Protein AF-0000000084585936 (afdb_homodimer)

Organism: NCBI:txid361277

Sequence (938 aa):
MDLRQQAEEILAALGGKENIQAATHCVTRLRLALADEGKVDKEALQNIDVVKGSFSANNQYQVVIGQGTVDKVYKEFIQIAEVGESTKDEVKETVSKKGNPLQRALKTLGDIFIPILPAIVTAGLLLGIHNILNNPGIFFDSASIIEVYPQWAGIADMIYVIANTAFAFLPALIGWSAVKKFGGSPLLGMVLGLALIHPSLLNPTDYASAAMEGNAPVWNLFGLEIQRIGYQGQVLPVLFAAWVLAKIEIFLRRKVPDSFQLLVVAPVALLLTGIISFIVIGPIMFIVGNAITDGFVAVFDTVAPVGGLLYGALYGALVVTGLHHTFLALDLQLIANTGATFLWPILALSNISQGSATLGVMLATKDEKLRGLSLTAWISAWLGVTEPAVFGVNLRFRYPFFLALGASAVAGTFIAWRGVEASSVGIGGVPGIFSILPGSWGAFAIGMVIVIVVPFVTTYLVAKRKKNVMDLRQQAEEILAALGGKENIQAATHCVTRLRLALADEGKVDKEALQNIDVVKGSFSANNQYQVVIGQGTVDKVYKEFIQIAEVGESTKDEVKETVSKKGNPLQRALKTLGDIFIPILPAIVTAGLLLGIHNILNNPGIFFDSASIIEVYPQWAGIADMIYVIANTAFAFLPALIGWSAVKKFGGSPLLGMVLGLALIHPSLLNPTDYASAAMEGNAPVWNLFGLEIQRIGYQGQVLPVLFAAWVLAKIEIFLRRKVPDSFQLLVVAPVALLLTGIISFIVIGPIMFIVGNAITDGFVAVFDTVAPVGGLLYGALYGALVVTGLHHTFLALDLQLIANTGATFLWPILALSNISQGSATLGVMLATKDEKLRGLSLTAWISAWLGVTEPAVFGVNLRFRYPFFLALGASAVAGTFIAWRGVEASSVGIGGVPGIFSILPGSWGAFAIGMVIVIVVPFVTTYLVAKRKKNV

Solvent-accessible surface area (backbone atoms only — not comparable to full-atom values): 44174 Å² total; per-residue (Å²): 132,63,50,57,60,51,25,51,49,47,38,54,21,43,44,30,52,83,20,52,71,26,42,27,62,58,64,32,26,38,37,26,22,49,73,45,72,83,50,41,38,64,68,62,38,55,69,34,85,63,36,76,42,69,50,76,52,82,65,21,44,30,38,31,44,34,70,68,53,23,59,58,31,46,58,40,30,35,64,71,43,69,40,66,88,31,52,62,65,50,24,46,54,71,27,60,72,77,60,59,73,66,57,49,52,36,44,49,47,18,64,30,44,57,79,47,39,57,52,45,35,26,19,21,48,38,40,19,53,35,42,61,37,62,39,55,51,73,89,36,83,79,41,19,53,31,73,78,40,56,57,45,41,30,56,43,49,51,41,36,48,56,13,45,28,45,55,66,45,31,24,21,55,44,7,23,35,36,5,42,73,61,69,29,55,36,67,59,14,26,43,50,18,40,34,43,48,33,86,89,31,41,49,58,87,51,40,64,62,26,49,76,71,67,64,54,56,63,32,46,51,77,83,44,76,38,72,43,56,23,45,62,38,39,55,59,33,33,53,54,39,17,50,51,28,14,53,45,33,54,53,36,59,72,69,45,58,77,78,45,34,74,72,42,29,53,34,50,24,50,50,53,37,48,53,45,25,62,71,46,42,35,60,51,30,47,51,50,49,49,51,52,45,50,51,52,50,51,45,40,73,74,39,19,37,57,49,20,26,50,51,11,45,40,45,63,56,27,52,74,72,48,45,46,48,36,50,50,56,51,41,45,40,28,26,58,75,70,55,32,21,62,59,58,55,31,49,12,35,29,25,27,2,42,10,19,10,23,44,12,46,29,74,49,31,79,46,65,68,58,30,55,53,22,50,56,12,19,52,22,2,31,58,38,45,38,61,54,16,44,63,66,46,17,54,71,66,41,56,32,43,54,44,7,24,52,30,10,14,52,26,14,19,53,27,34,63,68,65,38,39,16,58,52,64,42,39,33,11,66,71,27,62,47,28,36,39,78,92,30,47,69,54,47,49,53,28,44,49,41,9,43,47,49,9,18,52,52,27,25,53,49,37,59,68,64,62,79,82,133,65,51,57,59,51,24,50,49,46,39,53,22,43,45,30,52,84,21,51,72,26,43,27,62,57,65,32,26,37,38,26,22,50,74,46,72,84,50,40,36,63,70,61,38,56,70,34,86,63,34,76,42,68,49,77,52,83,66,21,44,32,38,31,43,33,70,67,54,22,57,57,32,46,58,40,29,36,63,72,44,68,40,66,89,30,52,61,65,50,26,45,55,71,27,60,71,75,60,59,72,67,58,49,52,36,46,50,46,18,63,30,44,58,79,47,38,56,51,45,33,26,20,20,49,38,39,19,53,34,43,62,36,62,38,55,51,74,90,36,80,80,42,18,51,31,75,78,40,56,59,46,42,30,57,44,50,51,42,36,48,56,13,45,27,44,54,66,44,32,22,22,56,46,7,22,35,36,5,42,73,64,69,30,55,34,68,58,14,26,43,52,19,40,34,43,48,33,86,90,32,41,50,59,86,50,40,64,60,26,49,76,72,68,64,54,56,61,31,46,50,80,84,44,77,38,71,42,57,24,46,60,38,39,55,57,33,35,52,54,41,18,48,51,30,14,53,45,33,53,52,36,59,73,70,44,57,77,79,46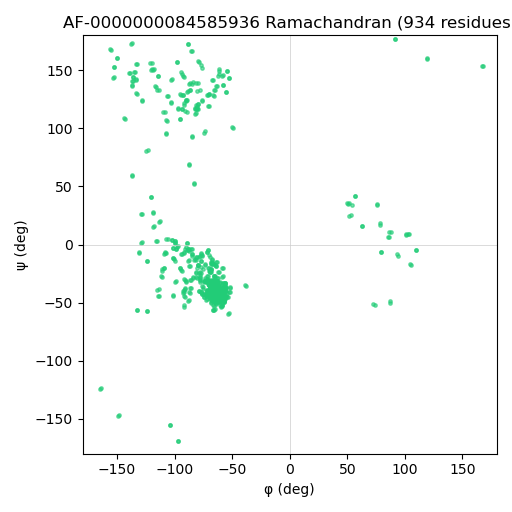,34,72,72,42,28,53,34,49,24,51,48,54,35,50,52,44,24,62,71,46,43,35,60,51,30,47,52,51,51,48,51,52,46,50,52,52,50,52,47,41,72,74,40,20,36,57,49,18,26,50,50,11,44,41,45,64,57,27,52,74,70,49,46,46,48,37,51,50,56,52,40,45,39,28,24,57,74,70,55,32,24,60,59,57,55,32,49,12,34,28,23,26,2,40,11,18,9,22,45,12,46,29,72,48,31,80,46,64,69,58,29,55,51,23,52,57,13,19,54,22,2,30,58,39,44,37,61,53,16,46,64,67,44,18,53,72,67,42,55,32,42,53,43,9,22,51,30,8,14,52,27,13,19,52,28,33,61,70,63,38,40,16,59,53,65,42,38,34,10,65,70,28,63,46,28,36,38,78,91,31,47,66,54,46,49,54,27,44,50,41,10,42,47,48,9,17,53,53,26,25,53,50,38,58,68,64,61,79,81

InterPro domains:
  IPR001996 Phosphotransferase system, IIB component, type 1 [PS51098] (4-87)
  IPR001996 Phosphotransferase system, IIB component, type 1 [TIGR00826] (28-109)
  IPR003352 Phosphotransferase system, EIIC [PF02378] (110-404)
  IPR011296 Phosphotransferase system, trehalose-specific IIBC component [TIGR01992] (5-463)
  IPR013013 Phosphotransferase system, EIIC component, type 1 [PS51103] (120-469)
  IPR018113 Phosphotransferase system EIIB, cysteine phosphorylation site [PF00367] (8-41)
  IPR018113 Phosphotransferase system EIIB, cysteine phosphorylation site [PS01035] (19-36)
  IPR018113 Phosphotransferase system EIIB, cysteine phosphorylation site [cd00212] (5-79)
  IPR036878 Glucose permease domain IIB [G3DSA:3.30.1360.60] (1-77)
  IPR036878 Glucose permease domain IIB [SSF55604] (6-81)
  IPR050558 Phosphotransferase System Sugar-Specific Components [PTHR30175] (1-468)

Structure (mmCIF, N/CA/C/O backbone):
data_AF-0000000084585936-model_v1
#
loop_
_entity.id
_entity.type
_entity.pdbx_description
1 polymer 'Trehalose permease IIC protein'
#
loop_
_atom_site.group_PDB
_atom_site.id
_atom_site.type_symbol
_atom_site.label_atom_id
_atom_site.label_alt_id
_atom_site.label_comp_id
_atom_site.label_asym_id
_atom_site.label_entity_id
_atom_site.label_seq_id
_atom_site.pdbx_PDB_ins_code
_atom_site.Cartn_x
_atom_site.Cartn_y
_atom_site.Cartn_z
_atom_site.occupancy
_atom_site.B_iso_or_equiv
_atom_site.auth_seq_id
_atom_site.auth_comp_id
_atom_site.auth_asym_id
_atom_site.auth_atom_id
_atom_site.pdbx_PDB_model_num
ATOM 1 N N . MET A 1 1 ? -31.609 5.219 28.031 1 55.53 1 MET A N 1
ATOM 2 C CA . MET A 1 1 ? -31.969 6.105 26.938 1 55.53 1 MET A CA 1
ATOM 3 C C . MET A 1 1 ? -32.5 5.309 25.75 1 55.53 1 MET A C 1
ATOM 5 O O . MET A 1 1 ? -31.922 4.297 25.359 1 55.53 1 MET A O 1
ATOM 9 N N . ASP A 1 2 ? -33.719 5.473 25.375 1 75.88 2 ASP A N 1
ATOM 10 C CA . ASP A 1 2 ? -34.344 4.77 24.266 1 75.88 2 ASP A CA 1
ATOM 11 C C . ASP A 1 2 ? -33.844 5.301 22.922 1 75.88 2 ASP A C 1
ATOM 13 O O . ASP A 1 2 ? -34.25 6.375 22.484 1 75.88 2 ASP A O 1
ATOM 17 N N . LEU A 1 3 ? -32.906 4.641 22.344 1 81.31 3 LEU A N 1
ATOM 18 C CA . LEU A 1 3 ? -32.188 5.086 21.141 1 81.31 3 LEU A CA 1
ATOM 19 C C . LEU A 1 3 ? -33.156 5.141 19.953 1 81.31 3 LEU A C 1
ATOM 21 O O . LEU A 1 3 ? -32.969 5.973 19.047 1 81.31 3 LEU A O 1
ATOM 25 N N . ARG A 1 4 ? -34.094 4.289 19.984 1 85.62 4 ARG A N 1
ATOM 26 C CA . ARG A 1 4 ? -35.094 4.312 18.906 1 85.62 4 ARG A CA 1
ATOM 27 C C . ARG A 1 4 ? -35.938 5.586 18.969 1 85.62 4 ARG A C 1
ATOM 29 O O . ARG A 1 4 ? -36.188 6.195 17.922 1 85.62 4 ARG A O 1
ATOM 36 N N . GLN A 1 5 ? -36.312 5.902 20.125 1 87.12 5 GLN A N 1
ATOM 37 C CA . GLN A 1 5 ? -37.062 7.141 20.297 1 87.12 5 GLN A CA 1
ATOM 38 C C . GLN A 1 5 ? -36.219 8.352 19.891 1 87.12 5 GLN A C 1
ATOM 40 O O . GLN A 1 5 ? -36.719 9.273 19.25 1 87.12 5 GLN A O 1
ATOM 45 N N . GLN A 1 6 ? -35.031 8.352 20.234 1 88.88 6 GLN A N 1
ATOM 46 C CA . GLN A 1 6 ? -34.125 9.438 19.875 1 88.88 6 GLN A CA 1
ATOM 47 C C . GLN A 1 6 ? -33.969 9.531 18.359 1 88.88 6 GLN A C 1
ATOM 49 O O . GLN A 1 6 ? -33.969 10.625 17.797 1 88.88 6 GLN A O 1
ATOM 54 N N . ALA A 1 7 ? -33.812 8.398 17.734 1 90.75 7 ALA A N 1
ATOM 55 C CA . ALA A 1 7 ? -33.688 8.352 16.281 1 90.75 7 ALA A CA 1
ATOM 56 C C . ALA A 1 7 ? -34.938 8.891 15.609 1 90.75 7 ALA A C 1
ATOM 58 O O . ALA A 1 7 ? -34.844 9.594 14.602 1 90.75 7 ALA A O 1
ATOM 59 N N . GLU A 1 8 ? -36.062 8.547 16.188 1 90.31 8 GLU A N 1
ATOM 60 C CA . GLU A 1 8 ? -37.312 9.031 15.656 1 90.31 8 GLU A CA 1
ATOM 61 C C . GLU A 1 8 ? -37.438 10.547 15.789 1 90.31 8 GLU A C 1
ATOM 63 O O . GLU A 1 8 ? -37.906 11.219 14.875 1 90.31 8 GLU A O 1
ATOM 68 N N . GLU A 1 9 ? -37 10.984 16.875 1 91.75 9 GLU A N 1
ATOM 69 C CA . GLU A 1 9 ? -37 12.43 17.109 1 91.75 9 GLU A CA 1
ATOM 70 C C . GLU A 1 9 ? -36.062 13.148 16.141 1 91.75 9 GLU A C 1
ATOM 72 O O . GLU A 1 9 ? -36.406 14.227 15.641 1 91.75 9 GLU A O 1
ATOM 77 N N . ILE A 1 10 ? -34.969 12.531 15.93 1 92.19 10 ILE A N 1
ATOM 78 C CA . ILE A 1 10 ? -34 13.102 14.984 1 92.19 10 ILE A CA 1
ATOM 79 C C . ILE A 1 10 ? -34.625 13.148 13.586 1 92.19 10 ILE A C 1
ATOM 81 O O . ILE A 1 10 ? -34.562 14.18 12.906 1 92.19 10 ILE A O 1
ATOM 85 N N . LEU A 1 11 ? -35.219 12.094 13.195 1 92.5 11 LEU A N 1
ATOM 86 C CA . LEU A 1 11 ? -35.875 12.016 11.883 1 92.5 11 LEU A CA 1
ATOM 87 C C . LEU A 1 11 ? -36.938 13.086 11.734 1 92.5 11 LEU A C 1
ATOM 89 O O . LEU A 1 11 ? -37.031 13.742 10.695 1 92.5 11 LEU A O 1
ATOM 93 N N . ALA A 1 12 ? -37.719 13.234 12.742 1 91.62 12 ALA A N 1
ATOM 94 C CA . ALA A 1 12 ? -38.781 14.234 12.727 1 91.62 12 ALA A CA 1
ATOM 95 C C . ALA A 1 12 ? -38.219 15.648 12.625 1 91.62 12 ALA A C 1
ATOM 97 O O . ALA A 1 12 ? -38.75 16.484 11.875 1 91.62 12 ALA A O 1
ATOM 98 N N . ALA A 1 13 ? -37.188 15.836 13.328 1 93.19 13 ALA A N 1
ATOM 99 C CA . ALA A 1 13 ? -36.562 17.156 13.352 1 93.19 13 ALA A CA 1
ATOM 100 C C . ALA A 1 13 ? -35.906 17.469 12.008 1 93.19 13 ALA A C 1
ATOM 102 O O . ALA A 1 13 ? -35.719 18.641 11.664 1 93.19 13 ALA A O 1
ATOM 103 N N . LEU A 1 14 ? -35.594 16.422 11.305 1 92.25 14 LEU A N 1
ATOM 104 C CA . LEU A 1 14 ? -34.906 16.594 10.031 1 92.25 14 LEU A CA 1
ATOM 105 C C . LEU A 1 14 ? -35.906 16.75 8.891 1 92.25 14 LEU A C 1
ATOM 107 O O . LEU A 1 14 ? -35.531 16.906 7.73 1 92.25 14 LEU A O 1
ATOM 111 N N . GLY A 1 15 ? -37.156 16.75 9.148 1 89.19 15 GLY A N 1
ATOM 112 C CA . GLY A 1 15 ? -38.156 16.969 8.133 1 89.19 15 GLY A CA 1
ATOM 113 C C . GLY A 1 15 ? -38.844 15.688 7.699 1 89.19 15 GLY A C 1
ATOM 114 O O . GLY A 1 15 ? -39.531 15.664 6.676 1 89.19 15 GLY A O 1
ATOM 115 N N . GLY A 1 16 ? -38.562 14.672 8.414 1 87.5 16 GLY A N 1
ATOM 116 C CA . GLY A 1 16 ? -39.25 13.438 8.117 1 87.5 16 GLY A CA 1
ATOM 117 C C . GLY A 1 16 ? -38.531 12.555 7.125 1 87.5 16 GLY A C 1
ATOM 118 O O . GLY A 1 16 ? -37.5 12.938 6.594 1 87.5 16 GLY A O 1
ATOM 119 N N . LYS A 1 17 ? -39.062 11.438 6.871 1 87.06 17 LYS A N 1
ATOM 120 C CA . LYS A 1 17 ? -38.469 10.398 6.039 1 87.06 17 LYS A CA 1
ATOM 121 C C . LYS A 1 17 ? -38.281 10.883 4.605 1 87.06 17 LYS A C 1
ATOM 123 O O . LYS A 1 17 ? -37.281 10.57 3.965 1 87.06 17 LYS A O 1
ATOM 128 N N . GLU A 1 18 ? -39.125 11.68 4.203 1 83 18 GLU A N 1
ATOM 129 C CA . GLU A 1 18 ? -39.094 12.141 2.816 1 83 18 GLU A CA 1
ATOM 130 C C . GLU A 1 18 ? -37.969 13.117 2.57 1 83 18 GLU A C 1
ATOM 132 O O . GLU A 1 18 ? -37.531 13.305 1.43 1 83 18 GLU A O 1
ATOM 137 N N . ASN A 1 19 ? -37.5 13.594 3.566 1 87.94 19 ASN A N 1
ATOM 138 C CA . ASN A 1 19 ? -36.469 14.609 3.414 1 87.94 19 ASN A CA 1
ATOM 139 C C . ASN A 1 19 ? -35.094 13.992 3.426 1 87.94 19 ASN A C 1
ATOM 141 O O . ASN A 1 19 ? -34.094 14.688 3.215 1 87.94 19 ASN A O 1
ATOM 145 N N . ILE A 1 20 ? -35.062 12.695 3.715 1 86.19 20 ILE A N 1
ATOM 146 C CA . ILE A 1 20 ? -33.75 12.016 3.809 1 86.19 20 ILE A CA 1
ATOM 147 C C . ILE A 1 20 ? -33.438 11.32 2.488 1 86.19 20 ILE A C 1
ATOM 149 O O . ILE A 1 20 ? -34.156 10.406 2.076 1 86.19 20 ILE A O 1
ATOM 153 N N . GLN A 1 21 ? -32.438 11.734 1.896 1 81 21 GLN A N 1
ATOM 154 C CA . GLN A 1 21 ? -32.031 11.102 0.646 1 81 21 GLN A CA 1
ATOM 155 C C . GLN A 1 21 ? -31.047 9.969 0.897 1 81 21 GLN A C 1
ATOM 157 O O . GLN A 1 21 ? -31.141 8.914 0.269 1 81 21 GLN A O 1
ATOM 162 N N . ALA A 1 22 ? -30.156 10.273 1.717 1 80.56 22 ALA A N 1
ATOM 163 C CA . ALA A 1 22 ? -29.141 9.297 2.102 1 80.56 22 ALA A CA 1
ATOM 164 C C . ALA A 1 22 ? -28.609 9.586 3.5 1 80.56 22 ALA A C 1
ATOM 166 O O . ALA A 1 22 ? -28.641 10.727 3.959 1 80.56 22 ALA A O 1
ATOM 167 N N . ALA A 1 23 ? -28.344 8.531 4.18 1 83.75 23 ALA A N 1
ATOM 168 C CA . ALA A 1 23 ? -27.812 8.688 5.531 1 83.75 23 ALA A CA 1
ATOM 169 C C . ALA A 1 23 ? -26.625 7.77 5.758 1 83.75 23 ALA A C 1
ATOM 171 O O . ALA A 1 23 ? -26.609 6.629 5.281 1 83.75 23 ALA A O 1
ATOM 172 N N . THR A 1 24 ? -25.625 8.32 6.227 1 80.88 24 THR A N 1
ATOM 173 C CA . THR A 1 24 ? -24.469 7.562 6.684 1 80.88 24 THR A CA 1
ATOM 174 C C . THR A 1 24 ? -23.938 8.133 8 1 80.88 24 THR A C 1
ATOM 176 O O . THR A 1 24 ? -24.594 8.961 8.633 1 80.88 24 THR A O 1
ATOM 179 N N . HIS A 1 25 ? -23.047 7.484 8.555 1 77 25 HIS A N 1
ATOM 180 C CA . HIS A 1 25 ? -22.484 8.031 9.789 1 77 25 HIS A CA 1
ATOM 181 C C . HIS A 1 25 ? -20.969 7.859 9.844 1 77 25 HIS A C 1
ATOM 183 O O . HIS A 1 25 ? -20.406 7.066 9.086 1 77 25 HIS A O 1
ATOM 189 N N . CYS A 1 26 ? -20.328 8.758 10.453 1 67.12 26 CYS A N 1
ATOM 190 C CA . CYS A 1 26 ? -18.922 8.602 10.797 1 67.12 26 CYS A CA 1
ATOM 191 C C . CYS A 1 26 ? -18.75 8.289 12.281 1 67.12 26 CYS A C 1
ATOM 193 O O . CYS A 1 26 ? -19.641 7.703 12.898 1 67.12 26 CYS A O 1
ATOM 195 N N . VAL A 1 27 ? -17.594 8.617 12.82 1 63.28 27 VAL A N 1
ATOM 196 C CA . VAL A 1 27 ? -17.234 8.219 14.18 1 63.28 27 VAL A CA 1
ATOM 197 C C . VAL A 1 27 ? -18.125 8.945 15.18 1 63.28 27 VAL A C 1
ATOM 199 O O . VAL A 1 27 ? -18.5 8.391 16.203 1 63.28 27 VAL A O 1
ATOM 202 N N . THR A 1 28 ? -18.531 10.141 14.875 1 65.19 28 THR A N 1
ATOM 203 C CA . THR A 1 28 ? -19.25 10.93 15.867 1 65.19 28 THR A CA 1
ATOM 204 C C . THR A 1 28 ? -20.516 11.523 15.273 1 65.19 28 THR A C 1
ATOM 206 O O . THR A 1 28 ? -21.344 12.094 15.984 1 65.19 28 THR A O 1
ATOM 209 N N . ARG A 1 29 ? -20.781 11.414 14 1 82.69 29 ARG A N 1
ATOM 210 C CA . ARG A 1 29 ? -21.844 12.203 13.383 1 82.69 29 ARG A CA 1
ATOM 211 C C . ARG A 1 29 ? -22.688 11.344 12.445 1 82.69 29 ARG A C 1
ATOM 213 O O . ARG A 1 29 ? -22.172 10.414 11.812 1 82.69 29 ARG A O 1
ATOM 220 N N . LEU A 1 30 ? -24.016 11.688 12.461 1 87.25 30 LEU A N 1
ATOM 221 C CA . LEU A 1 30 ? -24.891 11.289 11.375 1 87.25 30 LEU A CA 1
ATOM 222 C C . LEU A 1 30 ? -24.75 12.234 10.188 1 87.25 30 LEU A C 1
ATOM 224 O O . LEU A 1 30 ? -24.734 13.453 10.359 1 87.25 30 LEU A O 1
ATOM 228 N N . ARG A 1 31 ? -24.406 11.742 9.188 1 83.31 31 ARG A N 1
ATOM 229 C CA . ARG A 1 31 ? -24.297 12.523 7.961 1 83.31 31 ARG A CA 1
ATOM 230 C C . ARG A 1 31 ? -25.484 12.242 7.035 1 83.31 31 ARG A C 1
ATOM 232 O O . ARG A 1 31 ? -25.703 11.102 6.633 1 83.31 31 ARG A O 1
ATOM 239 N N . LEU A 1 32 ? -26.234 13.32 6.688 1 86.62 32 LEU A N 1
ATOM 240 C CA . LEU A 1 32 ? -27.5 13.141 5.984 1 86.62 32 LEU A CA 1
ATOM 241 C C . LEU A 1 32 ? -27.547 14.008 4.734 1 86.62 32 LEU A C 1
ATOM 243 O O . LEU A 1 32 ? -27.141 15.172 4.758 1 86.62 32 LEU A O 1
ATOM 247 N N . ALA A 1 33 ? -27.766 13.367 3.654 1 82.62 33 ALA A N 1
ATOM 248 C CA . ALA A 1 33 ? -28.203 14.109 2.477 1 82.62 33 ALA A CA 1
ATOM 249 C C . ALA A 1 33 ? -29.703 14.383 2.533 1 82.62 33 ALA A C 1
ATOM 251 O O . ALA A 1 33 ? -30.516 13.453 2.463 1 82.62 33 ALA A O 1
ATOM 252 N N . LEU A 1 34 ? -30.031 15.656 2.674 1 84.69 34 LEU A N 1
ATOM 253 C CA . LEU A 1 34 ? -31.438 16.047 2.799 1 84.69 34 LEU A CA 1
ATOM 254 C C . LEU A 1 34 ? -31.953 16.625 1.49 1 84.69 34 LEU A C 1
ATOM 256 O O . LEU A 1 34 ? -31.203 17.25 0.744 1 84.69 34 LEU A O 1
ATOM 260 N N . ALA A 1 35 ? -33.125 16.312 1.191 1 80.81 35 ALA A N 1
ATOM 261 C CA . ALA A 1 35 ? -33.781 16.922 0.031 1 80.81 35 ALA A CA 1
ATOM 262 C C . ALA A 1 35 ? -33.906 18.422 0.208 1 80.81 35 ALA A C 1
ATOM 264 O O . ALA A 1 35 ? -33.719 19.188 -0.741 1 80.81 35 ALA A O 1
ATOM 265 N N . ASP A 1 36 ? -34.25 18.844 1.387 1 84.81 36 ASP A N 1
ATOM 266 C CA . ASP A 1 36 ? -34.438 20.25 1.729 1 84.81 36 ASP A CA 1
ATOM 267 C C . ASP A 1 36 ? -33.969 20.531 3.15 1 84.81 36 ASP A C 1
ATOM 269 O O . ASP A 1 36 ? -34.625 20.172 4.121 1 84.81 36 ASP A O 1
ATOM 273 N N . GLU A 1 37 ? -32.875 21.234 3.213 1 85.88 37 GLU A N 1
ATOM 274 C CA . GLU A 1 37 ? -32.312 21.547 4.523 1 85.88 37 GLU A CA 1
ATOM 275 C C . GLU A 1 37 ? -33.188 22.562 5.27 1 85.88 37 GLU A C 1
ATOM 277 O O . GLU A 1 37 ? -33.094 22.672 6.496 1 85.88 37 GLU A O 1
ATOM 282 N N . GLY A 1 38 ? -33.969 23.234 4.535 1 85.44 38 GLY A N 1
ATOM 283 C CA . GLY A 1 38 ? -34.844 24.219 5.141 1 85.44 38 GLY A CA 1
ATOM 284 C C . GLY A 1 38 ? -35.906 23.609 6.043 1 85.44 38 GLY A C 1
ATOM 285 O O . GLY A 1 38 ? -36.469 24.281 6.902 1 85.44 38 GLY A O 1
ATOM 286 N N . LYS A 1 39 ? -36.094 22.391 5.898 1 87.94 39 LYS A N 1
ATOM 287 C CA . LYS A 1 39 ? -37.156 21.703 6.656 1 87.94 39 LYS A CA 1
ATOM 288 C C . LYS A 1 39 ? -36.625 21.219 8.008 1 87.94 39 LYS A C 1
ATOM 290 O O . LYS A 1 39 ? -37.375 20.656 8.805 1 87.94 39 LYS A O 1
ATOM 295 N N . VAL A 1 40 ? -35.375 21.422 8.188 1 90.06 40 VAL A N 1
ATOM 296 C CA . VAL A 1 40 ? -34.781 20.953 9.43 1 90.06 40 VAL A CA 1
ATOM 297 C C . VAL A 1 40 ? -35.156 21.875 10.578 1 90.06 40 VAL A C 1
ATOM 299 O O . VAL A 1 40 ? -35 23.094 10.469 1 90.06 40 VAL A O 1
ATOM 302 N N . ASP A 1 41 ? -35.75 21.344 11.633 1 88.75 41 ASP A N 1
ATOM 303 C CA . ASP A 1 41 ? -36 22.062 12.883 1 88.75 41 ASP A CA 1
ATOM 304 C C . ASP A 1 41 ? -34.781 22.016 13.805 1 88.75 41 ASP A C 1
ATOM 306 O O . ASP A 1 41 ? -34.656 21.109 14.633 1 88.75 41 ASP A O 1
ATOM 310 N N . LYS A 1 42 ? -33.969 22.984 13.719 1 85 42 LYS A N 1
ATOM 311 C CA . LYS A 1 42 ? -32.688 23.016 14.422 1 85 42 LYS A CA 1
ATOM 312 C C . LYS A 1 42 ? -32.906 23.047 15.938 1 85 42 LYS A C 1
ATOM 314 O O . LYS A 1 42 ? -32.156 22.391 16.688 1 85 42 LYS A O 1
ATOM 319 N N . GLU A 1 43 ? -33.875 23.781 16.375 1 81.38 43 GLU A N 1
ATOM 320 C CA . GLU A 1 43 ? -34.156 23.859 17.797 1 81.38 43 GLU A CA 1
ATOM 321 C C . GLU A 1 43 ? -34.594 22.516 18.359 1 81.38 43 GLU A C 1
ATOM 323 O O . GLU A 1 43 ? -34.125 22.094 19.406 1 81.38 43 GLU A O 1
ATOM 328 N N . ALA A 1 44 ? -35.469 21.906 17.656 1 87.12 44 ALA A N 1
ATOM 329 C CA . ALA A 1 44 ? -35.938 20.594 18.078 1 87.12 44 ALA A CA 1
ATOM 330 C C . ALA A 1 44 ? -34.781 19.578 18.094 1 87.12 44 ALA A C 1
ATOM 332 O O . ALA A 1 44 ? -34.688 18.75 19 1 87.12 44 ALA A O 1
ATOM 333 N N . LEU A 1 45 ? -33.938 19.703 17.109 1 87.81 45 LEU A N 1
ATOM 334 C CA . LEU A 1 45 ? -32.781 18.797 16.984 1 87.81 45 LEU A CA 1
ATOM 335 C C . LEU A 1 45 ? -31.812 18.953 18.141 1 87.81 45 LEU A C 1
ATOM 337 O O . LEU A 1 45 ? -31.328 17.969 18.688 1 87.81 45 LEU A O 1
ATOM 341 N N . GLN A 1 46 ? -31.688 20.156 18.609 1 79.5 46 GLN A N 1
ATOM 342 C CA . GLN A 1 46 ? -30.734 20.469 19.672 1 79.5 46 GLN A CA 1
ATOM 343 C C . GLN A 1 46 ? -31.25 20.016 21.031 1 79.5 46 GLN A C 1
ATOM 345 O O . GLN A 1 46 ? -30.469 19.766 21.953 1 79.5 46 GLN A O 1
ATOM 350 N N . ASN A 1 47 ? -32.531 19.812 21.125 1 81.06 47 ASN A N 1
ATOM 351 C CA . ASN A 1 47 ? -33.125 19.438 22.391 1 81.06 47 ASN A CA 1
ATOM 352 C C . ASN A 1 47 ? -33.188 17.922 22.578 1 81.06 47 ASN A C 1
ATOM 354 O O . ASN A 1 47 ? -33.656 17.438 23.609 1 81.06 47 ASN A O 1
ATOM 358 N N . ILE A 1 48 ? -32.75 17.312 21.5 1 86.81 48 ILE A N 1
ATOM 359 C CA . ILE A 1 48 ? -32.688 15.859 21.609 1 86.81 48 ILE A CA 1
ATOM 360 C C . ILE A 1 48 ? -31.453 15.445 22.422 1 86.81 48 ILE A C 1
ATOM 362 O O . ILE A 1 48 ? -30.344 15.898 22.156 1 86.81 48 ILE A O 1
ATOM 366 N N . ASP A 1 49 ? -31.609 14.602 23.328 1 80.94 49 ASP A N 1
ATOM 367 C CA . ASP A 1 49 ? -30.594 14.266 24.328 1 80.94 49 ASP A CA 1
ATOM 368 C C . ASP A 1 49 ? -29.328 13.75 23.672 1 80.94 49 ASP A C 1
ATOM 370 O O . ASP A 1 49 ? -28.219 14.141 24.062 1 80.94 49 ASP A O 1
ATOM 374 N N . VAL A 1 50 ? -29.453 13 22.672 1 80.94 50 VAL A N 1
ATOM 375 C CA . VAL A 1 50 ? -28.297 12.32 22.109 1 80.94 50 VAL A CA 1
ATOM 376 C C . VAL A 1 50 ? -27.562 13.266 21.156 1 80.94 50 VAL A C 1
ATOM 378 O O . VAL A 1 50 ? -26.391 13.039 20.828 1 80.94 50 VAL A O 1
ATOM 381 N N . VAL A 1 51 ? -28.203 14.359 20.812 1 86.06 51 VAL A N 1
ATOM 382 C CA . VAL A 1 51 ? -27.656 15.281 19.828 1 86.06 51 VAL A CA 1
ATOM 383 C C . VAL A 1 51 ? -26.797 16.328 20.516 1 86.06 51 VAL A C 1
ATOM 385 O O . VAL A 1 51 ? -27.25 17.016 21.438 1 86.06 51 VAL A O 1
ATOM 388 N N . LYS A 1 52 ? -25.594 16.422 20.109 1 75.06 52 LYS A N 1
ATOM 389 C CA . LYS A 1 52 ? -24.641 17.359 20.688 1 75.06 52 LYS A CA 1
ATOM 390 C C . LYS A 1 52 ? -24.5 18.609 19.828 1 75.06 52 LYS A C 1
ATOM 392 O O . LYS A 1 52 ? -23.891 19.594 20.234 1 75.06 52 LYS A O 1
ATOM 397 N N . GLY A 1 53 ? -24.969 18.578 18.641 1 75.88 53 GLY A N 1
ATOM 398 C CA . GLY A 1 53 ? -24.906 19.672 17.688 1 75.88 53 GLY A CA 1
ATOM 399 C C . GLY A 1 53 ? -25.281 19.25 16.281 1 75.88 53 GLY A C 1
ATOM 400 O O . GLY A 1 53 ? -25.438 18.062 15.992 1 75.88 53 GLY A O 1
ATOM 401 N N . SER A 1 54 ? -25.766 20.141 15.484 1 81.75 54 SER A N 1
ATOM 402 C CA . SER A 1 54 ? -26.031 19.875 14.078 1 81.75 54 SER A CA 1
ATOM 403 C C . SER A 1 54 ? -25.578 21.031 13.195 1 81.75 54 SER A C 1
ATOM 405 O O . SER A 1 54 ? -25.531 22.188 13.648 1 81.75 54 SER A O 1
ATOM 407 N N . PHE A 1 55 ? -25.062 20.766 12.141 1 75.5 55 PHE A N 1
ATOM 408 C CA . PHE A 1 55 ? -24.672 21.797 11.188 1 75.5 55 PHE A CA 1
ATOM 409 C C . PHE A 1 55 ? -24.688 21.25 9.758 1 75.5 55 PHE A C 1
ATOM 411 O O . PHE A 1 55 ? -24.719 20.031 9.555 1 75.5 55 PHE A O 1
ATOM 418 N N . SER A 1 56 ? -24.906 22.172 8.836 1 77.31 56 SER A N 1
ATOM 419 C CA . SER A 1 56 ? -24.828 21.844 7.418 1 77.31 56 SER A CA 1
ATOM 420 C C . SER A 1 56 ? -23.438 22.125 6.852 1 77.31 56 SER A C 1
ATOM 422 O O . SER A 1 56 ? -22.891 23.203 7.078 1 77.31 56 SER A O 1
ATOM 424 N N . ALA A 1 57 ? -22.875 21.109 6.445 1 67.06 57 ALA A N 1
ATOM 425 C CA . ALA A 1 57 ? -21.594 21.266 5.781 1 67.06 57 ALA A CA 1
ATOM 426 C C . ALA A 1 57 ? -21.5 20.391 4.535 1 67.06 57 ALA A C 1
ATOM 428 O O . ALA A 1 57 ? -21.875 19.219 4.566 1 67.06 57 ALA A O 1
ATOM 429 N N . ASN A 1 58 ? -21 20.938 3.512 1 63.31 58 ASN A N 1
ATOM 430 C CA . ASN A 1 58 ? -20.75 20.219 2.264 1 63.31 58 ASN A CA 1
ATOM 431 C C . ASN A 1 58 ? -22.031 19.578 1.729 1 63.31 58 ASN A C 1
ATOM 433 O O . ASN A 1 58 ? -22.031 18.406 1.347 1 63.31 58 ASN A O 1
ATOM 437 N N . ASN A 1 59 ? -23.094 20.297 1.815 1 67.25 59 ASN A N 1
ATOM 438 C CA . ASN A 1 59 ? -24.422 19.891 1.353 1 67.25 59 ASN A CA 1
ATOM 439 C C . ASN A 1 59 ? -24.922 18.672 2.113 1 67.25 59 ASN A C 1
ATOM 441 O O . ASN A 1 59 ? -25.766 17.922 1.607 1 67.25 59 ASN A O 1
ATOM 445 N N . GLN A 1 60 ? -24.297 18.469 3.133 1 78.5 60 GLN A N 1
ATOM 446 C CA . GLN A 1 60 ? -24.766 17.453 4.051 1 78.5 60 GLN A CA 1
ATOM 447 C C . GLN A 1 60 ? -25.172 18.047 5.395 1 78.5 60 GLN A C 1
ATOM 449 O O . GLN A 1 60 ? -24.516 18.969 5.891 1 78.5 60 GLN A O 1
ATOM 454 N N . TYR A 1 61 ? -26.25 17.594 5.812 1 84.56 61 TYR A N 1
ATOM 455 C CA . TYR A 1 61 ? -26.641 17.969 7.168 1 84.56 61 TYR A CA 1
ATOM 456 C C . TYR A 1 61 ? -26.094 16.984 8.188 1 84.56 61 TYR A C 1
ATOM 458 O O . TYR A 1 61 ? -26.328 15.773 8.078 1 84.56 61 TYR A O 1
ATOM 466 N N . GLN A 1 62 ? -25.266 17.438 8.961 1 85.12 62 GLN A N 1
ATOM 467 C CA . GLN A 1 62 ? -24.578 16.562 9.906 1 85.12 62 GLN A CA 1
ATOM 468 C C . GLN A 1 62 ? -25.094 16.766 11.32 1 85.12 62 GLN A C 1
ATOM 470 O O . GLN A 1 62 ? -25.312 17.906 11.758 1 85.12 62 GLN A O 1
ATOM 475 N N . VAL A 1 63 ? -25.484 15.664 11.969 1 86.69 63 VAL A N 1
ATOM 476 C CA . VAL A 1 63 ? -25.938 15.656 13.352 1 86.69 63 VAL A CA 1
ATOM 477 C C . VAL A 1 63 ? -24.891 14.992 14.25 1 86.69 63 VAL A C 1
ATOM 479 O O . VAL A 1 63 ? -24.578 13.812 14.07 1 86.69 63 VAL A O 1
ATOM 482 N N . VAL A 1 64 ? -24.328 15.789 15.117 1 80.56 64 VAL A N 1
ATOM 483 C CA . VAL A 1 64 ? -23.266 15.312 16 1 80.56 64 VAL A CA 1
ATOM 484 C C . VAL A 1 64 ? -23.875 14.555 17.172 1 80.56 64 VAL A C 1
ATOM 486 O O . VAL A 1 64 ? -24.656 15.109 17.938 1 80.56 64 VAL A O 1
ATOM 489 N N . ILE A 1 65 ? -23.656 13.344 17.359 1 80.5 65 ILE A N 1
ATOM 490 C CA . ILE A 1 65 ? -24.203 12.5 18.422 1 80.5 65 ILE A CA 1
ATOM 491 C C . ILE A 1 65 ? -23.094 12.047 19.359 1 80.5 65 ILE A C 1
ATOM 493 O O . ILE A 1 65 ? -23.266 12.062 20.578 1 80.5 65 ILE A O 1
ATOM 497 N N . GLY A 1 66 ? -21.891 11.719 18.953 1 67.31 66 GLY A N 1
ATOM 498 C CA . GLY A 1 66 ? -20.766 11.242 19.734 1 67.31 66 GLY A CA 1
ATOM 499 C C . GLY A 1 66 ? -20.297 9.859 19.328 1 67.31 66 GLY A C 1
ATOM 500 O O . GLY A 1 66 ? -21.031 9.109 18.688 1 67.31 66 GLY A O 1
ATOM 501 N N . GLN A 1 67 ? -19.047 9.562 19.719 1 65.62 67 GLN A N 1
ATOM 502 C CA . GLN A 1 67 ? -18.391 8.32 19.344 1 65.62 67 GLN A CA 1
ATOM 503 C C . GLN A 1 67 ? -19.078 7.113 19.969 1 65.62 67 GLN A C 1
ATOM 505 O O . GLN A 1 67 ? -19.406 7.129 21.172 1 65.62 67 GLN A O 1
ATOM 510 N N . GLY A 1 68 ? -19.359 6.074 19.266 1 66.25 68 GLY A N 1
ATOM 511 C CA . GLY A 1 68 ? -20.031 4.875 19.734 1 66.25 68 GLY A CA 1
ATOM 512 C C . GLY A 1 68 ? -21.547 4.961 19.656 1 66.25 68 GLY A C 1
ATOM 513 O O . GLY A 1 68 ? -22.188 4.07 19.094 1 66.25 68 GLY A O 1
ATOM 514 N N . THR A 1 69 ? -22.047 6.023 20.141 1 76.94 69 THR A N 1
ATOM 515 C CA . THR A 1 69 ? -23.484 6.223 20.172 1 76.94 69 THR A CA 1
ATOM 516 C C . THR A 1 69 ? -24.031 6.426 18.766 1 76.94 69 THR A C 1
ATOM 518 O O . THR A 1 69 ? -25.141 6 18.453 1 76.94 69 THR A O 1
ATOM 521 N N . VAL A 1 70 ? -23.188 7 17.984 1 83.69 70 VAL A N 1
ATOM 522 C CA . VAL A 1 70 ? -23.641 7.32 16.641 1 83.69 70 VAL A CA 1
ATOM 523 C C . VAL A 1 70 ? -23.922 6.027 15.867 1 83.69 70 VAL A C 1
ATOM 525 O O . VAL A 1 70 ? -24.875 5.961 15.086 1 83.69 70 VAL A O 1
ATOM 528 N N . ASP A 1 71 ? -23.203 5.004 16.125 1 76.94 71 ASP A N 1
ATOM 529 C CA . ASP A 1 71 ? -23.406 3.721 15.461 1 76.94 71 ASP A CA 1
ATOM 530 C C . ASP A 1 71 ? -24.766 3.135 15.805 1 76.94 71 ASP A C 1
ATOM 532 O O . ASP A 1 71 ? -25.469 2.635 14.922 1 76.94 71 ASP A O 1
ATOM 536 N N . LYS A 1 72 ? -25.094 3.242 17.031 1 79.62 72 LYS A N 1
ATOM 537 C CA . LYS A 1 72 ? -26.344 2.701 17.531 1 79.62 72 LYS A CA 1
ATOM 538 C C . LYS A 1 72 ? -27.531 3.516 17.031 1 79.62 72 LYS A C 1
ATOM 540 O O . LYS A 1 72 ? -28.547 2.951 16.609 1 79.62 72 LYS A O 1
ATOM 545 N N . VAL A 1 73 ? -27.344 4.762 17.031 1 85.38 73 VAL A N 1
ATOM 546 C CA . VAL A 1 73 ? -28.406 5.652 16.562 1 85.38 73 VAL A CA 1
ATOM 547 C C . VAL A 1 73 ? -28.609 5.473 15.062 1 85.38 73 VAL A C 1
ATOM 549 O O . VAL A 1 73 ? -29.75 5.453 14.586 1 85.38 73 VAL A O 1
ATOM 552 N N . TYR A 1 74 ? -27.531 5.348 14.383 1 85.75 74 TYR A N 1
ATOM 553 C CA . TYR A 1 74 ? -27.594 5.16 12.938 1 85.75 74 TYR A CA 1
ATOM 554 C C . TYR A 1 74 ? -28.375 3.895 12.586 1 85.75 74 TYR A C 1
ATOM 556 O O . TYR A 1 74 ? -29.219 3.906 11.688 1 85.75 74 TYR A O 1
ATOM 564 N N . LYS A 1 75 ? -28.125 2.867 13.266 1 79.19 75 LYS A N 1
ATOM 565 C CA . LYS A 1 75 ? -28.812 1.602 13.023 1 79.19 75 LYS A CA 1
ATOM 566 C C . LYS A 1 75 ? -30.328 1.755 13.188 1 79.19 75 LYS A C 1
ATOM 568 O O . LYS A 1 75 ? -31.094 1.245 12.367 1 79.19 75 LYS A O 1
ATOM 573 N N . GLU A 1 76 ? -30.688 2.428 14.203 1 80.88 76 GLU A N 1
ATOM 574 C CA . GLU A 1 76 ? -32.094 2.682 14.438 1 80.88 76 GLU A CA 1
ATOM 575 C C . GLU A 1 76 ? -32.656 3.65 13.398 1 80.88 76 GLU A C 1
ATOM 577 O O . GLU A 1 76 ? -33.781 3.465 12.914 1 80.88 76 GLU A O 1
ATOM 582 N N . PHE A 1 77 ? -31.859 4.633 13.039 1 86.62 77 PHE A N 1
ATOM 583 C CA . PHE A 1 77 ? -32.281 5.703 12.133 1 86.62 77 PHE A CA 1
ATOM 584 C C . PHE A 1 77 ? -32.562 5.156 10.742 1 86.62 77 PHE A C 1
ATOM 586 O O . PHE A 1 77 ? -33.594 5.488 10.148 1 86.62 77 PHE A O 1
ATOM 593 N N . ILE A 1 78 ? -31.719 4.328 10.273 1 82.31 78 ILE A N 1
ATOM 594 C CA . ILE A 1 78 ? -31.875 3.803 8.922 1 82.31 78 ILE A CA 1
ATOM 595 C C . ILE A 1 78 ? -33.125 2.928 8.852 1 82.31 78 ILE A C 1
ATOM 597 O O . ILE A 1 78 ? -33.812 2.887 7.82 1 82.31 78 ILE A O 1
ATOM 601 N N . GLN A 1 79 ? -33.375 2.289 9.859 1 77 79 GLN A N 1
ATOM 602 C CA . GLN A 1 79 ? -34.562 1.444 9.922 1 77 79 GLN A CA 1
ATOM 603 C C . GLN A 1 79 ? -35.844 2.285 9.914 1 77 79 GLN A C 1
ATOM 605 O O . GLN A 1 79 ? -36.812 1.965 9.211 1 77 79 GLN A O 1
ATOM 610 N N . ILE A 1 80 ? -35.812 3.314 10.617 1 81.31 80 ILE A N 1
ATOM 611 C CA . ILE A 1 80 ? -37 4.137 10.773 1 81.31 80 ILE A CA 1
ATOM 612 C C . ILE A 1 80 ? -37.188 5.016 9.531 1 81.31 80 ILE A C 1
ATOM 614 O O . ILE A 1 80 ? -38.312 5.227 9.078 1 81.31 80 ILE A O 1
ATOM 618 N N . ALA A 1 81 ? -36.156 5.523 9.016 1 81.5 81 ALA A N 1
ATOM 619 C CA . ALA A 1 81 ? -36.188 6.418 7.863 1 81.5 81 ALA A CA 1
ATOM 620 C C . ALA A 1 81 ? -36.406 5.641 6.57 1 81.5 81 ALA A C 1
ATOM 622 O O . ALA A 1 81 ? -36.75 6.223 5.535 1 81.5 81 ALA A O 1
ATOM 623 N N . GLU A 1 82 ? -36.375 4.344 6.664 1 70.12 82 GLU A N 1
ATOM 624 C CA . GLU A 1 82 ? -36.531 3.463 5.512 1 70.12 82 GLU A CA 1
ATOM 625 C C . GLU A 1 82 ? -35.562 3.854 4.387 1 70.12 82 GLU A C 1
ATOM 627 O O . GLU A 1 82 ? -35.969 3.906 3.219 1 70.12 82 GLU A O 1
ATOM 632 N N . VAL A 1 83 ? -34.562 4.445 4.695 1 66.44 83 VAL A N 1
ATOM 633 C CA . VAL A 1 83 ? -33.5 4.715 3.727 1 66.44 83 VAL A CA 1
ATOM 634 C C . VAL A 1 83 ? -32.438 3.631 3.809 1 66.44 83 VAL A C 1
ATOM 636 O O . VAL A 1 83 ? -32.188 3.064 4.879 1 66.44 83 VAL A O 1
ATOM 639 N N . GLY A 1 84 ? -32.094 3.061 2.746 1 57.38 84 GLY A N 1
ATOM 640 C CA . GLY A 1 84 ? -31.078 2.014 2.742 1 57.38 84 GLY A CA 1
ATOM 641 C C . GLY A 1 84 ? -29.734 2.467 3.314 1 57.38 84 GLY A C 1
ATOM 642 O O . GLY A 1 84 ? -29.469 3.666 3.391 1 57.38 84 GLY A O 1
ATOM 643 N N . GLU A 1 85 ? -29 1.565 3.994 1 56.56 85 GLU A N 1
ATOM 644 C CA . GLU A 1 85 ? -27.641 1.841 4.426 1 56.56 85 GLU A CA 1
ATOM 645 C C . GLU A 1 85 ? -26.797 2.373 3.275 1 56.56 85 GLU A C 1
ATOM 647 O O . GLU A 1 85 ? -26.797 1.809 2.18 1 56.56 85 GLU A O 1
ATOM 652 N N . SER A 1 86 ? -26.656 3.711 3.332 1 56.78 86 SER A N 1
ATOM 653 C CA . SER A 1 86 ? -25.766 4.25 2.314 1 56.78 86 SER A CA 1
ATOM 654 C C . SER A 1 86 ? -24.312 4.273 2.807 1 56.78 86 SER A C 1
ATOM 656 O O . SER A 1 86 ? -24.062 4.402 4.008 1 56.78 86 SER A O 1
ATOM 658 N N . THR A 1 87 ? -23.5 3.781 1.998 1 55.69 87 THR A N 1
ATOM 659 C CA . THR A 1 87 ? -22.094 3.977 2.336 1 55.69 87 THR A CA 1
ATOM 660 C C . THR A 1 87 ? -21.75 5.461 2.385 1 55.69 87 THR A C 1
ATOM 662 O O . THR A 1 87 ? -22.484 6.293 1.842 1 55.69 87 THR A O 1
ATOM 665 N N . LYS A 1 88 ? -20.859 5.852 3.242 1 54.19 88 LYS A N 1
ATOM 666 C CA . LYS A 1 88 ? -20.375 7.227 3.291 1 54.19 88 LYS A CA 1
ATOM 667 C C . LYS A 1 88 ? -20.203 7.801 1.888 1 54.19 88 LYS A C 1
ATOM 669 O O . LYS A 1 88 ? -20.547 8.953 1.639 1 54.19 88 LYS A O 1
ATOM 674 N N . ASP A 1 89 ? -19.812 6.914 1.008 1 55.41 89 ASP A N 1
ATOM 675 C CA . ASP A 1 89 ? -19.531 7.336 -0.364 1 55.41 89 ASP A CA 1
ATOM 676 C C . ASP A 1 89 ? -20.828 7.684 -1.094 1 55.41 89 ASP A C 1
ATOM 678 O O . ASP A 1 89 ? -20.875 8.625 -1.887 1 55.41 89 ASP A O 1
ATOM 682 N N . GLU A 1 90 ? -21.828 7.07 -0.744 1 55.94 90 GLU A N 1
ATOM 683 C CA . GLU A 1 90 ? -23.109 7.305 -1.405 1 55.94 90 GLU A CA 1
ATOM 684 C C . GLU A 1 90 ? -23.75 8.617 -0.942 1 55.94 90 GLU A C 1
ATOM 686 O O . GLU A 1 90 ? -24.328 9.352 -1.744 1 55.94 90 GLU A O 1
ATOM 691 N N . VAL A 1 91 ? -23.688 8.852 0.256 1 57.44 91 VAL A N 1
ATOM 692 C CA . VAL A 1 91 ? -24.203 10.109 0.77 1 57.44 91 VAL A CA 1
ATOM 693 C C . VAL A 1 91 ? -23.406 11.273 0.2 1 57.44 91 VAL A C 1
ATOM 695 O O . VAL A 1 91 ? -23.984 12.289 -0.206 1 57.44 91 VAL A O 1
ATOM 698 N N . LYS A 1 92 ? -22.125 11.156 0.214 1 55.78 92 LYS A N 1
ATOM 699 C CA . LYS A 1 92 ? -21.25 12.172 -0.352 1 55.78 92 LYS A CA 1
ATOM 700 C C . LYS A 1 92 ? -21.547 12.391 -1.834 1 55.78 92 LYS A C 1
ATOM 702 O O . LYS A 1 92 ? -21.531 13.523 -2.316 1 55.78 92 LYS A O 1
ATOM 707 N N . GLU A 1 93 ? -21.688 11.281 -2.49 1 55.41 93 GLU A N 1
ATOM 708 C CA . GLU A 1 93 ? -21.984 11.375 -3.918 1 55.41 93 GLU A CA 1
ATOM 709 C C . GLU A 1 93 ? -23.297 12.125 -4.16 1 55.41 93 GLU A C 1
ATOM 711 O O . GLU A 1 93 ? -23.406 12.891 -5.125 1 55.41 93 GLU A O 1
ATOM 716 N N . THR A 1 94 ? -24.203 11.945 -3.404 1 52.97 94 THR A N 1
ATOM 717 C CA . THR A 1 94 ? -25.469 12.625 -3.564 1 52.97 94 THR A CA 1
ATOM 718 C C . THR A 1 94 ? -25.312 14.125 -3.34 1 52.97 94 THR A C 1
ATOM 720 O O . THR A 1 94 ? -25.953 14.938 -4.016 1 52.97 94 THR A O 1
ATOM 723 N N . VAL A 1 95 ? -24.375 14.5 -2.486 1 53.06 95 VAL A N 1
ATOM 724 C CA . VAL A 1 95 ? -24.156 15.906 -2.16 1 53.06 95 VAL A CA 1
ATOM 725 C C . VAL A 1 95 ? -23.094 16.484 -3.086 1 53.06 95 VAL A C 1
ATOM 727 O O . VAL A 1 95 ? -23.109 17.688 -3.387 1 53.06 95 VAL A O 1
ATOM 730 N N . SER A 1 96 ? -22.062 15.82 -3.418 1 53.81 96 SER A N 1
ATOM 731 C CA . SER A 1 96 ? -20.891 16.297 -4.168 1 53.81 96 SER A CA 1
ATOM 732 C C . SER A 1 96 ? -21.312 16.844 -5.531 1 53.81 96 SER A C 1
ATOM 734 O O . SER A 1 96 ? -20.562 17.609 -6.145 1 53.81 96 SER A O 1
ATOM 736 N N . LYS A 1 97 ? -22.391 16.516 -6.023 1 57.09 97 LYS A N 1
ATOM 737 C CA . LYS A 1 97 ? -22.719 17.016 -7.355 1 57.09 97 LYS A CA 1
ATOM 738 C C . LYS A 1 97 ? -23.031 18.516 -7.32 1 57.09 97 LYS A C 1
ATOM 740 O O . LYS A 1 97 ? -23.141 19.156 -8.367 1 57.09 97 LYS A O 1
ATOM 745 N N . LYS A 1 98 ? -23.125 19.188 -6.332 1 55 98 LYS A N 1
ATOM 746 C CA . LYS A 1 98 ? -23.625 20.547 -6.352 1 55 98 LYS A CA 1
ATOM 747 C C . LYS A 1 98 ? -22.469 21.562 -6.273 1 55 98 LYS A C 1
ATOM 749 O O . LYS A 1 98 ? -22.688 22.766 -6.402 1 55 98 LYS A O 1
ATOM 754 N N . GLY A 1 99 ? -21.125 21.25 -6.141 1 57.28 99 GLY A N 1
ATOM 755 C CA . GLY A 1 99 ? -20.078 22.25 -6.016 1 57.28 99 GLY A CA 1
ATOM 756 C C . GLY A 1 99 ? -19.375 22.547 -7.332 1 57.28 99 GLY A C 1
ATOM 757 O O . GLY A 1 99 ? -19.578 21.844 -8.32 1 57.28 99 GLY A O 1
ATOM 758 N N . ASN A 1 100 ? -18.609 23.922 -7.602 1 70.44 100 ASN A N 1
ATOM 759 C CA . ASN A 1 100 ? -17.797 24.281 -8.75 1 70.44 100 ASN A CA 1
ATOM 760 C C . ASN A 1 100 ? -16.688 23.266 -9.008 1 70.44 100 ASN A C 1
ATOM 762 O O . ASN A 1 100 ? -16.312 22.516 -8.102 1 70.44 100 ASN A O 1
ATOM 766 N N . PRO A 1 101 ? -16.297 23.078 -10.172 1 77.69 101 PRO A N 1
ATOM 767 C CA . PRO A 1 101 ? -15.289 22.078 -10.539 1 77.69 101 PRO A CA 1
ATOM 768 C C . PRO A 1 101 ? -14.016 22.203 -9.703 1 77.69 101 PRO A C 1
ATOM 770 O O . PRO A 1 101 ? -13.398 21.188 -9.352 1 77.69 101 PRO A O 1
ATOM 773 N N . LEU A 1 102 ? -13.609 23.312 -9.375 1 78.62 102 LEU A N 1
ATOM 774 C CA . LEU A 1 102 ? -12.422 23.531 -8.562 1 78.62 102 LEU A CA 1
ATOM 775 C C . LEU A 1 102 ? -12.617 23 -7.152 1 78.62 102 LEU A C 1
ATOM 777 O O . LEU A 1 102 ? -11.727 22.359 -6.59 1 78.62 102 LEU A O 1
ATOM 781 N N . GLN A 1 103 ? -13.789 23.297 -6.605 1 73.44 103 GLN A N 1
ATOM 782 C CA . GLN A 1 103 ? -14.094 22.812 -5.266 1 73.44 103 GLN A CA 1
ATOM 783 C C . GLN A 1 103 ? -14.117 21.297 -5.223 1 73.44 103 GLN A C 1
ATOM 785 O O . GLN A 1 103 ? -13.672 20.688 -4.246 1 73.44 103 GLN A O 1
ATOM 790 N N . ARG A 1 104 ? -14.594 20.734 -6.25 1 79.25 104 ARG A N 1
ATOM 791 C CA . ARG A 1 104 ? -14.664 19.281 -6.324 1 79.25 104 ARG A CA 1
ATOM 792 C C . ARG A 1 104 ? -13.266 18.672 -6.414 1 79.25 104 ARG A C 1
ATOM 794 O O . ARG A 1 104 ? -12.992 17.625 -5.809 1 79.25 104 ARG A O 1
ATOM 801 N N . ALA A 1 105 ? -12.406 19.328 -7.199 1 82.5 105 ALA A N 1
ATOM 802 C CA . ALA A 1 105 ? -11.023 18.875 -7.328 1 82.5 105 ALA A CA 1
ATOM 803 C C . ALA A 1 105 ? -10.297 18.938 -5.988 1 82.5 105 ALA A C 1
ATOM 805 O O . ALA A 1 105 ? -9.555 18.016 -5.633 1 82.5 105 ALA A O 1
ATOM 806 N N . LEU A 1 106 ? -10.562 19.984 -5.355 1 79.25 106 LEU A N 1
ATOM 807 C CA . LEU A 1 106 ? -9.914 20.156 -4.059 1 79.25 106 LEU A CA 1
ATOM 808 C C . LEU A 1 106 ? -10.43 19.141 -3.045 1 79.25 106 LEU A C 1
ATOM 810 O O . LEU A 1 106 ? -9.664 18.625 -2.23 1 79.25 106 LEU A O 1
ATOM 814 N N . LYS A 1 107 ? -11.664 18.875 -3.088 1 76.88 107 LYS A N 1
ATOM 815 C CA . LYS A 1 107 ? -12.25 17.875 -2.203 1 76.88 107 LYS A CA 1
ATOM 816 C C . LYS A 1 107 ? -11.672 16.484 -2.484 1 76.88 107 LYS A C 1
ATOM 818 O O . LYS A 1 107 ? -11.398 15.719 -1.556 1 76.88 107 LYS A O 1
ATOM 823 N N . THR A 1 108 ? -11.531 16.234 -3.74 1 84.31 108 THR A N 1
ATOM 824 C CA . TH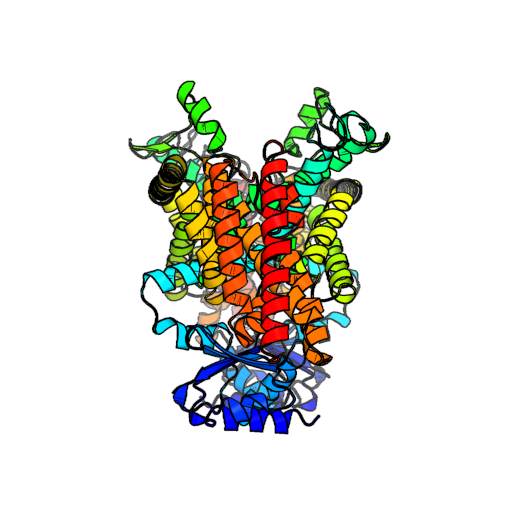R A 1 108 ? -10.938 14.953 -4.137 1 84.31 108 THR A CA 1
ATOM 825 C C . THR A 1 108 ? -9.531 14.812 -3.557 1 84.31 108 THR A C 1
ATOM 827 O O . THR A 1 108 ? -9.156 13.742 -3.066 1 84.31 108 THR A O 1
ATOM 830 N N . LEU A 1 109 ? -8.805 15.844 -3.654 1 84.44 109 LEU A N 1
ATOM 831 C CA . LEU A 1 109 ? -7.457 15.836 -3.094 1 84.44 109 LEU A CA 1
ATOM 832 C C . LEU A 1 109 ? -7.496 15.57 -1.592 1 84.44 109 LEU A C 1
ATOM 834 O O . LEU A 1 109 ? -6.68 14.805 -1.07 1 84.44 109 LEU A O 1
ATOM 838 N N . GLY A 1 110 ? -8.391 16.203 -0.918 1 80.69 110 GLY A N 1
ATOM 839 C CA . GLY A 1 110 ? -8.562 15.961 0.505 1 80.69 110 GLY A CA 1
ATOM 840 C C . GLY A 1 110 ? -8.906 14.523 0.824 1 80.69 110 GLY A C 1
ATOM 841 O O . GLY A 1 110 ? -8.359 13.938 1.765 1 80.69 110 GLY A O 1
ATOM 842 N N . ASP A 1 111 ? -9.773 13.969 0.022 1 82.81 111 ASP A N 1
ATOM 843 C CA . ASP A 1 111 ? -10.227 12.602 0.222 1 82.81 111 ASP A CA 1
ATOM 844 C C . ASP A 1 111 ? -9.086 11.602 0.022 1 82.81 111 ASP A C 1
ATOM 846 O O . ASP A 1 111 ? -9.086 10.523 0.616 1 82.81 111 ASP A O 1
ATOM 850 N N . ILE A 1 112 ? -8.164 11.969 -0.757 1 90.75 112 ILE A N 1
ATOM 851 C CA . ILE A 1 112 ? -7.035 11.102 -1.062 1 90.75 112 ILE A CA 1
ATOM 852 C C . ILE A 1 112 ? -6.039 11.125 0.096 1 90.75 112 ILE A C 1
ATOM 854 O O . ILE A 1 112 ? -5.43 10.102 0.418 1 90.75 112 ILE A O 1
ATOM 858 N N . PHE A 1 113 ? -5.961 12.219 0.797 1 86.38 113 PHE A N 1
ATOM 859 C CA . PHE A 1 113 ? -4.895 12.375 1.778 1 86.38 113 PHE A CA 1
ATOM 860 C C . PHE A 1 113 ? -5.371 11.969 3.168 1 86.38 113 PHE A C 1
ATOM 862 O O . PHE A 1 113 ? -4.562 11.633 4.035 1 86.38 113 PHE A O 1
ATOM 869 N N . ILE A 1 114 ? -6.613 11.938 3.416 1 83.12 114 ILE A N 1
ATOM 870 C CA . ILE A 1 114 ? -7.156 11.633 4.734 1 83.12 114 ILE A CA 1
ATOM 871 C C . ILE A 1 114 ? -6.723 10.234 5.164 1 83.12 114 ILE A C 1
ATOM 873 O O . ILE A 1 114 ? -6.234 10.047 6.277 1 83.12 114 ILE A O 1
ATOM 877 N N . PRO A 1 115 ? -6.824 9.297 4.234 1 88.06 115 PRO A N 1
ATOM 878 C CA . PRO A 1 115 ? -6.465 7.941 4.648 1 88.06 115 PRO A CA 1
ATOM 879 C C . PRO A 1 115 ? -4.973 7.785 4.926 1 88.06 115 PRO A C 1
ATOM 881 O O . PRO A 1 115 ? -4.562 6.855 5.625 1 88.06 115 PRO A O 1
ATOM 884 N N . ILE A 1 116 ? -4.141 8.617 4.402 1 91.75 116 ILE A N 1
ATOM 885 C CA . ILE A 1 116 ? -2.701 8.43 4.562 1 91.75 116 ILE A CA 1
ATOM 886 C C . ILE A 1 116 ? -2.182 9.344 5.672 1 91.75 116 ILE A C 1
ATOM 888 O O . ILE A 1 116 ? -0.994 9.312 6 1 91.75 116 ILE A O 1
ATOM 892 N N . LEU A 1 117 ? -3.057 10.125 6.324 1 85.5 117 LEU A N 1
ATOM 893 C CA . LEU A 1 117 ? -2.693 11.102 7.344 1 85.5 117 LEU A CA 1
ATOM 894 C C . LEU A 1 117 ? -1.979 10.43 8.516 1 85.5 117 LEU A C 1
ATOM 896 O O . LEU A 1 117 ? -0.971 10.945 9.008 1 85.5 117 LEU A O 1
ATOM 900 N N . PRO A 1 118 ? -2.488 9.266 8.984 1 88 118 PRO A N 1
ATOM 901 C CA . PRO A 1 118 ? -1.808 8.641 10.125 1 88 118 PRO A CA 1
ATOM 902 C C . PRO A 1 118 ? -0.339 8.336 9.836 1 88 118 PRO A C 1
ATOM 904 O O . PRO A 1 118 ? 0.509 8.484 10.719 1 88 118 PRO A O 1
ATOM 907 N N . ALA A 1 119 ? -0.053 7.953 8.641 1 93.06 119 ALA A N 1
ATOM 908 C CA . ALA A 1 119 ? 1.329 7.664 8.266 1 93.06 119 ALA A CA 1
ATOM 909 C C . ALA A 1 119 ? 2.164 8.938 8.211 1 93.06 119 ALA A C 1
ATOM 911 O O . ALA A 1 119 ? 3.318 8.953 8.648 1 93.06 119 ALA A O 1
ATOM 912 N N . ILE A 1 120 ? 1.567 9.977 7.688 1 87.19 120 ILE A N 1
ATOM 913 C CA . ILE A 1 120 ? 2.262 11.25 7.531 1 87.19 120 ILE A CA 1
ATOM 914 C C . ILE A 1 120 ? 2.518 11.867 8.906 1 87.19 120 ILE A C 1
ATOM 916 O O . ILE A 1 120 ? 3.621 12.344 9.18 1 87.19 120 ILE A O 1
ATOM 920 N N . VAL A 1 121 ? 1.525 11.867 9.75 1 84.62 121 VAL A N 1
ATOM 921 C CA . VAL A 1 121 ? 1.646 12.398 11.102 1 84.62 121 VAL A CA 1
ATOM 922 C C . VAL A 1 121 ? 2.717 11.625 11.867 1 84.62 121 VAL A C 1
ATOM 924 O O . VAL A 1 121 ? 3.537 12.219 12.57 1 84.62 121 VAL A O 1
ATOM 927 N N . THR A 1 122 ? 2.676 10.328 11.727 1 91.5 122 THR A N 1
ATOM 928 C CA . THR A 1 122 ? 3.666 9.469 12.367 1 91.5 122 THR A CA 1
ATOM 929 C C . THR A 1 122 ? 5.074 9.828 11.906 1 91.5 122 THR A C 1
ATOM 931 O O . THR A 1 122 ? 5.984 9.977 12.719 1 91.5 122 THR A O 1
ATOM 934 N N . ALA A 1 123 ? 5.234 9.992 10.617 1 92.31 123 ALA A N 1
ATOM 935 C CA . ALA A 1 123 ? 6.531 10.344 10.055 1 92.31 123 ALA A CA 1
ATOM 936 C C . ALA A 1 123 ? 7.02 11.688 10.586 1 92.31 123 ALA A C 1
ATOM 938 O O . ALA A 1 123 ? 8.18 11.82 10.977 1 92.31 123 ALA A O 1
ATOM 939 N N . GLY A 1 124 ? 6.152 12.625 10.617 1 85.19 124 GLY A N 1
ATOM 940 C CA . GLY A 1 124 ? 6.512 13.945 11.109 1 85.19 124 GLY A CA 1
ATOM 941 C C . GLY A 1 124 ? 6.926 13.953 12.57 1 85.19 124 GLY A C 1
ATOM 942 O O . GLY A 1 124 ? 7.902 14.602 12.938 1 85.19 124 GLY A O 1
ATOM 943 N N . LEU A 1 125 ? 6.199 13.25 13.359 1 86.12 125 LEU A N 1
ATOM 944 C CA . LEU A 1 125 ? 6.484 13.195 14.789 1 86.12 125 LEU A CA 1
ATOM 945 C C . LEU A 1 125 ? 7.82 12.508 15.055 1 86.12 125 LEU A C 1
ATOM 947 O O . LEU A 1 125 ? 8.641 13.008 15.828 1 86.12 125 LEU A O 1
ATOM 951 N N . LEU A 1 126 ? 8.008 11.414 14.43 1 91.38 126 LEU A N 1
ATOM 952 C CA . LEU A 1 126 ? 9.234 10.656 14.648 1 91.38 126 LEU A CA 1
ATOM 953 C C . LEU A 1 126 ? 10.438 11.391 14.078 1 91.38 126 LEU A C 1
ATOM 955 O O . LEU A 1 126 ? 11.539 11.312 14.633 1 91.38 126 LEU A O 1
ATOM 959 N N . LEU A 1 127 ? 10.25 12.055 12.969 1 88.81 127 LEU A N 1
ATOM 960 C CA . LEU A 1 127 ? 11.336 12.883 12.453 1 88.81 127 LEU A CA 1
ATOM 961 C C . LEU A 1 127 ? 11.672 14.016 13.422 1 88.81 127 LEU A C 1
ATOM 963 O O . LEU A 1 127 ? 12.828 14.422 13.531 1 88.81 127 LEU A O 1
ATOM 967 N N . GLY A 1 128 ? 10.594 14.555 13.984 1 83.31 128 GLY A N 1
ATOM 968 C CA . GLY A 1 128 ? 10.828 15.539 15.031 1 83.31 128 GLY A CA 1
ATOM 969 C C . GLY A 1 128 ? 11.695 15.016 16.156 1 83.31 128 GLY A C 1
ATOM 970 O O . GLY A 1 128 ? 12.609 15.703 16.609 1 83.31 128 GLY A O 1
ATOM 971 N N . ILE A 1 129 ? 11.414 13.82 16.594 1 86.31 129 ILE A N 1
ATOM 972 C CA . ILE A 1 129 ? 12.211 13.188 17.641 1 86.31 129 ILE A CA 1
ATOM 973 C C . ILE A 1 129 ? 13.648 13.008 17.156 1 86.31 129 ILE A C 1
ATOM 975 O O . ILE A 1 129 ? 14.594 13.273 17.891 1 86.31 129 ILE A O 1
ATOM 979 N N . HIS A 1 130 ? 13.773 12.555 15.938 1 89.81 130 HIS A N 1
ATOM 980 C CA . HIS A 1 130 ? 15.102 12.391 15.367 1 89.81 130 HIS A CA 1
ATOM 981 C C . HIS A 1 130 ? 15.844 13.719 15.32 1 89.81 130 HIS A C 1
ATOM 983 O O . HIS A 1 130 ? 17.047 13.773 15.609 1 89.81 130 HIS A O 1
ATOM 989 N N . ASN A 1 131 ? 15.164 14.758 14.945 1 82.5 131 ASN A N 1
ATOM 990 C CA . ASN A 1 131 ? 15.773 16.078 14.852 1 82.5 131 ASN A CA 1
ATOM 991 C C . ASN A 1 131 ? 16.25 16.578 16.219 1 82.5 131 ASN A C 1
ATOM 993 O O . ASN A 1 131 ? 17.297 17.219 16.312 1 82.5 131 ASN A O 1
ATOM 997 N N . ILE A 1 132 ? 15.484 16.25 17.219 1 83.06 132 ILE A N 1
ATOM 998 C CA . ILE A 1 132 ? 15.859 16.641 18.578 1 83.06 132 ILE A CA 1
ATOM 999 C C . ILE A 1 132 ? 17.141 15.922 18.969 1 83.06 132 ILE A C 1
ATOM 1001 O O . ILE A 1 132 ? 18.016 16.5 19.641 1 83.06 132 ILE A O 1
ATOM 1005 N N . LEU A 1 133 ? 17.312 14.758 18.531 1 87.44 133 LEU A N 1
ATOM 1006 C CA . LEU A 1 133 ? 18.469 13.945 18.906 1 87.44 133 LEU A CA 1
ATOM 1007 C C . LEU A 1 133 ? 19.688 14.336 18.078 1 87.44 133 LEU A C 1
ATOM 1009 O O . LEU A 1 133 ? 20.812 14.297 18.578 1 87.44 133 LEU A O 1
ATOM 1013 N N . ASN A 1 134 ? 19.531 14.812 16.875 1 87.5 134 ASN A N 1
ATOM 1014 C CA . ASN A 1 134 ? 20.641 14.906 15.945 1 87.5 134 ASN A CA 1
ATOM 1015 C C . ASN A 1 134 ? 21.047 16.359 15.68 1 87.5 134 ASN A C 1
ATOM 1017 O O . ASN A 1 134 ? 22.156 16.625 15.211 1 87.5 134 ASN A O 1
ATOM 1021 N N . ASN A 1 135 ? 20.125 17.281 15.914 1 81.69 135 ASN A N 1
ATOM 1022 C CA . ASN A 1 135 ? 20.453 18.672 15.617 1 81.69 135 ASN A CA 1
ATOM 1023 C C . ASN A 1 135 ? 21.203 19.344 16.766 1 81.69 135 ASN A C 1
ATOM 1025 O O . ASN A 1 135 ? 20.844 19.172 17.922 1 81.69 135 ASN A O 1
ATOM 1029 N N . PRO A 1 136 ? 22.172 20.125 16.391 1 81.44 136 PRO A N 1
ATOM 1030 C CA . PRO A 1 136 ? 22.922 20.844 17.422 1 81.44 136 PRO A CA 1
ATOM 1031 C C . PRO A 1 136 ? 22.188 22.078 17.922 1 81.44 136 PRO A C 1
ATOM 1033 O O . PRO A 1 136 ? 21.281 22.578 17.25 1 81.44 136 PRO A O 1
ATOM 1036 N N . GLY A 1 137 ? 22.531 22.531 19.125 1 73.44 137 GLY A N 1
ATOM 1037 C CA . GLY A 1 137 ? 22.078 23.828 19.609 1 73.44 137 GLY A CA 1
ATOM 1038 C C . GLY A 1 137 ? 20.719 23.781 20.281 1 73.44 137 GLY A C 1
ATOM 1039 O O . GLY A 1 137 ? 20.078 24.812 20.484 1 73.44 137 GLY A O 1
ATOM 1040 N N . ILE A 1 138 ? 20.266 22.562 20.516 1 76.44 138 ILE A N 1
ATOM 1041 C CA . ILE A 1 138 ? 18.953 22.469 21.141 1 76.44 138 ILE A CA 1
ATOM 1042 C C . ILE A 1 138 ? 19.109 22.406 22.656 1 76.44 138 ILE A C 1
ATOM 1044 O O . ILE A 1 138 ? 18.516 23.203 23.391 1 76.44 138 ILE A O 1
ATOM 1048 N N . PHE A 1 139 ? 19.938 21.484 23.047 1 78.19 139 PHE A N 1
ATOM 1049 C CA . PHE A 1 139 ? 20.125 21.328 24.484 1 78.19 139 PHE A CA 1
ATOM 1050 C C . PHE A 1 139 ? 21.531 21.75 24.891 1 78.19 139 PHE A C 1
ATOM 1052 O O . PHE A 1 139 ? 21.766 22.047 26.062 1 78.19 139 PHE A O 1
ATOM 1059 N N . PHE A 1 140 ? 22.344 21.594 23.906 1 79.81 140 PHE A N 1
ATOM 1060 C CA . PHE A 1 140 ? 23.734 21.969 24.125 1 79.81 140 PHE A CA 1
ATOM 1061 C C . PHE A 1 140 ? 24.156 23.047 23.125 1 79.81 140 PHE A C 1
ATOM 1063 O O . PHE A 1 140 ? 23.5 23.25 22.109 1 79.81 140 PHE A O 1
ATOM 1070 N N . ASP A 1 141 ? 25.125 23.812 23.422 1 75.19 141 ASP A N 1
ATOM 1071 C CA . ASP A 1 141 ? 25.531 24.969 22.609 1 75.19 141 ASP A CA 1
ATOM 1072 C C . ASP A 1 141 ? 25.906 24.531 21.203 1 75.19 141 ASP A C 1
ATOM 1074 O O . ASP A 1 141 ? 25.375 25.062 20.219 1 75.19 141 ASP A O 1
ATOM 1078 N N . SER A 1 142 ? 26.797 23.562 21.047 1 81.5 142 SER A N 1
ATOM 1079 C CA . SER A 1 142 ? 27.25 23.281 19.688 1 81.5 142 SER A CA 1
ATOM 1080 C C . SER A 1 142 ? 27.141 21.797 19.375 1 81.5 142 SER A C 1
ATOM 1082 O O . SER A 1 142 ? 27.422 21.375 18.25 1 81.5 142 SER A O 1
ATOM 1084 N N . ALA A 1 143 ? 26.641 21.125 20.391 1 86.62 143 ALA A N 1
ATOM 1085 C CA . ALA A 1 143 ? 26.641 19.672 20.156 1 86.62 143 ALA A CA 1
ATOM 1086 C C . ALA A 1 143 ? 25.203 19.141 20.156 1 86.62 143 ALA A C 1
ATOM 1088 O O . ALA A 1 143 ? 24.312 19.734 20.75 1 86.62 143 ALA A O 1
ATOM 1089 N N . SER A 1 144 ? 25 18.062 19.391 1 88.12 144 SER A N 1
ATOM 1090 C CA . SER A 1 144 ? 23.734 17.344 19.438 1 88.12 144 SER A CA 1
ATOM 1091 C C . SER A 1 144 ? 23.719 16.312 20.562 1 88.12 144 SER A C 1
ATOM 1093 O O . SER A 1 144 ? 24.766 16.016 21.156 1 88.12 144 SER A O 1
ATOM 1095 N N . ILE A 1 145 ? 22.578 15.805 20.875 1 89 145 ILE A N 1
ATOM 1096 C CA . ILE A 1 145 ? 22.438 14.781 21.906 1 89 145 ILE A CA 1
ATOM 1097 C C . ILE A 1 145 ? 23.25 13.547 21.531 1 89 145 ILE A C 1
ATOM 1099 O O . ILE A 1 145 ? 23.922 12.961 22.391 1 89 145 ILE A O 1
ATOM 1103 N N . ILE A 1 146 ? 23.25 13.227 20.297 1 90.31 146 ILE A N 1
ATOM 1104 C CA . ILE A 1 146 ? 23.906 12.016 19.828 1 90.31 146 ILE A CA 1
ATOM 1105 C C . ILE A 1 146 ? 25.422 12.211 19.875 1 90.31 146 ILE A C 1
ATOM 1107 O O . ILE A 1 146 ? 26.172 11.258 20.094 1 90.31 146 ILE A O 1
ATOM 1111 N N . GLU A 1 147 ? 25.859 13.375 19.672 1 90.06 147 GLU A N 1
ATOM 1112 C CA . GLU A 1 147 ? 27.281 13.664 19.781 1 90.06 147 GLU A CA 1
ATOM 1113 C C . GLU A 1 147 ? 27.766 13.57 21.219 1 90.06 147 GLU A C 1
ATOM 1115 O O . GLU A 1 147 ? 28.891 13.141 21.484 1 90.06 147 GLU A O 1
ATOM 1120 N N . VAL A 1 148 ? 26.984 13.992 22.156 1 91.19 148 VAL A N 1
ATOM 1121 C CA . VAL A 1 148 ? 27.297 13.922 23.578 1 91.19 148 VAL A CA 1
ATOM 1122 C C . VAL A 1 148 ? 27.141 12.492 24.062 1 91.19 148 VAL A C 1
ATOM 1124 O O . VAL A 1 148 ? 27.938 12.016 24.891 1 91.19 148 VAL A O 1
ATOM 1127 N N . TYR A 1 149 ? 26.141 11.797 23.562 1 92.19 149 TYR A N 1
ATOM 1128 C CA . TYR A 1 149 ? 25.859 10.422 23.938 1 92.19 149 TYR A CA 1
ATOM 1129 C C . TYR A 1 149 ? 25.844 9.508 22.719 1 92.19 149 TYR A C 1
ATOM 1131 O O . TYR A 1 149 ? 24.766 9.039 22.312 1 92.19 149 TYR A O 1
ATOM 1139 N N . PRO A 1 150 ? 27 9.078 22.25 1 90.62 150 PRO A N 1
ATOM 1140 C CA . PRO A 1 150 ? 27.109 8.336 20.984 1 90.62 150 PRO A CA 1
ATOM 1141 C C . PRO A 1 150 ? 26.484 6.949 21.062 1 90.62 150 PRO A C 1
ATOM 1143 O O . PRO A 1 150 ? 26.188 6.352 20.031 1 90.62 150 PRO A O 1
ATOM 1146 N N . GLN A 1 151 ? 26.234 6.484 22.297 1 90.19 151 GLN A N 1
ATOM 1147 C CA . GLN A 1 151 ? 25.656 5.156 22.453 1 90.19 151 GLN A CA 1
ATOM 1148 C C . GLN A 1 151 ? 24.219 5.117 21.922 1 90.19 151 GLN A C 1
ATOM 1150 O O . GLN A 1 151 ? 23.688 4.039 21.641 1 90.19 151 GLN A O 1
ATOM 1155 N N . TRP A 1 152 ? 23.625 6.312 21.656 1 92.12 152 TRP A N 1
ATOM 1156 C CA . TRP A 1 152 ? 22.234 6.379 21.203 1 92.12 152 TRP A CA 1
ATOM 1157 C C . TRP A 1 152 ? 22.172 6.562 19.688 1 92.12 152 TRP A C 1
ATOM 1159 O O . TRP A 1 152 ? 21.078 6.613 19.125 1 92.12 152 TRP A O 1
ATOM 1169 N N . ALA A 1 153 ? 23.312 6.562 19.016 1 92.25 153 ALA A N 1
ATOM 1170 C CA . ALA A 1 153 ? 23.375 6.863 17.594 1 92.25 153 ALA A CA 1
ATOM 1171 C C . ALA A 1 153 ? 22.656 5.797 16.766 1 92.25 153 ALA A C 1
ATOM 1173 O O . ALA A 1 153 ? 21.984 6.117 15.797 1 92.25 153 ALA A O 1
ATOM 1174 N N . GLY A 1 154 ? 22.875 4.562 17.188 1 93.19 154 GLY A N 1
ATOM 1175 C CA . GLY A 1 154 ? 22.203 3.479 16.484 1 93.19 154 GLY A CA 1
ATOM 1176 C C . GLY A 1 154 ? 20.688 3.561 16.578 1 93.19 154 GLY A C 1
ATOM 1177 O O . GLY A 1 154 ? 20 3.402 15.562 1 93.19 154 GLY A O 1
ATOM 1178 N N . ILE A 1 155 ? 20.188 3.836 17.672 1 93.62 155 ILE A N 1
ATOM 1179 C CA . ILE A 1 155 ? 18.75 3.947 17.891 1 93.62 155 ILE A CA 1
ATOM 1180 C C . ILE A 1 155 ? 18.203 5.16 17.141 1 93.62 155 ILE A C 1
ATOM 1182 O O . ILE A 1 155 ? 17.125 5.098 16.547 1 93.62 155 ILE A O 1
ATOM 1186 N N . ALA A 1 156 ? 18.969 6.215 17.203 1 93.75 156 ALA A N 1
ATOM 1187 C CA . ALA A 1 156 ? 18.562 7.422 16.484 1 93.75 156 ALA A CA 1
ATOM 1188 C C . ALA A 1 156 ? 18.453 7.16 14.992 1 93.75 156 ALA A C 1
ATOM 1190 O O . ALA A 1 156 ? 17.547 7.66 14.328 1 93.75 156 ALA A O 1
ATOM 1191 N N . ASP A 1 157 ? 19.391 6.395 14.523 1 95.06 157 ASP A N 1
ATOM 1192 C CA . ASP A 1 157 ? 19.359 6.066 13.102 1 95.06 157 ASP A CA 1
ATOM 1193 C C . ASP A 1 157 ? 18.172 5.176 12.766 1 95.06 157 ASP A C 1
ATOM 1195 O O . ASP A 1 157 ? 17.547 5.328 11.711 1 95.06 157 ASP A O 1
ATOM 1199 N N . MET A 1 158 ? 17.891 4.246 13.633 1 95.94 158 MET A N 1
ATOM 1200 C CA . MET A 1 158 ? 16.703 3.402 13.438 1 95.94 158 MET A CA 1
ATOM 1201 C C . MET A 1 158 ? 15.438 4.238 13.43 1 95.94 158 MET A C 1
ATOM 1203 O O . MET A 1 158 ? 14.539 4.008 12.617 1 95.94 158 MET A O 1
ATOM 1207 N N . ILE A 1 159 ? 15.375 5.191 14.289 1 95.56 159 ILE A N 1
ATOM 1208 C CA . ILE A 1 159 ? 14.234 6.09 14.352 1 95.56 159 ILE A CA 1
ATOM 1209 C C . ILE A 1 159 ? 14.109 6.855 13.031 1 95.56 159 ILE A C 1
ATOM 1211 O O . ILE A 1 159 ? 13.008 7.008 12.492 1 95.56 159 ILE A O 1
ATOM 1215 N N . TYR A 1 160 ? 15.234 7.258 12.539 1 94.56 160 TYR A N 1
ATOM 1216 C CA . TYR A 1 160 ? 15.227 7.988 11.273 1 94.56 160 TYR A CA 1
ATOM 1217 C C . TYR A 1 160 ? 14.68 7.125 10.148 1 94.56 160 TYR A C 1
ATOM 1219 O O . TYR A 1 160 ? 13.867 7.586 9.344 1 94.56 160 TYR A O 1
ATOM 1227 N N . VAL A 1 161 ? 15.133 5.875 10.062 1 96.5 161 VAL A N 1
ATOM 1228 C CA . VAL A 1 161 ? 14.719 4.961 9 1 96.5 161 VAL A CA 1
ATOM 1229 C C . VAL A 1 161 ? 13.211 4.777 9.039 1 96.5 161 VAL A C 1
ATOM 1231 O O . VAL A 1 161 ? 12.539 4.871 8.008 1 96.5 161 VAL A O 1
ATOM 1234 N N . ILE A 1 162 ? 12.68 4.566 10.203 1 97.12 162 ILE A N 1
ATOM 1235 C CA . ILE A 1 162 ? 11.25 4.348 10.383 1 97.12 162 ILE A CA 1
ATOM 1236 C C . ILE A 1 162 ? 10.484 5.633 10.078 1 97.12 162 ILE A C 1
ATOM 1238 O O . ILE A 1 162 ? 9.469 5.605 9.375 1 97.12 162 ILE A O 1
ATOM 1242 N N . ALA A 1 163 ? 11.008 6.73 10.531 1 93.62 163 ALA A N 1
ATOM 1243 C CA . ALA A 1 163 ? 10.359 8.031 10.398 1 93.62 163 ALA A CA 1
ATOM 1244 C C . ALA A 1 163 ? 10.32 8.469 8.938 1 93.62 163 ALA A C 1
ATOM 1246 O O . ALA A 1 163 ? 9.305 8.977 8.461 1 93.62 163 ALA A O 1
ATOM 1247 N N . ASN A 1 164 ? 11.383 8.297 8.258 1 93.94 164 ASN A N 1
ATOM 1248 C CA . ASN A 1 164 ? 11.562 8.812 6.902 1 93.94 164 ASN A CA 1
ATOM 1249 C C . ASN A 1 164 ? 10.82 7.969 5.875 1 93.94 164 ASN A C 1
ATOM 1251 O O . ASN A 1 164 ? 10.602 8.406 4.742 1 93.94 164 ASN A O 1
ATOM 1255 N N . THR A 1 165 ? 10.391 6.82 6.223 1 97.12 165 THR A N 1
ATOM 1256 C CA . THR A 1 165 ? 9.875 5.82 5.293 1 97.12 165 THR A CA 1
ATOM 1257 C C . THR A 1 165 ? 8.633 6.34 4.578 1 97.12 165 THR A C 1
ATOM 1259 O O . THR A 1 165 ? 8.539 6.27 3.35 1 97.12 165 THR A O 1
ATOM 1262 N N . ALA A 1 166 ? 7.691 6.875 5.328 1 94.94 166 ALA A N 1
ATOM 1263 C CA . ALA A 1 166 ? 6.445 7.332 4.715 1 94.94 166 ALA A CA 1
ATOM 1264 C C . ALA A 1 166 ? 6.711 8.422 3.682 1 94.94 166 ALA A C 1
ATOM 1266 O O . ALA A 1 166 ? 6.074 8.453 2.625 1 94.94 166 ALA A O 1
ATOM 1267 N N . PHE A 1 167 ? 7.691 9.258 3.975 1 90.69 167 PHE A N 1
ATOM 1268 C CA . PHE A 1 167 ? 8.008 10.344 3.055 1 90.69 167 PHE A CA 1
ATOM 1269 C C . PHE A 1 167 ? 8.797 9.828 1.86 1 90.69 167 PHE A C 1
ATOM 1271 O O . PHE A 1 167 ? 8.57 10.258 0.727 1 90.69 167 PHE A O 1
ATOM 1278 N N . ALA A 1 168 ? 9.727 8.938 2.133 1 93.06 168 ALA A N 1
ATOM 1279 C CA . ALA A 1 168 ? 10.562 8.391 1.071 1 93.06 168 ALA A CA 1
ATOM 1280 C C . ALA A 1 168 ? 9.727 7.617 0.055 1 93.06 168 ALA A C 1
ATOM 1282 O O . ALA A 1 168 ? 10.055 7.586 -1.133 1 93.06 168 ALA A O 1
ATOM 1283 N N . PHE A 1 169 ? 8.609 7.051 0.501 1 97.19 169 PHE A N 1
ATOM 1284 C CA . PHE A 1 169 ? 7.777 6.234 -0.368 1 97.19 169 PHE A CA 1
ATOM 1285 C C . PHE A 1 169 ? 6.383 6.836 -0.498 1 97.19 169 PHE A C 1
ATOM 1287 O O . PHE A 1 169 ? 5.402 6.109 -0.689 1 97.19 169 PHE A O 1
ATOM 1294 N N . LEU A 1 170 ? 6.324 8.102 -0.346 1 94.19 170 LEU A N 1
ATOM 1295 C CA . LEU A 1 170 ? 5.062 8.836 -0.338 1 94.19 170 LEU A CA 1
ATOM 1296 C C . LEU A 1 170 ? 4.234 8.508 -1.576 1 94.19 170 LEU A C 1
ATOM 1298 O O . LEU A 1 170 ? 3.018 8.328 -1.485 1 94.19 170 LEU A O 1
ATOM 1302 N N . PRO A 1 171 ? 4.809 8.383 -2.799 1 96.25 171 PRO A N 1
ATOM 1303 C CA . PRO A 1 171 ? 4.027 8.062 -3.998 1 96.25 171 PRO A CA 1
ATOM 1304 C C . PRO A 1 171 ? 3.264 6.75 -3.875 1 96.25 171 PRO A C 1
ATOM 1306 O O . PRO A 1 171 ? 2.17 6.613 -4.43 1 96.25 171 PRO A O 1
ATOM 1309 N N . ALA A 1 172 ? 3.799 5.754 -3.17 1 97.88 172 ALA A N 1
ATOM 1310 C CA . ALA A 1 172 ? 3.094 4.492 -2.957 1 97.88 172 ALA A CA 1
ATOM 1311 C C . ALA A 1 172 ? 1.822 4.703 -2.141 1 97.88 172 ALA A C 1
ATOM 1313 O O . ALA A 1 172 ? 0.774 4.133 -2.453 1 97.88 172 ALA A O 1
ATOM 1314 N N . LEU A 1 173 ? 1.966 5.52 -1.065 1 97.19 173 LEU A N 1
ATOM 1315 C CA . LEU A 1 173 ? 0.821 5.797 -0.204 1 97.19 173 LEU A CA 1
ATOM 1316 C C . LEU A 1 173 ? -0.244 6.586 -0.954 1 97.19 173 LEU A C 1
ATOM 1318 O O . LEU A 1 173 ? -1.434 6.273 -0.864 1 97.19 173 LEU A O 1
ATOM 1322 N N . ILE A 1 174 ? 0.192 7.582 -1.724 1 95.44 174 ILE A N 1
ATOM 1323 C CA . ILE A 1 174 ? -0.733 8.398 -2.5 1 95.44 174 ILE A CA 1
ATOM 1324 C C . ILE A 1 174 ? -1.409 7.539 -3.566 1 95.44 174 ILE A C 1
ATOM 1326 O O . ILE A 1 174 ? -2.625 7.621 -3.762 1 95.44 174 ILE A O 1
ATOM 1330 N N . GLY A 1 175 ? -0.626 6.766 -4.273 1 97.88 175 GLY A N 1
ATOM 1331 C CA . GLY A 1 175 ? -1.192 5.883 -5.285 1 97.88 175 GLY A CA 1
ATOM 1332 C C . GLY A 1 175 ? -2.246 4.941 -4.73 1 97.88 175 GLY A C 1
ATOM 1333 O O . GLY A 1 175 ? -3.299 4.75 -5.344 1 97.88 175 GLY A O 1
ATOM 1334 N N . TRP A 1 176 ? -1.943 4.34 -3.584 1 97.56 176 TRP A N 1
ATOM 1335 C CA . TRP A 1 176 ? -2.869 3.439 -2.902 1 97.56 176 TRP A CA 1
ATOM 1336 C C . TRP A 1 176 ? -4.191 4.141 -2.607 1 97.56 176 TRP A C 1
ATOM 1338 O O . TRP A 1 176 ? -5.262 3.619 -2.93 1 97.56 176 TRP A O 1
ATOM 1348 N N . SER A 1 177 ? -4.141 5.277 -2.057 1 95.25 177 SER A N 1
ATOM 1349 C CA . SER A 1 177 ? -5.34 6.012 -1.656 1 95.25 177 SER A CA 1
ATOM 1350 C C . SER A 1 177 ? -6.051 6.602 -2.865 1 95.25 177 SER A C 1
ATOM 1352 O O . SER A 1 177 ? -7.285 6.594 -2.934 1 95.25 177 SER A O 1
ATOM 1354 N N . ALA A 1 178 ? -5.324 7.176 -3.814 1 96.31 178 ALA A N 1
ATOM 1355 C CA . ALA A 1 178 ? -5.902 7.855 -4.969 1 96.31 178 ALA A CA 1
ATOM 1356 C C . ALA A 1 178 ? -6.668 6.875 -5.855 1 96.31 178 ALA A C 1
ATOM 1358 O O . ALA A 1 178 ? -7.789 7.16 -6.277 1 96.31 178 ALA A O 1
ATOM 1359 N N . VAL A 1 179 ? -6.07 5.746 -6.168 1 97.31 179 VAL A N 1
ATOM 1360 C CA . VAL A 1 179 ? -6.734 4.785 -7.043 1 97.31 179 VAL A CA 1
ATOM 1361 C C . VAL A 1 179 ? -8.008 4.273 -6.375 1 97.31 179 VAL A C 1
ATOM 1363 O O . VAL A 1 179 ? -9.008 4.016 -7.047 1 97.31 179 VAL A O 1
ATOM 1366 N N . LYS A 1 180 ? -7.918 4.074 -5.055 1 94.19 180 LYS A N 1
ATOM 1367 C CA . LYS A 1 180 ? -9.117 3.688 -4.32 1 94.19 180 LYS A CA 1
ATOM 1368 C C . LYS A 1 180 ? -10.227 4.723 -4.492 1 94.19 180 LYS A C 1
ATOM 1370 O O . LYS A 1 180 ? -11.383 4.367 -4.754 1 94.19 180 LYS A O 1
ATOM 1375 N N . LYS A 1 181 ? -9.891 5.926 -4.363 1 91.31 181 LYS A N 1
ATOM 1376 C CA . LYS A 1 181 ? -10.852 7.016 -4.512 1 91.31 181 LYS A CA 1
ATOM 1377 C C . LYS A 1 181 ? -11.438 7.039 -5.918 1 91.31 181 LYS A C 1
ATOM 1379 O O . LYS A 1 181 ? -12.625 7.328 -6.094 1 91.31 181 LYS A O 1
ATOM 1384 N N . PHE A 1 182 ? -10.641 6.734 -6.914 1 95.62 182 PHE A N 1
ATOM 1385 C CA . PHE A 1 182 ? -11.07 6.816 -8.305 1 95.62 182 PHE A CA 1
ATOM 1386 C C . PHE A 1 182 ? -11.773 5.535 -8.734 1 95.62 182 PHE A C 1
ATOM 1388 O O . PHE A 1 182 ? -12.227 5.418 -9.875 1 95.62 182 PHE A O 1
ATOM 1395 N N . GLY A 1 183 ? -11.828 4.539 -7.859 1 92.56 183 GLY A N 1
ATOM 1396 C CA . GLY A 1 183 ? -12.641 3.355 -8.102 1 92.56 183 GLY A CA 1
ATOM 1397 C C . GLY A 1 183 ? -11.836 2.17 -8.594 1 92.56 183 GLY A C 1
ATOM 1398 O O . GLY A 1 183 ? -12.406 1.155 -9.008 1 92.56 183 GLY A O 1
ATOM 1399 N N . GLY A 1 184 ? -10.555 2.293 -8.578 1 94.88 184 GLY A N 1
ATOM 1400 C CA . GLY A 1 184 ? -9.711 1.194 -9.023 1 94.88 184 GLY A CA 1
ATOM 1401 C C . GLY A 1 184 ? -9.203 0.335 -7.879 1 94.88 184 GLY A C 1
ATOM 1402 O O . GLY A 1 184 ? -9.695 0.431 -6.754 1 94.88 184 GLY A O 1
ATOM 1403 N N . SER A 1 185 ? -8.234 -0.557 -8.188 1 94.81 185 SER A N 1
ATOM 1404 C CA . SER A 1 185 ? -7.629 -1.452 -7.207 1 94.81 185 SER A CA 1
ATOM 1405 C C . SER A 1 185 ? -6.527 -0.748 -6.422 1 94.81 185 SER A C 1
ATOM 1407 O O . SER A 1 185 ? -5.508 -0.347 -6.992 1 94.81 185 SER A O 1
ATOM 1409 N N . PRO A 1 186 ? -6.723 -0.615 -5.113 1 96.25 186 PRO A N 1
ATOM 1410 C CA . PRO A 1 186 ? -5.691 0.033 -4.305 1 96.25 186 PRO A CA 1
ATOM 1411 C C . PRO A 1 186 ? -4.328 -0.644 -4.434 1 96.25 186 PRO A C 1
ATOM 1413 O O . PRO A 1 186 ? -3.295 0.03 -4.406 1 96.25 186 PRO A O 1
ATOM 1416 N N . LEU A 1 187 ? -4.352 -1.927 -4.609 1 96.94 187 LEU A N 1
ATOM 1417 C CA . LEU A 1 187 ? -3.115 -2.682 -4.777 1 96.94 187 LEU A CA 1
ATOM 1418 C C . LEU A 1 187 ? -2.342 -2.193 -5.996 1 96.94 187 LEU A C 1
ATOM 1420 O O . LEU A 1 187 ? -1.136 -1.952 -5.918 1 96.94 187 LEU A O 1
ATOM 1424 N N . LEU A 1 188 ? -3.039 -2.023 -7.109 1 97.5 188 LEU A N 1
ATOM 1425 C CA . LEU A 1 188 ? -2.379 -1.595 -8.336 1 97.5 188 LEU A CA 1
ATOM 1426 C C . LEU A 1 188 ? -1.912 -0.147 -8.227 1 97.5 188 LEU 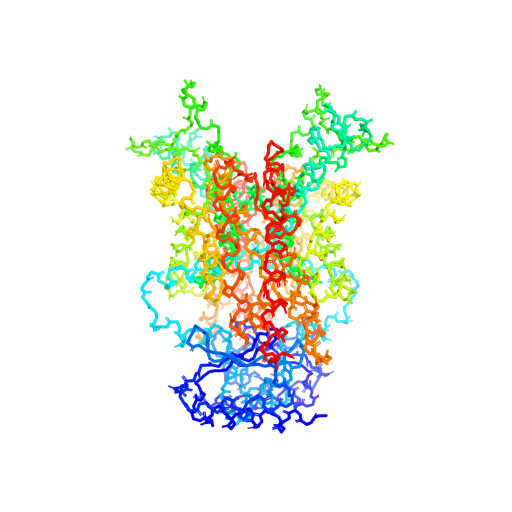A C 1
ATOM 1428 O O . LEU A 1 188 ? -0.887 0.225 -8.805 1 97.5 188 LEU A O 1
ATOM 1432 N N . GLY A 1 189 ? -2.686 0.659 -7.48 1 98.31 189 GLY A N 1
ATOM 1433 C CA . GLY A 1 189 ? -2.248 2.02 -7.211 1 98.31 189 GLY A CA 1
ATOM 1434 C C . GLY A 1 189 ? -0.953 2.084 -6.422 1 98.31 189 GLY A C 1
ATOM 1435 O O . GLY A 1 189 ? -0.087 2.914 -6.711 1 98.31 189 GLY A O 1
ATOM 1436 N N . MET A 1 190 ? -0.851 1.225 -5.387 1 98.31 190 MET A N 1
ATOM 1437 C CA . MET A 1 190 ? 0.372 1.123 -4.598 1 98.31 190 MET A CA 1
ATOM 1438 C C . MET A 1 190 ? 1.557 0.73 -5.473 1 98.31 190 MET A C 1
ATOM 1440 O O . MET A 1 190 ? 2.625 1.34 -5.391 1 98.31 190 MET A O 1
ATOM 1444 N N . VAL A 1 191 ? 1.352 -0.223 -6.371 1 98.38 191 VAL A N 1
ATOM 1445 C CA . VAL A 1 191 ? 2.418 -0.708 -7.242 1 98.38 191 VAL A CA 1
ATOM 1446 C C . VAL A 1 191 ? 2.822 0.388 -8.227 1 98.38 191 VAL A C 1
ATOM 1448 O O . VAL A 1 191 ? 4.008 0.571 -8.508 1 98.38 191 VAL A O 1
ATOM 1451 N N . LEU A 1 192 ? 1.826 1.086 -8.75 1 98.5 192 LEU A N 1
ATOM 1452 C CA . LEU A 1 192 ? 2.127 2.191 -9.656 1 98.5 192 LEU A CA 1
ATOM 1453 C C . LEU A 1 192 ? 2.975 3.248 -8.953 1 98.5 192 LEU A C 1
ATOM 1455 O O . LEU A 1 192 ? 3.961 3.732 -9.516 1 98.5 192 LEU A O 1
ATOM 1459 N N . GLY A 1 193 ? 2.545 3.646 -7.734 1 98.25 193 GLY A N 1
ATOM 1460 C CA . GLY A 1 193 ? 3.328 4.605 -6.969 1 98.25 193 GLY A CA 1
ATOM 1461 C C . GLY A 1 193 ? 4.758 4.156 -6.738 1 98.25 193 GLY A C 1
ATOM 1462 O O . GLY A 1 193 ? 5.688 4.961 -6.816 1 98.25 193 GLY A O 1
ATOM 1463 N N . LEU A 1 194 ? 4.945 2.883 -6.461 1 98.44 194 LEU A N 1
ATOM 1464 C CA . LEU A 1 194 ? 6.266 2.316 -6.227 1 98.44 194 LEU A CA 1
ATOM 1465 C C . LEU A 1 194 ? 7.074 2.266 -7.52 1 98.44 194 LEU A C 1
ATOM 1467 O O . LEU A 1 194 ? 8.297 2.441 -7.504 1 98.44 194 LEU A O 1
ATOM 1471 N N . ALA A 1 195 ? 6.398 2.025 -8.672 1 98.31 195 ALA A N 1
ATOM 1472 C CA . ALA A 1 195 ? 7.078 2.002 -9.961 1 98.31 195 ALA A CA 1
ATOM 1473 C C . ALA A 1 195 ? 7.684 3.363 -10.289 1 98.31 195 ALA A C 1
ATOM 1475 O O . ALA A 1 195 ? 8.766 3.443 -10.875 1 98.31 195 ALA A O 1
ATOM 1476 N N . LEU A 1 196 ? 7.039 4.391 -9.875 1 97.38 196 LEU A N 1
ATOM 1477 C CA . LEU A 1 196 ? 7.465 5.75 -10.188 1 97.38 196 LEU A CA 1
ATOM 1478 C C . LEU A 1 196 ? 8.656 6.16 -9.328 1 97.38 196 LEU A C 1
ATOM 1480 O O . LEU A 1 196 ? 9.273 7.203 -9.57 1 97.38 196 LEU A O 1
ATOM 1484 N N . ILE A 1 197 ? 8.977 5.289 -8.312 1 96.69 197 ILE A N 1
ATOM 1485 C CA . ILE A 1 197 ? 10.148 5.59 -7.488 1 96.69 197 ILE A CA 1
ATOM 1486 C C . ILE A 1 197 ? 11.055 4.367 -7.422 1 96.69 197 ILE A C 1
ATOM 1488 O O . ILE A 1 197 ? 11.719 4.133 -6.406 1 96.69 197 ILE A O 1
ATOM 1492 N N . HIS A 1 198 ? 10.977 3.564 -8.422 1 96.75 198 HIS A N 1
ATOM 1493 C CA . HIS A 1 198 ? 11.797 2.361 -8.492 1 96.75 198 HIS A CA 1
ATOM 1494 C C . HIS A 1 198 ? 13.273 2.689 -8.297 1 96.75 198 HIS A C 1
ATOM 1496 O O . HIS A 1 198 ? 13.758 3.709 -8.797 1 96.75 198 HIS A O 1
ATOM 1502 N N . PRO A 1 199 ? 14.055 1.859 -7.637 1 92.75 199 PRO A N 1
ATOM 1503 C CA . PRO A 1 199 ? 15.453 2.152 -7.316 1 92.75 199 PRO A CA 1
ATOM 1504 C C . PRO A 1 199 ? 16.328 2.285 -8.555 1 92.75 199 PRO A C 1
ATOM 1506 O O . PRO A 1 199 ? 17.422 2.877 -8.492 1 92.75 199 PRO A O 1
ATOM 1509 N N . SER A 1 200 ? 15.898 1.793 -9.672 1 93.25 200 SER A N 1
ATOM 1510 C CA . SER A 1 200 ? 16.672 1.896 -10.906 1 93.25 200 SER A CA 1
ATOM 1511 C C . SER A 1 200 ? 16.547 3.283 -11.523 1 93.25 200 SER A C 1
ATOM 1513 O O . SER A 1 200 ? 17.312 3.639 -12.422 1 93.25 200 SER A O 1
ATOM 1515 N N . LEU A 1 201 ? 15.664 4.105 -11.039 1 94.56 201 LEU A N 1
ATOM 1516 C CA . LEU A 1 201 ? 15.477 5.469 -11.531 1 94.56 201 LEU A CA 1
ATOM 1517 C C . LEU A 1 201 ? 16.312 6.457 -10.719 1 94.56 201 LEU A C 1
ATOM 1519 O O . LEU A 1 201 ? 16.484 6.277 -9.508 1 94.56 201 LEU A O 1
ATOM 1523 N N . LEU A 1 202 ? 16.781 7.426 -11.391 1 91.81 202 LEU A N 1
ATOM 1524 C CA . LEU A 1 202 ? 17.547 8.461 -10.711 1 91.81 202 LEU A CA 1
ATOM 1525 C C . LEU A 1 202 ? 16.641 9.32 -9.828 1 91.81 202 LEU A C 1
ATOM 1527 O O . LEU A 1 202 ? 15.578 9.75 -10.266 1 91.81 202 LEU A O 1
ATOM 1531 N N . ASN A 1 203 ? 17.047 9.484 -8.609 1 87.75 203 ASN A N 1
ATOM 1532 C CA . ASN A 1 203 ? 16.312 10.375 -7.723 1 87.75 203 ASN A CA 1
ATOM 1533 C C . ASN A 1 203 ? 16.344 11.82 -8.219 1 87.75 203 ASN A C 1
ATOM 1535 O O . ASN A 1 203 ? 17.406 12.312 -8.609 1 87.75 203 ASN A O 1
ATOM 1539 N N . PRO A 1 204 ? 15.281 12.461 -8.18 1 82.88 204 PRO A N 1
ATOM 1540 C CA . PRO A 1 204 ? 15.234 13.836 -8.695 1 82.88 204 PRO A CA 1
ATOM 1541 C C . PRO A 1 204 ? 16.219 14.758 -7.98 1 82.88 204 PRO A C 1
ATOM 1543 O O . PRO A 1 204 ? 16.734 15.703 -8.586 1 82.88 204 PRO A O 1
ATOM 1546 N N . THR A 1 205 ? 16.547 14.492 -6.781 1 79.31 205 THR A N 1
ATOM 1547 C CA . THR A 1 205 ? 17.484 15.328 -6.031 1 79.31 205 THR A CA 1
ATOM 1548 C C . THR A 1 205 ? 18.891 15.211 -6.598 1 79.31 205 THR A C 1
ATOM 1550 O O . THR A 1 205 ? 19.719 16.109 -6.414 1 79.31 205 THR A O 1
ATOM 1553 N N . ASP A 1 206 ? 19.109 14.102 -7.258 1 80.12 206 ASP A N 1
ATOM 1554 C CA . ASP A 1 206 ? 20.438 13.859 -7.797 1 80.12 206 ASP A CA 1
ATOM 1555 C C . ASP A 1 206 ? 20.516 14.25 -9.273 1 80.12 206 ASP A C 1
ATOM 1557 O O . ASP A 1 206 ? 21.578 14.156 -9.891 1 80.12 206 ASP A O 1
ATOM 1561 N N . TYR A 1 207 ? 19.453 14.68 -9.797 1 79.88 207 TYR A N 1
ATOM 1562 C CA . TYR A 1 207 ? 19.375 14.922 -11.234 1 79.88 207 TYR A CA 1
ATOM 1563 C C . TYR A 1 207 ? 20.266 16.094 -11.625 1 79.88 207 TYR A C 1
ATOM 1565 O O . TYR A 1 207 ? 20.969 16.047 -12.633 1 79.88 207 TYR A O 1
ATOM 1573 N N . ALA A 1 208 ? 20.203 17.141 -10.82 1 74.69 208 ALA A N 1
ATOM 1574 C CA . ALA A 1 208 ? 20.969 18.328 -11.156 1 74.69 208 ALA A CA 1
ATOM 1575 C C . ALA A 1 208 ? 22.469 18.016 -11.219 1 74.69 208 ALA A C 1
ATOM 1577 O O . ALA A 1 208 ? 23.156 18.422 -12.164 1 74.69 208 ALA A O 1
ATOM 1578 N N . SER A 1 209 ? 22.922 17.297 -10.266 1 82.38 209 SER A N 1
ATOM 1579 C CA . SER A 1 209 ? 24.328 16.922 -10.234 1 82.38 209 SER A CA 1
ATOM 1580 C C . SER A 1 209 ? 24.672 15.984 -11.383 1 82.38 209 SER A C 1
ATOM 1582 O O . SER A 1 209 ? 25.703 16.141 -12.039 1 82.38 209 SER A O 1
ATOM 1584 N N . ALA A 1 210 ? 23.797 15.109 -11.68 1 81.94 210 ALA A N 1
ATOM 1585 C CA . ALA A 1 210 ? 24.016 14.156 -12.766 1 81.94 210 ALA A CA 1
ATOM 1586 C C . ALA A 1 210 ? 23.984 14.859 -14.117 1 81.94 210 ALA A C 1
ATOM 1588 O O . ALA A 1 210 ? 24.766 14.516 -15.016 1 81.94 210 ALA A O 1
ATOM 1589 N N . ALA A 1 211 ? 23.141 15.781 -14.227 1 82.5 211 ALA A N 1
ATOM 1590 C CA . ALA A 1 211 ? 23.031 16.531 -15.477 1 82.5 211 ALA A CA 1
ATOM 1591 C C . ALA A 1 211 ? 24.281 17.375 -15.727 1 82.5 211 ALA A C 1
ATOM 1593 O O . ALA A 1 211 ? 24.75 17.484 -16.859 1 82.5 211 ALA A O 1
ATOM 1594 N N . MET A 1 212 ? 24.828 17.984 -14.719 1 82.06 212 MET A N 1
ATOM 1595 C CA . MET A 1 212 ? 26.031 18.812 -14.82 1 82.06 212 MET A CA 1
ATOM 1596 C C . MET A 1 212 ? 27.234 17.953 -15.211 1 82.06 212 MET A C 1
ATOM 1598 O O . MET A 1 212 ? 28.094 18.406 -15.977 1 82.06 212 MET A O 1
ATOM 1602 N N . GLU A 1 213 ? 27.203 16.75 -14.719 1 86.81 213 GLU A N 1
ATOM 1603 C CA . GLU A 1 213 ? 28.297 15.836 -15.023 1 86.81 213 GLU A CA 1
ATOM 1604 C C . GLU A 1 213 ? 28.078 15.125 -16.359 1 86.81 213 GLU A C 1
ATOM 1606 O O . GLU A 1 213 ? 28.969 14.445 -16.859 1 86.81 213 GLU A O 1
ATOM 1611 N N . GLY A 1 214 ? 26.922 15.297 -16.922 1 81.25 214 GLY A N 1
ATOM 1612 C CA . GLY A 1 214 ? 26.594 14.695 -18.203 1 81.25 214 GLY A CA 1
ATOM 1613 C C . GLY A 1 214 ? 26.234 13.227 -18.094 1 81.25 214 GLY A C 1
ATOM 1614 O O . GLY A 1 214 ? 26.281 12.492 -19.094 1 81.25 214 GLY A O 1
ATOM 1615 N N . ASN A 1 215 ? 25.891 12.773 -16.922 1 84.5 215 ASN A N 1
ATOM 1616 C CA . ASN A 1 215 ? 25.625 11.359 -16.688 1 84.5 215 ASN A CA 1
ATOM 1617 C C . ASN A 1 215 ? 24.156 11.109 -16.344 1 84.5 215 ASN A C 1
ATOM 1619 O O . ASN A 1 215 ? 23.812 10.062 -15.805 1 84.5 215 ASN A O 1
ATOM 1623 N N . ALA A 1 216 ? 23.312 12.078 -16.703 1 86.12 216 ALA A N 1
ATOM 1624 C CA . ALA A 1 216 ? 21.906 11.852 -16.438 1 86.12 216 ALA A CA 1
ATOM 1625 C C . ALA A 1 216 ? 21.328 10.773 -17.359 1 86.12 216 ALA A C 1
ATOM 1627 O O . ALA A 1 216 ? 21.422 10.883 -18.578 1 86.12 216 ALA A O 1
ATOM 1628 N N . PRO A 1 217 ? 20.844 9.711 -16.766 1 91.31 217 PRO A N 1
ATOM 1629 C CA . PRO A 1 217 ? 20.359 8.594 -17.578 1 91.31 217 PRO A CA 1
ATOM 1630 C C . PRO A 1 217 ? 19.109 8.961 -18.391 1 91.31 217 PRO A C 1
ATOM 1632 O O . PRO A 1 217 ? 18.25 9.695 -17.891 1 91.31 217 PRO A O 1
ATOM 1635 N N . VAL A 1 218 ? 19.078 8.438 -19.594 1 92.19 218 VAL A N 1
ATOM 1636 C CA . VAL A 1 218 ? 17.938 8.719 -20.484 1 92.19 218 VAL A CA 1
ATOM 1637 C C . VAL A 1 218 ? 17.484 7.434 -21.156 1 92.19 218 VAL A C 1
ATOM 1639 O O . VAL A 1 218 ? 18.25 6.477 -21.266 1 92.19 218 VAL A O 1
ATOM 1642 N N . TRP A 1 219 ? 16.219 7.359 -21.422 1 93.06 219 TRP A N 1
ATOM 1643 C CA . TRP A 1 219 ? 15.664 6.367 -22.344 1 93.06 219 TRP A CA 1
ATOM 1644 C C . TRP A 1 219 ? 15.57 6.93 -23.75 1 93.06 219 TRP A C 1
ATOM 1646 O O . TRP A 1 219 ? 15.078 8.039 -23.953 1 93.06 219 TRP A O 1
ATOM 1656 N N . ASN A 1 220 ? 16.094 6.203 -24.703 1 90.94 220 ASN A N 1
ATOM 1657 C CA . ASN A 1 220 ? 15.938 6.586 -26.094 1 90.94 220 ASN A CA 1
ATOM 1658 C C . ASN A 1 220 ? 14.758 5.859 -26.75 1 90.94 220 ASN A C 1
ATOM 1660 O O . ASN A 1 220 ? 14.836 4.656 -27 1 90.94 220 ASN A O 1
ATOM 1664 N N . LEU A 1 221 ? 13.711 6.629 -26.984 1 91.5 221 LEU A N 1
ATOM 1665 C CA . LEU A 1 221 ? 12.516 6.07 -27.609 1 91.5 221 LEU A CA 1
ATOM 1666 C C . LEU A 1 221 ? 12.375 6.555 -29.047 1 91.5 221 LEU A C 1
ATOM 1668 O O . LEU A 1 221 ? 11.742 7.582 -29.312 1 91.5 221 LEU A O 1
ATOM 1672 N N . PHE A 1 222 ? 12.875 5.723 -29.969 1 91.44 222 PHE A N 1
ATOM 1673 C CA . PHE A 1 222 ? 12.781 6.016 -31.391 1 91.44 222 PHE A CA 1
ATOM 1674 C C . PHE A 1 222 ? 13.281 7.422 -31.688 1 91.44 222 PHE A C 1
ATOM 1676 O O . PHE A 1 222 ? 12.641 8.172 -32.406 1 91.44 222 PHE A O 1
ATOM 1683 N N . GLY A 1 223 ? 14.305 7.871 -30.953 1 87.25 223 GLY A N 1
ATOM 1684 C CA . GLY A 1 223 ? 14.914 9.172 -31.203 1 87.25 223 GLY A CA 1
ATOM 1685 C C . GLY A 1 223 ? 14.531 10.203 -30.156 1 87.25 223 GLY A C 1
ATOM 1686 O O . GLY A 1 223 ? 15.195 11.242 -30.031 1 87.25 223 GLY A O 1
ATOM 1687 N N . LEU A 1 224 ? 13.508 9.977 -29.406 1 90.06 224 LEU A N 1
ATOM 1688 C CA . LEU A 1 224 ? 13.086 10.875 -28.344 1 90.06 224 LEU A CA 1
ATOM 1689 C C . LEU A 1 224 ? 13.773 10.508 -27.031 1 90.06 224 LEU A C 1
ATOM 1691 O O . LEU A 1 224 ? 13.688 9.367 -26.578 1 90.06 224 LEU A O 1
ATOM 1695 N N . GLU A 1 225 ? 14.438 11.477 -26.469 1 90.81 225 GLU A N 1
ATOM 1696 C CA . GLU A 1 225 ? 15.133 11.242 -25.203 1 90.81 225 GLU A CA 1
ATOM 1697 C C . GLU A 1 225 ? 14.234 11.578 -24.016 1 90.81 225 GLU A C 1
ATOM 1699 O O . GLU A 1 225 ? 13.773 12.719 -23.891 1 90.81 225 GLU A O 1
ATOM 1704 N N . ILE A 1 226 ? 14.008 10.57 -23.219 1 91.56 226 ILE A N 1
ATOM 1705 C CA . ILE A 1 226 ? 13.195 10.742 -22.016 1 91.56 226 ILE A CA 1
ATOM 1706 C C . ILE A 1 226 ? 14.07 10.539 -20.781 1 91.56 226 ILE A C 1
ATOM 1708 O O . ILE A 1 226 ? 14.836 9.578 -20.703 1 91.56 226 ILE A O 1
ATOM 1712 N N . GLN A 1 227 ? 13.93 11.453 -19.859 1 90.06 227 GLN A N 1
ATOM 1713 C CA . GLN A 1 227 ? 14.719 11.352 -18.625 1 90.06 227 GLN A CA 1
ATOM 1714 C C . GLN A 1 227 ? 14.312 10.125 -17.812 1 90.06 227 GLN A C 1
ATOM 1716 O O . GLN A 1 227 ? 13.125 9.891 -17.594 1 90.06 227 GLN A O 1
ATOM 1721 N N . ARG A 1 228 ? 15.32 9.328 -17.453 1 93.69 228 ARG A N 1
ATOM 1722 C CA . ARG A 1 228 ? 15.102 8.156 -16.609 1 93.69 228 ARG A CA 1
ATOM 1723 C C . ARG A 1 228 ? 15.172 8.523 -15.125 1 93.69 228 ARG A C 1
ATOM 1725 O O . ARG A 1 228 ? 16.125 8.148 -14.43 1 93.69 228 ARG A O 1
ATOM 1732 N N . ILE A 1 229 ? 14.195 9.266 -14.664 1 91.81 229 ILE A N 1
ATOM 1733 C CA . ILE A 1 229 ? 14.18 9.797 -13.305 1 91.81 229 ILE A CA 1
ATOM 1734 C C . ILE A 1 229 ? 12.945 9.281 -12.57 1 91.81 229 ILE A C 1
ATOM 1736 O O . ILE A 1 229 ? 11.938 8.938 -13.188 1 91.81 229 ILE A O 1
ATOM 1740 N N . GLY A 1 230 ? 13.133 9.172 -11.289 1 93.12 230 GLY A N 1
ATOM 1741 C CA . GLY A 1 230 ? 12 8.844 -10.438 1 93.12 230 GLY A CA 1
ATOM 1742 C C . GLY A 1 230 ? 11.234 10.07 -9.961 1 93.12 230 GLY A C 1
ATOM 1743 O O . GLY A 1 230 ? 11.625 11.203 -10.25 1 93.12 230 GLY A O 1
ATOM 1744 N N . TYR A 1 231 ? 10.156 9.82 -9.336 1 91.94 231 TYR A N 1
ATOM 1745 C CA . TYR A 1 231 ? 9.297 10.906 -8.883 1 91.94 231 TYR A CA 1
ATOM 1746 C C . TYR A 1 231 ? 9.125 10.867 -7.367 1 91.94 231 TYR A C 1
ATOM 1748 O O . TYR A 1 231 ? 8.008 10.984 -6.859 1 91.94 231 TYR A O 1
ATOM 1756 N N . GLN A 1 232 ? 10.219 10.586 -6.684 1 89.5 232 GLN A N 1
ATOM 1757 C CA . GLN A 1 232 ? 10.227 10.617 -5.227 1 89.5 232 GLN A CA 1
ATOM 1758 C C . GLN A 1 232 ? 9.766 11.969 -4.695 1 89.5 232 GLN A C 1
ATOM 1760 O O . GLN A 1 232 ? 10.219 13.016 -5.168 1 89.5 232 GLN A O 1
ATOM 1765 N N . GLY A 1 233 ? 8.867 11.945 -3.771 1 84.31 233 GLY A N 1
ATOM 1766 C CA . GLY A 1 233 ? 8.414 13.164 -3.115 1 84.31 233 GLY A CA 1
ATOM 1767 C C . GLY A 1 233 ? 7.406 13.945 -3.938 1 84.31 233 GLY A C 1
ATOM 1768 O O . GLY A 1 233 ? 6.84 14.93 -3.461 1 84.31 233 GLY A O 1
ATOM 1769 N N . GLN A 1 234 ? 7.168 13.516 -5.164 1 87 234 GLN A N 1
ATOM 1770 C CA . GLN A 1 234 ? 6.242 14.234 -6.027 1 87 234 GLN A CA 1
ATOM 1771 C C . GLN A 1 234 ? 4.805 13.758 -5.816 1 87 234 GLN A C 1
ATOM 1773 O O . GLN A 1 234 ? 4.555 12.555 -5.719 1 87 234 GLN A O 1
ATOM 1778 N N . VAL A 1 235 ? 3.902 14.688 -5.789 1 89.5 235 VAL A N 1
ATOM 1779 C CA . VAL A 1 235 ? 2.506 14.375 -5.504 1 89.5 235 VAL A CA 1
ATOM 1780 C C . VAL A 1 235 ? 1.707 14.352 -6.809 1 89.5 235 VAL A C 1
ATOM 1782 O O . VAL A 1 235 ? 0.977 13.398 -7.074 1 89.5 235 VAL A O 1
ATOM 1785 N N . LEU A 1 236 ? 1.938 15.328 -7.684 1 90.56 236 LEU A N 1
ATOM 1786 C CA . LEU A 1 236 ? 1.058 15.555 -8.828 1 90.56 236 LEU A CA 1
ATOM 1787 C C . LEU A 1 236 ? 1.204 14.438 -9.859 1 90.56 236 LEU A C 1
ATOM 1789 O O . LEU A 1 236 ? 0.207 13.93 -10.375 1 90.56 236 LEU A O 1
ATOM 1793 N N . PRO A 1 237 ? 2.441 14.023 -10.18 1 94.12 237 PRO A N 1
ATOM 1794 C CA . PRO A 1 237 ? 2.58 12.93 -11.141 1 94.12 237 PRO A CA 1
ATOM 1795 C C . PRO A 1 237 ? 1.853 11.664 -10.703 1 94.12 237 PRO A C 1
ATOM 1797 O O . PRO A 1 237 ? 1.188 11.016 -11.508 1 94.12 237 PRO A O 1
ATOM 1800 N N . VAL A 1 238 ? 1.9 11.344 -9.461 1 96.19 238 VAL A N 1
ATOM 1801 C CA . VAL A 1 238 ? 1.3 10.117 -8.961 1 96.19 238 VAL A CA 1
ATOM 1802 C C . VAL A 1 238 ? -0.223 10.242 -8.977 1 96.19 238 VAL A C 1
ATOM 1804 O O . VAL A 1 238 ? -0.925 9.281 -9.305 1 96.19 238 VAL A O 1
ATOM 1807 N N . LEU A 1 239 ? -0.748 11.43 -8.617 1 94.62 239 LEU A N 1
ATOM 1808 C CA . LEU A 1 239 ? -2.191 11.641 -8.586 1 94.62 239 LEU A CA 1
ATOM 1809 C C . LEU A 1 239 ? -2.797 11.445 -9.969 1 94.62 239 LEU A C 1
ATOM 1811 O O . LEU A 1 239 ? -3.797 10.742 -10.125 1 94.62 239 LEU A O 1
ATOM 1815 N N . PHE A 1 240 ? -2.17 12.031 -10.938 1 95.81 240 PHE A N 1
ATOM 1816 C CA . PHE A 1 240 ? -2.703 11.93 -12.289 1 95.81 240 PHE A CA 1
ATOM 1817 C C . PHE A 1 240 ? -2.52 10.523 -12.844 1 95.81 240 PHE A C 1
ATOM 1819 O O . PHE A 1 240 ? -3.389 10.016 -13.555 1 95.81 240 PHE A O 1
ATOM 1826 N N . ALA A 1 241 ? -1.373 9.945 -12.633 1 97.88 241 ALA A N 1
ATOM 1827 C CA . ALA A 1 241 ? -1.138 8.57 -13.062 1 97.88 241 ALA A CA 1
ATOM 1828 C C . ALA A 1 241 ? -2.156 7.621 -12.438 1 97.88 241 ALA A C 1
ATOM 1830 O O . ALA A 1 241 ? -2.621 6.684 -13.094 1 97.88 241 ALA A O 1
ATOM 1831 N N . ALA A 1 242 ? -2.443 7.836 -11.148 1 98.12 242 ALA A N 1
ATOM 1832 C CA . ALA A 1 242 ? -3.434 7.016 -10.461 1 98.12 242 ALA A CA 1
ATOM 1833 C C . ALA A 1 242 ? -4.809 7.145 -11.109 1 98.12 242 ALA A C 1
ATOM 1835 O O . ALA A 1 242 ? -5.543 6.164 -11.219 1 98.12 242 ALA A O 1
ATOM 1836 N N . TRP A 1 243 ? -5.145 8.352 -11.453 1 97.62 243 TRP A N 1
ATOM 1837 C CA . TRP A 1 243 ? -6.41 8.586 -12.141 1 97.62 243 TRP A CA 1
ATOM 1838 C C . TRP A 1 243 ? -6.461 7.82 -13.461 1 97.62 243 TRP A C 1
ATOM 1840 O O . TRP A 1 243 ? -7.461 7.168 -13.766 1 97.62 243 TRP A O 1
ATOM 1850 N N . VAL A 1 244 ? -5.422 7.871 -14.242 1 98.38 244 VAL A N 1
ATOM 1851 C CA . VAL A 1 244 ? -5.34 7.18 -15.523 1 98.38 244 VAL A CA 1
ATOM 1852 C C . VAL A 1 244 ? -5.418 5.672 -15.305 1 98.38 244 VAL A C 1
ATOM 1854 O O . VAL A 1 244 ? -6.129 4.969 -16.031 1 98.38 244 VAL A O 1
ATOM 1857 N N . LEU A 1 245 ? -4.703 5.176 -14.344 1 98.5 245 LEU A N 1
ATOM 1858 C CA . LEU A 1 245 ? -4.711 3.752 -14.023 1 98.5 245 LEU A CA 1
ATOM 1859 C C . LEU A 1 245 ? -6.125 3.275 -13.711 1 98.5 245 LEU A C 1
ATOM 1861 O O . LEU A 1 245 ? -6.57 2.248 -14.227 1 98.5 245 LEU A O 1
ATOM 1865 N N . ALA A 1 246 ? -6.797 4.023 -12.859 1 97.94 246 ALA A N 1
ATOM 1866 C CA . ALA A 1 246 ? -8.156 3.646 -12.469 1 97.94 246 ALA A CA 1
ATOM 1867 C C . ALA A 1 246 ? -9.078 3.611 -13.68 1 97.94 246 ALA A C 1
ATOM 1869 O O . ALA A 1 246 ? -9.891 2.691 -13.82 1 97.94 246 ALA A O 1
ATOM 1870 N N . LYS A 1 247 ? -8.969 4.59 -14.531 1 97.88 247 LYS A N 1
ATOM 1871 C CA . LYS A 1 247 ? -9.82 4.664 -15.711 1 97.88 247 LYS A CA 1
ATOM 1872 C C . LYS A 1 247 ? -9.562 3.494 -16.656 1 97.88 247 LYS A C 1
ATOM 1874 O O . LYS A 1 247 ? -10.5 2.889 -17.172 1 97.88 247 LYS A O 1
ATOM 1879 N N . ILE A 1 248 ? -8.32 3.18 -16.859 1 98.19 248 ILE A N 1
ATOM 1880 C CA . ILE A 1 248 ? -7.965 2.076 -17.75 1 98.19 248 ILE A CA 1
ATOM 1881 C C . ILE A 1 248 ? -8.422 0.755 -17.141 1 98.19 248 ILE A C 1
ATOM 1883 O O . ILE A 1 248 ? -8.953 -0.11 -17.828 1 98.19 248 ILE A O 1
ATOM 1887 N N . GLU A 1 249 ? -8.125 0.612 -15.859 1 97 249 GLU A N 1
ATOM 1888 C CA . GLU A 1 249 ? -8.516 -0.617 -15.172 1 97 249 GLU A CA 1
ATOM 1889 C C . GLU A 1 249 ? -10.016 -0.847 -15.266 1 97 249 GLU A C 1
ATOM 1891 O O . GLU A 1 249 ? -10.461 -1.955 -15.57 1 97 249 GLU A O 1
ATOM 1896 N N . ILE A 1 250 ? -10.805 0.183 -14.992 1 94.94 250 ILE A N 1
ATOM 1897 C CA . ILE A 1 250 ? -12.258 0.089 -15.016 1 94.94 250 ILE A CA 1
ATOM 1898 C C . ILE A 1 250 ? -12.734 -0.235 -16.422 1 94.94 250 ILE A C 1
ATOM 1900 O O . ILE A 1 250 ? -13.625 -1.066 -16.609 1 94.94 250 ILE A O 1
ATOM 1904 N N . PHE A 1 251 ? -12.148 0.399 -17.406 1 97.31 251 PHE A N 1
ATOM 1905 C CA . PHE A 1 251 ? -12.477 0.148 -18.812 1 97.31 251 PHE A CA 1
ATOM 1906 C C . PHE A 1 251 ? -12.203 -1.307 -19.172 1 97.31 251 PHE A C 1
ATOM 1908 O O . PHE A 1 251 ? -13.055 -1.968 -19.781 1 97.31 251 PHE A O 1
ATOM 1915 N N . LEU A 1 252 ? -11.07 -1.803 -18.781 1 96.06 252 LEU A N 1
ATOM 1916 C CA . LEU A 1 252 ? -10.68 -3.166 -19.125 1 96.06 252 LEU A CA 1
ATOM 1917 C C . LEU A 1 252 ? -11.547 -4.18 -18.391 1 96.06 252 LEU A C 1
ATOM 1919 O O . LEU A 1 252 ? -11.883 -5.234 -18.938 1 96.06 252 LEU A O 1
ATOM 1923 N N . ARG A 1 253 ? -11.859 -3.889 -17.141 1 89.88 253 ARG A N 1
ATOM 1924 C CA . ARG A 1 253 ? -12.695 -4.797 -16.359 1 89.88 253 ARG A CA 1
ATOM 1925 C C . ARG A 1 253 ? -14.07 -4.965 -17.016 1 89.88 253 ARG A C 1
ATOM 1927 O O . ARG A 1 253 ? -14.672 -6.039 -16.922 1 89.88 253 ARG A O 1
ATOM 1934 N N . ARG A 1 254 ? -14.555 -3.953 -17.641 1 90.69 254 ARG A N 1
ATOM 1935 C CA . ARG A 1 254 ? -15.859 -3.98 -18.297 1 90.69 254 ARG A CA 1
ATOM 1936 C C . ARG A 1 254 ? -15.789 -4.715 -19.641 1 90.69 254 ARG A C 1
ATOM 1938 O O . ARG A 1 254 ? -16.75 -5.355 -20.047 1 90.69 254 ARG A O 1
ATOM 1945 N N . LYS A 1 255 ? -14.68 -4.695 -20.25 1 94.81 255 LYS A N 1
ATOM 1946 C CA . LYS A 1 255 ? -14.562 -5.195 -21.625 1 94.81 255 LYS A CA 1
ATOM 1947 C C . LYS A 1 255 ? -14 -6.613 -21.641 1 94.81 255 LYS A C 1
ATOM 1949 O O . LYS A 1 255 ? -14.281 -7.383 -22.562 1 94.81 255 LYS A O 1
ATOM 1954 N N . VAL A 1 256 ? -13.156 -6.941 -20.703 1 90.06 256 VAL A N 1
ATOM 1955 C CA . VAL A 1 256 ? -12.461 -8.227 -20.703 1 90.06 256 VAL A CA 1
ATOM 1956 C C . VAL A 1 256 ? -13.328 -9.281 -20.016 1 90.06 256 VAL A C 1
ATOM 1958 O O . VAL A 1 256 ? -13.859 -9.039 -18.922 1 90.06 256 VAL A O 1
ATOM 1961 N N . PRO A 1 257 ? -13.43 -10.414 -20.672 1 81.94 257 PRO A N 1
ATOM 1962 C CA . PRO A 1 257 ? -14.188 -11.5 -20.031 1 81.94 257 PRO A CA 1
ATOM 1963 C C . PRO A 1 257 ? -13.586 -11.945 -18.703 1 81.94 257 PRO A C 1
ATOM 1965 O O . PRO A 1 257 ? -12.359 -11.906 -18.531 1 81.94 257 PRO A O 1
ATOM 1968 N N . ASP A 1 258 ? -14.32 -12.422 -17.781 1 73.12 258 ASP A N 1
ATOM 1969 C CA . ASP A 1 258 ? -13.961 -12.758 -16.406 1 73.12 258 ASP A CA 1
ATOM 1970 C C . ASP A 1 258 ? -12.82 -13.766 -16.359 1 73.12 258 ASP A C 1
ATOM 1972 O O . ASP A 1 258 ? -11.922 -13.664 -15.523 1 73.12 258 ASP A O 1
ATOM 1976 N N . SER A 1 259 ? -12.859 -14.664 -17.312 1 69.94 259 SER A N 1
ATOM 1977 C CA . SER A 1 259 ? -11.883 -15.75 -17.312 1 69.94 259 SER A CA 1
ATOM 1978 C C . SER A 1 259 ? -10.477 -15.227 -17.609 1 69.94 259 SER A C 1
ATOM 1980 O O . SER A 1 259 ? -9.484 -15.875 -17.281 1 69.94 259 SER A O 1
ATOM 1982 N N . PHE A 1 260 ? -10.414 -13.969 -18.172 1 79.81 260 PHE A N 1
ATOM 1983 C CA . PHE A 1 260 ? -9.125 -13.438 -18.594 1 79.81 260 PHE A CA 1
ATOM 1984 C C . PHE A 1 260 ? -8.75 -12.211 -17.766 1 79.81 260 PHE A C 1
ATOM 1986 O O . PHE A 1 260 ? -7.688 -11.617 -17.984 1 79.81 260 PHE A O 1
ATOM 1993 N N . GLN A 1 261 ? -9.5 -11.867 -16.859 1 81.94 261 GLN A N 1
ATOM 1994 C CA . GLN A 1 261 ? -9.32 -10.594 -16.156 1 81.94 261 GLN A CA 1
ATOM 1995 C C . GLN A 1 261 ? -8 -10.586 -15.383 1 81.94 261 GLN A C 1
ATOM 1997 O O . GLN A 1 261 ? -7.293 -9.578 -15.375 1 81.94 261 GLN A O 1
ATOM 2002 N N . LEU A 1 262 ? -7.664 -11.711 -14.766 1 77 262 LEU A N 1
ATOM 2003 C CA . LEU A 1 262 ? -6.449 -11.766 -13.961 1 77 262 LEU A CA 1
ATOM 2004 C C . LEU A 1 262 ? -5.211 -11.586 -14.828 1 77 262 LEU A C 1
ATOM 2006 O O . LEU A 1 262 ? -4.215 -11 -14.383 1 77 262 LEU A O 1
ATOM 2010 N N . LEU A 1 263 ? -5.32 -11.969 -16.109 1 82.06 263 LEU A N 1
ATOM 2011 C CA . LEU A 1 263 ? -4.164 -11.992 -17 1 82.06 263 LEU A CA 1
ATOM 2012 C C . LEU A 1 263 ? -4.066 -10.688 -17.797 1 82.06 263 LEU A C 1
ATOM 2014 O O . LEU A 1 263 ? -2.992 -10.344 -18.281 1 82.06 263 LEU A O 1
ATOM 2018 N N . VAL A 1 264 ? -5.172 -10.055 -17.891 1 90.38 264 VAL A N 1
ATOM 2019 C CA . VAL A 1 264 ? -5.18 -8.961 -18.875 1 90.38 264 VAL A CA 1
ATOM 2020 C C . VAL A 1 264 ? -5.344 -7.629 -18.141 1 90.38 264 VAL A C 1
ATOM 2022 O O . VAL A 1 264 ? -4.586 -6.688 -18.391 1 90.38 264 VAL A O 1
ATOM 2025 N N . VAL A 1 265 ? -6.215 -7.559 -17.219 1 93.12 265 VAL A N 1
ATOM 2026 C CA . VAL A 1 265 ? -6.645 -6.27 -16.688 1 93.12 265 VAL A CA 1
ATOM 2027 C C . VAL A 1 265 ? -5.484 -5.602 -15.953 1 93.12 265 VAL A C 1
ATOM 2029 O O . VAL A 1 265 ? -5.043 -4.516 -16.328 1 93.12 265 VAL A O 1
ATOM 2032 N N . ALA A 1 266 ? -4.914 -6.277 -14.961 1 94.25 266 ALA A N 1
ATOM 2033 C CA . ALA A 1 266 ? -3.869 -5.668 -14.141 1 94.25 266 ALA A CA 1
ATOM 2034 C C . ALA A 1 266 ? -2.59 -5.465 -14.945 1 94.25 266 ALA A C 1
ATOM 2036 O O . ALA A 1 266 ? -2.014 -4.371 -14.945 1 94.25 266 ALA A O 1
ATOM 2037 N N . PRO A 1 267 ? -2.152 -6.469 -15.75 1 94.06 267 PRO A N 1
ATOM 2038 C CA . PRO A 1 267 ? -0.912 -6.297 -16.516 1 94.06 267 PRO A CA 1
ATOM 2039 C C . PRO A 1 267 ? -1.007 -5.188 -17.562 1 94.06 267 PRO A C 1
ATOM 2041 O O . PRO A 1 267 ? -0.099 -4.359 -17.672 1 94.06 267 PRO A O 1
ATOM 2044 N N . VAL A 1 268 ? -2.113 -5.137 -18.25 1 97 268 VAL A N 1
ATOM 2045 C CA . VAL A 1 268 ? -2.27 -4.133 -19.297 1 97 268 VAL A CA 1
ATOM 2046 C C . VAL A 1 268 ? -2.455 -2.752 -18.656 1 97 268 VAL A C 1
ATOM 2048 O O . VAL A 1 268 ? -1.87 -1.769 -19.125 1 97 268 VAL A O 1
ATOM 2051 N N . ALA A 1 269 ? -3.256 -2.691 -17.641 1 97.88 269 ALA A N 1
ATOM 2052 C CA . ALA A 1 269 ? -3.508 -1.415 -16.969 1 97.88 269 ALA A CA 1
ATOM 2053 C C . ALA A 1 269 ? -2.219 -0.825 -16.406 1 97.88 269 ALA A C 1
ATOM 2055 O O . ALA A 1 269 ? -1.936 0.36 -16.609 1 97.88 269 ALA A O 1
ATOM 2056 N N . LEU A 1 270 ? -1.454 -1.621 -15.742 1 97.62 270 LEU A N 1
ATOM 2057 C CA . LEU A 1 270 ? -0.22 -1.144 -15.125 1 97.62 270 LEU A CA 1
ATOM 2058 C C . LEU A 1 270 ? 0.821 -0.806 -16.188 1 97.62 270 LEU A C 1
ATOM 2060 O O . LEU A 1 270 ? 1.546 0.183 -16.062 1 97.62 270 LEU A O 1
ATOM 2064 N N . LEU A 1 271 ? 0.913 -1.65 -17.172 1 97.38 271 LEU A N 1
ATOM 2065 C CA . LEU A 1 271 ? 1.908 -1.442 -18.219 1 97.38 271 LEU A CA 1
ATOM 2066 C C . LEU A 1 271 ? 1.625 -0.156 -19 1 97.38 271 LEU A C 1
ATOM 2068 O O . LEU A 1 271 ? 2.514 0.684 -19.156 1 97.38 271 LEU A O 1
ATOM 2072 N N . LEU A 1 272 ? 0.406 -0.007 -19.453 1 97.88 272 LEU A N 1
ATOM 2073 C CA . LEU A 1 272 ? 0.046 1.169 -20.234 1 97.88 272 LEU A CA 1
ATOM 2074 C C . LEU A 1 272 ? 0.172 2.439 -19.406 1 97.88 272 LEU A C 1
ATOM 2076 O O . LEU A 1 272 ? 0.727 3.439 -19.875 1 97.88 272 LEU A O 1
ATOM 2080 N N . THR A 1 273 ? -0.346 2.416 -18.219 1 98.31 273 THR A N 1
ATOM 2081 C CA . THR A 1 273 ? -0.273 3.592 -17.359 1 98.31 273 THR A CA 1
ATOM 2082 C C . THR A 1 273 ? 1.177 3.926 -17.016 1 98.31 273 THR A C 1
ATOM 2084 O O . THR A 1 273 ? 1.559 5.098 -16.984 1 98.31 273 THR A O 1
ATOM 2087 N N . GLY A 1 274 ? 1.965 2.861 -16.672 1 97.62 274 GLY A N 1
ATOM 2088 C CA . GLY A 1 274 ? 3.373 3.084 -16.391 1 97.62 274 GLY A CA 1
ATOM 2089 C C . GLY A 1 274 ? 4.117 3.758 -17.531 1 97.62 274 GLY A C 1
ATOM 2090 O O . GLY A 1 274 ? 4.832 4.738 -17.312 1 97.62 274 GLY A O 1
ATOM 2091 N N . ILE A 1 275 ? 3.904 3.262 -18.734 1 96.81 275 ILE A N 1
ATOM 2092 C CA . ILE A 1 275 ? 4.582 3.801 -19.906 1 96.81 275 ILE A CA 1
ATOM 2093 C C . ILE A 1 275 ? 4.129 5.238 -20.141 1 96.81 275 ILE A C 1
ATOM 2095 O O . ILE A 1 275 ? 4.957 6.129 -20.359 1 96.81 275 ILE A O 1
ATOM 2099 N N . ILE A 1 276 ? 2.865 5.488 -20.062 1 97.5 276 ILE A N 1
ATOM 2100 C CA . ILE A 1 276 ? 2.326 6.828 -20.266 1 97.5 276 ILE A CA 1
ATOM 2101 C C . ILE A 1 276 ? 2.854 7.766 -19.172 1 97.5 276 ILE A C 1
ATOM 2103 O O . ILE A 1 276 ? 3.115 8.938 -19.438 1 97.5 276 ILE A O 1
ATOM 2107 N N . SER A 1 277 ? 3 7.25 -17.969 1 97.25 277 SER A N 1
ATOM 2108 C CA . SER A 1 277 ? 3.477 8.062 -16.859 1 97.25 277 SER A CA 1
ATOM 2109 C C . SER A 1 277 ? 4.918 8.508 -17.078 1 97.25 277 SER A C 1
ATOM 2111 O O . SER A 1 277 ? 5.262 9.664 -16.828 1 97.25 277 SER A O 1
ATOM 2113 N N . PHE A 1 278 ? 5.762 7.605 -17.531 1 96.25 278 PHE A N 1
ATOM 2114 C CA . PHE A 1 278 ? 7.176 7.918 -17.719 1 96.25 278 PHE A CA 1
ATOM 2115 C C . PHE A 1 278 ? 7.375 8.844 -18.922 1 96.25 278 PHE A C 1
ATOM 2117 O O . PHE A 1 278 ? 8.266 9.695 -18.906 1 96.25 278 PHE A O 1
ATOM 2124 N N . ILE A 1 279 ? 6.52 8.711 -19.922 1 95.38 279 ILE A N 1
ATOM 2125 C CA . ILE A 1 279 ? 6.734 9.422 -21.172 1 95.38 279 ILE A CA 1
ATOM 2126 C C . ILE A 1 279 ? 6.027 10.773 -21.125 1 95.38 279 ILE A C 1
ATOM 2128 O O . ILE A 1 279 ? 6.559 11.781 -21.609 1 95.38 279 ILE A O 1
ATOM 2132 N N . VAL A 1 280 ? 4.801 10.828 -20.5 1 96.31 280 VAL A N 1
ATOM 2133 C CA . VAL A 1 280 ? 3.969 12.016 -20.656 1 96.31 280 VAL A CA 1
ATOM 2134 C C . VAL A 1 280 ? 3.629 12.594 -19.281 1 96.31 280 VAL A C 1
ATOM 2136 O O . VAL A 1 280 ? 4.055 13.703 -18.953 1 96.31 280 VAL A O 1
ATOM 2139 N N . ILE A 1 281 ? 3.041 11.852 -18.406 1 96.38 281 ILE A N 1
ATOM 2140 C CA . ILE A 1 281 ? 2.455 12.367 -17.172 1 96.38 281 ILE A CA 1
ATOM 2141 C C . ILE A 1 281 ? 3.555 12.898 -16.266 1 96.38 281 ILE A C 1
ATOM 2143 O O . ILE A 1 281 ? 3.467 14.023 -15.773 1 96.38 281 ILE A O 1
ATOM 2147 N N . GLY A 1 282 ? 4.566 12.039 -16.047 1 93.12 282 GLY A N 1
ATOM 2148 C CA . GLY A 1 282 ? 5.648 12.422 -15.156 1 93.12 282 GLY A CA 1
ATOM 2149 C C . GLY A 1 282 ? 6.281 13.75 -15.523 1 93.12 282 GLY A C 1
ATOM 2150 O O . GLY A 1 282 ? 6.25 14.703 -14.742 1 93.12 282 GLY A O 1
ATOM 2151 N N . PRO A 1 283 ? 6.82 13.828 -16.75 1 91.75 283 PRO A N 1
ATOM 2152 C CA . PRO A 1 283 ? 7.488 15.055 -17.188 1 91.75 283 PRO A CA 1
ATOM 2153 C C . PRO A 1 283 ? 6.559 16.266 -17.172 1 91.75 283 PRO A C 1
ATOM 2155 O O . PRO A 1 283 ? 6.945 17.344 -16.703 1 91.75 283 PRO A O 1
ATOM 2158 N N . ILE A 1 284 ? 5.324 16.141 -17.547 1 94.06 284 ILE A N 1
ATOM 2159 C CA . ILE A 1 284 ? 4.391 17.266 -17.609 1 94.06 284 ILE A CA 1
ATOM 2160 C C . ILE A 1 284 ? 4.012 17.688 -16.203 1 94.06 284 ILE A C 1
ATOM 2162 O O . ILE A 1 284 ? 4.031 18.891 -15.883 1 94.06 284 ILE A O 1
ATOM 2166 N N . MET A 1 285 ? 3.674 16.75 -15.391 1 91.94 285 MET A N 1
ATOM 2167 C CA . MET A 1 285 ? 3.215 17.078 -14.047 1 91.94 285 MET A CA 1
ATOM 2168 C C . MET A 1 285 ? 4.371 17.578 -13.18 1 91.94 285 MET A C 1
ATOM 2170 O O . MET A 1 285 ? 4.16 18.312 -12.219 1 91.94 285 MET A O 1
ATOM 2174 N N . PHE A 1 286 ? 5.52 17.094 -13.578 1 85.62 286 PHE A N 1
ATOM 2175 C CA . PHE A 1 286 ? 6.707 17.609 -12.906 1 85.62 286 PHE A CA 1
ATOM 2176 C C . PHE A 1 286 ? 6.887 19.094 -13.195 1 85.62 286 PHE A C 1
ATOM 2178 O O . PHE A 1 286 ? 7.184 19.875 -12.297 1 85.62 286 PHE A O 1
ATOM 2185 N N . ILE A 1 287 ? 6.711 19.469 -14.422 1 89.31 287 ILE A N 1
ATOM 2186 C CA . ILE A 1 287 ? 6.805 20.859 -14.844 1 89.31 287 ILE A CA 1
ATOM 2187 C C . ILE A 1 287 ? 5.703 21.672 -14.164 1 89.31 287 ILE A C 1
ATOM 2189 O O . ILE A 1 287 ? 5.957 22.766 -13.656 1 89.31 287 ILE A O 1
ATOM 2193 N N . VAL A 1 288 ? 4.527 21.125 -14.109 1 90.31 288 VAL A N 1
ATOM 2194 C CA . VAL A 1 288 ? 3.398 21.812 -13.492 1 90.31 288 VAL A CA 1
ATOM 2195 C C . VAL A 1 288 ? 3.66 22 -12 1 90.31 288 VAL A C 1
ATOM 2197 O O . VAL A 1 288 ? 3.404 23.062 -11.438 1 90.31 288 VAL A O 1
ATOM 2200 N N . GLY A 1 289 ? 4.129 20.906 -11.383 1 86.56 289 GLY A N 1
ATOM 2201 C CA . GLY A 1 289 ? 4.453 21 -9.969 1 86.56 289 GLY A CA 1
ATOM 2202 C C . GLY A 1 289 ? 5.492 22.062 -9.664 1 86.56 289 GLY A C 1
ATOM 2203 O O . GLY A 1 289 ? 5.352 22.812 -8.703 1 86.56 289 GLY A O 1
ATOM 2204 N N . ASN A 1 290 ? 6.492 22.156 -10.492 1 85.06 290 ASN A N 1
ATOM 2205 C CA . ASN A 1 290 ? 7.531 23.172 -10.312 1 85.06 290 ASN A CA 1
ATOM 2206 C C . ASN A 1 290 ? 6.988 24.578 -10.531 1 85.06 290 ASN A C 1
ATOM 2208 O O . ASN A 1 290 ? 7.363 25.5 -9.812 1 85.06 290 ASN A O 1
ATOM 2212 N N . ALA A 1 291 ? 6.148 24.672 -11.469 1 89.31 291 ALA A N 1
ATOM 2213 C CA . ALA A 1 291 ? 5.555 25.984 -11.75 1 89.31 291 ALA A CA 1
ATOM 2214 C C . ALA A 1 291 ? 4.711 26.469 -10.578 1 89.31 291 ALA A C 1
ATOM 2216 O O . ALA A 1 291 ? 4.742 27.641 -10.219 1 89.31 291 ALA A O 1
ATOM 2217 N N . ILE A 1 292 ? 4.004 25.562 -10.016 1 85.25 292 ILE A N 1
ATOM 2218 C CA . ILE A 1 292 ? 3.164 25.891 -8.875 1 85.25 292 ILE A CA 1
ATOM 2219 C C . ILE A 1 292 ? 4.043 26.312 -7.695 1 85.25 292 ILE A C 1
ATOM 2221 O O . ILE A 1 292 ? 3.803 27.344 -7.07 1 85.25 292 ILE A O 1
ATOM 2225 N N . THR A 1 293 ? 5.016 25.516 -7.418 1 85.94 293 THR A N 1
ATOM 2226 C CA . THR A 1 293 ? 5.902 25.812 -6.293 1 85.94 293 THR A CA 1
ATOM 2227 C C . THR A 1 293 ? 6.637 27.125 -6.512 1 85.94 293 THR A C 1
ATOM 2229 O O . THR A 1 293 ? 6.793 27.922 -5.578 1 85.94 293 THR A O 1
ATOM 2232 N N . ASP A 1 294 ? 7.059 27.359 -7.738 1 87.38 294 ASP A N 1
ATOM 2233 C CA . ASP A 1 294 ? 7.73 28.609 -8.07 1 87.38 294 ASP A CA 1
ATOM 2234 C C . ASP A 1 294 ? 6.805 29.812 -7.859 1 87.38 294 ASP A C 1
ATOM 2236 O O . ASP A 1 294 ? 7.242 30.875 -7.406 1 87.38 294 ASP A O 1
ATOM 2240 N N . GLY A 1 295 ? 5.637 29.609 -8.227 1 87.31 295 GLY A N 1
ATOM 2241 C CA . GLY A 1 295 ? 4.652 30.656 -8.016 1 87.31 295 GLY A CA 1
ATOM 2242 C C . GLY A 1 295 ? 4.453 30.984 -6.547 1 87.31 295 GLY A C 1
ATOM 2243 O O . GLY A 1 295 ? 4.434 32.156 -6.172 1 87.31 295 GLY A O 1
ATOM 2244 N N . PHE A 1 296 ? 4.395 30.047 -5.734 1 83.19 296 PHE A N 1
ATOM 2245 C CA . PHE A 1 296 ? 4.199 30.266 -4.309 1 83.19 296 PHE A CA 1
ATOM 2246 C C . PHE A 1 296 ? 5.453 30.875 -3.678 1 83.19 296 PHE A C 1
ATOM 2248 O O . PHE A 1 296 ? 5.359 31.766 -2.83 1 83.19 296 PHE A O 1
ATOM 2255 N N . VAL A 1 297 ? 6.562 30.406 -4.086 1 84.94 297 VAL A N 1
ATOM 2256 C CA . VAL A 1 297 ? 7.824 30.922 -3.568 1 84.94 297 VAL A CA 1
ATOM 2257 C C . VAL A 1 297 ? 7.984 32.375 -3.961 1 84.94 297 VAL A C 1
ATOM 2259 O O . VAL A 1 297 ? 8.414 33.219 -3.148 1 84.94 297 VAL A O 1
ATOM 2262 N N . ALA A 1 298 ? 7.59 32.688 -5.16 1 86.5 298 ALA A N 1
ATOM 2263 C CA . ALA A 1 298 ? 7.676 34.062 -5.637 1 86.5 298 ALA A CA 1
ATOM 2264 C C . ALA A 1 298 ? 6.785 34.969 -4.809 1 86.5 298 ALA A C 1
ATOM 2266 O O . ALA A 1 298 ? 7.191 36.094 -4.449 1 86.5 298 ALA A O 1
ATOM 2267 N N . VAL A 1 299 ? 5.652 34.5 -4.551 1 81.56 299 VAL A N 1
ATOM 2268 C CA . VAL A 1 299 ? 4.715 35.281 -3.76 1 81.56 299 VAL A CA 1
ATOM 2269 C C . VAL A 1 299 ? 5.266 35.5 -2.352 1 81.56 299 VAL A C 1
ATOM 2271 O O . VAL A 1 299 ? 5.238 36.594 -1.823 1 81.56 299 VAL A O 1
ATOM 2274 N N . PHE A 1 300 ? 5.805 34.5 -1.801 1 81.44 300 PHE A N 1
ATOM 2275 C CA . PHE A 1 300 ? 6.281 34.594 -0.426 1 81.44 300 PHE A CA 1
ATOM 2276 C C . PHE A 1 300 ? 7.566 35.406 -0.338 1 81.44 300 PHE A C 1
ATOM 2278 O O . PHE A 1 300 ? 7.828 36.031 0.68 1 81.44 300 PHE A O 1
ATOM 2285 N N . ASP A 1 301 ? 8.336 35.344 -1.353 1 83 301 ASP A N 1
ATOM 2286 C CA . ASP A 1 301 ? 9.578 36.125 -1.36 1 83 301 ASP A CA 1
ATOM 2287 C C . ASP A 1 301 ? 9.289 37.625 -1.532 1 83 301 ASP A C 1
ATOM 2289 O O . ASP A 1 301 ? 10.039 38.469 -1.026 1 83 301 ASP A O 1
ATOM 2293 N N . THR A 1 302 ? 8.227 37.875 -2.211 1 85.44 302 THR A N 1
ATOM 2294 C CA . THR A 1 302 ? 7.938 39.281 -2.51 1 85.44 302 THR A CA 1
ATOM 2295 C C . THR A 1 302 ? 7.051 39.875 -1.428 1 85.44 302 THR A C 1
ATOM 2297 O O . THR A 1 302 ? 7.266 41.031 -1.013 1 85.44 302 THR A O 1
ATOM 2300 N N . VAL A 1 303 ? 6.082 39.031 -1.014 1 90.75 303 VAL A N 1
ATOM 2301 C CA . VAL A 1 303 ? 5.113 39.594 -0.061 1 90.75 303 VAL A CA 1
ATOM 2302 C C . VAL A 1 303 ? 4.848 38.562 1.038 1 90.75 303 VAL A C 1
ATOM 2304 O O . VAL A 1 303 ? 3.695 38.219 1.326 1 90.75 303 VAL A O 1
ATOM 2307 N N . ALA A 1 304 ? 5.848 38.156 1.733 1 89.81 304 ALA A N 1
ATOM 2308 C CA . ALA A 1 304 ? 5.758 37.094 2.715 1 89.81 304 ALA A CA 1
ATOM 2309 C C . ALA A 1 304 ? 4.77 37.438 3.824 1 89.81 304 ALA A C 1
ATOM 2311 O O . ALA A 1 304 ? 3.916 36.625 4.184 1 89.81 304 ALA A O 1
ATOM 2312 N N . PRO A 1 305 ? 4.82 38.688 4.316 1 91.94 305 PRO A N 1
ATOM 2313 C CA . PRO A 1 305 ? 3.896 39.031 5.406 1 91.94 305 PRO A CA 1
ATOM 2314 C C . PRO A 1 305 ? 2.434 38.969 4.973 1 91.94 305 PRO A C 1
ATOM 2316 O O . PRO A 1 305 ? 1.568 38.562 5.75 1 91.94 305 PRO A O 1
ATOM 2319 N N . VAL A 1 306 ? 2.172 39.281 3.773 1 92.88 306 VAL A N 1
ATOM 2320 C CA . VAL A 1 306 ? 0.806 39.281 3.26 1 92.88 306 VAL A CA 1
ATOM 2321 C C . VAL A 1 306 ? 0.344 37.812 3.088 1 92.88 306 VAL A C 1
ATOM 2323 O O . VAL A 1 306 ? -0.804 37.5 3.396 1 92.88 306 VAL A O 1
ATOM 2326 N N . GLY A 1 307 ? 1.237 37.062 2.537 1 90.12 307 GLY A N 1
ATOM 2327 C CA . GLY A 1 307 ? 0.914 35.656 2.424 1 90.12 307 GLY A CA 1
ATOM 2328 C C . GLY A 1 307 ? 0.611 35 3.76 1 90.12 307 GLY A C 1
ATOM 2329 O O . GLY A 1 307 ? -0.334 34.219 3.875 1 90.12 307 GLY A O 1
ATOM 2330 N N . GLY A 1 308 ? 1.437 35.312 4.73 1 94.12 308 GLY A N 1
ATOM 2331 C CA . GLY A 1 308 ? 1.2 34.781 6.066 1 94.12 308 GLY A CA 1
ATOM 2332 C C . GLY A 1 308 ? -0.118 35.25 6.66 1 94.12 308 GLY A C 1
ATOM 2333 O O . GLY A 1 308 ? -0.807 34.469 7.332 1 94.12 308 GLY A O 1
ATOM 2334 N N . LEU A 1 309 ? -0.42 36.531 6.418 1 95.25 309 LEU A N 1
ATOM 2335 C CA . LEU A 1 309 ? -1.676 37.094 6.895 1 95.25 309 LEU A CA 1
ATOM 2336 C C . LEU A 1 309 ? -2.869 36.375 6.285 1 95.25 309 LEU A C 1
ATOM 2338 O O . LEU A 1 309 ? -3.779 35.938 7.004 1 95.25 309 LEU A O 1
ATOM 2342 N N . LEU A 1 310 ? -2.814 36.188 5.008 1 93.25 310 LEU A N 1
ATOM 2343 C CA . LEU A 1 310 ? -3.932 35.594 4.289 1 93.25 310 LEU A CA 1
ATOM 2344 C C . LEU A 1 310 ? -4.094 34.125 4.68 1 93.25 310 LEU A C 1
ATOM 2346 O O . LEU A 1 310 ? -5.203 33.688 4.977 1 93.25 310 LEU A O 1
ATOM 2350 N N . TYR A 1 311 ? -2.984 33.438 4.621 1 93.38 311 TYR A N 1
ATOM 2351 C CA . TYR A 1 311 ? -3.053 32.031 4.945 1 93.38 311 TYR A CA 1
ATOM 2352 C C . TYR A 1 311 ? -3.445 31.812 6.402 1 93.38 311 TYR A C 1
ATOM 2354 O O . TYR A 1 311 ? -4.242 30.922 6.715 1 93.38 311 TYR A O 1
ATOM 2362 N N . GLY A 1 312 ? -2.928 32.594 7.316 1 94.94 312 GLY A N 1
ATOM 2363 C CA . GLY A 1 312 ? -3.291 32.531 8.727 1 94.94 312 GLY A CA 1
ATOM 2364 C C . GLY A 1 312 ? -4.742 32.875 8.984 1 94.94 312 GLY A C 1
ATOM 2365 O O . GLY A 1 312 ? -5.383 32.281 9.859 1 94.94 312 GLY A O 1
ATOM 2366 N N . ALA A 1 313 ? -5.246 33.75 8.164 1 95.31 313 ALA A N 1
ATOM 2367 C CA . ALA A 1 313 ? -6.617 34.25 8.336 1 95.31 313 ALA A CA 1
ATOM 2368 C C . ALA A 1 313 ? -7.617 33.25 7.75 1 95.31 313 ALA A C 1
ATOM 2370 O O . ALA A 1 313 ? -8.758 33.156 8.203 1 95.31 313 ALA A O 1
ATOM 2371 N N . LEU A 1 314 ? -7.148 32.469 6.82 1 92.75 314 LEU A N 1
ATOM 2372 C CA . LEU A 1 314 ? -8.102 31.688 6.051 1 92.75 314 LEU A CA 1
ATOM 2373 C C . LEU A 1 314 ? -8.008 30.203 6.418 1 92.75 314 LEU A C 1
ATOM 2375 O O . LEU A 1 314 ? -8.938 29.438 6.156 1 92.75 314 LEU A O 1
ATOM 2379 N N . TYR A 1 315 ? -6.926 29.828 6.973 1 92.5 315 TYR A N 1
ATOM 2380 C CA . TYR A 1 315 ? -6.699 28.391 7.164 1 92.5 315 TYR A CA 1
ATOM 2381 C C . TYR A 1 315 ? -7.805 27.781 8.016 1 92.5 315 TYR A C 1
ATOM 2383 O O . TYR A 1 315 ? -8.297 26.688 7.703 1 92.5 315 TYR A O 1
ATOM 2391 N N . GLY A 1 316 ? -8.18 28.453 9.109 1 90.5 316 GLY A N 1
ATOM 2392 C CA . GLY A 1 316 ? -9.266 27.953 9.938 1 90.5 316 GLY A CA 1
ATOM 2393 C C . GLY A 1 316 ? -10.547 27.734 9.156 1 90.5 316 GLY A C 1
ATOM 2394 O O . GLY A 1 316 ? -11.273 26.766 9.406 1 90.5 316 GLY A O 1
ATOM 2395 N N . ALA A 1 317 ? -10.828 28.562 8.227 1 87.44 317 ALA A N 1
ATOM 2396 C CA . ALA A 1 317 ? -12.016 28.438 7.379 1 87.44 317 ALA A CA 1
ATOM 2397 C C . ALA A 1 317 ? -11.883 27.266 6.422 1 87.44 317 ALA A C 1
ATOM 2399 O O . ALA A 1 317 ? -12.875 26.594 6.102 1 87.44 317 ALA A O 1
ATOM 2400 N N . LEU A 1 318 ? -10.68 27.094 6.043 1 86.56 318 LEU A N 1
ATOM 2401 C CA . LEU A 1 318 ? -10.422 25.953 5.172 1 86.56 318 LEU A CA 1
ATOM 2402 C C . LEU A 1 318 ? -10.672 24.641 5.906 1 86.56 318 LEU A C 1
ATOM 2404 O O . LEU A 1 318 ? -11.141 23.656 5.309 1 86.56 318 LEU A O 1
ATOM 2408 N N . VAL A 1 319 ? -10.391 24.641 7.164 1 84.06 319 VAL A N 1
ATOM 2409 C CA . VAL A 1 319 ? -10.641 23.469 7.988 1 84.06 319 VAL A CA 1
ATOM 2410 C C . VAL A 1 319 ? -12.141 23.203 8.055 1 84.06 319 VAL A C 1
ATOM 2412 O O . VAL A 1 319 ? -12.57 22.047 7.984 1 84.06 319 VAL A O 1
ATOM 2415 N N . VAL A 1 320 ? -12.93 24.234 8.141 1 78.44 320 VAL A N 1
ATOM 2416 C CA . VAL A 1 320 ? -14.383 24.109 8.242 1 78.44 320 VAL A CA 1
ATOM 2417 C C . VAL A 1 320 ? -14.938 23.484 6.961 1 78.44 320 VAL A C 1
ATOM 2419 O O . VAL A 1 320 ? -15.844 22.656 7.016 1 78.44 320 VAL A O 1
ATOM 2422 N N . THR A 1 321 ? -14.336 23.828 5.914 1 70.94 321 THR A N 1
ATOM 2423 C CA . THR A 1 321 ? -14.82 23.312 4.637 1 70.94 321 THR A CA 1
ATOM 2424 C C . THR A 1 321 ? -14.18 21.969 4.305 1 70.94 321 THR A C 1
ATOM 2426 O O . THR A 1 321 ? -14.625 21.266 3.4 1 70.94 321 THR A O 1
ATOM 2429 N N . GLY A 1 322 ? -13.203 21.688 5.004 1 71.69 322 GLY A N 1
ATOM 2430 C CA . GLY A 1 322 ? -12.492 20.453 4.715 1 71.69 322 GLY A CA 1
ATOM 2431 C C . GLY A 1 322 ? -11.43 20.609 3.639 1 71.69 322 GLY A C 1
ATOM 2432 O O . GLY A 1 322 ? -10.781 19.625 3.258 1 71.69 322 GLY A O 1
ATOM 2433 N N . LEU A 1 323 ? -11.109 21.766 3.137 1 75.81 323 LEU A N 1
ATOM 2434 C CA . LEU A 1 323 ? -10.211 22.016 2.016 1 75.81 323 LEU A CA 1
ATOM 2435 C C . LEU A 1 323 ? -8.766 22.125 2.496 1 75.81 323 LEU A C 1
ATOM 2437 O O . LEU A 1 323 ? -7.836 22.156 1.685 1 75.81 323 LEU A O 1
ATOM 2441 N N . HIS A 1 324 ? -8.578 22.094 3.824 1 83 324 HIS A N 1
ATOM 2442 C CA . HIS A 1 324 ? -7.234 22.312 4.359 1 83 324 HIS A CA 1
ATOM 2443 C C . HIS A 1 324 ? -6.316 21.141 4.012 1 83 324 HIS A C 1
ATOM 2445 O O . HIS A 1 324 ? -5.098 21.297 3.934 1 83 324 HIS A O 1
ATOM 2451 N N . HIS A 1 325 ? -6.824 20.016 3.711 1 76.88 325 HIS A N 1
ATOM 2452 C CA . HIS A 1 325 ? -6.023 18.859 3.35 1 76.88 325 HIS A CA 1
ATOM 2453 C C . HIS A 1 325 ? -5.352 19.047 1.995 1 76.88 325 HIS A C 1
ATOM 2455 O O . HIS A 1 325 ? -4.305 18.453 1.727 1 76.88 325 HIS A O 1
ATOM 2461 N N . THR A 1 326 ? -5.879 19.875 1.201 1 78.25 326 THR A N 1
ATOM 2462 C CA . THR A 1 326 ? -5.285 20.219 -0.088 1 78.25 326 THR A CA 1
ATOM 2463 C C . THR A 1 326 ? -3.928 20.891 0.101 1 78.25 326 THR A C 1
ATOM 2465 O O . THR A 1 326 ? -3.012 20.688 -0.698 1 78.25 326 THR A O 1
ATOM 2468 N N . PHE A 1 327 ? -3.844 21.531 1.109 1 85.25 327 PHE A N 1
ATOM 2469 C CA . PHE A 1 327 ? -2.605 22.266 1.334 1 85.25 327 PHE A CA 1
ATOM 2470 C C . PHE A 1 327 ? -1.517 21.344 1.864 1 85.25 327 PHE A C 1
ATOM 2472 O O . PHE A 1 327 ? -0.329 21.672 1.792 1 85.25 327 PHE A O 1
ATOM 2479 N N . LEU A 1 328 ? -1.971 20.234 2.342 1 85.38 328 LEU A N 1
ATOM 2480 C CA . LEU A 1 328 ? -0.975 19.219 2.695 1 85.38 328 LEU A CA 1
ATOM 2481 C C . LEU A 1 328 ? -0.193 18.781 1.465 1 85.38 328 LEU A C 1
ATOM 2483 O O . LEU A 1 328 ? 1.03 18.625 1.521 1 85.38 328 LEU A O 1
ATOM 2487 N N . ALA A 1 329 ? -0.935 18.641 0.401 1 84.94 329 ALA A N 1
ATOM 2488 C CA . ALA A 1 329 ? -0.292 18.297 -0.862 1 84.94 329 ALA A CA 1
ATOM 2489 C C . ALA A 1 329 ? 0.718 19.359 -1.281 1 84.94 329 ALA A C 1
ATOM 2491 O O . ALA A 1 329 ? 1.809 19.031 -1.758 1 84.94 329 ALA A O 1
ATOM 2492 N N . LEU A 1 330 ? 0.291 20.531 -1.084 1 86.75 330 LEU A N 1
ATOM 2493 C CA . LEU A 1 330 ? 1.166 21.641 -1.452 1 86.75 330 LEU A CA 1
ATOM 2494 C C . LEU A 1 330 ? 2.398 21.688 -0.555 1 86.75 330 LEU A C 1
ATOM 2496 O O . LEU A 1 330 ? 3.506 21.953 -1.026 1 86.75 330 LEU A O 1
ATOM 2500 N N . ASP A 1 331 ? 2.217 21.438 0.717 1 91.19 331 ASP A N 1
ATOM 2501 C CA . ASP A 1 331 ? 3.336 21.375 1.652 1 91.19 331 ASP A CA 1
ATOM 2502 C C . ASP A 1 331 ? 4.348 20.312 1.228 1 91.19 331 ASP A C 1
ATOM 2504 O O . ASP A 1 331 ? 5.555 20.562 1.217 1 91.19 331 ASP A O 1
ATOM 2508 N N . LEU A 1 332 ? 3.857 19.219 0.858 1 88.88 332 LEU A N 1
ATOM 2509 C CA . LEU A 1 332 ? 4.727 18.109 0.471 1 88.88 332 LEU A CA 1
ATOM 2510 C C . LEU A 1 332 ? 5.461 18.422 -0.828 1 88.88 332 LEU A C 1
ATOM 2512 O O . LEU A 1 332 ? 6.648 18.125 -0.964 1 88.88 332 LEU A O 1
ATOM 2516 N N . GLN A 1 333 ? 4.75 19.078 -1.717 1 86.56 333 GLN A N 1
ATOM 2517 C CA . GLN A 1 333 ? 5.367 19.469 -2.977 1 86.56 333 GLN A CA 1
ATOM 2518 C C . GLN A 1 333 ? 6.461 20.516 -2.748 1 86.56 333 GLN A C 1
ATOM 2520 O O . GLN A 1 333 ? 7.52 20.453 -3.377 1 86.56 333 GLN A O 1
ATOM 2525 N N . LEU A 1 334 ? 6.25 21.453 -1.872 1 89.12 334 LEU A N 1
ATOM 2526 C CA . LEU A 1 334 ? 7.227 22.484 -1.536 1 89.12 334 LEU A CA 1
ATOM 2527 C C . LEU A 1 334 ? 8.477 21.859 -0.917 1 89.12 334 LEU A C 1
ATOM 2529 O O . LEU A 1 334 ? 9.602 22.234 -1.275 1 89.12 334 LEU A O 1
ATOM 2533 N N . ILE A 1 335 ? 8.273 20.938 -0.036 1 87.81 335 ILE A N 1
ATOM 2534 C CA . ILE A 1 335 ? 9.391 20.281 0.63 1 87.81 335 ILE A CA 1
ATOM 2535 C C . ILE A 1 335 ? 10.211 19.5 -0.393 1 87.81 335 ILE A C 1
ATOM 2537 O O . ILE A 1 335 ? 11.445 19.531 -0.358 1 87.81 335 ILE A O 1
ATOM 2541 N N . ALA A 1 336 ? 9.523 18.859 -1.297 1 83.69 336 ALA A N 1
ATOM 2542 C CA . ALA A 1 336 ? 10.203 18.062 -2.318 1 83.69 336 ALA A CA 1
ATOM 2543 C C . ALA A 1 336 ? 11.039 18.953 -3.236 1 83.69 336 ALA A C 1
ATOM 2545 O O . ALA A 1 336 ? 12.133 18.578 -3.645 1 83.69 336 ALA A O 1
ATOM 2546 N N . ASN A 1 337 ? 10.555 20.141 -3.516 1 83.62 337 ASN A N 1
ATOM 2547 C CA . ASN A 1 337 ? 11.195 21 -4.512 1 83.62 337 ASN A CA 1
ATOM 2548 C C . ASN A 1 337 ? 12.227 21.922 -3.879 1 83.62 337 ASN A C 1
ATOM 2550 O O . ASN A 1 337 ? 13.227 22.266 -4.508 1 83.62 337 ASN A O 1
ATOM 2554 N N . THR A 1 338 ? 11.969 22.297 -2.582 1 85.69 338 THR A N 1
ATOM 2555 C CA . THR A 1 338 ? 12.797 23.359 -2.021 1 85.69 338 THR A CA 1
ATOM 2556 C C . THR A 1 338 ? 13.477 22.891 -0.736 1 85.69 338 THR A C 1
ATOM 2558 O O . THR A 1 338 ? 14.352 23.578 -0.206 1 85.69 338 THR A O 1
ATOM 2561 N N . GLY A 1 339 ? 13 21.781 -0.201 1 86.25 339 GLY A N 1
ATOM 2562 C CA . GLY A 1 339 ? 13.578 21.266 1.027 1 86.25 339 GLY A CA 1
ATOM 2563 C C . GLY A 1 339 ? 12.852 21.719 2.273 1 86.25 339 GLY A C 1
ATOM 2564 O O . GLY A 1 339 ? 13.117 21.234 3.373 1 86.25 339 GLY A O 1
ATOM 2565 N N . ALA A 1 340 ? 11.93 22.672 2.072 1 90.75 340 ALA A N 1
ATOM 2566 C CA . ALA A 1 340 ? 11.195 23.203 3.219 1 90.75 340 ALA A CA 1
ATOM 2567 C C . ALA A 1 340 ? 9.852 23.781 2.789 1 90.75 340 ALA A C 1
ATOM 2569 O O . ALA A 1 340 ? 9.555 23.859 1.595 1 90.75 340 ALA A O 1
ATOM 2570 N N . THR A 1 341 ? 9.016 24.047 3.777 1 93 341 THR A N 1
ATOM 2571 C CA . THR A 1 341 ? 7.742 24.703 3.504 1 93 341 THR A CA 1
ATOM 2572 C C . THR A 1 341 ? 7.5 25.844 4.484 1 93 341 THR A C 1
ATOM 2574 O O . THR A 1 341 ? 7.871 25.75 5.656 1 93 341 THR A O 1
ATOM 2577 N N . PHE A 1 342 ? 6.938 26.875 3.986 1 93.31 342 PHE A N 1
ATOM 2578 C CA . PHE A 1 342 ? 6.594 28.016 4.824 1 93.31 342 PHE A CA 1
ATOM 2579 C C . PHE A 1 342 ? 5.121 27.984 5.207 1 93.31 342 PHE A C 1
ATOM 2581 O O . PHE A 1 342 ? 4.66 28.812 5.992 1 93.31 342 PHE A O 1
ATOM 2588 N N . LEU A 1 343 ? 4.387 27.016 4.68 1 93 343 LEU A N 1
ATOM 2589 C CA . LEU A 1 343 ? 2.949 26.938 4.93 1 93 343 LEU A CA 1
ATOM 2590 C C . LEU A 1 343 ? 2.662 26.188 6.227 1 93 343 LEU A C 1
ATOM 2592 O O . LEU A 1 343 ? 1.772 26.578 6.988 1 93 343 LEU A O 1
ATOM 2596 N N . TRP A 1 344 ? 3.395 25.172 6.535 1 93.88 344 TRP A N 1
ATOM 2597 C CA . TRP A 1 344 ? 3.125 24.266 7.648 1 93.88 344 TRP A CA 1
ATOM 2598 C C . TRP A 1 344 ? 3.236 25 8.984 1 93.88 344 TRP A C 1
ATOM 2600 O O . TRP A 1 344 ? 2.432 24.781 9.891 1 93.88 344 TRP A O 1
ATOM 2610 N N . PRO A 1 345 ? 4.242 25.906 9.102 1 96.06 345 PRO A N 1
ATOM 2611 C CA . PRO A 1 345 ? 4.316 26.641 10.359 1 96.06 345 PRO A CA 1
ATOM 2612 C C . PRO A 1 345 ? 3.072 27.484 10.625 1 96.06 345 PRO A C 1
ATOM 2614 O O . PRO A 1 345 ? 2.605 27.562 11.766 1 96.06 345 PRO A O 1
ATOM 2617 N N . ILE A 1 346 ? 2.574 28.062 9.594 1 95.56 346 ILE A N 1
ATOM 2618 C CA . ILE A 1 346 ? 1.394 28.906 9.742 1 95.56 346 ILE A CA 1
ATOM 2619 C C . ILE A 1 346 ? 0.185 28.047 10.102 1 95.56 346 ILE A C 1
ATOM 2621 O O . ILE A 1 346 ? -0.629 28.422 10.945 1 95.56 346 ILE A O 1
ATOM 2625 N N . LEU A 1 347 ? 0.094 26.938 9.445 1 95.5 347 LEU A N 1
ATOM 2626 C CA . LEU A 1 347 ? -0.966 25.984 9.742 1 95.5 347 LEU A CA 1
ATOM 2627 C C . LEU A 1 347 ? -0.924 25.562 11.203 1 95.5 347 LEU A C 1
ATOM 2629 O O . LEU A 1 347 ? -1.966 25.469 11.859 1 95.5 347 LEU A O 1
ATOM 2633 N N . ALA A 1 348 ? 0.226 25.219 11.727 1 95.75 348 ALA A N 1
ATOM 2634 C CA . ALA A 1 348 ? 0.382 24.797 13.117 1 95.75 348 ALA A CA 1
ATOM 2635 C C . ALA A 1 348 ? -0.102 25.891 14.07 1 95.75 348 ALA A C 1
ATOM 2637 O O . ALA A 1 348 ? -0.803 25.609 15.047 1 95.75 348 ALA A O 1
ATOM 2638 N N . LEU A 1 349 ? 0.251 27.141 13.758 1 97.56 349 LEU A N 1
ATOM 2639 C CA . LEU A 1 349 ? -0.165 28.266 14.594 1 97.56 349 LEU A CA 1
ATOM 2640 C C . LEU A 1 349 ? -1.678 28.438 14.547 1 97.56 349 LEU A C 1
ATOM 2642 O O . LEU A 1 349 ? -2.299 28.781 15.555 1 97.56 349 LEU A O 1
ATOM 2646 N N . SER A 1 350 ? -2.203 28.25 13.383 1 97.25 350 SER A N 1
ATOM 2647 C CA . SER A 1 350 ? -3.652 28.359 13.25 1 97.25 350 SER A CA 1
ATOM 2648 C C . SER A 1 350 ? -4.367 27.344 14.125 1 97.25 350 SER A C 1
ATOM 2650 O O . SER A 1 350 ? -5.359 27.672 14.781 1 97.25 350 SER A O 1
ATOM 2652 N N . ASN A 1 351 ? -3.895 26.125 14.125 1 96.19 351 ASN A N 1
ATOM 2653 C CA . ASN A 1 351 ? -4.488 25.062 14.938 1 96.19 351 ASN A CA 1
ATOM 2654 C C . ASN A 1 351 ? -4.363 25.375 16.422 1 96.19 351 ASN A C 1
ATOM 2656 O O . ASN A 1 351 ? -5.316 25.188 17.188 1 96.19 351 ASN A O 1
ATOM 2660 N N . ILE A 1 352 ? -3.238 25.859 16.812 1 97.62 352 ILE A N 1
ATOM 2661 C CA . ILE A 1 352 ? -3.012 26.219 18.203 1 97.62 352 ILE A CA 1
ATOM 2662 C C . ILE A 1 352 ? -3.957 27.359 18.594 1 97.62 352 ILE A C 1
ATOM 2664 O O . ILE A 1 352 ? -4.52 27.359 19.688 1 97.62 352 ILE A O 1
ATOM 2668 N N . SER A 1 353 ? -4.125 28.266 17.703 1 98.56 353 SER A N 1
ATOM 2669 C CA . SER A 1 353 ? -4.984 29.422 17.938 1 98.56 353 SER A CA 1
ATOM 2670 C C . SER A 1 353 ? -6.422 28.984 18.219 1 98.56 353 SER A C 1
ATOM 2672 O O . SER A 1 353 ? -7.051 29.484 19.156 1 98.56 353 SER A O 1
ATOM 2674 N N . GLN A 1 354 ? -6.887 28.125 17.406 1 97.44 354 GLN A N 1
ATOM 2675 C CA . GLN A 1 354 ? -8.242 27.609 17.594 1 97.44 354 GLN A CA 1
ATOM 2676 C C . GLN A 1 354 ? -8.383 26.891 18.938 1 97.44 354 GLN A C 1
ATOM 2678 O O . GLN A 1 354 ? -9.398 27.016 19.609 1 97.44 354 GLN A O 1
ATOM 2683 N N . GLY A 1 355 ? -7.398 26.156 19.25 1 97.75 355 GLY A N 1
ATOM 2684 C CA . GLY A 1 355 ? -7.395 25.516 20.562 1 97.75 355 GLY A CA 1
ATOM 2685 C C . GLY A 1 355 ? -7.398 26.5 21.719 1 97.75 355 GLY A C 1
ATOM 2686 O O . GLY A 1 355 ? -8.094 26.297 22.703 1 97.75 355 GLY A O 1
ATOM 2687 N N . SER A 1 356 ? -6.633 27.484 21.578 1 98.56 356 SER A N 1
ATOM 2688 C CA . SER A 1 356 ? -6.531 28.5 22.609 1 98.56 356 SER A CA 1
ATOM 2689 C C . SER A 1 356 ? -7.859 29.219 22.812 1 98.56 356 SER A C 1
ATOM 2691 O O . SER A 1 356 ? -8.219 29.562 23.953 1 98.56 356 SER A O 1
ATOM 2693 N N . ALA A 1 357 ? -8.5 29.469 21.75 1 98.38 357 ALA A N 1
ATOM 2694 C CA . ALA A 1 357 ? -9.836 30.047 21.875 1 98.38 357 ALA A CA 1
ATOM 2695 C C . ALA A 1 357 ? -10.773 29.125 22.641 1 98.38 357 ALA A C 1
ATOM 2697 O O . ALA A 1 357 ? -11.578 29.578 23.453 1 98.38 357 ALA A O 1
ATOM 2698 N N . THR A 1 358 ? -10.695 27.891 22.344 1 97.5 358 THR A N 1
ATOM 2699 C CA . THR A 1 358 ? -11.492 26.875 23.031 1 97.5 358 THR A CA 1
ATOM 2700 C C . THR A 1 358 ? -11.172 26.875 24.516 1 97.5 358 THR A C 1
ATOM 2702 O O . THR A 1 358 ? -12.07 26.703 25.344 1 97.5 358 THR A O 1
ATOM 2705 N N . LEU A 1 359 ? -9.914 26.953 24.812 1 97.81 359 LEU A N 1
ATOM 2706 C CA . LEU A 1 359 ? -9.484 27.047 26.203 1 97.81 359 LEU A CA 1
ATOM 2707 C C . LEU A 1 359 ? -10.125 28.25 26.891 1 97.81 359 LEU A C 1
ATOM 2709 O O . LEU A 1 359 ? -10.516 28.172 28.047 1 97.81 359 LEU A O 1
ATOM 2713 N N . GLY A 1 360 ? -10.219 29.359 26.219 1 97.62 360 GLY A N 1
ATOM 2714 C CA . GLY A 1 360 ? -10.914 30.531 26.734 1 97.62 360 GLY A CA 1
ATOM 2715 C C . GLY A 1 360 ? -12.359 30.25 27.094 1 97.62 360 GLY A C 1
ATOM 2716 O O . GLY A 1 360 ? -12.836 30.688 28.156 1 97.62 360 GLY A O 1
ATOM 2717 N N . VAL A 1 361 ? -13.055 29.578 26.25 1 96.38 361 VAL A N 1
ATOM 2718 C CA . VAL A 1 361 ? -14.445 29.219 26.484 1 96.38 361 VAL A CA 1
ATOM 2719 C C . VAL A 1 361 ? -14.531 28.281 27.688 1 96.38 361 VAL A C 1
ATOM 2721 O O . VAL A 1 361 ? -15.445 28.406 28.516 1 96.38 361 VAL A O 1
ATOM 2724 N N . MET A 1 362 ? -13.648 27.344 27.734 1 96.62 362 MET A N 1
ATOM 2725 C CA . MET A 1 362 ? -13.625 26.359 28.812 1 96.62 362 MET A CA 1
ATOM 2726 C C . MET A 1 362 ? -13.578 27.062 30.172 1 96.62 362 MET A C 1
ATOM 2728 O O . MET A 1 362 ? -14.305 26.672 31.094 1 96.62 362 MET A O 1
ATOM 2732 N N . LEU A 1 363 ? -12.742 28.047 30.297 1 96.44 363 LEU A N 1
ATOM 2733 C CA . LEU A 1 363 ? -12.531 28.703 31.578 1 96.44 363 LEU A CA 1
ATOM 2734 C C . LEU A 1 363 ? -13.68 29.672 31.891 1 96.44 363 LEU A C 1
ATOM 2736 O O . LEU A 1 363 ? -13.961 29.953 33.062 1 96.44 363 LEU A O 1
ATOM 2740 N N . ALA A 1 364 ? -14.336 30.109 30.891 1 96 364 ALA A N 1
ATOM 2741 C CA . ALA A 1 364 ? -15.391 31.094 31.062 1 96 364 ALA A CA 1
ATOM 2742 C C . ALA A 1 364 ? -16.734 30.422 31.375 1 96 364 ALA A C 1
ATOM 2744 O O . ALA A 1 364 ? -17.578 31 32.031 1 96 364 ALA A O 1
ATOM 2745 N N . THR A 1 365 ? -16.922 29.266 30.875 1 94.06 365 THR A N 1
ATOM 2746 C CA . THR A 1 365 ? -18.234 28.625 30.938 1 94.06 365 THR A CA 1
ATOM 2747 C C . THR A 1 365 ? -18.5 28.078 32.344 1 94.06 365 THR A C 1
ATOM 2749 O O . THR A 1 365 ? -17.578 27.672 33.031 1 94.06 365 THR A O 1
ATOM 2752 N N . LYS A 1 366 ? -19.781 28 32.719 1 91.38 366 LYS A N 1
ATOM 2753 C CA . LYS A 1 366 ? -20.219 27.391 33.969 1 91.38 366 LYS A CA 1
ATOM 2754 C C . LYS A 1 366 ? -20.891 26.047 33.719 1 91.38 366 LYS A C 1
ATOM 2756 O O . LYS A 1 366 ? -21.188 25.312 34.656 1 91.38 366 LYS A O 1
ATOM 2761 N N . ASP A 1 367 ? -21.078 25.766 32.5 1 90.19 367 ASP A N 1
ATOM 2762 C CA . ASP A 1 367 ? -21.688 24.5 32.094 1 90.19 367 ASP A CA 1
ATOM 2763 C C . ASP A 1 367 ? -20.656 23.375 32.125 1 90.19 367 ASP A C 1
ATOM 2765 O O . ASP A 1 367 ? -19.672 23.406 31.359 1 90.19 367 ASP A O 1
ATOM 2769 N N . GLU A 1 368 ? -20.922 22.391 32.906 1 88.19 368 GLU A N 1
ATOM 2770 C CA . GLU A 1 368 ? -19.969 21.297 33.094 1 88.19 368 GLU A CA 1
ATOM 2771 C C . GLU A 1 368 ? -19.812 20.484 31.828 1 88.19 368 GLU A C 1
ATOM 2773 O O . GLU A 1 368 ? -18.719 19.984 31.531 1 88.19 368 GLU A O 1
ATOM 2778 N N . LYS A 1 369 ? -20.906 20.312 31.094 1 82.62 369 LYS A N 1
ATOM 2779 C CA . LYS A 1 369 ? -20.828 19.547 29.844 1 82.62 369 LYS A CA 1
ATOM 2780 C C . LYS A 1 369 ? -19.984 20.266 28.812 1 82.62 369 LYS A C 1
ATOM 2782 O O . LYS A 1 369 ? -19.141 19.641 28.141 1 82.62 369 LYS A O 1
ATOM 2787 N N . LEU A 1 370 ? -20.188 21.531 28.719 1 88.12 370 LEU A N 1
ATOM 2788 C CA . LEU A 1 370 ? -19.406 22.344 27.781 1 88.12 370 LEU A CA 1
ATOM 2789 C C . LEU A 1 370 ? -17.953 22.406 28.219 1 88.12 370 LEU A C 1
ATOM 2791 O O . LEU A 1 370 ? -17.047 22.406 27.375 1 88.12 370 LEU A O 1
ATOM 2795 N N . ARG A 1 371 ? -17.719 22.484 29.484 1 93.5 371 ARG A N 1
ATOM 2796 C CA . ARG A 1 371 ? -16.359 22.516 30.016 1 93.5 371 ARG A CA 1
ATOM 2797 C C . ARG A 1 371 ? -15.617 21.234 29.688 1 93.5 371 ARG A C 1
ATOM 2799 O O . ARG A 1 371 ? -14.445 21.266 29.281 1 93.5 371 ARG A O 1
ATOM 2806 N N . GLY A 1 372 ? -16.297 20.141 29.859 1 88.19 372 GLY A N 1
ATOM 2807 C CA . GLY A 1 372 ? -15.703 18.859 29.516 1 88.19 372 GLY A CA 1
ATOM 2808 C C . GLY A 1 372 ? -15.375 18.719 28.047 1 88.19 372 GLY A C 1
ATOM 2809 O O . GLY A 1 372 ? -14.289 18.25 27.688 1 88.19 372 GLY A O 1
ATOM 2810 N N . LEU A 1 373 ? -16.234 19.125 27.219 1 84.69 373 LEU A N 1
ATOM 2811 C CA . LEU A 1 373 ? -16.031 19.094 25.766 1 84.69 373 LEU A CA 1
ATOM 2812 C C . LEU A 1 373 ? -14.883 20.016 25.359 1 84.69 373 LEU A C 1
ATOM 2814 O O . LEU A 1 373 ? -14.055 19.656 24.531 1 84.69 373 LEU A O 1
ATOM 2818 N N . SER A 1 374 ? -14.867 21.156 25.984 1 93.06 374 SER A N 1
ATOM 2819 C CA . SER A 1 374 ? -13.844 22.156 25.656 1 93.06 374 SER A CA 1
ATOM 2820 C C . SER A 1 374 ? -12.461 21.672 26.078 1 93.06 374 SER A C 1
ATOM 2822 O O . SER A 1 374 ? -11.469 21.969 25.406 1 93.06 374 SER A O 1
ATOM 2824 N N . LEU A 1 375 ? -12.391 20.984 27.141 1 92.38 375 LEU A N 1
ATOM 2825 C CA . LEU A 1 375 ? -11.109 20.453 27.594 1 92.38 375 LEU A CA 1
ATOM 2826 C C . LEU A 1 375 ? -10.531 19.484 26.578 1 92.38 375 LEU A C 1
ATOM 2828 O O . LEU A 1 375 ? -9.375 19.609 26.172 1 92.38 375 LEU A O 1
ATOM 2832 N N . THR A 1 376 ? -11.359 18.562 26.156 1 85.44 376 THR A N 1
ATOM 2833 C CA . THR A 1 376 ? -10.891 17.547 25.219 1 85.44 376 THR A CA 1
ATOM 2834 C C . THR A 1 376 ? -10.617 18.172 23.844 1 85.44 376 THR A C 1
ATOM 2836 O O . THR A 1 376 ? -9.656 17.797 23.172 1 85.44 376 THR A O 1
ATOM 2839 N N . ALA A 1 377 ? -11.398 19.125 23.5 1 89.25 377 ALA A N 1
ATOM 2840 C CA . ALA A 1 377 ? -11.273 19.766 22.188 1 89.25 377 ALA A CA 1
ATOM 2841 C C . ALA A 1 377 ? -10.023 20.641 22.125 1 89.25 377 ALA A C 1
ATOM 2843 O O . ALA A 1 377 ? -9.352 20.703 21.094 1 89.25 377 ALA A O 1
ATOM 2844 N N . TRP A 1 378 ? -9.773 21.328 23.234 1 95.44 378 TRP A N 1
ATOM 2845 C CA . TRP A 1 378 ? -8.578 22.156 23.312 1 95.44 378 TRP A CA 1
ATOM 2846 C C . TRP A 1 378 ? -7.312 21.312 23.156 1 95.44 378 TRP A C 1
ATOM 2848 O O . TRP A 1 378 ? -6.426 21.656 22.375 1 95.44 378 TRP A O 1
ATOM 2858 N N . ILE A 1 379 ? -7.273 20.266 23.859 1 90.44 379 ILE A N 1
ATOM 2859 C CA . ILE A 1 379 ? -6.105 19.391 23.828 1 90.44 379 ILE A CA 1
ATOM 2860 C C . ILE A 1 379 ? -5.949 18.797 22.422 1 90.44 379 ILE A C 1
ATOM 2862 O O . ILE A 1 379 ? -4.84 18.766 21.891 1 90.44 379 ILE A O 1
ATOM 2866 N N . SER A 1 380 ? -7.051 18.391 21.859 1 86.31 380 SER A N 1
ATOM 28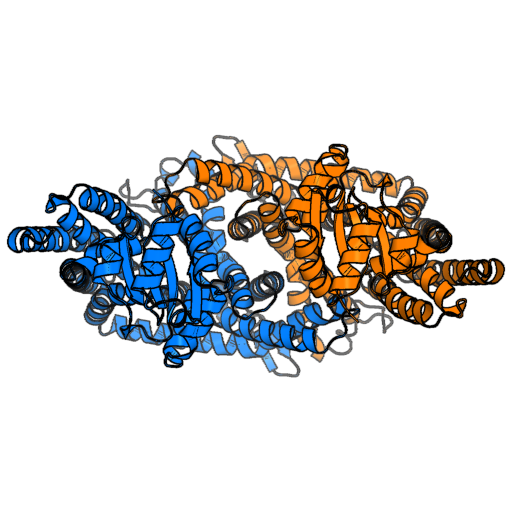67 C CA . SER A 1 380 ? -7.031 17.828 20.516 1 86.31 380 SER A CA 1
ATOM 2868 C C . SER A 1 380 ? -6.496 18.844 19.5 1 86.31 380 SER A C 1
ATOM 2870 O O . SER A 1 380 ? -5.691 18.5 18.641 1 86.31 380 SER A O 1
ATOM 2872 N N . ALA A 1 381 ? -6.863 20.047 19.594 1 92.75 381 ALA A N 1
ATOM 2873 C CA . ALA A 1 381 ? -6.434 21.094 18.672 1 92.75 381 ALA A CA 1
ATOM 2874 C C . ALA A 1 381 ? -4.941 21.375 18.812 1 92.75 381 ALA A C 1
ATOM 2876 O O . ALA A 1 381 ? -4.238 21.562 17.812 1 92.75 381 ALA A O 1
ATOM 2877 N N . TRP A 1 382 ? -4.453 21.438 20.016 1 94.56 382 TRP A N 1
ATOM 2878 C CA . TRP A 1 382 ? -3.041 21.703 20.281 1 94.56 382 TRP A CA 1
ATOM 2879 C C . TRP A 1 382 ? -2.178 20.531 19.828 1 94.56 382 TRP A C 1
ATOM 2881 O O . TRP A 1 382 ? -0.968 20.672 19.641 1 94.56 382 TRP A O 1
ATOM 2891 N N . LEU A 1 383 ? -2.92 19.469 19.609 1 86.5 383 LEU A N 1
ATOM 2892 C CA . LEU A 1 383 ? -2.203 18.297 19.109 1 86.5 383 LEU A CA 1
ATOM 2893 C C . LEU A 1 383 ? -2.42 18.125 17.609 1 86.5 383 LEU A C 1
ATOM 2895 O O . LEU A 1 383 ? -1.97 17.141 17.016 1 86.5 383 LEU A O 1
ATOM 2899 N N . GLY A 1 384 ? -3.104 19.047 17 1 87.06 384 GLY A N 1
ATOM 2900 C CA . GLY A 1 384 ? -3.15 19.078 15.547 1 87.06 384 GLY A CA 1
ATOM 2901 C C . GLY A 1 384 ? -4.5 18.688 14.984 1 87.06 384 GLY A C 1
ATOM 2902 O O . GLY A 1 384 ? -4.707 18.703 13.766 1 87.06 384 GLY A O 1
ATOM 2903 N N . VAL A 1 385 ? -5.473 18.266 15.828 1 83.38 385 VAL A N 1
ATOM 2904 C CA . VAL A 1 385 ? -6.828 17.938 15.406 1 83.38 385 VAL A CA 1
ATOM 2905 C C . VAL A 1 385 ? -7.793 19.031 15.859 1 83.38 385 VAL A C 1
ATOM 2907 O O . VAL A 1 385 ? -8.234 19.031 17.016 1 83.38 385 VAL A O 1
ATOM 2910 N N . THR A 1 386 ? -8.203 19.781 14.922 1 89.88 386 THR A N 1
ATOM 2911 C CA . THR A 1 386 ? -8.875 21.016 15.32 1 89.88 386 THR A CA 1
ATOM 2912 C C . THR A 1 386 ? -10.391 20.859 15.195 1 89.88 386 THR A C 1
ATOM 2914 O O . THR A 1 386 ? -11.148 21.672 15.734 1 89.88 386 THR A O 1
ATOM 2917 N N . GLU A 1 387 ? -10.891 19.844 14.586 1 78.5 387 GLU A N 1
ATOM 2918 C CA . GLU A 1 387 ? -12.305 19.703 14.258 1 78.5 387 GLU A CA 1
ATOM 2919 C C . GLU A 1 387 ? -13.172 19.703 15.516 1 78.5 387 GLU A C 1
ATOM 2921 O O . GLU A 1 387 ? -14.188 20.391 15.57 1 78.5 387 GLU A O 1
ATOM 2926 N N . PRO A 1 388 ? -12.805 19.031 16.578 1 80.56 388 PRO A N 1
ATOM 2927 C CA . PRO A 1 388 ? -13.625 19.094 17.797 1 80.56 388 PRO A CA 1
ATOM 2928 C C . PRO A 1 388 ? -13.695 20.5 18.375 1 80.56 388 PRO A C 1
ATOM 2930 O O . PRO A 1 388 ? -14.742 20.906 18.891 1 80.56 388 PRO A O 1
ATOM 2933 N N . ALA A 1 389 ? -12.641 21.203 18.25 1 92.12 389 ALA A N 1
ATOM 2934 C CA . ALA A 1 389 ? -12.609 22.562 18.781 1 92.12 389 ALA A CA 1
ATOM 2935 C C . ALA A 1 389 ? -13.422 23.516 17.906 1 92.12 389 ALA A C 1
ATOM 2937 O O . ALA A 1 389 ? -14.219 24.312 18.406 1 92.12 389 ALA A O 1
ATOM 2938 N N . VAL A 1 390 ? -13.203 23.375 16.641 1 90.5 390 VAL A N 1
ATOM 2939 C CA . VAL A 1 390 ? -13.828 24.297 15.695 1 90.5 390 VAL A CA 1
ATOM 2940 C C . VAL A 1 390 ? -15.328 24.031 15.633 1 90.5 390 VAL A C 1
ATOM 2942 O O . VAL A 1 390 ? -16.125 24.969 15.766 1 90.5 390 VAL A O 1
ATOM 2945 N N . PHE A 1 391 ? -15.734 22.812 15.57 1 77.5 391 PHE A N 1
ATOM 2946 C CA . PHE A 1 391 ? -17.141 22.484 15.375 1 77.5 391 PHE A CA 1
ATOM 2947 C C . PHE A 1 391 ? -17.859 22.344 16.719 1 77.5 391 PHE A C 1
ATOM 2949 O O . PHE A 1 391 ? -19.047 22.641 16.828 1 77.5 391 PHE A O 1
ATOM 2956 N N . GLY A 1 392 ? -17.203 21.938 17.641 1 81.25 392 GLY A N 1
ATOM 2957 C CA . GLY A 1 392 ? -17.828 21.625 18.922 1 81.25 392 GLY A CA 1
ATOM 2958 C C . GLY A 1 392 ? -18 22.844 19.812 1 81.25 392 GLY A C 1
ATOM 2959 O O . GLY A 1 392 ? -18.938 22.922 20.594 1 81.25 392 GLY A O 1
ATOM 2960 N N . VAL A 1 393 ? -17.094 23.781 19.609 1 90.44 393 VAL A N 1
ATOM 2961 C CA . VAL A 1 393 ? -17.094 24.875 20.578 1 90.44 393 VAL A CA 1
ATOM 2962 C C . VAL A 1 393 ? -17.047 26.219 19.859 1 90.44 393 VAL A C 1
ATOM 2964 O O . VAL A 1 393 ? -17.969 27.031 19.953 1 90.44 393 VAL A O 1
ATOM 2967 N N . ASN A 1 394 ? -16.016 26.391 19.031 1 94.12 394 ASN A N 1
ATOM 2968 C CA . ASN A 1 394 ? -15.711 27.734 18.531 1 94.12 394 ASN A CA 1
ATOM 2969 C C . ASN A 1 394 ? -16.812 28.25 17.609 1 94.12 394 ASN A C 1
ATOM 2971 O O . ASN A 1 394 ? -17.219 29.406 17.719 1 94.12 394 ASN A O 1
ATOM 2975 N N . LEU A 1 395 ? -17.266 27.375 16.766 1 87.69 395 LEU A N 1
ATOM 2976 C CA . LEU A 1 395 ? -18.266 27.828 15.797 1 87.69 395 LEU A CA 1
ATOM 2977 C C . LEU A 1 395 ? -19.656 27.906 16.453 1 87.69 395 LEU A C 1
ATOM 2979 O O . LEU A 1 395 ? -20.531 28.625 15.953 1 87.69 395 LEU A O 1
ATOM 2983 N N . ARG A 1 396 ? -19.812 27.125 17.5 1 83.12 396 ARG A N 1
ATOM 2984 C CA . ARG A 1 396 ? -21.062 27.188 18.234 1 83.12 396 ARG A CA 1
ATOM 2985 C C . ARG A 1 396 ? -21.344 28.609 18.719 1 83.12 396 ARG A C 1
ATOM 2987 O O . ARG A 1 396 ? -22.5 29.062 18.656 1 83.12 396 ARG A O 1
ATOM 2994 N N . PHE A 1 397 ? -20.344 29.266 19.094 1 89.94 397 PHE A N 1
ATOM 2995 C CA . PHE A 1 397 ? -20.516 30.609 19.625 1 89.94 397 PHE A CA 1
ATOM 2996 C C . PHE A 1 397 ? -20 31.641 18.641 1 89.94 397 PHE A C 1
ATOM 2998 O O . PHE A 1 397 ? -20.094 32.844 18.891 1 89.94 397 PHE A O 1
ATOM 3005 N N . ARG A 1 398 ? -19.359 31.25 17.531 1 90.38 398 ARG A N 1
ATOM 3006 C CA . ARG A 1 398 ? -18.938 32.031 16.391 1 90.38 398 ARG A CA 1
ATOM 3007 C C . ARG A 1 398 ? -17.734 32.938 16.734 1 90.38 398 ARG A C 1
ATOM 3009 O O . ARG A 1 398 ? -16.703 32.875 16.078 1 90.38 398 ARG A O 1
ATOM 3016 N N . TYR A 1 399 ? -17.875 33.719 17.844 1 93.5 399 TYR A N 1
ATOM 3017 C CA . TYR A 1 399 ? -16.844 34.719 18.109 1 93.5 399 TYR A CA 1
ATOM 3018 C C . TYR A 1 399 ? -15.508 34.062 18.422 1 93.5 399 TYR A C 1
ATOM 3020 O O . TYR A 1 399 ? -14.461 34.531 18 1 93.5 399 TYR A O 1
ATOM 3028 N N . PRO A 1 400 ? -15.484 32.938 19.188 1 96.62 400 PRO A N 1
ATOM 3029 C CA . PRO A 1 400 ? -14.172 32.312 19.406 1 96.62 400 PRO A CA 1
ATOM 3030 C C . PRO A 1 400 ? -13.469 31.969 18.109 1 96.62 400 PRO A C 1
ATOM 3032 O O . PRO A 1 400 ? -12.25 32.094 18 1 96.62 400 PRO A O 1
ATOM 3035 N N . PHE A 1 401 ? -14.172 31.5 17.109 1 96.38 401 PHE A N 1
ATOM 3036 C CA . PHE A 1 401 ? -13.609 31.109 15.828 1 96.38 401 PHE A CA 1
ATOM 3037 C C . PHE A 1 401 ? -12.938 32.281 15.148 1 96.38 401 PHE A C 1
ATOM 3039 O O . PHE A 1 401 ? -11.805 32.188 14.672 1 96.38 401 PHE A O 1
ATOM 3046 N N . PHE A 1 402 ? -13.594 33.406 15.172 1 96.62 402 PHE A N 1
ATOM 3047 C CA . PHE A 1 402 ? -13.102 34.594 14.461 1 96.62 402 PHE A CA 1
ATOM 3048 C C . PHE A 1 402 ? -11.953 35.219 15.227 1 96.62 402 PHE A C 1
ATOM 3050 O O . PHE A 1 402 ? -11.039 35.781 14.617 1 96.62 402 PHE A O 1
ATOM 3057 N N . LEU A 1 403 ? -12.016 35.188 16.516 1 97.38 403 LEU A N 1
ATOM 3058 C CA . LEU A 1 403 ? -10.914 35.688 17.312 1 97.38 403 LEU A CA 1
ATOM 3059 C C . LEU A 1 403 ? -9.648 34.875 17.109 1 97.38 403 LEU A C 1
ATOM 3061 O O . LEU A 1 403 ? -8.547 35.406 17.031 1 97.38 403 LEU A O 1
ATOM 3065 N N . ALA A 1 404 ? -9.852 33.562 17.016 1 98.19 404 ALA A N 1
ATOM 3066 C CA . ALA A 1 404 ? -8.727 32.688 16.719 1 98.19 404 ALA A CA 1
ATOM 3067 C C . ALA A 1 404 ? -8.156 32.969 15.336 1 98.19 404 ALA A C 1
ATOM 3069 O O . ALA A 1 404 ? -6.938 32.906 15.141 1 98.19 404 ALA A O 1
ATOM 3070 N N . LEU A 1 405 ? -9 33.219 14.344 1 97.56 405 LEU A N 1
ATOM 3071 C CA . LEU A 1 405 ? -8.547 33.531 12.992 1 97.56 405 LEU A CA 1
ATOM 3072 C C . LEU A 1 405 ? -7.703 34.812 12.984 1 97.56 405 LEU A C 1
ATOM 3074 O O . LEU A 1 405 ? -6.672 34.875 12.312 1 97.56 405 LEU A O 1
ATOM 3078 N N . GLY A 1 406 ? -8.195 35.75 13.688 1 97.62 406 GLY A N 1
ATOM 3079 C CA . GLY A 1 406 ? -7.461 37 13.781 1 97.62 406 GLY A CA 1
ATOM 3080 C C . GLY A 1 406 ? -6.074 36.844 14.375 1 97.62 406 GLY A C 1
ATOM 3081 O O . GLY A 1 406 ? -5.102 37.375 13.852 1 97.62 406 GLY A O 1
ATOM 3082 N N . ALA A 1 407 ? -6.027 36.125 15.484 1 98.19 407 ALA A N 1
ATOM 3083 C CA . ALA A 1 407 ? -4.734 35.875 16.125 1 98.19 407 ALA A CA 1
ATOM 3084 C C . ALA A 1 407 ? -3.801 35.125 15.203 1 98.19 407 ALA A C 1
ATOM 3086 O O . ALA A 1 407 ? -2.602 35.375 15.148 1 98.19 407 ALA A O 1
ATOM 3087 N N . SER A 1 408 ? -4.336 34.094 14.562 1 98 408 SER A N 1
ATOM 3088 C CA . SER A 1 408 ? -3.557 33.312 13.617 1 98 408 SER A CA 1
ATOM 3089 C C . SER A 1 408 ? -3.041 34.188 12.469 1 98 408 SER A C 1
ATOM 3091 O O . SER A 1 408 ? -1.914 34 12.008 1 98 408 SER A O 1
ATOM 3093 N N . ALA A 1 409 ? -3.846 35.094 12.016 1 98 409 ALA A N 1
ATOM 3094 C CA . ALA A 1 409 ? -3.441 36.031 10.953 1 98 409 ALA A CA 1
ATOM 3095 C C . ALA A 1 409 ? -2.248 36.875 11.383 1 98 409 ALA A C 1
ATOM 3097 O O . ALA A 1 409 ? -1.295 37.031 10.617 1 98 409 ALA A O 1
ATOM 3098 N N . VAL A 1 410 ? -2.305 37.344 12.547 1 98 410 VAL A N 1
ATOM 3099 C CA . VAL A 1 410 ? -1.239 38.188 13.078 1 98 410 VAL A CA 1
ATOM 3100 C C . VAL A 1 410 ? 0.034 37.375 13.25 1 98 410 VAL A C 1
ATOM 3102 O O . VAL A 1 410 ? 1.116 37.781 12.836 1 98 410 VAL A O 1
ATOM 3105 N N . ALA A 1 411 ? -0.083 36.25 13.852 1 98.12 411 ALA A N 1
ATOM 3106 C CA . ALA A 1 411 ? 1.071 35.375 14.047 1 98.12 411 ALA A CA 1
ATOM 3107 C C . ALA A 1 411 ? 1.65 34.906 12.711 1 98.12 411 ALA A C 1
ATOM 3109 O O . ALA A 1 411 ? 2.871 34.812 12.555 1 98.12 411 ALA A O 1
ATOM 3110 N N . GLY A 1 412 ? 0.74 34.531 11.789 1 97.31 412 GLY A N 1
ATOM 3111 C CA . GLY A 1 412 ? 1.189 34.156 10.461 1 97.31 412 GLY A CA 1
ATOM 3112 C C . GLY A 1 412 ? 1.988 35.25 9.766 1 97.31 412 GLY A C 1
ATOM 3113 O O . GLY A 1 412 ? 2.99 34.938 9.109 1 97.31 412 GLY A O 1
ATOM 3114 N N . THR A 1 413 ? 1.561 36.469 9.914 1 97.06 413 THR A N 1
ATOM 3115 C CA . THR A 1 413 ? 2.277 37.625 9.352 1 97.06 413 THR A CA 1
ATOM 3116 C C . THR A 1 413 ? 3.68 37.719 9.945 1 97.06 413 THR A C 1
ATOM 3118 O O . THR A 1 413 ? 4.656 37.906 9.219 1 97.06 413 THR A O 1
ATOM 3121 N N . PHE A 1 414 ? 3.77 37.625 11.211 1 97.31 414 PHE A N 1
ATOM 3122 C CA . PHE A 1 414 ? 5.035 37.781 11.922 1 97.31 414 PHE A CA 1
ATOM 3123 C C . PHE A 1 414 ? 6.027 36.688 11.5 1 97.31 414 PHE A C 1
ATOM 3125 O O . PHE A 1 414 ? 7.164 37 11.133 1 97.31 414 PHE A O 1
ATOM 3132 N N . ILE A 1 415 ? 5.602 35.375 11.492 1 96.81 415 ILE A N 1
ATOM 3133 C CA . ILE A 1 415 ? 6.559 34.312 11.227 1 96.81 415 ILE A CA 1
ATOM 3134 C C . ILE A 1 415 ? 6.922 34.281 9.742 1 96.81 415 ILE A C 1
ATOM 3136 O O . ILE A 1 415 ? 8.055 33.938 9.383 1 96.81 415 ILE A O 1
ATOM 3140 N N . ALA A 1 416 ? 5.93 34.656 8.922 1 95.56 416 ALA A N 1
ATOM 3141 C CA . ALA A 1 416 ? 6.266 34.781 7.508 1 95.56 416 ALA A CA 1
ATOM 3142 C C . ALA A 1 416 ? 7.305 35.875 7.277 1 95.56 416 ALA A C 1
ATOM 3144 O O . ALA A 1 416 ? 8.219 35.719 6.469 1 95.56 416 ALA A O 1
ATOM 3145 N N . TRP A 1 417 ? 7.172 36.938 8 1 94.94 417 TRP A N 1
ATOM 3146 C CA . TRP A 1 417 ? 8.117 38.062 7.922 1 94.94 417 TRP A CA 1
ATOM 3147 C C . TRP A 1 417 ? 9.508 37.625 8.367 1 94.94 417 TRP A C 1
ATOM 3149 O O . TRP A 1 417 ? 10.508 38.062 7.801 1 94.94 417 TRP A O 1
ATOM 3159 N N . ARG A 1 418 ? 9.562 36.75 9.289 1 95.38 418 ARG A N 1
ATOM 3160 C CA . ARG A 1 418 ? 10.828 36.281 9.828 1 95.38 418 ARG A CA 1
ATOM 3161 C C . ARG A 1 418 ? 11.367 35.094 9.031 1 95.38 418 ARG A C 1
ATOM 3163 O O . ARG A 1 418 ? 12.43 34.562 9.359 1 95.38 418 ARG A O 1
ATOM 3170 N N . GLY A 1 419 ? 10.656 34.594 8.086 1 93.56 419 GLY A N 1
ATOM 3171 C CA . GLY A 1 419 ? 11.117 33.562 7.195 1 93.56 419 GLY A CA 1
ATOM 3172 C C . GLY A 1 419 ? 11.133 32.188 7.848 1 93.56 419 GLY A C 1
ATOM 3173 O O . GLY A 1 419 ? 12.023 31.375 7.59 1 93.56 419 GLY A O 1
ATOM 3174 N N . VAL A 1 420 ? 10.188 31.906 8.711 1 95.31 420 VAL A N 1
ATOM 3175 C CA . VAL A 1 420 ? 10.109 30.625 9.406 1 95.31 420 VAL A CA 1
ATOM 3176 C C . VAL A 1 420 ? 9.672 29.531 8.43 1 95.31 420 VAL A C 1
ATOM 3178 O O . VAL A 1 420 ? 8.672 29.688 7.727 1 95.31 420 VAL A O 1
ATOM 3181 N N . GLU A 1 421 ? 10.445 28.422 8.391 1 94.25 421 GLU A N 1
ATOM 3182 C CA . GLU A 1 421 ? 10.141 27.281 7.539 1 94.25 421 GLU A CA 1
ATOM 3183 C C . GLU A 1 421 ? 10.25 25.969 8.312 1 94.25 421 GLU A C 1
ATOM 3185 O O . GLU A 1 421 ? 10.883 25.922 9.367 1 94.25 421 GLU A O 1
ATOM 3190 N N . ALA A 1 422 ? 9.547 25.016 7.812 1 92.88 422 ALA A N 1
ATOM 3191 C CA . ALA A 1 422 ? 9.586 23.672 8.383 1 92.88 422 ALA A CA 1
ATOM 3192 C C . ALA A 1 422 ? 10.188 22.672 7.391 1 92.88 422 ALA A C 1
ATOM 3194 O O . ALA A 1 422 ? 9.961 22.781 6.184 1 92.88 422 ALA A O 1
ATOM 3195 N N . SER A 1 423 ? 10.938 21.688 7.91 1 87.88 423 SER A N 1
ATOM 3196 C CA . SER A 1 423 ? 11.594 20.688 7.066 1 87.88 423 SER A CA 1
ATOM 3197 C C . SER A 1 423 ? 10.664 19.516 6.777 1 87.88 423 SER A C 1
ATOM 3199 O O . SER A 1 423 ? 10.922 18.734 5.863 1 87.88 423 SER A O 1
ATOM 3201 N N . SER A 1 424 ? 9.688 19.359 7.504 1 85.88 424 SER A N 1
ATOM 3202 C CA . SER A 1 424 ? 8.734 18.266 7.34 1 85.88 424 SER A CA 1
ATOM 3203 C C . SER A 1 424 ? 7.344 18.656 7.809 1 85.88 424 SER A C 1
ATOM 3205 O O . SER A 1 424 ? 7.18 19.688 8.477 1 85.88 424 SER A O 1
ATOM 3207 N N . VAL A 1 425 ? 6.434 17.844 7.273 1 86.75 425 VAL A N 1
ATOM 3208 C CA . VAL A 1 425 ? 5.074 17.969 7.789 1 86.75 425 VAL A CA 1
ATOM 3209 C C . VAL A 1 425 ? 4.848 16.969 8.914 1 86.75 425 VAL A C 1
ATOM 3211 O O . VAL A 1 425 ? 5.562 15.969 9.023 1 86.75 425 VAL A O 1
ATOM 3214 N N . GLY A 1 426 ? 4.043 17.281 9.914 1 80.31 426 GLY A N 1
ATOM 3215 C CA . GLY A 1 426 ? 3.738 16.422 11.039 1 80.31 426 GLY A CA 1
ATOM 3216 C C . GLY A 1 426 ? 2.518 16.875 11.82 1 80.31 426 GLY A C 1
ATOM 3217 O O . GLY A 1 426 ? 1.438 17.031 11.25 1 80.31 426 GLY A O 1
ATOM 3218 N N . ILE A 1 427 ? 2.832 17.047 13.031 1 78.25 427 ILE A N 1
ATOM 3219 C CA . ILE A 1 427 ? 1.746 17.5 13.891 1 78.25 427 ILE A CA 1
ATOM 3220 C C . ILE A 1 427 ? 1.576 19.016 13.75 1 78.25 427 ILE A C 1
ATOM 3222 O O . ILE A 1 427 ? 2.502 19.781 14.031 1 78.25 427 ILE A O 1
ATOM 3226 N N . GLY A 1 428 ? 0.416 19.328 13.266 1 87.88 428 GLY A N 1
ATOM 3227 C CA . GLY A 1 428 ? 0.102 20.734 13.078 1 87.88 428 GLY A CA 1
ATOM 3228 C C . GLY A 1 428 ? -0.39 21.406 14.344 1 87.88 428 GLY A C 1
ATOM 3229 O O . GLY A 1 428 ? -1.454 22.031 14.352 1 87.88 428 GLY A O 1
ATOM 3230 N N . GLY A 1 429 ? 0.356 21.266 15.406 1 91.75 429 GLY A N 1
ATOM 3231 C CA . GLY A 1 429 ? 0.059 21.859 16.703 1 91.75 429 GLY A CA 1
ATOM 3232 C C . GLY A 1 429 ? 1.303 22.219 17.484 1 91.75 429 GLY A C 1
ATOM 3233 O O . GLY A 1 429 ? 2.309 22.641 16.922 1 91.75 429 GLY A O 1
ATOM 3234 N N . VAL A 1 430 ? 1.2 22.094 18.766 1 90.62 430 VAL A N 1
ATOM 3235 C CA . VAL A 1 430 ? 2.271 22.516 19.672 1 90.62 430 VAL A CA 1
ATOM 3236 C C . VAL A 1 430 ? 3.52 21.672 19.406 1 90.62 430 VAL A C 1
ATOM 3238 O O . VAL A 1 430 ? 4.633 22.203 19.344 1 90.62 430 VAL A O 1
ATOM 3241 N N . PRO A 1 431 ? 3.355 20.344 19.125 1 85.31 431 PRO A N 1
ATOM 3242 C CA . PRO A 1 431 ? 4.559 19.562 18.844 1 85.31 431 PRO A CA 1
ATOM 3243 C C . PRO A 1 431 ? 5.184 19.906 17.5 1 85.31 431 PRO A C 1
ATOM 3245 O O . PRO A 1 431 ? 6.258 19.406 17.156 1 85.31 431 PRO A O 1
ATOM 3248 N N . GLY A 1 432 ? 4.535 20.766 16.734 1 87.19 432 GLY A N 1
ATOM 3249 C CA . GLY A 1 432 ? 5.02 21.141 15.414 1 87.19 432 GLY A CA 1
ATOM 3250 C C . GLY A 1 432 ? 6.352 21.875 15.461 1 87.19 432 GLY A C 1
ATOM 3251 O O . GLY A 1 432 ? 7.051 21.953 14.445 1 87.19 432 GLY A O 1
ATOM 3252 N N . ILE A 1 433 ? 6.754 22.344 16.625 1 86.56 433 ILE A N 1
ATOM 3253 C CA . ILE A 1 433 ? 8 23.078 16.781 1 86.56 433 ILE A CA 1
ATOM 3254 C C . ILE A 1 433 ? 9.18 22.188 16.391 1 86.56 433 ILE A C 1
ATOM 3256 O O . ILE A 1 433 ? 10.211 22.688 15.922 1 86.56 433 ILE A O 1
ATOM 3260 N N . PHE A 1 434 ? 8.977 20.938 16.469 1 81.44 434 PHE A N 1
ATOM 3261 C CA . PHE A 1 434 ? 10.078 20.016 16.203 1 81.44 434 PHE A CA 1
ATOM 3262 C C . PHE A 1 434 ? 10.281 19.828 14.703 1 81.44 434 PHE A C 1
ATOM 3264 O O . PHE A 1 434 ? 11.312 19.312 14.273 1 81.44 434 PHE A O 1
ATOM 3271 N N . SER A 1 435 ? 9.328 20.312 13.891 1 86.62 435 SER A N 1
ATOM 3272 C CA . SER A 1 435 ? 9.469 20.25 1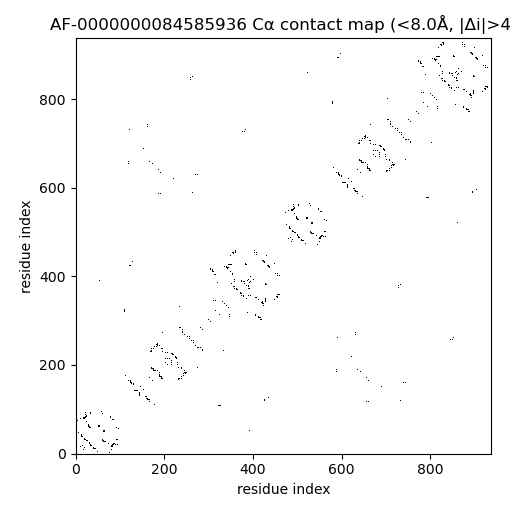2.438 1 86.62 435 SER A CA 1
ATOM 3273 C C . SER A 1 435 ? 10.07 21.531 11.891 1 86.62 435 SER A C 1
ATOM 3275 O O . SER A 1 435 ? 10.43 21.609 10.711 1 86.62 435 SER A O 1
ATOM 3277 N N . ILE A 1 436 ? 10.203 22.562 12.805 1 90.81 436 ILE A N 1
ATOM 3278 C CA . ILE A 1 436 ? 10.703 23.875 12.398 1 90.81 436 ILE A CA 1
ATOM 3279 C C . ILE A 1 436 ? 12.227 23.844 12.297 1 90.81 436 ILE A C 1
ATOM 3281 O O . ILE A 1 436 ? 12.898 23.234 13.125 1 90.81 436 ILE A O 1
ATOM 3285 N N . LEU A 1 437 ? 12.695 24.453 11.305 1 88.19 437 LEU A N 1
ATOM 3286 C CA . LEU A 1 437 ? 14.148 24.547 11.148 1 88.19 437 LEU A CA 1
ATOM 3287 C C . LEU A 1 437 ? 14.781 25.219 12.367 1 88.19 437 LEU A C 1
ATOM 3289 O O . LEU A 1 437 ? 14.234 26.188 12.898 1 88.19 437 LEU A O 1
ATOM 3293 N N . PRO A 1 438 ? 15.844 24.734 12.844 1 81.81 438 PRO A N 1
ATOM 3294 C CA . PRO A 1 438 ? 16.438 25.188 14.102 1 81.81 438 PRO A CA 1
ATOM 3295 C C . PRO A 1 438 ? 16.719 26.688 14.102 1 81.81 438 PRO A C 1
ATOM 3297 O O . PRO A 1 438 ? 16.594 27.344 15.133 1 81.81 438 PRO A O 1
ATOM 3300 N N . GLY A 1 439 ? 17.047 27.281 13.094 1 82.44 439 GLY A N 1
ATOM 3301 C CA . GLY A 1 439 ? 17.328 28.703 13.039 1 82.44 439 GLY A CA 1
ATOM 3302 C C . GLY A 1 439 ? 16.094 29.562 13.234 1 82.44 439 GLY A C 1
ATOM 3303 O O . GLY A 1 439 ? 16.203 30.75 13.539 1 82.44 439 GLY A O 1
ATOM 3304 N N . SER A 1 440 ? 14.93 28.938 13.211 1 90.19 440 SER A N 1
ATOM 3305 C CA . SER A 1 440 ? 13.688 29.719 13.258 1 90.19 440 SER A CA 1
ATOM 3306 C C . SER A 1 440 ? 12.875 29.391 14.5 1 90.19 440 SER A C 1
ATOM 3308 O O . SER A 1 440 ? 11.703 29.75 14.594 1 90.19 440 SER A O 1
ATOM 3310 N N . TRP A 1 441 ? 13.438 28.766 15.492 1 90.12 441 TRP A N 1
ATOM 3311 C CA . TRP A 1 441 ? 12.703 28.344 16.672 1 90.12 441 TRP A CA 1
ATOM 3312 C C . TRP A 1 441 ? 12.219 29.531 17.484 1 90.12 441 TRP A C 1
ATOM 3314 O O . TRP A 1 441 ? 11.109 29.516 18.031 1 90.12 441 TRP A O 1
ATOM 3324 N N . GLY A 1 442 ? 13.156 30.469 17.562 1 92.38 442 GLY A N 1
ATOM 3325 C CA . GLY A 1 442 ? 12.789 31.656 18.312 1 92.38 442 GLY A CA 1
ATOM 3326 C C . GLY A 1 442 ? 11.57 32.375 17.75 1 92.38 442 GLY A C 1
ATOM 3327 O O . GLY A 1 442 ? 10.625 32.656 18.484 1 92.38 442 GLY A O 1
ATOM 3328 N N . ALA A 1 443 ? 11.672 32.625 16.469 1 95.94 443 ALA A N 1
ATOM 3329 C CA . ALA A 1 443 ? 10.555 33.312 15.805 1 95.94 443 ALA A CA 1
ATOM 3330 C C . ALA A 1 443 ? 9.273 32.469 15.906 1 95.94 443 ALA A C 1
ATOM 3332 O O . ALA A 1 443 ? 8.195 33.031 16.125 1 95.94 443 ALA A O 1
ATOM 3333 N N . PHE A 1 444 ? 9.375 31.234 15.719 1 96.38 444 PHE A N 1
ATOM 3334 C CA . PHE A 1 444 ? 8.195 30.391 15.805 1 96.38 444 PHE A CA 1
ATOM 3335 C C . PHE A 1 444 ? 7.625 30.375 17.219 1 96.38 444 PHE A C 1
ATOM 3337 O O . PHE A 1 444 ? 6.402 30.375 17.406 1 96.38 444 PHE A O 1
ATOM 3344 N N . ALA A 1 445 ? 8.469 30.375 18.234 1 95.12 445 ALA A N 1
ATOM 3345 C CA . ALA A 1 445 ? 8.023 30.406 19.625 1 95.12 445 ALA A CA 1
ATOM 3346 C C . ALA A 1 445 ? 7.223 31.672 19.906 1 95.12 445 ALA A C 1
ATOM 3348 O O . ALA A 1 445 ? 6.223 31.625 20.625 1 95.12 445 ALA A O 1
ATOM 3349 N N . ILE A 1 446 ? 7.703 32.75 19.391 1 97.19 446 ILE A N 1
ATOM 3350 C CA . ILE A 1 446 ? 6.973 34 19.562 1 97.19 446 ILE A CA 1
ATOM 3351 C C . ILE A 1 446 ? 5.594 33.875 18.906 1 97.19 446 ILE A C 1
ATOM 3353 O O . ILE A 1 446 ? 4.594 34.312 19.484 1 97.19 446 ILE A O 1
ATOM 3357 N N . GLY A 1 447 ? 5.602 33.312 17.672 1 97.69 447 GLY A N 1
ATOM 3358 C CA . GLY A 1 447 ? 4.32 33.062 17.047 1 97.69 447 GLY A CA 1
ATOM 3359 C C . GLY A 1 447 ? 3.396 32.188 17.891 1 97.69 447 GLY A C 1
ATOM 3360 O O . GLY A 1 447 ? 2.201 32.469 17.984 1 97.69 447 GLY A O 1
ATOM 3361 N N . MET A 1 448 ? 3.932 31.203 18.5 1 97.5 448 MET A N 1
ATOM 3362 C CA . MET A 1 448 ? 3.148 30.328 19.359 1 97.5 448 MET A CA 1
ATOM 3363 C C . MET A 1 448 ? 2.58 31.094 20.547 1 97.5 448 MET A C 1
ATOM 3365 O O . MET A 1 448 ? 1.421 30.906 20.922 1 97.5 448 MET A O 1
ATOM 3369 N N . VAL A 1 449 ? 3.367 31.922 21.156 1 97.81 449 VAL A N 1
ATOM 3370 C CA . VAL A 1 449 ? 2.916 32.719 22.297 1 97.81 449 VAL A CA 1
ATOM 3371 C C . VAL A 1 449 ? 1.744 33.594 21.875 1 97.81 449 VAL A C 1
ATOM 3373 O O . VAL A 1 449 ? 0.767 33.719 22.625 1 97.81 449 VAL A O 1
ATOM 3376 N N . ILE A 1 450 ? 1.85 34.156 20.734 1 98.19 450 ILE A N 1
ATOM 3377 C CA . ILE A 1 450 ? 0.785 35.031 20.219 1 98.19 450 ILE A CA 1
ATOM 3378 C C . ILE A 1 450 ? -0.512 34.219 20.109 1 98.19 450 ILE A C 1
ATOM 3380 O O . ILE A 1 450 ? -1.559 34.656 20.594 1 98.19 450 ILE A O 1
ATOM 3384 N N . VAL A 1 451 ? -0.416 33 19.531 1 98.5 451 VAL A N 1
ATOM 3385 C CA . VAL A 1 451 ? -1.634 32.281 19.219 1 98.5 451 VAL A CA 1
ATOM 3386 C C . VAL A 1 451 ? -2.111 31.516 20.453 1 98.5 451 VAL A C 1
ATOM 3388 O O . VAL A 1 451 ? -3.238 31.016 20.484 1 98.5 451 VAL A O 1
ATOM 3391 N N . ILE A 1 452 ? -1.321 31.438 21.469 1 98 452 ILE A N 1
ATOM 3392 C CA . ILE A 1 452 ? -1.766 30.844 22.719 1 98 452 ILE A CA 1
ATOM 3393 C C . ILE A 1 452 ? -2.43 31.922 23.594 1 98 452 ILE A C 1
ATOM 3395 O O . ILE A 1 452 ? -3.527 31.703 24.109 1 98 452 ILE A O 1
ATOM 3399 N N . VAL A 1 453 ? -1.875 33.125 23.641 1 98.25 453 VAL A N 1
ATOM 3400 C CA . VAL A 1 453 ? -2.281 34.125 24.609 1 98.25 453 VAL A CA 1
ATOM 3401 C C . VAL A 1 453 ? -3.434 34.938 24.031 1 98.25 453 VAL A C 1
ATOM 3403 O O . VAL A 1 453 ? -4.465 35.125 24.688 1 98.25 453 VAL A O 1
ATOM 3406 N N . VAL A 1 454 ? -3.334 35.406 22.844 1 98.12 454 VAL A N 1
ATOM 3407 C CA . VAL A 1 454 ? -4.277 36.375 22.297 1 98.12 454 VAL A CA 1
ATOM 3408 C C . VAL A 1 454 ? -5.66 35.75 22.188 1 98.12 454 VAL A C 1
ATOM 3410 O O . VAL A 1 454 ? -6.637 36.281 22.719 1 98.12 454 VAL A O 1
ATOM 3413 N N . PRO A 1 455 ? -5.758 34.625 21.484 1 98.12 455 PRO A N 1
ATOM 3414 C CA . PRO A 1 455 ? -7.105 34.062 21.375 1 98.12 455 PRO A CA 1
ATOM 3415 C C . PRO A 1 455 ? -7.668 33.594 22.719 1 98.12 455 PRO A C 1
ATOM 3417 O O . PRO A 1 455 ? -8.883 33.688 22.938 1 98.12 455 PRO A O 1
ATOM 3420 N N . PHE A 1 456 ? -6.852 33.094 23.578 1 98.06 456 PHE A N 1
ATOM 3421 C CA . PHE A 1 456 ? -7.293 32.688 24.906 1 98.06 456 PHE A CA 1
ATOM 3422 C C . PHE A 1 456 ? -7.867 33.875 25.672 1 98.06 456 PHE A C 1
ATOM 3424 O O . PHE A 1 456 ? -9.008 33.812 26.141 1 98.06 456 PHE A O 1
ATOM 3431 N N . VAL A 1 457 ? -7.152 34.969 25.766 1 97.94 457 VAL A N 1
ATOM 3432 C CA . VAL A 1 457 ? -7.523 36.125 26.578 1 97.94 457 VAL A CA 1
ATOM 3433 C C . VAL A 1 457 ? -8.734 36.812 25.953 1 97.94 457 VAL A C 1
ATOM 3435 O O . VAL A 1 457 ? -9.688 37.156 26.641 1 97.94 457 VAL A O 1
ATOM 3438 N N . THR A 1 458 ? -8.711 37.031 24.656 1 97.75 458 THR A N 1
ATOM 3439 C CA . THR A 1 458 ? -9.797 37.75 24 1 97.75 458 THR A CA 1
ATOM 3440 C C . THR A 1 458 ? -11.094 36.938 24.078 1 97.75 458 THR A C 1
ATOM 3442 O O . THR A 1 458 ? -12.164 37.5 24.328 1 97.75 458 THR A O 1
ATOM 3445 N N . THR A 1 459 ? -10.984 35.625 23.828 1 97.38 459 THR A N 1
ATOM 3446 C CA . THR A 1 459 ? -12.18 34.812 23.906 1 97.38 459 THR A CA 1
ATOM 3447 C C . THR A 1 459 ? -12.734 34.781 25.328 1 97.38 459 THR A C 1
ATOM 3449 O O . THR A 1 459 ? -13.945 34.875 25.531 1 97.38 459 THR A O 1
ATOM 3452 N N . TYR A 1 460 ? -11.859 34.625 26.312 1 96.94 460 TYR A N 1
ATOM 3453 C CA . TYR A 1 460 ? -12.273 34.594 27.719 1 96.94 460 TYR A CA 1
ATOM 3454 C C . TYR A 1 460 ? -12.992 35.875 28.109 1 96.94 460 TYR A C 1
ATOM 3456 O O . TYR A 1 460 ? -14.047 35.844 28.734 1 96.94 460 TYR A O 1
ATOM 3464 N N . LEU A 1 461 ? -12.43 37.031 27.703 1 96.56 461 LEU A N 1
ATOM 3465 C CA . LEU A 1 461 ? -13 38.312 28.047 1 96.56 461 LEU A CA 1
ATOM 3466 C C . LEU A 1 461 ? -14.352 38.531 27.375 1 96.56 461 LEU A C 1
ATOM 3468 O O . LEU A 1 461 ? -15.297 39 28 1 96.56 461 LEU A O 1
ATOM 3472 N N . VAL A 1 462 ? -14.43 38.156 26.125 1 96 462 VAL A N 1
ATOM 3473 C CA . VAL A 1 462 ? -15.688 38.312 25.391 1 96 462 VAL A CA 1
ATOM 3474 C C . VAL A 1 462 ? -16.734 37.375 25.953 1 96 462 VAL A C 1
ATOM 3476 O O . VAL A 1 462 ? -17.906 37.719 26.094 1 96 462 VAL A O 1
ATOM 3479 N N . ALA A 1 463 ? -16.359 36.156 26.234 1 93.94 463 ALA A N 1
ATOM 3480 C CA . ALA A 1 463 ? -17.281 35.188 26.781 1 93.94 463 ALA A CA 1
ATOM 3481 C C . ALA A 1 463 ? -17.828 35.625 28.125 1 93.94 463 ALA A C 1
ATOM 3483 O O . ALA A 1 463 ? -19.016 35.438 28.422 1 93.94 463 ALA A O 1
ATOM 3484 N N . LYS A 1 464 ? -16.984 36.156 28.969 1 92.25 464 LYS A N 1
ATOM 3485 C CA . LYS A 1 464 ? -17.406 36.656 30.266 1 92.25 464 LYS A CA 1
ATOM 3486 C C . LYS A 1 464 ? -18.359 37.844 30.125 1 92.25 464 LYS A C 1
ATOM 3488 O O . LYS A 1 464 ? -19.266 38.031 30.938 1 92.25 464 LYS A O 1
ATOM 3493 N N . ARG A 1 465 ? -18.062 38.594 29.172 1 90.38 465 ARG A N 1
ATOM 3494 C CA . ARG A 1 465 ? -18.875 39.781 28.953 1 90.38 465 ARG A CA 1
ATOM 3495 C C . ARG A 1 465 ? -20.25 39.406 28.391 1 90.38 465 ARG A C 1
ATOM 3497 O O . ARG A 1 465 ? -21.266 39.938 28.812 1 90.38 465 ARG A O 1
ATOM 3504 N N . LYS A 1 466 ? -20.25 38.5 27.438 1 85.81 466 LYS A N 1
ATOM 3505 C CA . LYS A 1 466 ? -21.5 38.125 26.766 1 85.81 466 LYS A CA 1
ATOM 3506 C C . LYS A 1 466 ? -22.312 37.156 27.609 1 85.81 466 LYS A C 1
ATOM 3508 O O . LYS A 1 466 ? -23.531 37.062 27.453 1 85.81 466 LYS A O 1
ATOM 3513 N N . LYS A 1 467 ? -21.812 36.562 28.484 1 77.81 467 LYS A N 1
ATOM 3514 C CA . LYS A 1 467 ? -22.453 35.625 29.391 1 77.81 467 LYS A CA 1
ATOM 3515 C C . LYS A 1 467 ? -23.234 34.562 28.594 1 77.81 467 LYS A C 1
ATOM 3517 O O . LYS A 1 467 ? -24.359 34.219 28.953 1 77.81 467 LYS A O 1
ATOM 3522 N N . ASN A 1 468 ? -22.719 34.156 27.438 1 75.44 468 ASN A N 1
ATOM 3523 C CA . ASN A 1 468 ? -23.469 33.219 26.609 1 75.44 468 ASN A CA 1
ATOM 3524 C C . ASN A 1 468 ? -22.844 31.812 26.625 1 75.44 468 ASN A C 1
ATOM 3526 O O . ASN A 1 468 ? -23.25 30.938 25.859 1 75.44 468 ASN A O 1
ATOM 3530 N N . VAL A 1 469 ? -21.797 31.672 27.453 1 81.5 469 VAL A N 1
ATOM 3531 C CA . VAL A 1 469 ? -21.234 30.328 27.609 1 81.5 469 VAL A CA 1
ATOM 3532 C C . VAL A 1 469 ? -21.516 29.812 29.016 1 81.5 469 VAL A C 1
ATOM 3534 O O . VAL A 1 469 ? -21.703 30.594 29.953 1 81.5 469 VAL A O 1
ATOM 3537 N N . MET B 1 1 ? -36.625 -16.547 -14 1 55.53 1 MET B N 1
ATOM 3538 C CA . MET B 1 1 ? -36.25 -17.453 -12.906 1 55.53 1 MET B CA 1
ATOM 3539 C C . MET B 1 1 ? -36.531 -16.797 -11.555 1 55.53 1 MET B C 1
ATOM 3541 O O . MET B 1 1 ? -36.156 -15.633 -11.344 1 55.53 1 MET B O 1
ATOM 3545 N N . ASP B 1 2 ? -37.375 -17.312 -10.766 1 76 2 ASP B N 1
ATOM 3546 C CA . ASP B 1 2 ? -37.719 -16.781 -9.445 1 76 2 ASP B CA 1
ATOM 3547 C C . ASP B 1 2 ? -36.625 -17.047 -8.438 1 76 2 ASP B C 1
ATOM 3549 O O . ASP B 1 2 ? -36.469 -18.172 -7.949 1 76 2 ASP B O 1
ATOM 3553 N N . LEU B 1 3 ? -35.75 -16.109 -8.211 1 81.31 3 LEU B N 1
ATOM 3554 C CA . LEU B 1 3 ? -34.562 -16.25 -7.395 1 81.31 3 LEU B CA 1
ATOM 3555 C C . LEU B 1 3 ? -34.906 -16.531 -5.938 1 81.31 3 LEU B C 1
ATOM 3557 O O . LEU B 1 3 ? -34.156 -17.203 -5.234 1 81.31 3 LEU B O 1
ATOM 3561 N N . ARG B 1 4 ? -36 -16.016 -5.535 1 85.38 4 ARG B N 1
ATOM 3562 C CA . ARG B 1 4 ? -36.469 -16.281 -4.172 1 85.38 4 ARG B CA 1
ATOM 3563 C C . ARG B 1 4 ? -36.812 -17.75 -3.99 1 85.38 4 ARG B C 1
ATOM 3565 O O . ARG B 1 4 ? -36.469 -18.359 -2.971 1 85.38 4 ARG B O 1
ATOM 3572 N N . GLN B 1 5 ? -37.5 -18.234 -4.941 1 86.94 5 GLN B N 1
ATOM 3573 C CA . GLN B 1 5 ? -37.844 -19.656 -4.902 1 86.94 5 GLN B CA 1
ATOM 3574 C C . GLN B 1 5 ? -36.594 -20.516 -4.93 1 86.94 5 GLN B C 1
ATOM 3576 O O . GLN B 1 5 ? -36.5 -21.516 -4.211 1 86.94 5 GLN B O 1
ATOM 3581 N N . GLN B 1 6 ? -35.656 -20.156 -5.707 1 88.69 6 GLN B N 1
ATOM 3582 C CA . GLN B 1 6 ? -34.406 -20.891 -5.789 1 88.69 6 GLN B CA 1
ATOM 3583 C C . GLN B 1 6 ? -33.656 -20.844 -4.457 1 88.69 6 GLN B C 1
ATOM 3585 O O . GLN B 1 6 ? -33.125 -21.859 -4.012 1 88.69 6 GLN B O 1
ATOM 3590 N N . ALA B 1 7 ? -33.656 -19.672 -3.867 1 90.69 7 ALA B N 1
ATOM 3591 C CA . ALA B 1 7 ? -33 -19.516 -2.57 1 90.69 7 ALA B CA 1
ATOM 3592 C C . ALA B 1 7 ? -33.656 -20.375 -1.508 1 90.69 7 ALA B C 1
ATOM 3594 O O . ALA B 1 7 ? -33 -20.969 -0.656 1 90.69 7 ALA B O 1
ATOM 3595 N N . GLU B 1 8 ? -34.969 -20.438 -1.593 1 90.31 8 GLU B N 1
ATOM 3596 C CA . GLU B 1 8 ? -35.719 -21.266 -0.66 1 90.31 8 GLU B CA 1
ATOM 3597 C C . GLU B 1 8 ? -35.406 -22.75 -0.843 1 90.31 8 GLU B C 1
ATOM 3599 O O . GLU B 1 8 ? -35.25 -23.484 0.136 1 90.31 8 GLU B O 1
ATOM 3604 N N . GLU B 1 9 ? -35.281 -23.078 -2.045 1 91.69 9 GLU B N 1
ATOM 3605 C CA . GLU B 1 9 ? -34.938 -24.469 -2.352 1 91.69 9 GLU B CA 1
ATOM 3606 C C . GLU B 1 9 ? -33.531 -24.812 -1.869 1 91.69 9 GLU B C 1
ATOM 3608 O O . GLU B 1 9 ? -33.312 -25.906 -1.354 1 91.69 9 GLU B O 1
ATOM 3613 N N . ILE B 1 10 ? -32.688 -23.859 -2.047 1 92.19 10 ILE B N 1
ATOM 3614 C CA . ILE B 1 10 ? -31.312 -24.047 -1.579 1 92.19 10 ILE B CA 1
ATOM 3615 C C . ILE B 1 10 ? -31.297 -24.219 -0.06 1 92.19 10 ILE B C 1
ATOM 3617 O O . ILE B 1 10 ? -30.656 -25.125 0.469 1 92.19 10 ILE B O 1
ATOM 3621 N N . LEU B 1 11 ? -32 -23.375 0.604 1 92.38 11 LEU B N 1
ATOM 3622 C CA . LEU B 1 11 ? -32.062 -23.422 2.059 1 92.38 11 LEU B CA 1
ATOM 3623 C C . LEU B 1 11 ? -32.625 -24.766 2.531 1 92.38 11 LEU B C 1
ATOM 3625 O O . LEU B 1 11 ? -32.125 -25.359 3.48 1 92.38 11 LEU B O 1
ATOM 3629 N N . ALA B 1 12 ? -33.656 -25.219 1.896 1 91.5 12 ALA B N 1
ATOM 3630 C CA . ALA B 1 12 ? -34.25 -26.484 2.242 1 91.5 12 ALA B CA 1
ATOM 3631 C C . ALA B 1 12 ? -33.281 -27.641 2.021 1 91.5 12 ALA B C 1
ATOM 3633 O O . ALA B 1 12 ? -33.188 -28.547 2.85 1 91.5 12 ALA B O 1
ATOM 3634 N N . ALA B 1 13 ? -32.594 -27.531 0.963 1 93.12 13 ALA B N 1
ATOM 3635 C CA . ALA B 1 13 ? -31.656 -28.594 0.615 1 93.12 13 ALA B CA 1
ATOM 3636 C C . ALA B 1 13 ? -30.484 -28.625 1.579 1 93.12 13 ALA B C 1
ATOM 3638 O O . ALA B 1 13 ? -29.828 -29.656 1.741 1 93.12 13 ALA B O 1
ATOM 3639 N N . LEU B 1 14 ? -30.266 -27.5 2.189 1 92.19 14 LEU B N 1
ATOM 3640 C CA . LEU B 1 14 ? -29.141 -27.375 3.09 1 92.19 14 LEU B CA 1
ATOM 3641 C C . LEU B 1 14 ? -29.516 -27.766 4.512 1 92.19 14 LEU B C 1
ATOM 3643 O O . LEU B 1 14 ? -28.688 -27.734 5.418 1 92.19 14 LEU B O 1
ATOM 3647 N N . GLY B 1 15 ? -30.688 -28.156 4.727 1 89.31 15 GLY B N 1
ATOM 3648 C CA . GLY B 1 15 ? -31.125 -28.609 6.035 1 89.31 15 GLY B CA 1
ATOM 3649 C C . GLY B 1 15 ? -31.953 -27.594 6.789 1 89.31 15 GLY B C 1
ATOM 3650 O O . GLY B 1 15 ? -32.188 -27.734 7.996 1 89.31 15 GLY B O 1
ATOM 3651 N N . GLY B 1 16 ? -32.281 -26.594 6.086 1 87.5 16 GLY B N 1
ATOM 3652 C CA . GLY B 1 16 ? -33.156 -25.625 6.719 1 87.5 16 GLY B CA 1
ATOM 3653 C C . GLY B 1 16 ? -32.438 -24.516 7.422 1 87.5 16 GLY B C 1
ATOM 3654 O O . GLY B 1 16 ? -31.203 -24.516 7.5 1 87.5 16 GLY B O 1
ATOM 3655 N N . LYS B 1 17 ? -33.156 -23.609 7.938 1 87 17 LYS B N 1
ATOM 3656 C CA . LYS B 1 17 ? -32.625 -22.391 8.555 1 87 17 LYS B CA 1
ATOM 3657 C C . LYS B 1 17 ? -31.766 -22.719 9.773 1 87 17 LYS B C 1
ATOM 3659 O O . LYS B 1 17 ? -30.75 -22.062 10.008 1 87 17 LYS B O 1
ATOM 3664 N N . GLU B 1 18 ? -32.094 -23.703 10.398 1 82.38 18 GLU B N 1
ATOM 3665 C CA . GLU B 1 18 ? -31.422 -24.047 11.641 1 82.38 18 GLU B CA 1
ATOM 3666 C C . GLU B 1 18 ? -30.016 -24.609 11.367 1 82.38 18 GLU B C 1
ATOM 3668 O O . GLU B 1 18 ? -29.156 -24.594 12.25 1 82.38 18 GLU B O 1
ATOM 3673 N N . ASN B 1 19 ? -29.859 -24.969 10.242 1 87.69 19 ASN B N 1
ATOM 3674 C CA . ASN B 1 19 ? -28.578 -25.609 9.922 1 87.69 19 ASN B CA 1
ATOM 3675 C C . ASN B 1 19 ? -27.562 -24.578 9.422 1 87.69 19 ASN B C 1
ATOM 3677 O O . ASN B 1 19 ? -26.406 -24.922 9.188 1 87.69 19 ASN B O 1
ATOM 3681 N N . ILE B 1 20 ? -28.047 -23.359 9.242 1 86 20 ILE B N 1
ATOM 3682 C CA . ILE B 1 20 ? -27.172 -22.328 8.711 1 86 20 ILE B CA 1
ATOM 3683 C C . ILE B 1 20 ? -26.609 -21.484 9.859 1 86 20 ILE B C 1
ATOM 3685 O O . ILE B 1 20 ? -27.359 -20.828 10.578 1 86 20 ILE B O 1
ATOM 3689 N N . GLN B 1 21 ? -25.375 -21.531 10.008 1 80.75 21 GLN B N 1
ATOM 3690 C CA . GLN B 1 21 ? -24.75 -20.734 11.055 1 80.75 21 GLN B CA 1
ATOM 3691 C C . GLN B 1 21 ? -24.328 -19.359 10.523 1 80.75 21 GLN B C 1
ATOM 3693 O O . GLN B 1 21 ? -24.484 -18.359 11.211 1 80.75 21 GLN B O 1
ATOM 3698 N N . ALA B 1 22 ? -23.766 -19.422 9.406 1 80.44 22 ALA B N 1
ATOM 3699 C CA . ALA B 1 22 ? -23.344 -18.188 8.727 1 80.44 22 ALA B CA 1
ATOM 3700 C C . ALA B 1 22 ? -23.312 -18.391 7.215 1 80.44 22 ALA B C 1
ATOM 3702 O O . ALA B 1 22 ? -23.156 -19.5 6.723 1 80.44 22 ALA B O 1
ATOM 3703 N N . ALA B 1 23 ? -23.688 -17.344 6.57 1 83.38 23 ALA B N 1
ATOM 3704 C CA . ALA B 1 23 ? -23.688 -17.406 5.109 1 83.38 23 ALA B CA 1
ATOM 3705 C C . ALA B 1 23 ? -23.016 -16.172 4.512 1 83.38 23 ALA B C 1
ATOM 3707 O O . ALA B 1 23 ? -23.172 -15.062 5.023 1 83.38 23 ALA B O 1
ATOM 3708 N N . THR B 1 24 ? -22.156 -16.406 3.674 1 80.62 24 THR B N 1
ATOM 3709 C CA . THR B 1 24 ? -21.562 -15.352 2.863 1 80.62 24 THR B CA 1
ATOM 3710 C C . THR B 1 24 ? -21.422 -15.797 1.409 1 80.62 24 THR B C 1
ATOM 3712 O O . THR B 1 24 ? -21.984 -16.828 1.016 1 80.62 24 THR B O 1
ATOM 3715 N N . HIS B 1 25 ? -21.047 -14.938 0.602 1 76.62 25 HIS B N 1
ATOM 3716 C CA . HIS B 1 25 ? -20.875 -15.359 -0.785 1 76.62 25 HIS B CA 1
ATOM 3717 C C . HIS B 1 25 ? -19.625 -14.727 -1.392 1 76.62 25 HIS B C 1
ATOM 3719 O O . HIS B 1 25 ? -19.094 -13.75 -0.853 1 76.62 25 HIS B O 1
ATOM 3725 N N . CYS B 1 26 ? -19.016 -15.406 -2.258 1 67.19 26 CYS B N 1
ATOM 3726 C CA . CYS B 1 26 ? -17.969 -14.828 -3.1 1 67.19 26 CYS B CA 1
ATOM 3727 C C . CYS B 1 26 ? -18.484 -14.57 -4.508 1 67.19 26 CYS B C 1
ATOM 3729 O O . CYS B 1 26 ? -19.688 -14.336 -4.703 1 67.19 26 CYS B O 1
ATOM 3731 N N . VAL B 1 27 ? -17.578 -14.531 -5.465 1 63 27 VAL B N 1
ATOM 3732 C CA . VAL B 1 27 ? -17.922 -14.117 -6.82 1 63 27 VAL B CA 1
ATOM 3733 C C . VAL B 1 27 ? -18.844 -15.141 -7.465 1 63 27 VAL B C 1
ATOM 3735 O O . VAL B 1 27 ? -19.734 -14.789 -8.242 1 63 27 VAL B O 1
ATOM 3738 N N . THR B 1 28 ? -18.703 -16.391 -7.105 1 64.94 28 THR B N 1
ATOM 3739 C CA . THR B 1 28 ? -19.469 -17.406 -7.809 1 64.94 28 THR B CA 1
ATOM 3740 C C . THR B 1 28 ? -20.172 -18.328 -6.816 1 64.94 28 THR B C 1
ATOM 3742 O O . THR B 1 28 ? -20.984 -19.172 -7.211 1 64.94 28 THR B O 1
ATOM 3745 N N . ARG B 1 29 ? -19.953 -18.25 -5.547 1 82.25 29 ARG B N 1
ATOM 3746 C CA . ARG B 1 29 ? -20.391 -19.297 -4.633 1 82.25 29 ARG B CA 1
ATOM 3747 C C . ARG B 1 29 ? -21.031 -18.688 -3.387 1 82.25 29 ARG B C 1
ATOM 3749 O O . ARG B 1 29 ? -20.641 -17.625 -2.932 1 82.25 29 ARG B O 1
ATOM 3756 N N . LEU B 1 30 ? -22.078 -19.422 -2.928 1 87.19 30 LEU B N 1
ATOM 3757 C CA . LEU B 1 30 ? -22.547 -19.266 -1.56 1 87.19 30 LEU B CA 1
ATOM 3758 C C . LEU B 1 30 ? -21.688 -20.047 -0.583 1 87.19 30 LEU B C 1
ATOM 3760 O O . LEU B 1 30 ? -21.359 -21.219 -0.833 1 87.19 30 LEU B O 1
ATOM 3764 N N . ARG B 1 31 ? -21.156 -19.422 0.234 1 83.19 31 ARG B N 1
ATOM 3765 C CA . ARG B 1 31 ? -20.359 -20.078 1.273 1 83.19 31 ARG B CA 1
ATOM 3766 C C . ARG B 1 31 ? -21.109 -20.125 2.594 1 83.19 31 ARG B C 1
ATOM 3768 O O . ARG B 1 31 ? -21.516 -19.094 3.131 1 83.19 31 ARG B O 1
ATOM 3775 N N . LEU B 1 32 ? -21.297 -21.359 3.119 1 86.5 32 LEU B N 1
ATOM 3776 C CA . LEU B 1 32 ? -22.188 -21.531 4.262 1 86.5 32 LEU B CA 1
ATOM 3777 C C . LEU B 1 32 ? -21.484 -22.312 5.379 1 86.5 32 LEU B C 1
ATOM 3779 O O . LEU B 1 32 ? -20.766 -23.281 5.113 1 86.5 32 LEU B O 1
ATOM 3783 N N . ALA B 1 33 ? -21.469 -21.719 6.492 1 82.38 33 ALA B N 1
ATOM 3784 C CA . ALA B 1 33 ? -21.172 -22.5 7.695 1 82.38 33 ALA B CA 1
ATOM 3785 C C . ALA B 1 33 ? -22.422 -23.219 8.195 1 82.38 33 ALA B C 1
ATOM 3787 O O . ALA B 1 33 ? -23.391 -22.594 8.633 1 82.38 33 ALA B O 1
ATOM 3788 N N . LEU B 1 34 ? -22.359 -24.531 8.086 1 84.62 34 LEU B N 1
ATOM 3789 C CA . LEU B 1 34 ? -23.516 -25.344 8.477 1 84.62 34 LEU B CA 1
ATOM 3790 C C . LEU B 1 34 ? -23.281 -25.984 9.844 1 84.62 34 LEU B C 1
ATOM 3792 O O . LEU B 1 34 ? -22.156 -26.312 10.203 1 84.62 34 LEU B O 1
ATOM 3796 N N . ALA B 1 35 ? -24.281 -26.047 10.578 1 80.69 35 ALA B N 1
ATOM 3797 C CA . ALA B 1 35 ? -24.219 -26.75 11.852 1 80.69 35 ALA B CA 1
ATOM 3798 C C . ALA B 1 35 ? -23.953 -28.234 11.641 1 80.69 35 ALA B C 1
ATOM 3800 O O . ALA B 1 35 ? -23.188 -28.859 12.391 1 80.69 35 ALA B O 1
ATOM 3801 N N . ASP B 1 36 ? -24.562 -28.812 10.664 1 84.38 36 ASP B N 1
ATOM 3802 C CA . ASP B 1 36 ? -24.438 -30.219 10.32 1 84.38 36 ASP B CA 1
ATOM 3803 C C . ASP B 1 36 ? -24.469 -30.422 8.812 1 84.38 36 ASP B C 1
ATOM 3805 O O . ASP B 1 36 ? -25.531 -30.344 8.188 1 84.38 36 ASP B O 1
ATOM 3809 N N . GLU B 1 37 ? -23.344 -30.75 8.297 1 85.75 37 GLU B N 1
ATOM 3810 C CA . GLU B 1 37 ? -23.266 -30.953 6.852 1 85.75 37 GLU B CA 1
ATOM 3811 C C . GLU B 1 37 ? -23.984 -32.219 6.418 1 85.75 37 GLU B C 1
ATOM 3813 O O . GLU B 1 37 ? -24.328 -32.375 5.246 1 85.75 37 GLU B O 1
ATOM 3818 N N . GLY B 1 38 ? -24.156 -33.062 7.336 1 85.25 38 GLY B N 1
ATOM 3819 C CA . GLY B 1 38 ? -24.859 -34.312 7.039 1 85.25 38 GLY B CA 1
ATOM 3820 C C . GLY B 1 38 ? -26.312 -34.094 6.652 1 85.25 38 GLY B C 1
ATOM 3821 O O . GLY B 1 38 ? -26.922 -34.969 6.02 1 85.25 38 GLY B O 1
ATOM 3822 N N . LYS B 1 39 ? -26.812 -33 6.953 1 87.81 39 LYS B N 1
ATOM 3823 C CA . LYS B 1 39 ? -28.219 -32.719 6.695 1 87.81 39 LYS B CA 1
ATOM 3824 C C . LYS B 1 39 ? -28.422 -32.156 5.285 1 87.81 39 LYS B C 1
ATOM 3826 O O . LYS B 1 39 ? -29.562 -31.906 4.863 1 87.81 39 LYS B O 1
ATOM 3831 N N . VAL B 1 40 ? -27.344 -31.969 4.629 1 90 40 VAL B N 1
ATOM 3832 C CA . VAL B 1 40 ? -27.438 -31.406 3.289 1 90 40 VAL B CA 1
ATOM 3833 C C . VAL B 1 40 ? -27.922 -32.469 2.309 1 90 40 VAL B C 1
ATOM 3835 O O . VAL B 1 40 ? -27.375 -33.562 2.266 1 90 40 VAL B O 1
ATOM 3838 N N . ASP B 1 41 ? -29 -32.219 1.601 1 88.56 41 ASP B N 1
ATOM 3839 C CA . ASP B 1 41 ? -29.469 -33.031 0.494 1 88.56 41 ASP B CA 1
ATOM 3840 C C . ASP B 1 41 ? -28.781 -32.656 -0.812 1 88.56 41 ASP B C 1
ATOM 3842 O O . ASP B 1 41 ? -29.266 -31.812 -1.558 1 88.56 41 ASP B O 1
ATOM 3846 N N . LYS B 1 42 ? -27.734 -33.312 -1.104 1 84.69 42 LYS B N 1
ATOM 3847 C CA . LYS B 1 42 ? -26.891 -33 -2.238 1 84.69 42 LYS B CA 1
ATOM 3848 C C . LYS B 1 42 ? -27.625 -33.156 -3.559 1 84.69 42 LYS B C 1
ATOM 3850 O O . LYS B 1 42 ? -27.469 -32.375 -4.48 1 84.69 42 LYS B O 1
ATOM 3855 N N . GLU B 1 43 ? -28.422 -34.219 -3.641 1 81.56 43 GLU B N 1
ATOM 3856 C CA . GLU B 1 43 ? -29.188 -34.438 -4.859 1 81.56 43 GLU B CA 1
ATOM 3857 C C . GLU B 1 43 ? -30.203 -33.344 -5.113 1 81.56 43 GLU B C 1
ATOM 3859 O O . GLU B 1 43 ? -30.312 -32.844 -6.234 1 81.56 43 GLU B O 1
ATOM 3864 N N . ALA B 1 44 ? -30.875 -33 -4.098 1 87 44 ALA B N 1
ATOM 3865 C CA . ALA B 1 44 ? -31.844 -31.922 -4.223 1 87 44 ALA B CA 1
ATOM 3866 C C . ALA B 1 44 ? -31.156 -30.609 -4.598 1 87 44 ALA B C 1
ATOM 3868 O O . ALA B 1 44 ? -31.688 -29.844 -5.414 1 87 44 ALA B O 1
ATOM 3869 N N . LEU B 1 45 ? -30.016 -30.391 -4.02 1 87.75 45 LEU B N 1
ATOM 3870 C CA . LEU B 1 45 ? -29.25 -29.172 -4.262 1 87.75 45 LEU B CA 1
ATOM 3871 C C . LEU B 1 45 ? -28.797 -29.094 -5.719 1 87.75 45 LEU B C 1
ATOM 3873 O O . LEU B 1 45 ? -28.891 -28.031 -6.344 1 87.75 45 LEU B O 1
ATOM 3877 N N . GLN B 1 46 ? -28.484 -30.188 -6.285 1 79.44 46 GLN B N 1
ATOM 3878 C CA . GLN B 1 46 ? -27.969 -30.266 -7.648 1 79.44 46 GLN B CA 1
ATOM 3879 C C . GLN B 1 46 ? -29.094 -30.062 -8.672 1 79.44 46 GLN B C 1
ATOM 3881 O O . GLN B 1 46 ? -28.828 -29.656 -9.805 1 79.44 46 GLN B O 1
ATOM 3886 N N . ASN B 1 47 ? -30.281 -30.281 -8.266 1 81.19 47 ASN B N 1
ATOM 3887 C CA . ASN B 1 47 ? -31.422 -30.188 -9.18 1 81.19 47 ASN B CA 1
ATOM 3888 C C . ASN B 1 47 ? -32 -28.781 -9.211 1 81.19 47 ASN B C 1
ATOM 3890 O O . ASN B 1 47 ? -32.938 -28.516 -9.969 1 81.19 47 ASN B O 1
ATOM 3894 N N . ILE B 1 48 ? -31.375 -28 -8.375 1 86.94 48 ILE B N 1
ATOM 3895 C CA . ILE B 1 48 ? -31.828 -26.609 -8.391 1 86.94 48 ILE B CA 1
ATOM 3896 C C . ILE B 1 48 ? -31.188 -25.875 -9.57 1 86.94 48 ILE B C 1
ATOM 3898 O O . ILE B 1 48 ? -29.984 -25.953 -9.773 1 86.94 48 ILE B O 1
ATOM 3902 N N . ASP B 1 49 ? -31.938 -25.188 -10.297 1 81 49 ASP B N 1
ATOM 3903 C CA . ASP B 1 49 ? -31.547 -24.609 -11.578 1 81 49 ASP B CA 1
ATOM 3904 C C . ASP B 1 49 ? -30.328 -23.688 -11.414 1 81 49 ASP B C 1
ATOM 3906 O O . ASP B 1 49 ? -29.406 -23.734 -12.227 1 81 49 ASP B O 1
ATOM 3910 N N . VAL B 1 50 ? -30.312 -22.953 -10.398 1 80.94 50 VAL B N 1
ATOM 3911 C CA . VAL B 1 50 ? -29.281 -21.922 -10.258 1 80.94 50 VAL B CA 1
ATOM 3912 C C . VAL B 1 50 ? -28 -22.531 -9.719 1 80.94 50 VAL B C 1
ATOM 3914 O O . VAL B 1 50 ? -26.922 -21.938 -9.844 1 80.94 50 VAL B O 1
ATOM 3917 N N . VAL B 1 51 ? -28.094 -23.75 -9.242 1 85.88 51 VAL B N 1
ATOM 3918 C CA . VAL B 1 51 ? -26.953 -24.391 -8.602 1 85.88 51 VAL B CA 1
ATOM 3919 C C . VAL B 1 51 ? -26.141 -25.156 -9.641 1 85.88 51 VAL B C 1
ATOM 3921 O O . VAL B 1 51 ? -26.672 -26 -10.367 1 85.88 51 VAL B O 1
ATOM 3924 N N . LYS B 1 52 ? -24.906 -24.844 -9.719 1 74.94 52 LYS B N 1
ATOM 3925 C CA . LYS B 1 52 ? -24 -25.484 -10.68 1 74.94 52 LYS B CA 1
ATOM 3926 C C . LYS B 1 52 ? -23.156 -26.562 -10.016 1 74.94 52 LYS B C 1
ATOM 3928 O O . LYS B 1 52 ? -22.484 -27.344 -10.695 1 74.94 52 LYS B O 1
ATOM 3933 N N . GLY B 1 53 ? -23.141 -26.609 -8.758 1 76.06 53 GLY B N 1
ATOM 3934 C CA . GLY B 1 53 ? -22.391 -27.578 -7.977 1 76.06 53 GLY B CA 1
ATOM 3935 C C . GLY B 1 53 ? -22.297 -27.219 -6.504 1 76.06 53 GLY B C 1
ATOM 3936 O O . GLY B 1 53 ? -22.703 -26.125 -6.102 1 76.06 53 GLY B O 1
ATOM 3937 N N . SER B 1 54 ? -22.141 -28.156 -5.641 1 81.81 54 SER B N 1
ATOM 3938 C CA . SER B 1 54 ? -21.922 -27.922 -4.219 1 81.81 54 SER B CA 1
ATOM 3939 C C . SER B 1 54 ? -20.828 -28.812 -3.658 1 81.81 54 SER B C 1
ATOM 3941 O O . SER B 1 54 ? -20.609 -29.922 -4.168 1 81.81 54 SER B O 1
ATOM 3943 N N . PHE B 1 55 ? -20.078 -28.328 -2.867 1 75.31 55 PHE B N 1
ATOM 3944 C CA . PHE B 1 55 ? -19.047 -29.125 -2.211 1 75.31 55 PHE B CA 1
ATOM 3945 C C . PHE B 1 55 ? -18.688 -28.547 -0.851 1 75.31 55 PHE B C 1
ATOM 3947 O O . PHE B 1 55 ? -19.016 -27.391 -0.566 1 75.31 55 PHE B O 1
ATOM 3954 N N . SER B 1 56 ? -18.234 -29.453 0.016 1 77.38 56 SER B N 1
ATOM 3955 C CA . SER B 1 56 ? -17.734 -29.031 1.32 1 77.38 56 SER B CA 1
ATOM 3956 C C . SER B 1 56 ? -16.219 -28.828 1.298 1 77.38 56 SER B C 1
ATOM 3958 O O . SER B 1 56 ? -15.492 -29.688 0.8 1 77.38 56 SER B O 1
ATOM 3960 N N . ALA B 1 57 ? -15.898 -27.656 1.521 1 67.31 57 ALA B N 1
ATOM 3961 C CA . ALA B 1 57 ? -14.469 -27.375 1.632 1 67.31 57 ALA B CA 1
ATOM 3962 C C . ALA B 1 57 ? -14.18 -26.438 2.803 1 67.31 57 ALA B C 1
ATOM 3964 O O . ALA B 1 57 ? -14.883 -25.438 2.996 1 67.31 57 ALA B O 1
ATOM 3965 N N . ASN B 1 58 ? -13.172 -26.734 3.521 1 63.34 58 ASN B N 1
ATOM 3966 C CA . ASN B 1 58 ? -12.711 -25.906 4.629 1 63.34 58 ASN B CA 1
ATOM 3967 C C . ASN B 1 58 ? -13.812 -25.672 5.652 1 63.34 58 ASN B C 1
ATOM 3969 O O . ASN B 1 58 ? -14.039 -24.531 6.086 1 63.34 58 ASN B O 1
ATOM 3973 N N . ASN B 1 59 ? -14.547 -26.688 5.938 1 67.12 59 ASN B N 1
ATOM 3974 C CA . ASN B 1 59 ? -15.648 -26.688 6.895 1 67.12 59 ASN B CA 1
ATOM 3975 C C . ASN B 1 59 ? -16.766 -25.734 6.469 1 67.12 59 ASN B C 1
ATOM 3977 O O . ASN B 1 59 ? -17.531 -25.25 7.309 1 67.12 59 ASN B O 1
ATOM 3981 N N . GLN B 1 60 ? -16.672 -25.422 5.309 1 78.56 60 GLN B N 1
ATOM 3982 C CA . GLN B 1 60 ? -17.766 -24.656 4.711 1 78.56 60 GLN B CA 1
ATOM 3983 C C . GLN B 1 60 ? -18.438 -25.438 3.588 1 78.56 60 GLN B C 1
ATOM 3985 O O . GLN B 1 60 ? -17.766 -26.141 2.82 1 78.56 60 GLN B O 1
ATOM 3990 N N . TYR B 1 61 ? -19.672 -25.359 3.637 1 84.44 61 TYR B N 1
ATOM 3991 C CA . TYR B 1 61 ? -20.406 -25.922 2.516 1 84.44 61 TYR B CA 1
ATOM 3992 C C . TYR B 1 61 ? -20.641 -24.859 1.433 1 84.44 61 TYR B C 1
ATOM 3994 O O . TYR B 1 61 ? -21.172 -23.781 1.705 1 84.44 61 TYR B O 1
ATOM 4002 N N . GLN B 1 62 ? -20.078 -25.078 0.384 1 85 62 GLN B N 1
ATOM 4003 C CA . GLN B 1 62 ? -20.094 -24.094 -0.693 1 85 62 GLN B CA 1
ATOM 4004 C C . GLN B 1 62 ? -21.031 -24.531 -1.815 1 85 62 GLN B C 1
ATOM 4006 O O . GLN B 1 62 ? -21.047 -25.703 -2.209 1 85 62 GLN B O 1
ATOM 4011 N N . VAL B 1 63 ? -21.953 -23.641 -2.203 1 86.56 63 VAL B N 1
ATOM 4012 C CA . VAL B 1 63 ? -22.875 -23.859 -3.305 1 86.56 63 VAL B CA 1
ATOM 4013 C C . VAL B 1 63 ? -22.516 -22.953 -4.477 1 86.56 63 VAL B C 1
ATOM 4015 O O . VAL B 1 63 ? -22.531 -21.719 -4.352 1 86.56 63 VAL B O 1
ATOM 4018 N N . VAL B 1 64 ? -22.109 -23.562 -5.539 1 80.56 64 VAL B N 1
ATOM 4019 C CA . VAL B 1 64 ? -21.672 -22.828 -6.719 1 80.56 64 VAL B CA 1
ATOM 4020 C C . VAL B 1 64 ? -22.875 -22.375 -7.523 1 80.56 64 VAL B C 1
ATOM 4022 O O . VAL B 1 64 ? -23.688 -23.188 -7.973 1 80.56 64 VAL B O 1
ATOM 4025 N N . ILE B 1 65 ? -23.125 -21.172 -7.699 1 80.38 65 ILE B N 1
ATOM 4026 C CA . ILE B 1 65 ? -24.281 -20.609 -8.398 1 80.38 65 ILE B CA 1
ATOM 4027 C C . ILE B 1 65 ? -23.797 -19.875 -9.664 1 80.38 65 ILE B C 1
ATOM 4029 O O . ILE B 1 65 ? -24.406 -20.016 -10.727 1 80.38 65 ILE B O 1
ATOM 4033 N N . GLY B 1 66 ? -22.703 -19.156 -9.711 1 67.44 66 GLY B N 1
ATOM 4034 C CA . GLY B 1 66 ? -22.172 -18.391 -10.828 1 67.44 66 GLY B CA 1
ATOM 4035 C C . GLY B 1 66 ? -22.047 -16.906 -10.539 1 67.44 66 GLY B C 1
ATOM 4036 O O . GLY B 1 66 ? -22.672 -16.391 -9.609 1 67.44 66 GLY B O 1
ATOM 4037 N N . GLN B 1 67 ? -21.203 -16.281 -11.344 1 65.94 67 GLN B N 1
ATOM 4038 C CA . GLN B 1 67 ? -20.859 -14.875 -11.164 1 65.94 67 GLN B CA 1
ATOM 4039 C C . GLN B 1 67 ? -22.078 -13.984 -11.391 1 65.94 67 GLN B C 1
ATOM 4041 O O . GLN B 1 67 ? -22.812 -14.164 -12.367 1 65.94 67 GLN B O 1
ATOM 4046 N N . GLY B 1 68 ? -22.359 -13.031 -10.547 1 66.56 68 GLY B N 1
ATOM 4047 C CA . GLY B 1 68 ? -23.5 -12.133 -10.648 1 66.56 68 GLY B CA 1
ATOM 4048 C C . GLY B 1 68 ? -24.75 -12.68 -10 1 66.56 68 GLY B C 1
ATOM 4049 O O . GLY B 1 68 ? -25.375 -12.008 -9.18 1 66.56 68 GLY B O 1
ATOM 4050 N N . THR B 1 69 ? -25.047 -13.883 -10.367 1 76.75 69 THR B N 1
ATOM 4051 C CA . THR B 1 69 ? -26.25 -14.523 -9.859 1 76.75 69 THR B CA 1
ATOM 4052 C C . THR B 1 69 ? -26.125 -14.805 -8.367 1 76.75 69 THR B C 1
ATOM 4054 O O . THR B 1 69 ? -27.109 -14.734 -7.629 1 76.75 69 THR B O 1
ATOM 4057 N N . VAL B 1 70 ? -24.922 -15.031 -8.008 1 83.69 70 VAL B N 1
ATOM 4058 C CA . VAL B 1 70 ? -24.703 -15.398 -6.613 1 83.69 70 VAL B CA 1
ATOM 4059 C C . VAL B 1 70 ? -25.062 -14.227 -5.707 1 83.69 70 VAL B C 1
ATOM 4061 O O . VAL B 1 70 ? -25.625 -14.414 -4.621 1 83.69 70 VAL B O 1
ATOM 4064 N N . ASP B 1 71 ? -24.828 -13.039 -6.145 1 76.62 71 ASP B N 1
ATOM 4065 C CA . ASP B 1 71 ? -25.156 -11.852 -5.355 1 76.62 71 ASP B CA 1
ATOM 4066 C C . ASP B 1 71 ? -26.656 -11.742 -5.113 1 76.62 71 ASP B C 1
ATOM 4068 O O . ASP B 1 71 ? -27.078 -11.438 -3.998 1 76.62 71 ASP B O 1
ATOM 4072 N N . LYS B 1 72 ? -27.359 -12.023 -6.121 1 79.62 72 LYS B N 1
ATOM 4073 C CA . LYS B 1 72 ? -28.812 -11.93 -6.066 1 79.62 72 LYS B CA 1
ATOM 4074 C C . LYS B 1 72 ? -29.406 -13.047 -5.211 1 79.62 72 LYS B C 1
ATOM 4076 O O . LYS B 1 72 ? -30.312 -12.805 -4.402 1 79.62 72 LYS B O 1
ATOM 4081 N N . VAL B 1 73 ? -28.859 -14.156 -5.402 1 85.44 73 VAL B N 1
ATOM 4082 C CA . VAL B 1 73 ? -29.328 -15.312 -4.637 1 85.44 73 VAL B CA 1
ATOM 4083 C C . VAL B 1 73 ? -29 -15.117 -3.16 1 85.44 73 VAL B C 1
ATOM 4085 O O . VAL B 1 73 ? -29.812 -15.43 -2.289 1 85.44 73 VAL B O 1
ATOM 4088 N N . TYR B 1 74 ? -27.844 -14.625 -2.928 1 85.56 74 TYR B N 1
ATOM 4089 C CA . TYR B 1 74 ? -27.406 -14.383 -1.555 1 85.56 74 TYR B CA 1
ATOM 4090 C C . TYR B 1 74 ? -28.344 -13.414 -0.85 1 85.56 74 TYR B C 1
ATOM 4092 O O . TYR B 1 74 ? -28.734 -13.633 0.3 1 85.56 74 TYR B O 1
ATOM 4100 N N . LYS B 1 75 ? -28.703 -12.391 -1.497 1 79.25 75 LYS B N 1
ATOM 4101 C CA . LYS B 1 75 ? -29.594 -11.391 -0.92 1 79.25 75 LYS B CA 1
ATOM 4102 C C . LYS B 1 75 ? -30.922 -12.016 -0.507 1 79.25 75 LYS B C 1
ATOM 4104 O O . LYS B 1 75 ? -31.453 -11.727 0.573 1 79.25 75 LYS B O 1
ATOM 4109 N N . GLU B 1 76 ? -31.422 -12.828 -1.377 1 80.88 76 GLU B N 1
ATOM 4110 C CA . GLU B 1 76 ? -32.656 -13.523 -1.07 1 80.88 76 GLU B CA 1
ATOM 4111 C C . GLU B 1 76 ? -32.469 -14.562 0.028 1 80.88 76 GLU B C 1
ATOM 4113 O O . GLU B 1 76 ? -33.312 -14.711 0.914 1 80.88 76 GLU B O 1
ATOM 4118 N N . PHE B 1 77 ? -31.312 -15.203 -0.032 1 86.75 77 PHE B N 1
ATOM 4119 C CA . PHE B 1 77 ? -31 -16.297 0.875 1 86.75 77 PHE B CA 1
ATOM 4120 C C . PHE B 1 77 ? -30.891 -15.797 2.311 1 86.75 77 PHE B C 1
ATOM 4122 O O . PHE B 1 77 ? -31.453 -16.406 3.227 1 86.75 77 PHE B O 1
ATOM 4129 N N . ILE B 1 78 ? -30.234 -14.727 2.506 1 82.19 78 ILE B N 1
ATOM 4130 C CA . ILE B 1 78 ? -30.016 -14.203 3.852 1 82.19 78 ILE B CA 1
ATOM 4131 C C . ILE B 1 78 ? -31.359 -13.766 4.453 1 82.19 78 ILE B C 1
ATOM 4133 O O . ILE B 1 78 ? -31.562 -13.883 5.664 1 82.19 78 ILE B O 1
ATOM 4137 N N . GLN B 1 79 ? -32.156 -13.305 3.684 1 77 79 GLN B N 1
ATOM 4138 C CA . GLN B 1 79 ? -33.5 -12.883 4.133 1 77 79 GLN B CA 1
ATOM 4139 C C . GLN B 1 79 ? -34.344 -14.07 4.562 1 77 79 GLN B C 1
ATOM 4141 O O . GLN B 1 79 ? -35 -14.023 5.598 1 77 79 GLN B O 1
ATOM 4146 N N . ILE B 1 80 ? -34.25 -15.07 3.809 1 81.38 80 ILE B N 1
ATOM 4147 C CA . ILE B 1 80 ? -35.094 -16.234 4.059 1 81.38 80 ILE B CA 1
ATOM 4148 C C . ILE B 1 80 ? -34.5 -17.047 5.215 1 81.38 80 ILE B C 1
ATOM 4150 O O . ILE B 1 80 ? -35.25 -17.578 6.047 1 81.38 80 ILE B O 1
ATOM 4154 N N . ALA B 1 81 ? -33.25 -17.188 5.27 1 81.44 81 ALA B N 1
ATOM 4155 C CA . ALA B 1 81 ? -32.594 -17.984 6.289 1 81.44 81 ALA B CA 1
ATOM 4156 C C . ALA B 1 81 ? -32.531 -17.234 7.621 1 81.44 81 ALA B C 1
ATOM 4158 O O . ALA B 1 81 ? -32.25 -17.844 8.664 1 81.44 81 ALA B O 1
ATOM 4159 N N . GLU B 1 82 ? -32.906 -16 7.594 1 70 82 GLU B N 1
ATOM 4160 C CA . GLU B 1 82 ? -32.875 -15.148 8.781 1 70 82 GLU B CA 1
ATOM 4161 C C . GLU B 1 82 ? -31.5 -15.164 9.438 1 70 82 GLU B C 1
ATOM 4163 O O . GLU B 1 82 ? -31.391 -15.273 10.656 1 70 82 GLU B O 1
ATOM 4168 N N . VAL B 1 83 ? -30.531 -15.43 8.727 1 66.38 83 VAL B N 1
ATOM 4169 C CA . VAL B 1 83 ? -29.172 -15.305 9.211 1 66.38 83 VAL B CA 1
ATOM 4170 C C . VAL B 1 83 ? -28.594 -13.953 8.805 1 66.38 83 VAL B C 1
ATOM 4172 O O . VAL B 1 83 ? -28.969 -13.398 7.766 1 66.38 83 VAL B O 1
ATOM 4175 N N . GLY B 1 84 ? -28.047 -13.25 9.695 1 57.19 84 GLY B N 1
ATOM 4176 C CA . GLY B 1 84 ? -27.484 -11.945 9.391 1 57.19 84 GLY B CA 1
ATOM 4177 C C . GLY B 1 84 ? -26.406 -11.992 8.328 1 57.19 84 GLY B C 1
ATOM 4178 O O . GLY B 1 84 ? -25.844 -13.047 8.062 1 57.19 84 GLY B O 1
ATOM 4179 N N . GLU B 1 85 ? -26.328 -10.945 7.477 1 56.28 85 GLU B N 1
ATOM 4180 C CA . GLU B 1 85 ? -25.219 -10.797 6.535 1 56.28 85 GLU B CA 1
ATOM 4181 C C . GLU B 1 85 ? -23.875 -10.969 7.238 1 56.28 85 GLU B C 1
ATOM 4183 O O . GLU B 1 85 ? -23.641 -10.367 8.289 1 56.28 85 GLU B O 1
ATOM 4188 N N . SER B 1 86 ? -23.359 -12.195 7.051 1 56.53 86 SER B N 1
ATOM 4189 C CA . SER B 1 86 ? -22.031 -12.367 7.617 1 56.53 86 SER B CA 1
ATOM 4190 C C . SER B 1 86 ? -20.953 -11.961 6.617 1 56.53 86 SER B C 1
ATOM 4192 O O . SER B 1 86 ? -21.141 -12.078 5.406 1 56.53 86 SER B O 1
ATOM 4194 N N . THR B 1 87 ? -20.078 -11.203 7.094 1 55.34 87 THR B N 1
ATOM 4195 C CA . THR B 1 87 ? -18.922 -10.961 6.238 1 55.34 87 THR B CA 1
ATOM 4196 C C . THR B 1 87 ? -18.172 -12.266 5.957 1 55.34 87 THR B C 1
ATOM 4198 O O . THR B 1 87 ? -18.344 -13.25 6.68 1 55.34 87 THR B O 1
ATOM 4201 N N . LYS B 1 88 ? -17.625 -12.406 4.793 1 54.16 88 LYS B N 1
ATOM 4202 C CA . LYS B 1 88 ? -16.781 -13.562 4.469 1 54.16 88 LYS B CA 1
ATOM 4203 C C . LYS B 1 88 ? -15.922 -13.969 5.656 1 54.16 88 LYS B C 1
ATOM 4205 O O . LYS B 1 88 ? -15.766 -15.156 5.938 1 54.16 88 LYS B O 1
ATOM 4210 N N . ASP B 1 89 ? -15.508 -12.961 6.379 1 55.25 89 ASP B N 1
ATOM 4211 C CA . ASP B 1 89 ? -14.617 -13.195 7.512 1 55.25 89 ASP B CA 1
ATOM 4212 C C . ASP B 1 89 ? -15.352 -13.891 8.656 1 55.25 89 ASP B C 1
ATOM 4214 O O . ASP B 1 89 ? -14.789 -14.75 9.328 1 55.25 89 ASP B O 1
ATOM 4218 N N . GLU B 1 90 ? -16.547 -13.641 8.758 1 55.88 90 GLU B N 1
ATOM 4219 C CA . GLU B 1 90 ? -17.344 -14.227 9.844 1 55.88 90 GLU B CA 1
ATOM 4220 C C . GLU B 1 90 ? -17.656 -15.695 9.562 1 55.88 90 GLU B C 1
ATOM 4222 O O . GLU B 1 90 ? -17.625 -16.531 10.469 1 55.88 90 GLU B O 1
ATOM 4227 N N . VAL B 1 91 ? -17.984 -15.969 8.414 1 57.47 91 VAL B N 1
ATOM 4228 C CA . VAL B 1 91 ? -18.25 -17.359 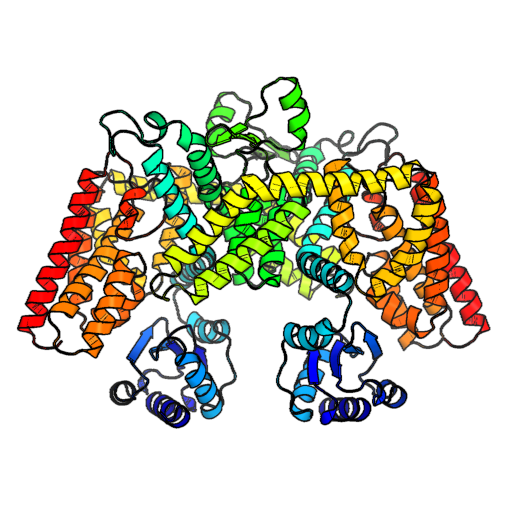8.055 1 57.47 91 VAL B CA 1
ATOM 4229 C C . VAL B 1 91 ? -16.969 -18.172 8.188 1 57.47 91 VAL B C 1
ATOM 4231 O O . VAL B 1 91 ? -17 -19.297 8.711 1 57.47 91 VAL B O 1
ATOM 4234 N N . LYS B 1 92 ? -15.906 -17.656 7.699 1 55.56 92 LYS B N 1
ATOM 4235 C CA . LYS B 1 92 ? -14.609 -18.328 7.812 1 55.56 92 LYS B CA 1
ATOM 4236 C C . LYS B 1 92 ? -14.227 -18.531 9.273 1 55.56 92 LYS B C 1
ATOM 4238 O O . LYS B 1 92 ? -13.68 -19.578 9.633 1 55.56 92 LYS B O 1
ATOM 4243 N N . GLU B 1 93 ? -14.438 -17.5 10.008 1 55.16 93 GLU B N 1
ATOM 4244 C CA . GLU B 1 93 ? -14.117 -17.594 11.43 1 55.16 93 GLU B CA 1
ATOM 4245 C C . GLU B 1 93 ? -14.922 -18.703 12.102 1 55.16 93 GLU B C 1
ATOM 4247 O O . GLU B 1 93 ? -14.406 -19.406 12.977 1 55.16 93 GLU B O 1
ATOM 4252 N N . THR B 1 94 ? -16.047 -18.859 11.758 1 52.72 94 THR B N 1
ATOM 4253 C CA . THR B 1 94 ? -16.875 -19.906 12.344 1 52.72 94 THR B CA 1
ATOM 4254 C C . THR B 1 94 ? -16.359 -21.281 11.969 1 52.72 94 THR B C 1
ATOM 4256 O O . THR B 1 94 ? -16.406 -22.219 12.781 1 52.72 94 THR B O 1
ATOM 4259 N N . VAL B 1 95 ? -15.758 -21.391 10.797 1 52.66 95 VAL B N 1
ATOM 4260 C CA . VAL B 1 95 ? -15.258 -22.672 10.312 1 52.66 95 VAL B CA 1
ATOM 4261 C C . VAL B 1 95 ? -13.797 -22.844 10.719 1 52.66 95 VAL B C 1
ATOM 4263 O O . VAL B 1 95 ? -13.328 -23.953 10.922 1 52.66 95 VAL B O 1
ATOM 4266 N N . SER B 1 96 ? -12.977 -21.859 10.688 1 53.88 96 SER B N 1
ATOM 4267 C CA . SER B 1 96 ? -11.539 -21.906 10.906 1 53.88 96 SER B CA 1
ATOM 4268 C C . SER B 1 96 ? -11.203 -22.469 12.281 1 53.88 96 SER B C 1
ATOM 4270 O O . SER B 1 96 ? -10.086 -22.938 12.516 1 53.88 96 SER B O 1
ATOM 4272 N N . LYS B 1 97 ? -12.07 -22.469 13.172 1 57.03 97 LYS B N 1
ATOM 4273 C CA . LYS B 1 97 ? -11.703 -22.953 14.492 1 57.03 97 LYS B CA 1
ATOM 4274 C C . LYS B 1 97 ? -11.531 -24.469 14.484 1 57.03 97 LYS B C 1
ATOM 4276 O O . LYS B 1 97 ? -11.031 -25.047 15.453 1 57.03 97 LYS B O 1
ATOM 4281 N N . LYS B 1 98 ? -11.773 -25.188 13.562 1 55 98 LYS B N 1
ATOM 4282 C CA . LYS B 1 98 ? -11.781 -26.656 13.688 1 55 98 LYS B CA 1
ATOM 4283 C C . LYS B 1 98 ? -10.5 -27.266 13.133 1 55 98 LYS B C 1
ATOM 4285 O O . LYS B 1 98 ? -10.266 -28.453 13.273 1 55 98 LYS B O 1
ATOM 4290 N N . GLY B 1 99 ? -9.453 -26.562 12.516 1 57.44 99 GLY B N 1
ATOM 4291 C CA . GLY B 1 99 ? -8.281 -27.203 11.945 1 57.44 99 GLY B CA 1
ATOM 4292 C C . GLY B 1 99 ? -7.082 -27.203 12.875 1 57.44 99 GLY B C 1
ATOM 4293 O O . GLY B 1 99 ? -7.094 -26.516 13.906 1 57.44 99 GLY B O 1
ATOM 4294 N N . ASN B 1 100 ? -5.898 -28.25 12.75 1 70.81 100 ASN B N 1
ATOM 4295 C CA . ASN B 1 100 ? -4.633 -28.266 13.477 1 70.81 100 ASN B CA 1
ATOM 4296 C C . ASN B 1 100 ? -3.881 -26.953 13.344 1 70.81 100 ASN B C 1
ATOM 4298 O O . ASN B 1 100 ? -4.125 -26.188 12.414 1 70.81 100 ASN B O 1
ATOM 4302 N N . PRO B 1 101 ? -3.141 -26.578 14.289 1 77.94 101 PRO B N 1
ATOM 4303 C CA . PRO B 1 101 ? -2.42 -25.312 14.289 1 77.94 101 PRO B CA 1
ATOM 4304 C C . PRO B 1 101 ? -1.594 -25.094 13.023 1 77.94 101 PRO B C 1
ATOM 4306 O O . PRO B 1 101 ? -1.505 -23.969 12.523 1 77.94 101 PRO B O 1
ATOM 4309 N N . LEU B 1 102 ? -1.021 -26.062 12.5 1 78.75 102 LEU B N 1
ATOM 4310 C CA . LEU B 1 102 ? -0.234 -25.953 11.281 1 78.75 102 LEU B CA 1
ATOM 4311 C C . LEU B 1 102 ? -1.12 -25.594 10.094 1 78.75 102 LEU B C 1
ATOM 4313 O O . LEU B 1 102 ? -0.751 -24.75 9.273 1 78.75 102 LEU B O 1
ATOM 4317 N N . GLN B 1 103 ? -2.256 -26.266 10.023 1 73.62 103 GLN B N 1
ATOM 4318 C CA . GLN B 1 103 ? -3.189 -25.984 8.938 1 73.62 103 GLN B CA 1
ATOM 4319 C C . GLN B 1 103 ? -3.695 -24.547 9.008 1 73.62 103 GLN B C 1
ATOM 4321 O O . GLN B 1 103 ? -3.867 -23.891 7.973 1 73.62 103 GLN B O 1
ATOM 4326 N N . ARG B 1 104 ? -3.881 -24.094 10.172 1 78.94 104 ARG B N 1
ATOM 4327 C CA . ARG B 1 104 ? -4.352 -22.734 10.352 1 78.94 104 ARG B CA 1
ATOM 4328 C C . ARG B 1 104 ? -3.285 -21.719 9.93 1 78.94 104 ARG B C 1
ATOM 4330 O O . ARG B 1 104 ? -3.6 -20.688 9.336 1 78.94 104 ARG B O 1
ATOM 4337 N N . ALA B 1 105 ? -2.041 -22.031 10.289 1 82.5 105 ALA B N 1
ATOM 4338 C CA . ALA B 1 105 ? -0.927 -21.172 9.906 1 82.5 105 ALA B CA 1
ATOM 4339 C C . ALA B 1 105 ? -0.792 -21.094 8.383 1 82.5 105 ALA B C 1
ATOM 4341 O O . ALA B 1 105 ? -0.57 -20.016 7.828 1 82.5 105 ALA B O 1
ATOM 4342 N N . LEU B 1 106 ? -0.952 -22.203 7.832 1 79.19 106 LEU B N 1
ATOM 4343 C CA . LEU B 1 106 ? -0.838 -22.266 6.379 1 79.19 106 LEU B CA 1
ATOM 4344 C C . LEU B 1 106 ? -1.989 -21.516 5.711 1 79.19 106 LEU B C 1
ATOM 4346 O O . LEU B 1 106 ? -1.792 -20.844 4.699 1 79.19 106 LEU B O 1
ATOM 4350 N N . LYS B 1 107 ? -3.135 -21.625 6.25 1 76.75 107 LYS B N 1
ATOM 4351 C CA . LYS B 1 107 ? -4.289 -20.906 5.727 1 76.75 107 LYS B CA 1
ATOM 4352 C C . LYS B 1 107 ? -4.094 -19.406 5.848 1 76.75 107 LYS B C 1
ATOM 4354 O O . LYS B 1 107 ? -4.453 -18.656 4.938 1 76.75 107 LYS B O 1
ATOM 4359 N N . THR B 1 108 ? -3.562 -19.031 6.965 1 84.25 108 THR B N 1
ATOM 4360 C CA . THR B 1 108 ? -3.279 -17.609 7.176 1 84.25 108 THR B CA 1
ATOM 4361 C C . THR B 1 108 ? -2.324 -17.094 6.109 1 84.25 108 THR B C 1
ATOM 4363 O O . THR B 1 108 ? -2.52 -15.992 5.582 1 84.25 108 THR B O 1
ATOM 4366 N N . LEU B 1 109 ? -1.344 -17.844 5.844 1 84.31 109 LEU B N 1
ATOM 4367 C CA . LEU B 1 109 ? -0.393 -17.469 4.809 1 84.31 109 LEU B CA 1
ATOM 4368 C C . LEU B 1 109 ? -1.09 -17.312 3.459 1 84.31 109 LEU B C 1
ATOM 4370 O O . LEU B 1 109 ? -0.811 -16.375 2.709 1 84.31 109 LEU B O 1
ATOM 4374 N N . GLY B 1 110 ? -1.938 -18.25 3.148 1 80.56 110 GLY B N 1
ATOM 4375 C CA . GLY B 1 110 ? -2.715 -18.156 1.922 1 80.56 110 GLY B CA 1
ATOM 4376 C C . GLY B 1 110 ? -3.576 -16.906 1.854 1 80.56 110 GLY B C 1
ATOM 4377 O O . GLY B 1 110 ? -3.639 -16.25 0.815 1 80.56 110 GLY B O 1
ATOM 4378 N N . ASP B 1 111 ? -4.188 -16.594 2.963 1 82.75 111 ASP B N 1
ATOM 4379 C CA . ASP B 1 111 ? -5.078 -15.438 3.043 1 82.75 111 ASP B CA 1
ATOM 4380 C C . ASP B 1 111 ? -4.309 -14.133 2.848 1 82.75 111 ASP B C 1
ATOM 4382 O O . ASP B 1 111 ? -4.867 -13.148 2.373 1 82.75 111 ASP B O 1
ATOM 4386 N N . ILE B 1 112 ? -3.098 -14.148 3.182 1 90.69 112 ILE B N 1
ATOM 4387 C CA . ILE B 1 112 ? -2.26 -12.961 3.08 1 90.69 112 ILE B CA 1
ATOM 4388 C C . ILE B 1 112 ? -1.832 -12.75 1.629 1 90.69 112 ILE B C 1
ATOM 4390 O O . ILE B 1 112 ? -1.736 -11.617 1.161 1 90.69 112 ILE B O 1
ATOM 4394 N N . PHE B 1 113 ? -1.698 -13.805 0.879 1 86.31 113 PHE B N 1
ATOM 4395 C CA . PHE B 1 113 ? -1.102 -13.695 -0.447 1 86.31 113 PHE B CA 1
ATOM 4396 C C . PHE B 1 113 ? -2.178 -13.547 -1.514 1 86.31 113 PHE B C 1
ATOM 4398 O O . PHE B 1 113 ? -1.913 -13.031 -2.604 1 86.31 113 PHE B O 1
ATOM 4405 N N . ILE B 1 114 ? -3.361 -13.914 -1.262 1 83 114 ILE B N 1
ATOM 4406 C CA . ILE B 1 114 ? -4.441 -13.875 -2.244 1 83 114 ILE B CA 1
ATOM 4407 C C . ILE B 1 114 ? -4.66 -12.445 -2.717 1 83 114 ILE B C 1
ATOM 4409 O O . ILE B 1 114 ? -4.723 -12.18 -3.922 1 83 114 ILE B O 1
ATOM 4413 N N . PRO B 1 115 ? -4.672 -11.523 -1.759 1 87.94 115 PRO B N 1
ATOM 4414 C CA . PRO B 1 115 ? -4.938 -10.148 -2.191 1 87.94 115 PRO B CA 1
ATOM 4415 C C . PRO B 1 115 ? -3.793 -9.555 -3.018 1 87.94 115 PRO B C 1
ATOM 4417 O O . PRO B 1 115 ? -3.998 -8.594 -3.762 1 87.94 115 PRO B O 1
ATOM 4420 N N . ILE B 1 116 ? -2.611 -10.062 -2.914 1 91.75 116 ILE B N 1
ATOM 4421 C CA . ILE B 1 116 ? -1.48 -9.461 -3.605 1 91.75 116 ILE B CA 1
ATOM 4422 C C . ILE B 1 116 ? -1.176 -10.242 -4.883 1 91.75 116 ILE B C 1
ATOM 4424 O O . ILE B 1 116 ? -0.276 -9.875 -5.641 1 91.75 116 ILE B O 1
ATOM 4428 N N . LEU B 1 117 ? -1.956 -11.289 -5.195 1 85.44 117 LEU B N 1
ATOM 4429 C CA . LEU B 1 117 ? -1.737 -12.172 -6.336 1 85.44 117 LEU B CA 1
ATOM 4430 C C . LEU B 1 117 ? -1.771 -11.391 -7.645 1 85.44 117 LEU B C 1
ATOM 4432 O O . LEU B 1 117 ? -0.928 -11.602 -8.523 1 85.44 117 LEU B O 1
ATOM 4436 N N . PRO B 1 118 ? -2.75 -10.469 -7.805 1 87.88 118 PRO B N 1
ATOM 4437 C CA . PRO B 1 118 ? -2.785 -9.742 -9.078 1 87.88 118 PRO B CA 1
ATOM 4438 C C . PRO B 1 118 ? -1.489 -8.984 -9.359 1 87.88 118 PRO B C 1
ATOM 4440 O O . PRO B 1 118 ? -1.045 -8.922 -10.508 1 87.88 118 PRO B O 1
ATOM 4443 N N . ALA B 1 119 ? -0.897 -8.453 -8.344 1 93.06 119 ALA B N 1
ATOM 4444 C CA . ALA B 1 119 ? 0.361 -7.734 -8.516 1 93.06 119 ALA B CA 1
ATOM 4445 C C . ALA B 1 119 ? 1.496 -8.695 -8.875 1 93.06 119 ALA B C 1
ATOM 4447 O O . ALA B 1 119 ? 2.338 -8.375 -9.719 1 93.06 119 ALA B O 1
ATOM 4448 N N . ILE B 1 120 ? 1.499 -9.836 -8.227 1 87.12 120 ILE B N 1
ATOM 4449 C CA . ILE B 1 120 ? 2.553 -10.82 -8.43 1 87.12 120 ILE B CA 1
ATOM 4450 C C . ILE B 1 120 ? 2.43 -11.422 -9.836 1 87.12 120 ILE B C 1
ATOM 4452 O O . ILE B 1 120 ? 3.426 -11.547 -10.547 1 87.12 120 ILE B O 1
ATOM 4456 N N . VAL B 1 121 ? 1.235 -11.766 -10.227 1 84.75 121 VAL B N 1
ATOM 4457 C CA . VAL B 1 121 ? 0.978 -12.32 -11.547 1 84.75 121 VAL B CA 1
ATOM 4458 C C . VAL B 1 121 ? 1.374 -11.305 -12.625 1 84.75 121 VAL B C 1
ATOM 4460 O O . VAL B 1 121 ? 1.998 -11.664 -13.625 1 84.75 121 VAL B O 1
ATOM 4463 N N . THR B 1 122 ? 1.004 -10.07 -12.391 1 91.5 122 THR B N 1
ATOM 4464 C CA . THR B 1 122 ? 1.355 -9 -13.312 1 91.5 122 THR B CA 1
ATOM 4465 C C . THR B 1 122 ? 2.871 -8.875 -13.453 1 91.5 122 THR B C 1
ATOM 4467 O O . THR B 1 122 ? 3.393 -8.797 -14.57 1 91.5 122 THR B O 1
ATOM 4470 N N . ALA B 1 123 ? 3.555 -8.898 -12.344 1 92.31 123 ALA B N 1
ATOM 4471 C CA . ALA B 1 123 ? 5.012 -8.805 -12.352 1 92.31 123 ALA B CA 1
ATOM 4472 C C . ALA B 1 123 ? 5.637 -9.969 -13.117 1 92.31 123 ALA B C 1
ATOM 4474 O O . ALA B 1 123 ? 6.543 -9.766 -13.93 1 92.31 123 ALA B O 1
ATOM 4475 N N . GLY B 1 124 ? 5.156 -11.125 -12.867 1 85.31 124 GLY B N 1
ATOM 4476 C CA . GLY B 1 124 ? 5.684 -12.305 -13.539 1 85.31 124 GLY B CA 1
ATOM 4477 C C . GLY B 1 124 ? 5.477 -12.273 -15.047 1 85.31 124 GLY B C 1
ATOM 4478 O O . GLY B 1 124 ? 6.383 -12.617 -15.805 1 85.31 124 GLY B O 1
ATOM 4479 N N . LEU B 1 125 ? 4.324 -11.883 -15.453 1 86.19 125 LEU B N 1
ATOM 4480 C CA . LEU B 1 125 ? 4 -11.828 -16.875 1 86.19 125 LEU B CA 1
ATOM 4481 C C . LEU B 1 125 ? 4.855 -10.781 -17.594 1 86.19 125 LEU B C 1
ATOM 4483 O O . LEU B 1 125 ? 5.414 -11.055 -18.656 1 86.19 125 LEU B O 1
ATOM 4487 N N . LEU B 1 126 ? 4.926 -9.648 -17.016 1 91.38 126 LEU B N 1
ATOM 4488 C CA . LEU B 1 126 ? 5.676 -8.57 -17.641 1 91.38 126 LEU B CA 1
ATOM 4489 C C . LEU B 1 126 ? 7.172 -8.867 -17.625 1 91.38 126 LEU B C 1
ATOM 4491 O O . LEU B 1 126 ? 7.891 -8.492 -18.562 1 91.38 126 LEU B O 1
ATOM 4495 N N . LEU B 1 127 ? 7.645 -9.484 -16.578 1 88.75 127 LEU B N 1
ATOM 4496 C CA . LEU B 1 127 ? 9.039 -9.914 -16.578 1 88.75 127 LEU B CA 1
ATOM 4497 C C . LEU B 1 127 ? 9.297 -10.938 -17.672 1 88.75 127 LEU B C 1
ATOM 4499 O O . LEU B 1 127 ? 10.391 -10.984 -18.234 1 88.75 127 LEU B O 1
ATOM 4503 N N . GLY B 1 128 ? 8.305 -11.82 -17.812 1 83.25 128 GLY B N 1
ATOM 4504 C CA . GLY B 1 128 ? 8.406 -12.75 -18.922 1 83.25 128 GLY B CA 1
ATOM 4505 C C . GLY B 1 128 ? 8.57 -12.055 -20.266 1 83.25 128 GLY B C 1
ATOM 4506 O O . GLY B 1 128 ? 9.398 -12.461 -21.078 1 83.25 128 GLY B O 1
ATOM 4507 N N . ILE B 1 129 ? 7.781 -11.031 -20.469 1 86.19 129 ILE B N 1
ATOM 4508 C CA . ILE B 1 129 ? 7.879 -10.25 -21.703 1 86.19 129 ILE B CA 1
ATOM 4509 C C . ILE B 1 129 ? 9.258 -9.609 -21.797 1 86.19 129 ILE B C 1
ATOM 4511 O O . ILE B 1 129 ? 9.883 -9.625 -22.859 1 86.19 129 ILE B O 1
ATOM 4515 N N . HIS B 1 130 ? 9.711 -9.07 -20.703 1 89.69 130 HIS B N 1
ATOM 4516 C CA . HIS B 1 130 ? 11.039 -8.469 -20.688 1 89.69 130 HIS B CA 1
ATOM 4517 C C . HIS B 1 130 ? 12.117 -9.508 -21.016 1 89.69 130 HIS B C 1
ATOM 4519 O O . HIS B 1 130 ? 13.062 -9.219 -21.75 1 89.69 130 HIS B O 1
ATOM 4525 N N . ASN B 1 131 ? 11.969 -10.68 -20.484 1 82.38 131 ASN B N 1
ATOM 4526 C CA . ASN B 1 131 ? 12.945 -11.742 -20.703 1 82.38 131 ASN B CA 1
ATOM 4527 C C . ASN B 1 131 ? 12.977 -12.156 -22.172 1 82.38 131 ASN B C 1
ATOM 4529 O O . ASN B 1 131 ? 14.047 -12.461 -22.719 1 82.38 131 ASN B O 1
ATOM 4533 N N . ILE B 1 132 ? 11.836 -12.148 -22.781 1 82.94 132 ILE B N 1
ATOM 4534 C CA . ILE B 1 132 ? 11.75 -12.484 -24.203 1 82.94 132 ILE B CA 1
ATOM 4535 C C . ILE B 1 132 ? 12.5 -11.43 -25.016 1 82.94 132 ILE B C 1
ATOM 4537 O O . ILE B 1 132 ? 13.18 -11.766 -26 1 82.94 132 ILE B O 1
ATOM 4541 N N . LEU B 1 133 ? 12.461 -10.25 -24.594 1 87.25 133 LEU B N 1
ATOM 4542 C CA . LEU B 1 133 ? 13.078 -9.156 -25.344 1 87.25 133 LEU B CA 1
ATOM 4543 C C . LEU B 1 133 ? 14.578 -9.094 -25.078 1 87.25 133 LEU B C 1
ATOM 4545 O O . LEU B 1 133 ? 15.352 -8.742 -25.969 1 87.25 133 LEU B O 1
ATOM 4549 N N . ASN B 1 134 ? 15.047 -9.523 -23.938 1 87.38 134 ASN B N 1
ATOM 4550 C CA . ASN B 1 134 ? 16.406 -9.211 -23.516 1 87.38 134 ASN B CA 1
ATOM 4551 C C . ASN B 1 134 ? 17.297 -10.453 -23.516 1 87.38 134 ASN B C 1
ATOM 4553 O O . ASN B 1 134 ? 18.516 -10.344 -23.516 1 87.38 134 ASN B O 1
ATOM 4557 N N . ASN B 1 135 ? 16.703 -11.625 -23.453 1 81.5 135 ASN B N 1
ATOM 4558 C CA . ASN B 1 135 ? 17.516 -12.836 -23.391 1 81.5 135 ASN B CA 1
ATOM 4559 C C . ASN B 1 135 ? 17.922 -13.312 -24.781 1 81.5 135 ASN B C 1
ATOM 4561 O O . ASN B 1 135 ? 17.109 -13.336 -25.703 1 81.5 135 ASN B O 1
ATOM 4565 N N . PRO B 1 136 ? 19.156 -13.719 -24.875 1 81.19 136 PRO B N 1
ATOM 4566 C CA . PRO B 1 136 ? 19.625 -14.242 -26.156 1 81.19 136 PRO B CA 1
ATOM 4567 C C . PRO B 1 136 ? 19.188 -15.68 -26.406 1 81.19 136 PRO B C 1
ATOM 4569 O O . PRO B 1 136 ? 18.797 -16.391 -25.484 1 81.19 136 PRO B O 1
ATOM 4572 N N . GLY B 1 137 ? 19.141 -16.078 -27.688 1 73.56 137 GLY B N 1
ATOM 4573 C CA . GLY B 1 137 ? 18.969 -17.469 -28.031 1 73.56 137 GLY B CA 1
ATOM 4574 C C . GLY B 1 137 ? 17.5 -17.891 -28.125 1 73.56 137 GLY B C 1
ATOM 4575 O O . GLY B 1 137 ? 17.188 -19.078 -28.141 1 73.56 137 GLY B O 1
ATOM 4576 N N . ILE B 1 138 ? 16.656 -16.891 -28.094 1 76.44 138 ILE B N 1
ATOM 4577 C CA . ILE B 1 138 ? 15.234 -17.234 -28.156 1 76.44 138 ILE B CA 1
ATOM 4578 C C . ILE B 1 138 ? 14.766 -17.234 -29.609 1 76.44 138 ILE B C 1
ATOM 4580 O O . ILE B 1 138 ? 14.203 -18.219 -30.094 1 76.44 138 ILE B O 1
ATOM 4584 N N . PHE B 1 139 ? 15.039 -16.125 -30.219 1 78.19 139 PHE B N 1
ATOM 4585 C CA . PHE B 1 139 ? 14.602 -15.992 -31.594 1 78.19 139 PHE B CA 1
ATOM 4586 C C . PHE B 1 139 ? 15.789 -15.992 -32.531 1 78.19 139 PHE B C 1
ATOM 4588 O O . PHE B 1 139 ? 15.648 -16.266 -33.75 1 78.19 139 PHE B O 1
ATOM 4595 N N . PHE B 1 140 ? 16.844 -15.523 -31.938 1 79.81 140 PHE B N 1
ATOM 4596 C CA . PHE B 1 140 ? 18.094 -15.477 -32.688 1 79.81 140 PHE B CA 1
ATOM 4597 C C . PHE B 1 140 ? 19.172 -16.312 -32.031 1 79.81 140 PHE B C 1
ATOM 4599 O O . PHE B 1 140 ? 19.062 -16.641 -30.844 1 79.81 140 PHE B O 1
ATOM 4606 N N . ASP B 1 141 ? 20.141 -16.766 -32.688 1 75.12 141 ASP B N 1
ATOM 4607 C CA . ASP B 1 141 ? 21.141 -17.672 -32.188 1 75.12 141 ASP B CA 1
ATOM 4608 C C . ASP B 1 141 ? 21.891 -17.062 -31 1 75.12 141 ASP B C 1
ATOM 4610 O O . ASP B 1 141 ? 21.984 -17.672 -29.938 1 75.12 141 ASP B O 1
ATOM 4614 N N . SER B 1 142 ? 22.438 -15.875 -31.156 1 81.25 142 SER B N 1
ATOM 4615 C CA . SER B 1 142 ? 23.266 -15.383 -30.062 1 81.25 142 SER B CA 1
ATOM 4616 C C . SER B 1 142 ? 22.844 -13.977 -29.641 1 81.25 142 SER B C 1
ATOM 4618 O O . SER B 1 142 ? 23.406 -13.414 -28.703 1 81.25 142 SER B O 1
ATOM 4620 N N . ALA B 1 143 ? 21.797 -13.555 -30.328 1 86.38 143 ALA B N 1
ATOM 4621 C CA . ALA B 1 143 ? 21.438 -12.18 -30.016 1 86.38 143 ALA B CA 1
ATOM 4622 C C . ALA B 1 143 ? 20.031 -12.094 -29.438 1 86.38 143 ALA B C 1
ATOM 4624 O O . ALA B 1 143 ? 19.203 -12.977 -29.672 1 86.38 143 ALA B O 1
ATOM 4625 N N . SER B 1 144 ? 19.828 -11.086 -28.578 1 87.88 144 SER B N 1
ATOM 4626 C CA . SER B 1 144 ? 18.484 -10.797 -28.078 1 87.88 144 SER B CA 1
ATOM 4627 C C . SER B 1 144 ? 17.719 -9.891 -29.047 1 87.88 144 SER B C 1
ATOM 4629 O O . SER B 1 144 ? 18.312 -9.344 -29.984 1 87.88 144 SER B O 1
ATOM 4631 N N . ILE B 1 145 ? 16.438 -9.789 -28.859 1 88.81 145 ILE B N 1
ATOM 4632 C CA . ILE B 1 145 ? 15.602 -8.93 -29.688 1 88.81 145 ILE B CA 1
ATOM 4633 C C . ILE B 1 145 ? 16.078 -7.48 -29.578 1 88.81 145 ILE B C 1
ATOM 4635 O O . ILE B 1 145 ? 16.156 -6.77 -30.594 1 88.81 145 ILE B O 1
ATOM 4639 N N . ILE B 1 146 ? 16.453 -7.094 -28.422 1 90.19 146 ILE B N 1
ATOM 4640 C CA . ILE B 1 146 ? 16.844 -5.711 -28.188 1 90.19 146 ILE B CA 1
ATOM 4641 C C . ILE B 1 146 ? 18.203 -5.43 -28.812 1 90.19 146 ILE B C 1
ATOM 4643 O O . ILE B 1 146 ? 18.469 -4.309 -29.25 1 90.19 146 ILE B O 1
ATOM 4647 N N . GLU B 1 147 ? 19.016 -6.387 -28.875 1 89.81 147 GLU B N 1
ATOM 4648 C CA . GLU B 1 147 ? 20.312 -6.234 -29.547 1 89.81 147 GLU B CA 1
ATOM 4649 C C . GLU B 1 147 ? 20.141 -6.086 -31.047 1 89.81 147 GLU B C 1
ATOM 4651 O O . GLU B 1 147 ? 20.891 -5.352 -31.703 1 89.81 147 GLU B O 1
ATOM 4656 N N . VAL B 1 148 ? 19.219 -6.793 -31.625 1 91 148 VAL B N 1
ATOM 4657 C CA . VAL B 1 148 ? 18.922 -6.719 -33.062 1 91 148 VAL B CA 1
ATOM 4658 C C . VAL B 1 148 ? 18.156 -5.434 -33.375 1 91 148 VAL B C 1
ATOM 4660 O O . VAL B 1 148 ? 18.375 -4.797 -34.406 1 91 148 VAL B O 1
ATOM 4663 N N . TYR B 1 149 ? 17.281 -5.051 -32.438 1 92.12 149 TYR B N 1
ATOM 4664 C CA . TYR B 1 149 ? 16.469 -3.85 -32.594 1 92.12 149 TYR B CA 1
ATOM 4665 C C . TYR B 1 149 ? 16.641 -2.916 -31.422 1 92.12 149 TYR B C 1
ATOM 4667 O O . TYR B 1 149 ? 15.734 -2.773 -30.594 1 92.12 149 TYR B O 1
ATOM 4675 N N . PRO B 1 150 ? 17.719 -2.133 -31.406 1 90.56 150 PRO B N 1
ATOM 4676 C CA . PRO B 1 150 ? 18.078 -1.314 -30.25 1 90.56 150 PRO B CA 1
ATOM 4677 C C . PRO B 1 150 ? 17.078 -0.192 -29.984 1 90.56 150 PRO B C 1
ATOM 4679 O O . PRO B 1 150 ? 17.031 0.348 -28.875 1 90.56 150 PRO B O 1
ATOM 4682 N N . GLN B 1 151 ? 16.234 0.093 -31 1 90 151 GLN B N 1
ATOM 4683 C CA . GLN B 1 151 ? 15.25 1.165 -30.828 1 90 151 GLN B CA 1
ATOM 4684 C C . GLN B 1 151 ? 14.203 0.802 -29.781 1 90 151 GLN B C 1
ATOM 4686 O O . GLN B 1 151 ? 13.523 1.679 -29.25 1 90 151 GLN B O 1
ATOM 4691 N N . TRP B 1 152 ? 14.148 -0.498 -29.375 1 92.06 152 TRP B N 1
ATOM 4692 C CA . TRP B 1 152 ? 13.148 -0.956 -28.438 1 92.06 152 TRP B CA 1
ATOM 4693 C C . TRP B 1 152 ? 13.727 -1.052 -27.031 1 92.06 152 TRP B C 1
ATOM 4695 O O . TRP B 1 152 ? 13.023 -1.395 -26.078 1 92.06 152 TRP B O 1
ATOM 4705 N N . ALA B 1 153 ? 14.984 -0.664 -26.844 1 92.12 153 ALA B N 1
ATOM 4706 C CA . ALA B 1 153 ? 15.688 -0.84 -25.578 1 92.12 153 ALA B CA 1
ATOM 4707 C C . ALA B 1 153 ? 15.055 0.002 -24.484 1 92.12 153 ALA B C 1
ATOM 4709 O O . ALA B 1 153 ? 14.938 -0.447 -23.344 1 92.12 153 ALA B O 1
ATOM 4710 N N . GLY B 1 154 ? 14.703 1.216 -24.859 1 93.19 154 GLY B N 1
ATOM 4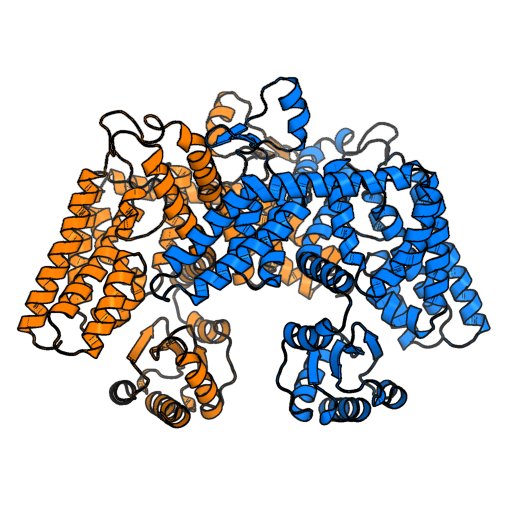711 C CA . GLY B 1 154 ? 14.062 2.082 -23.891 1 93.19 154 GLY B CA 1
ATOM 4712 C C . GLY B 1 154 ? 12.742 1.537 -23.391 1 93.19 154 GLY B C 1
ATOM 4713 O O . GLY B 1 154 ? 12.477 1.539 -22.188 1 93.19 154 GLY B O 1
ATOM 4714 N N . ILE B 1 155 ? 11.953 1.054 -24.234 1 93.44 155 ILE B N 1
ATOM 4715 C CA . ILE B 1 155 ? 10.656 0.494 -23.875 1 93.44 155 ILE B CA 1
ATOM 4716 C C . ILE B 1 155 ? 10.844 -0.777 -23.047 1 93.44 155 ILE B C 1
ATOM 4718 O O . ILE B 1 155 ? 10.125 -1.009 -22.078 1 93.44 155 ILE B O 1
ATOM 4722 N N . ALA B 1 156 ? 11.812 -1.547 -23.469 1 93.62 156 ALA B N 1
ATOM 4723 C CA . ALA B 1 156 ? 12.102 -2.771 -22.734 1 93.62 156 ALA B CA 1
ATOM 4724 C C . ALA B 1 156 ? 12.508 -2.459 -21.297 1 93.62 156 ALA B C 1
ATOM 4726 O O . ALA B 1 156 ? 12.125 -3.174 -20.375 1 93.62 156 ALA B O 1
ATOM 4727 N N . ASP B 1 157 ? 13.273 -1.421 -21.188 1 95 157 ASP B N 1
ATOM 4728 C CA . ASP B 1 157 ? 13.695 -1.027 -19.844 1 95 157 ASP B CA 1
ATOM 4729 C C . ASP B 1 157 ? 12.516 -0.522 -19.016 1 95 157 ASP B C 1
ATOM 4731 O O . ASP B 1 157 ? 12.438 -0.788 -17.812 1 95 157 ASP B O 1
ATOM 4735 N N . MET B 1 158 ? 11.648 0.21 -19.641 1 95.81 158 MET B N 1
ATOM 4736 C CA . MET B 1 158 ? 10.445 0.668 -18.953 1 95.81 158 MET B CA 1
ATOM 4737 C C . MET B 1 158 ? 9.586 -0.513 -18.5 1 95.81 158 MET B C 1
ATOM 4739 O O . MET B 1 158 ? 9.055 -0.513 -17.391 1 95.81 158 MET B O 1
ATOM 4743 N N . ILE B 1 159 ? 9.5 -1.481 -19.328 1 95.44 159 ILE B N 1
ATOM 4744 C CA . ILE B 1 159 ? 8.75 -2.689 -19 1 95.44 159 ILE B CA 1
ATOM 4745 C C . ILE B 1 159 ? 9.391 -3.373 -17.797 1 95.44 159 ILE B C 1
ATOM 4747 O O . ILE B 1 159 ? 8.688 -3.814 -16.875 1 95.44 159 ILE B O 1
ATOM 4751 N N . TYR B 1 160 ? 10.68 -3.383 -17.797 1 94.56 160 TYR B N 1
ATOM 4752 C CA . TYR B 1 160 ? 11.383 -4.004 -16.672 1 94.56 160 TYR B CA 1
ATOM 4753 C C . TYR B 1 160 ? 11.086 -3.277 -15.375 1 94.56 160 TYR B C 1
ATOM 4755 O O . TYR B 1 160 ? 10.836 -3.912 -14.344 1 94.56 160 TYR B O 1
ATOM 4763 N N . VAL B 1 161 ? 11.133 -1.947 -15.398 1 96.5 161 VAL B N 1
ATOM 4764 C CA . VAL B 1 161 ? 10.906 -1.139 -14.203 1 96.5 161 VAL B CA 1
ATOM 4765 C C . VAL B 1 161 ? 9.523 -1.427 -13.641 1 96.5 161 VAL B C 1
ATOM 4767 O O . VAL B 1 161 ? 9.367 -1.659 -12.438 1 96.5 161 VAL B O 1
ATOM 4770 N N . ILE B 1 162 ? 8.547 -1.452 -14.492 1 97.12 162 ILE B N 1
ATOM 4771 C CA . ILE B 1 162 ? 7.168 -1.692 -14.086 1 97.12 162 ILE B CA 1
ATOM 4772 C C . ILE B 1 162 ? 7.016 -3.129 -13.594 1 97.12 162 ILE B C 1
ATOM 4774 O O . ILE B 1 162 ? 6.398 -3.371 -12.555 1 97.12 162 ILE B O 1
ATOM 4778 N N . ALA B 1 163 ? 7.625 -4.039 -14.289 1 93.56 163 ALA B N 1
ATOM 4779 C CA . ALA B 1 163 ? 7.508 -5.465 -13.992 1 93.56 163 ALA B CA 1
ATOM 4780 C C . ALA B 1 163 ? 8.172 -5.805 -12.664 1 93.56 163 ALA B C 1
ATOM 4782 O O . ALA B 1 163 ? 7.629 -6.566 -11.859 1 93.56 163 ALA B O 1
ATOM 4783 N N . ASN B 1 164 ? 9.312 -5.273 -12.438 1 93.94 164 ASN B N 1
ATOM 4784 C CA . ASN B 1 164 ? 10.148 -5.629 -11.297 1 93.94 164 ASN B CA 1
ATOM 4785 C C . ASN B 1 164 ? 9.641 -4.984 -10.008 1 93.94 164 ASN B C 1
ATOM 4787 O O . ASN B 1 164 ? 10.031 -5.387 -8.914 1 93.94 164 ASN B O 1
ATOM 4791 N N . THR B 1 165 ? 8.781 -4.043 -10.086 1 97.12 165 THR B N 1
ATOM 4792 C CA . THR B 1 165 ? 8.391 -3.193 -8.969 1 97.12 165 THR B CA 1
ATOM 4793 C C . THR B 1 165 ? 7.742 -4.02 -7.863 1 97.12 165 THR B C 1
ATOM 4795 O O . THR B 1 165 ? 8.117 -3.904 -6.691 1 97.12 165 THR B O 1
ATOM 4798 N N . ALA B 1 166 ? 6.797 -4.859 -8.219 1 95 166 ALA B N 1
ATOM 4799 C CA . ALA B 1 166 ? 6.09 -5.637 -7.207 1 95 166 ALA B CA 1
ATOM 4800 C C . ALA B 1 166 ? 7.055 -6.523 -6.422 1 95 166 ALA B C 1
ATOM 4802 O O . ALA B 1 166 ? 6.922 -6.672 -5.207 1 95 166 ALA B O 1
ATOM 4803 N N . PHE B 1 167 ? 8.047 -7.047 -7.129 1 90.75 167 PHE B N 1
ATOM 4804 C CA . PHE B 1 167 ? 9.008 -7.922 -6.473 1 90.75 167 PHE B CA 1
ATOM 4805 C C . PHE B 1 167 ? 10.008 -7.117 -5.648 1 90.75 167 PHE B C 1
ATOM 4807 O O . PHE B 1 167 ? 10.375 -7.52 -4.543 1 90.75 167 PHE B O 1
ATOM 4814 N N . ALA B 1 168 ? 10.438 -6.004 -6.203 1 93.06 168 ALA B N 1
ATOM 4815 C CA . ALA B 1 168 ? 11.406 -5.156 -5.516 1 93.06 168 ALA B CA 1
ATOM 4816 C C . ALA B 1 168 ? 10.836 -4.617 -4.207 1 93.06 168 ALA B C 1
ATOM 4818 O O . ALA B 1 168 ? 11.57 -4.414 -3.24 1 93.06 168 ALA B O 1
ATOM 4819 N N . PHE B 1 169 ? 9.523 -4.449 -4.152 1 97.25 169 PHE B N 1
ATOM 4820 C CA . PHE B 1 169 ? 8.883 -3.873 -2.977 1 97.25 169 PHE B CA 1
ATOM 4821 C C . PHE B 1 169 ? 7.906 -4.859 -2.355 1 97.25 169 PHE B C 1
ATOM 4823 O O . PHE B 1 169 ? 6.906 -4.461 -1.752 1 97.25 169 PHE B O 1
ATOM 4830 N N . LEU B 1 170 ? 8.172 -6.09 -2.555 1 94.19 170 LEU B N 1
ATOM 4831 C CA . LEU B 1 170 ? 7.297 -7.172 -2.119 1 94.19 170 LEU B CA 1
ATOM 4832 C C . LEU B 1 170 ? 6.953 -7.031 -0.64 1 94.19 170 LEU B C 1
ATOM 4834 O O . LEU B 1 170 ? 5.805 -7.242 -0.241 1 94.19 170 LEU B O 1
ATOM 4838 N N . PRO B 1 171 ? 7.891 -6.66 0.267 1 96.31 171 PRO B N 1
ATOM 4839 C CA . PRO B 1 171 ? 7.578 -6.52 1.691 1 96.31 171 PRO B CA 1
ATOM 4840 C C . PRO B 1 171 ? 6.465 -5.512 1.958 1 96.31 171 PRO B C 1
ATOM 4842 O O . PRO B 1 171 ? 5.688 -5.68 2.902 1 96.31 171 PRO B O 1
ATOM 4845 N N . ALA B 1 172 ? 6.359 -4.445 1.164 1 97.94 172 ALA B N 1
ATOM 4846 C CA . ALA B 1 172 ? 5.277 -3.477 1.32 1 97.94 172 ALA B CA 1
ATOM 4847 C C . ALA B 1 172 ? 3.92 -4.117 1.05 1 97.94 172 ALA B C 1
ATOM 4849 O O . ALA B 1 172 ? 2.957 -3.879 1.78 1 97.94 172 ALA B O 1
ATOM 4850 N N . LEU B 1 173 ? 3.871 -4.914 -0.041 1 97.19 173 LEU B N 1
ATOM 4851 C CA . LEU B 1 173 ? 2.627 -5.582 -0.407 1 97.19 173 LEU B CA 1
ATOM 4852 C C . LEU B 1 173 ? 2.23 -6.609 0.646 1 97.19 173 LEU B C 1
ATOM 4854 O O . LEU B 1 173 ? 1.066 -6.684 1.043 1 97.19 173 LEU B O 1
ATOM 4858 N N . ILE B 1 174 ? 3.213 -7.371 1.123 1 95.44 174 ILE B N 1
ATOM 4859 C CA . ILE B 1 174 ? 2.955 -8.383 2.145 1 95.44 174 ILE B CA 1
ATOM 4860 C C . ILE B 1 174 ? 2.52 -7.703 3.441 1 95.44 174 ILE B C 1
ATOM 4862 O O . ILE B 1 174 ? 1.562 -8.141 4.086 1 95.44 174 ILE B O 1
ATOM 4866 N N . GLY B 1 175 ? 3.246 -6.684 3.838 1 97.88 175 GLY B N 1
ATOM 4867 C CA . GLY B 1 175 ? 2.877 -5.957 5.039 1 97.88 175 GLY B CA 1
ATOM 4868 C C . GLY B 1 175 ? 1.46 -5.414 5 1 97.88 175 GLY B C 1
ATOM 4869 O O . GLY B 1 175 ? 0.724 -5.516 5.984 1 97.88 175 GLY B O 1
ATOM 4870 N N . TRP B 1 176 ? 1.094 -4.828 3.867 1 97.56 176 TRP B N 1
ATOM 4871 C CA . TRP B 1 176 ? -0.248 -4.297 3.654 1 97.56 176 TRP B CA 1
ATOM 4872 C C . TRP B 1 176 ? -1.301 -5.383 3.854 1 97.56 176 TRP B C 1
ATOM 4874 O O . TRP B 1 176 ? -2.264 -5.195 4.602 1 97.56 176 TRP B O 1
ATOM 4884 N N . SER B 1 177 ? -1.131 -6.48 3.254 1 95.25 177 SER B N 1
ATOM 4885 C CA . SER B 1 177 ? -2.104 -7.566 3.303 1 95.25 177 SER B CA 1
ATOM 4886 C C . SER B 1 177 ? -2.076 -8.273 4.656 1 95.25 177 SER B C 1
ATOM 4888 O O . SER B 1 177 ? -3.123 -8.641 5.191 1 95.25 177 SER B O 1
ATOM 4890 N N . ALA B 1 178 ? -0.896 -8.531 5.207 1 96.38 178 ALA B N 1
ATOM 4891 C CA . ALA B 1 178 ? -0.744 -9.281 6.453 1 96.38 178 ALA B CA 1
ATOM 4892 C C . ALA B 1 178 ? -1.365 -8.531 7.625 1 96.38 178 ALA B C 1
ATOM 4894 O O . ALA B 1 178 ? -2.086 -9.117 8.438 1 96.38 178 ALA B O 1
ATOM 4895 N N . VAL B 1 179 ? -1.07 -7.254 7.75 1 97.31 179 VAL B N 1
ATOM 4896 C CA . VAL B 1 179 ? -1.602 -6.488 8.875 1 97.31 179 VAL B CA 1
ATOM 4897 C C . VAL B 1 179 ? -3.125 -6.434 8.789 1 97.31 179 VAL B C 1
ATOM 4899 O O . VAL B 1 179 ? -3.812 -6.453 9.812 1 97.31 179 VAL B O 1
ATOM 4902 N N . LYS B 1 180 ? -3.621 -6.297 7.559 1 94.06 180 LYS B N 1
ATOM 4903 C CA . LYS B 1 180 ? -5.07 -6.34 7.371 1 94.06 180 LYS B CA 1
ATOM 4904 C C . LYS B 1 180 ? -5.648 -7.652 7.895 1 94.06 180 LYS B C 1
ATOM 4906 O O . LYS B 1 180 ? -6.656 -7.648 8.602 1 94.06 180 LYS B O 1
ATOM 4911 N N . LYS B 1 181 ? -5.039 -8.703 7.57 1 91.31 181 LYS B N 1
ATOM 4912 C CA . LYS B 1 181 ? -5.484 -10.016 8.016 1 91.31 181 LYS B CA 1
ATOM 4913 C C . LYS B 1 181 ? -5.441 -10.133 9.531 1 91.31 181 LYS B C 1
ATOM 4915 O O . LYS B 1 181 ? -6.316 -10.758 10.141 1 91.31 181 LYS B O 1
ATOM 4920 N N . PHE B 1 182 ? -4.457 -9.539 10.148 1 95.69 182 PHE B N 1
ATOM 4921 C CA . PHE B 1 182 ? -4.258 -9.656 11.586 1 95.69 182 PHE B CA 1
ATOM 4922 C C . PHE B 1 182 ? -5.098 -8.625 12.336 1 95.69 182 PHE B C 1
ATOM 4924 O O . PHE B 1 182 ? -5.078 -8.578 13.57 1 95.69 182 PHE B O 1
ATOM 4931 N N . GLY B 1 183 ? -5.789 -7.75 11.625 1 92.56 183 GLY B N 1
ATOM 4932 C CA . GLY B 1 183 ? -6.758 -6.859 12.242 1 92.56 183 GLY B CA 1
ATOM 4933 C C . GLY B 1 183 ? -6.227 -5.453 12.461 1 92.56 183 GLY B C 1
ATOM 4934 O O . GLY B 1 183 ? -6.867 -4.637 13.125 1 92.56 183 GLY B O 1
ATOM 4935 N N . GLY B 1 184 ? -5.094 -5.188 11.93 1 95 184 GLY B N 1
ATOM 4936 C CA . GLY B 1 184 ? -4.52 -3.859 12.078 1 95 184 GLY B CA 1
ATOM 4937 C C . GLY B 1 184 ? -4.781 -2.959 10.883 1 95 184 GLY B C 1
ATOM 4938 O O . GLY B 1 184 ? -5.617 -3.275 10.031 1 95 184 GLY B O 1
ATOM 4939 N N . SER B 1 185 ? -4.086 -1.788 10.852 1 94.88 185 SER B N 1
ATOM 4940 C CA . SER B 1 185 ? -4.215 -0.815 9.766 1 94.88 185 SER B CA 1
ATOM 4941 C C . SER B 1 185 ? -3.346 -1.199 8.57 1 94.88 185 SER B C 1
ATOM 4943 O O . SER B 1 185 ? -2.119 -1.235 8.68 1 94.88 185 SER B O 1
ATOM 4945 N N . PRO B 1 186 ? -3.984 -1.466 7.434 1 96.25 186 PRO B N 1
ATOM 4946 C CA . PRO B 1 186 ? -3.205 -1.816 6.246 1 96.25 186 PRO B CA 1
ATOM 4947 C C . PRO B 1 186 ? -2.174 -0.75 5.879 1 96.25 186 PRO B C 1
ATOM 4949 O O . PRO B 1 186 ? -1.083 -1.077 5.406 1 96.25 186 PRO B O 1
ATOM 4952 N N . LEU B 1 187 ? -2.516 0.469 6.141 1 96.94 187 LEU B N 1
ATOM 4953 C CA . LEU B 1 187 ? -1.603 1.573 5.863 1 96.94 187 LEU B CA 1
ATOM 4954 C C . LEU B 1 187 ? -0.308 1.419 6.652 1 96.94 187 LEU B C 1
ATOM 4956 O O . LEU B 1 187 ? 0.784 1.549 6.094 1 96.94 187 LEU B O 1
ATOM 4960 N N . LEU B 1 188 ? -0.437 1.118 7.938 1 97.56 188 LEU B N 1
ATOM 4961 C CA . LEU B 1 188 ? 0.746 0.987 8.781 1 97.56 188 LEU B CA 1
ATOM 4962 C C . LEU B 1 188 ? 1.546 -0.256 8.406 1 97.56 188 LEU B C 1
ATOM 4964 O O . LEU B 1 188 ? 2.775 -0.265 8.516 1 97.56 188 LEU B O 1
ATOM 4968 N N . GLY B 1 189 ? 0.832 -1.3 7.973 1 98.31 189 GLY B N 1
ATOM 4969 C CA . GLY B 1 189 ? 1.519 -2.479 7.469 1 98.31 189 GLY B CA 1
ATOM 4970 C C . GLY B 1 189 ? 2.359 -2.197 6.238 1 98.31 189 GLY B C 1
ATOM 4971 O O . GLY B 1 189 ? 3.475 -2.707 6.113 1 98.31 189 GLY B O 1
ATOM 4972 N N . MET B 1 190 ? 1.791 -1.417 5.301 1 98.31 190 MET B N 1
ATOM 4973 C CA . MET B 1 190 ? 2.518 -1 4.105 1 98.31 190 MET B CA 1
ATOM 4974 C C . MET B 1 190 ? 3.77 -0.212 4.477 1 98.31 190 MET B C 1
ATOM 4976 O O . MET B 1 190 ? 4.852 -0.473 3.949 1 98.31 190 MET B O 1
ATOM 4980 N N . VAL B 1 191 ? 3.648 0.691 5.441 1 98.44 191 VAL B N 1
ATOM 4981 C CA . VAL B 1 191 ? 4.766 1.531 5.859 1 98.44 191 VAL B CA 1
ATOM 4982 C C . VAL B 1 191 ? 5.832 0.674 6.539 1 98.44 191 VAL B C 1
ATOM 4984 O O . VAL B 1 191 ? 7.031 0.88 6.328 1 98.44 191 VAL B O 1
ATOM 4987 N N . LEU B 1 192 ? 5.383 -0.262 7.359 1 98.5 192 LEU B N 1
ATOM 4988 C CA . LEU B 1 192 ? 6.332 -1.164 8.008 1 98.5 192 LEU B CA 1
ATOM 4989 C C . LEU B 1 192 ? 7.121 -1.955 6.965 1 98.5 192 LEU B C 1
ATOM 4991 O O . LEU B 1 192 ? 8.344 -2.078 7.07 1 98.5 192 LEU B O 1
ATOM 4995 N N . GLY B 1 193 ? 6.395 -2.539 5.988 1 98.25 193 GLY B N 1
ATOM 4996 C CA . GLY B 1 193 ? 7.074 -3.258 4.922 1 98.25 193 GLY B CA 1
ATOM 4997 C C . GLY B 1 193 ? 8.094 -2.41 4.18 1 98.25 193 GLY B C 1
ATOM 4998 O O . GLY B 1 193 ? 9.172 -2.887 3.84 1 98.25 193 GLY B O 1
ATOM 4999 N N . LEU B 1 194 ? 7.754 -1.16 3.936 1 98.44 194 LEU B N 1
ATOM 5000 C CA . LEU B 1 194 ? 8.641 -0.232 3.246 1 98.44 194 LEU B CA 1
ATOM 5001 C C . LEU B 1 194 ? 9.828 0.141 4.125 1 98.44 194 LEU B C 1
ATOM 5003 O O . LEU B 1 194 ? 10.938 0.344 3.627 1 98.44 194 LEU B O 1
ATOM 5007 N N . ALA B 1 195 ? 9.617 0.238 5.453 1 98.38 195 ALA B N 1
ATOM 5008 C CA . ALA B 1 195 ? 10.703 0.548 6.383 1 98.38 195 ALA B CA 1
ATOM 5009 C C . ALA B 1 195 ? 11.766 -0.541 6.363 1 98.38 195 ALA B C 1
ATOM 5011 O O . ALA B 1 195 ? 12.961 -0.251 6.477 1 98.38 195 ALA B O 1
ATOM 5012 N N . LEU B 1 196 ? 11.359 -1.743 6.164 1 97.44 196 LEU B N 1
ATOM 5013 C CA . LEU B 1 196 ? 12.273 -2.885 6.199 1 97.44 196 LEU B CA 1
ATOM 5014 C C . LEU B 1 196 ? 13.102 -2.957 4.922 1 97.44 196 LEU B C 1
ATOM 5016 O O . LEU B 1 196 ? 14.047 -3.746 4.832 1 97.44 196 LEU B O 1
ATOM 5020 N N . ILE B 1 197 ? 12.719 -2.102 3.914 1 96.69 197 ILE B N 1
ATOM 5021 C CA . ILE B 1 197 ? 13.508 -2.08 2.688 1 96.69 197 ILE B CA 1
ATOM 5022 C C . ILE B 1 197 ? 13.898 -0.644 2.352 1 96.69 197 ILE B C 1
ATOM 5024 O O . ILE B 1 197 ? 14.008 -0.282 1.178 1 96.69 197 ILE B O 1
ATOM 5028 N N . HIS B 1 198 ? 13.969 0.16 3.359 1 96.75 198 HIS B N 1
ATOM 5029 C CA . HIS B 1 198 ? 14.344 1.559 3.188 1 96.75 198 HIS B CA 1
ATOM 5030 C C . HIS B 1 198 ? 15.648 1.686 2.416 1 96.75 198 HIS B C 1
ATOM 5032 O O . HIS B 1 198 ? 16.578 0.897 2.621 1 96.75 198 HIS B O 1
ATOM 5038 N N . PRO B 1 199 ? 15.82 2.67 1.553 1 92.75 199 PRO B N 1
ATOM 5039 C CA . PRO B 1 199 ? 17 2.797 0.691 1 92.75 199 PRO B CA 1
ATOM 5040 C C . PRO B 1 199 ? 18.297 3.018 1.481 1 92.75 199 PRO B C 1
ATOM 5042 O O . PRO B 1 199 ? 19.391 2.779 0.964 1 92.75 199 PRO B O 1
ATOM 5045 N N . SER B 1 200 ? 18.203 3.426 2.711 1 93.19 200 SER B N 1
ATOM 5046 C CA . SER B 1 200 ? 19.391 3.645 3.527 1 93.19 200 SER B CA 1
ATOM 5047 C C . SER B 1 200 ? 19.953 2.326 4.055 1 93.19 200 SER B C 1
ATOM 5049 O O . SER B 1 200 ? 21.078 2.277 4.547 1 93.19 200 SER B O 1
ATOM 5051 N N . LEU B 1 201 ? 19.234 1.239 3.918 1 94.56 201 LEU B N 1
ATOM 5052 C CA . LEU B 1 201 ? 19.672 -0.081 4.355 1 94.56 201 LEU B CA 1
ATOM 5053 C C . LEU B 1 201 ? 20.375 -0.819 3.223 1 94.56 201 LEU B C 1
ATOM 5055 O O . LEU B 1 201 ? 20.016 -0.671 2.055 1 94.56 201 LEU B O 1
ATOM 5059 N N . LEU B 1 202 ? 21.344 -1.551 3.594 1 91.81 202 LEU B N 1
ATOM 5060 C CA . LEU B 1 202 ? 22.062 -2.344 2.604 1 91.81 202 LEU B CA 1
ATOM 5061 C C . LEU B 1 202 ? 21.203 -3.49 2.092 1 91.81 202 LEU B C 1
ATOM 5063 O O . LEU B 1 202 ? 20.578 -4.203 2.881 1 91.81 202 LEU B O 1
ATOM 5067 N N . ASN B 1 203 ? 21.125 -3.605 0.807 1 87.81 203 ASN B N 1
ATOM 5068 C CA . ASN B 1 203 ? 20.406 -4.738 0.221 1 87.81 203 ASN B CA 1
ATOM 5069 C C . ASN B 1 203 ? 21.078 -6.062 0.572 1 87.81 203 ASN B C 1
ATOM 5071 O O . ASN B 1 203 ? 22.312 -6.188 0.488 1 87.81 203 ASN B O 1
ATOM 5075 N N . PRO B 1 204 ? 20.344 -7 0.915 1 82.81 204 PRO B N 1
ATOM 5076 C CA . PRO B 1 204 ? 20.922 -8.281 1.312 1 82.81 204 PRO B CA 1
ATOM 5077 C C . PRO B 1 204 ? 21.781 -8.906 0.219 1 82.81 204 PRO B C 1
ATOM 5079 O O . PRO B 1 204 ? 22.75 -9.609 0.518 1 82.81 204 PRO B O 1
ATOM 5082 N N . THR B 1 205 ? 21.531 -8.625 -0.998 1 79.38 205 THR B N 1
ATOM 5083 C CA . THR B 1 205 ? 22.312 -9.188 -2.1 1 79.38 205 THR B CA 1
ATOM 5084 C C . THR B 1 205 ? 23.719 -8.602 -2.117 1 79.38 205 THR B C 1
ATOM 5086 O O . THR B 1 205 ? 24.641 -9.211 -2.664 1 79.38 205 THR B O 1
ATOM 5089 N N . ASP B 1 206 ? 23.828 -7.453 -1.523 1 80.19 206 ASP B N 1
ATOM 5090 C CA . ASP B 1 206 ? 25.109 -6.773 -1.526 1 80.19 206 ASP B CA 1
ATOM 5091 C C . ASP B 1 206 ? 25.875 -7.027 -0.222 1 80.19 206 ASP B C 1
ATOM 5093 O O . ASP B 1 206 ? 27 -6.574 -0.059 1 80.19 206 ASP B O 1
ATOM 5097 N N . TYR B 1 207 ? 25.266 -7.727 0.646 1 79.88 207 TYR B N 1
ATOM 5098 C CA . TYR B 1 207 ? 25.844 -7.895 1.977 1 79.88 207 TYR B CA 1
ATOM 5099 C C . TYR B 1 207 ? 27.125 -8.711 1.918 1 79.88 207 TYR B C 1
ATOM 5101 O O . TYR B 1 207 ? 28.109 -8.383 2.576 1 79.88 207 TYR B O 1
ATOM 5109 N N . ALA B 1 208 ? 27.078 -9.773 1.133 1 74.06 208 ALA B N 1
ATOM 5110 C CA . ALA B 1 208 ? 28.234 -10.648 1.067 1 74.06 208 ALA B CA 1
ATOM 5111 C C . ALA B 1 208 ? 29.469 -9.891 0.569 1 74.06 208 ALA B C 1
ATOM 5113 O O . ALA B 1 208 ? 30.547 -10.016 1.141 1 74.06 208 ALA B O 1
ATOM 5114 N N . SER B 1 209 ? 29.266 -9.133 -0.425 1 81.94 209 SER B N 1
ATOM 5115 C CA . SER B 1 209 ? 30.375 -8.352 -0.974 1 81.94 209 SER B CA 1
ATOM 5116 C C . SER B 1 209 ? 30.828 -7.277 0.008 1 81.94 209 SER B C 1
ATOM 5118 O O . SER B 1 209 ? 32.031 -7.07 0.196 1 81.94 209 SER B O 1
ATOM 5120 N N . ALA B 1 210 ? 29.906 -6.707 0.669 1 81.44 210 ALA B N 1
ATOM 5121 C CA . ALA B 1 210 ? 30.234 -5.668 1.643 1 81.44 210 ALA B CA 1
ATOM 5122 C C . ALA B 1 210 ? 30.953 -6.258 2.854 1 81.44 210 ALA B C 1
ATOM 5124 O O . ALA B 1 210 ? 31.875 -5.641 3.4 1 81.44 210 ALA B O 1
ATOM 5125 N N . ALA B 1 211 ? 30.547 -7.383 3.225 1 82 211 ALA B N 1
ATOM 5126 C CA . ALA B 1 211 ? 31.156 -8.055 4.367 1 82 211 ALA B CA 1
ATOM 5127 C C . ALA B 1 211 ? 32.594 -8.461 4.059 1 82 211 ALA B C 1
ATOM 5129 O O . ALA B 1 211 ? 33.469 -8.336 4.91 1 82 211 ALA B O 1
ATOM 5130 N N . MET B 1 212 ? 32.844 -8.93 2.881 1 81.75 212 MET B N 1
ATOM 5131 C CA . MET B 1 212 ? 34.188 -9.328 2.457 1 81.75 212 MET B CA 1
ATOM 5132 C C . MET B 1 212 ? 35.125 -8.133 2.406 1 81.75 212 MET B C 1
ATOM 5134 O O . MET B 1 212 ? 36.312 -8.242 2.742 1 81.75 212 MET B O 1
ATOM 5138 N N . GLU B 1 213 ? 34.562 -7.035 2.043 1 86.69 213 GLU B N 1
ATOM 5139 C CA . GLU B 1 213 ? 35.344 -5.812 1.961 1 86.69 213 GLU B CA 1
ATOM 5140 C C . GLU B 1 213 ? 35.438 -5.129 3.32 1 86.69 213 GLU B C 1
ATOM 5142 O O . GLU B 1 213 ? 36.219 -4.172 3.486 1 86.69 213 GLU B O 1
ATOM 5147 N N . GLY B 1 214 ? 34.719 -5.602 4.281 1 81.06 214 GLY B N 1
ATOM 5148 C CA . GLY B 1 214 ? 34.75 -5.051 5.625 1 81.06 214 GLY B CA 1
ATOM 5149 C C . GLY B 1 214 ? 33.938 -3.777 5.766 1 81.06 214 GLY B C 1
ATOM 5150 O O . GLY B 1 214 ? 34.156 -3.002 6.703 1 81.06 214 GLY B O 1
ATOM 5151 N N . ASN B 1 215 ? 33.062 -3.52 4.832 1 84.44 215 ASN B N 1
ATOM 5152 C CA . ASN B 1 215 ? 32.312 -2.268 4.809 1 84.44 215 ASN B CA 1
ATOM 5153 C C . ASN B 1 215 ? 30.812 -2.5 5.074 1 84.44 215 ASN B C 1
ATOM 5155 O O . ASN B 1 215 ? 29.984 -1.639 4.777 1 84.44 215 ASN B O 1
ATOM 5159 N N . ALA B 1 216 ? 30.516 -3.648 5.672 1 86.19 216 ALA B N 1
ATOM 5160 C CA . ALA B 1 216 ? 29.109 -3.885 5.984 1 86.19 216 ALA B CA 1
ATOM 5161 C C . ALA B 1 216 ? 28.641 -2.979 7.117 1 86.19 216 ALA B C 1
ATOM 5163 O O . ALA B 1 216 ? 29.234 -2.977 8.203 1 86.19 216 ALA B O 1
ATOM 5164 N N . PRO B 1 217 ? 27.656 -2.141 6.828 1 91.19 217 PRO B N 1
ATOM 5165 C CA . PRO B 1 217 ? 27.219 -1.183 7.844 1 91.19 217 PRO B CA 1
ATOM 5166 C C . PRO B 1 217 ? 26.547 -1.856 9.039 1 91.19 217 PRO B C 1
ATOM 5168 O O . PRO B 1 217 ? 25.828 -2.848 8.875 1 91.19 217 PRO B O 1
ATOM 5171 N N . VAL B 1 218 ? 26.844 -1.306 10.203 1 92.25 218 VAL B N 1
ATOM 5172 C CA . VAL B 1 218 ? 26.281 -1.861 11.43 1 92.25 218 VAL B CA 1
ATOM 5173 C C . VAL B 1 218 ? 25.75 -0.734 12.32 1 92.25 218 VAL B C 1
ATOM 5175 O O . VAL B 1 218 ? 26.172 0.417 12.188 1 92.25 218 VAL B O 1
ATOM 5178 N N . TRP B 1 219 ? 24.734 -1.029 13.055 1 93.06 219 TRP B N 1
ATOM 5179 C CA . TRP B 1 219 ? 24.312 -0.197 14.18 1 93.06 219 TRP B CA 1
ATOM 5180 C C . TRP B 1 219 ? 24.938 -0.675 15.477 1 93.06 219 TRP B C 1
ATOM 5182 O O . TRP B 1 219 ? 24.922 -1.871 15.781 1 93.06 219 TRP B O 1
ATOM 5192 N N . ASN B 1 220 ? 25.547 0.226 16.188 1 90.94 220 ASN B N 1
ATOM 5193 C CA . ASN B 1 220 ? 26.062 -0.101 17.5 1 90.94 220 ASN B CA 1
ATOM 5194 C C . ASN B 1 220 ? 25.062 0.273 18.609 1 90.94 220 ASN B C 1
ATOM 5196 O O . ASN B 1 220 ? 24.875 1.454 18.891 1 90.94 220 ASN B O 1
ATOM 5200 N N . LEU B 1 221 ? 24.469 -0.76 19.188 1 91.56 221 LEU B N 1
ATOM 5201 C CA . LEU B 1 221 ? 23.5 -0.549 20.25 1 91.56 221 LEU B CA 1
ATOM 5202 C C . LEU B 1 221 ? 24.094 -0.959 21.594 1 91.56 221 LEU B C 1
ATOM 5204 O O . LEU B 1 221 ? 23.953 -2.111 22.016 1 91.56 221 LEU B O 1
ATOM 5208 N N . PHE B 1 222 ? 24.625 0.033 22.297 1 91.44 222 PHE B N 1
ATOM 5209 C CA . PHE B 1 222 ? 25.188 -0.185 23.625 1 91.44 222 PHE B CA 1
ATOM 5210 C C . PHE B 1 222 ? 26.156 -1.353 23.625 1 91.44 222 PHE B C 1
ATOM 5212 O O . PHE B 1 222 ? 26.109 -2.221 24.484 1 91.44 222 PHE B O 1
ATOM 5219 N N . GLY B 1 223 ? 26.906 -1.509 22.531 1 87.25 223 GLY B N 1
ATOM 5220 C CA . GLY B 1 223 ? 27.922 -2.543 22.438 1 87.25 223 GLY B CA 1
ATOM 5221 C C . GLY B 1 223 ? 27.5 -3.709 21.562 1 87.25 223 GLY B C 1
ATOM 5222 O O . GLY B 1 223 ? 28.344 -4.5 21.125 1 87.25 223 GLY B O 1
ATOM 5223 N N . LEU B 1 224 ? 26.25 -3.84 21.281 1 90.19 224 LEU B N 1
ATOM 5224 C CA . LEU B 1 224 ? 25.75 -4.887 20.406 1 90.19 224 LEU B CA 1
ATOM 5225 C C . LEU B 1 224 ? 25.734 -4.414 18.953 1 90.19 224 LEU B C 1
ATOM 5227 O O . LEU B 1 224 ? 25.141 -3.375 18.641 1 90.19 224 LEU B O 1
ATOM 5231 N N . GLU B 1 225 ? 26.391 -5.172 18.125 1 90.81 225 GLU B N 1
ATOM 5232 C CA . GLU B 1 225 ? 26.422 -4.816 16.719 1 90.81 225 GLU B CA 1
ATOM 5233 C C . GLU B 1 225 ? 25.281 -5.484 15.945 1 90.81 225 GLU B C 1
ATOM 5235 O O . GLU B 1 225 ? 25.172 -6.711 15.938 1 90.81 225 GLU B O 1
ATOM 5240 N N . ILE B 1 226 ? 24.484 -4.645 15.344 1 91.62 226 ILE B N 1
ATOM 5241 C CA . ILE B 1 226 ? 23.359 -5.125 14.539 1 91.62 226 ILE B CA 1
ATOM 5242 C C . ILE B 1 226 ? 23.578 -4.742 13.078 1 91.62 226 ILE B C 1
ATOM 5244 O O . ILE B 1 226 ? 23.922 -3.602 12.773 1 91.62 226 ILE B O 1
ATOM 5248 N N . GLN B 1 227 ? 23.375 -5.711 12.219 1 90.06 227 GLN B N 1
ATOM 5249 C CA . GLN B 1 227 ? 23.562 -5.445 10.797 1 90.06 227 GLN B CA 1
ATOM 5250 C C . GLN B 1 227 ? 22.516 -4.457 10.281 1 90.06 227 GLN B C 1
ATOM 5252 O O . GLN B 1 227 ? 21.328 -4.613 10.555 1 90.06 227 GLN B O 1
ATOM 5257 N N . ARG B 1 228 ? 23.016 -3.414 9.609 1 93.69 228 ARG B N 1
ATOM 5258 C CA . ARG B 1 228 ? 22.141 -2.42 8.992 1 93.69 228 ARG B CA 1
ATOM 5259 C C . ARG B 1 228 ? 21.734 -2.844 7.582 1 93.69 228 ARG B C 1
ATOM 5261 O O . ARG B 1 228 ? 22.172 -2.236 6.602 1 93.69 228 ARG B O 1
ATOM 5268 N N . ILE B 1 229 ? 20.938 -3.877 7.5 1 91.81 229 ILE B N 1
ATOM 5269 C CA . ILE B 1 229 ? 20.562 -4.469 6.223 1 91.81 229 ILE B CA 1
ATOM 5270 C C . ILE B 1 229 ? 19.047 -4.402 6.051 1 91.81 229 ILE B C 1
ATOM 5272 O O . ILE B 1 229 ? 18.297 -4.34 7.035 1 91.81 229 ILE B O 1
ATOM 5276 N N . GLY B 1 230 ? 18.672 -4.332 4.805 1 93.19 230 GLY B N 1
ATOM 5277 C CA . GLY B 1 230 ? 17.25 -4.418 4.477 1 93.19 230 GLY B CA 1
ATOM 5278 C C . GLY B 1 230 ? 16.781 -5.844 4.262 1 93.19 230 GLY B C 1
ATOM 5279 O O . GLY B 1 230 ? 17.578 -6.781 4.305 1 93.19 230 GLY B O 1
ATOM 5280 N N . TYR B 1 231 ? 15.531 -5.98 4.121 1 92 231 TYR B N 1
ATOM 5281 C CA . TYR B 1 231 ? 14.938 -7.305 3.959 1 92 231 TYR B CA 1
ATOM 5282 C C . TYR B 1 231 ? 14.188 -7.41 2.637 1 92 231 TYR B C 1
ATOM 5284 O O . TYR B 1 231 ? 13.055 -7.898 2.592 1 92 231 TYR B O 1
ATOM 5292 N N . GLN B 1 232 ? 14.781 -6.855 1.608 1 89.62 232 GLN B N 1
ATOM 5293 C CA . GLN B 1 232 ? 14.234 -6.965 0.261 1 89.62 232 GLN B CA 1
ATOM 5294 C C . GLN B 1 232 ? 14.039 -8.43 -0.137 1 89.62 232 GLN B C 1
ATOM 5296 O O . GLN B 1 232 ? 14.938 -9.25 0.046 1 89.62 232 GLN B O 1
ATOM 5301 N N . GLY B 1 233 ? 12.891 -8.727 -0.635 1 84.5 233 GLY B N 1
ATOM 5302 C CA . GLY B 1 233 ? 12.609 -10.062 -1.144 1 84.5 233 GLY B CA 1
ATOM 5303 C C . GLY B 1 233 ? 12.289 -11.062 -0.05 1 84.5 233 GLY B C 1
ATOM 5304 O O . GLY B 1 233 ? 11.914 -12.203 -0.335 1 84.5 233 GLY B O 1
ATOM 5305 N N . GLN B 1 234 ? 12.438 -10.656 1.195 1 87.06 234 GLN B N 1
ATOM 5306 C CA . GLN B 1 234 ? 12.18 -11.578 2.299 1 87.06 234 GLN B CA 1
ATOM 5307 C C . GLN B 1 234 ? 10.703 -11.57 2.689 1 87.06 234 GLN B C 1
ATOM 5309 O O . GLN B 1 234 ? 10.086 -10.508 2.771 1 87.06 234 GLN B O 1
ATOM 5314 N N . VAL B 1 235 ? 10.188 -12.734 2.963 1 89.56 235 VAL B N 1
ATOM 5315 C CA . VAL B 1 235 ? 8.766 -12.883 3.264 1 89.56 235 VAL B CA 1
ATOM 5316 C C . VAL B 1 235 ? 8.57 -13.016 4.77 1 89.56 235 VAL B C 1
ATOM 5318 O O . VAL B 1 235 ? 7.746 -12.312 5.363 1 89.56 235 VAL B O 1
ATOM 5321 N N . LEU B 1 236 ? 9.398 -13.82 5.434 1 90.5 236 LEU B N 1
ATOM 5322 C CA . LEU B 1 236 ? 9.148 -14.227 6.809 1 90.5 236 LEU B CA 1
ATOM 5323 C C . LEU B 1 236 ? 9.336 -13.062 7.77 1 90.5 236 LEU B C 1
ATOM 5325 O O . LEU B 1 236 ? 8.516 -12.844 8.664 1 90.5 236 LEU B O 1
ATOM 5329 N N . PRO B 1 237 ? 10.414 -12.273 7.609 1 94.12 237 PRO B N 1
ATOM 5330 C CA . PRO B 1 237 ? 10.578 -11.133 8.508 1 94.12 237 PRO B CA 1
ATOM 5331 C C . PRO B 1 237 ? 9.383 -10.172 8.469 1 94.12 237 PRO B C 1
ATOM 5333 O O . PRO B 1 237 ? 8.93 -9.703 9.508 1 94.12 237 PRO B O 1
ATOM 5336 N N . VAL B 1 238 ? 8.852 -9.945 7.332 1 96.19 238 VAL B N 1
ATOM 5337 C CA . VAL B 1 238 ? 7.754 -8.992 7.18 1 96.19 238 VAL B CA 1
ATOM 5338 C C . VAL B 1 238 ? 6.477 -9.57 7.777 1 96.19 238 VAL B C 1
ATOM 5340 O O . VAL B 1 238 ? 5.703 -8.852 8.414 1 96.19 238 VAL B O 1
ATOM 5343 N N . LEU B 1 239 ? 6.242 -10.875 7.57 1 94.56 239 LEU B N 1
ATOM 5344 C CA . LEU B 1 239 ? 5.043 -11.523 8.086 1 94.56 239 LEU B CA 1
ATOM 5345 C C . LEU B 1 239 ? 4.996 -11.438 9.609 1 94.56 239 LEU B C 1
ATOM 5347 O O . LEU B 1 239 ? 3.969 -11.062 10.18 1 94.56 239 LEU B O 1
ATOM 5351 N N . PHE B 1 240 ? 6.086 -11.734 10.227 1 95.81 240 PHE B N 1
ATOM 5352 C CA . PHE B 1 240 ? 6.117 -11.719 11.68 1 95.81 240 PHE B CA 1
ATOM 5353 C C . PHE B 1 240 ? 6.066 -10.289 12.211 1 95.81 240 PHE B C 1
ATOM 5355 O O . PHE B 1 240 ? 5.43 -10.031 13.234 1 95.81 240 PHE B O 1
ATOM 5362 N N . ALA B 1 241 ? 6.805 -9.406 11.602 1 97.88 241 ALA B N 1
ATOM 5363 C CA . ALA B 1 241 ? 6.758 -8 11.992 1 97.88 241 ALA B CA 1
ATOM 5364 C C . ALA B 1 241 ? 5.34 -7.449 11.875 1 97.88 241 ALA B C 1
ATOM 5366 O O . ALA B 1 241 ? 4.906 -6.66 12.719 1 97.88 241 ALA B O 1
ATOM 5367 N N . ALA B 1 242 ? 4.656 -7.82 10.797 1 98.12 242 ALA B N 1
ATOM 5368 C CA . ALA B 1 242 ? 3.277 -7.387 10.594 1 98.12 242 ALA B CA 1
ATOM 5369 C C . ALA B 1 242 ? 2.375 -7.887 11.719 1 98.12 242 ALA B C 1
ATOM 5371 O O . ALA B 1 242 ? 1.475 -7.172 12.164 1 98.12 242 ALA B O 1
ATOM 5372 N N . TRP B 1 243 ? 2.586 -9.109 12.086 1 97.62 243 TRP B N 1
ATOM 5373 C CA . TRP B 1 243 ? 1.819 -9.672 13.195 1 97.62 243 TRP B CA 1
ATOM 5374 C C . TRP B 1 243 ? 2.053 -8.883 14.477 1 97.62 243 TRP B C 1
ATOM 5376 O O . TRP B 1 243 ? 1.103 -8.547 15.188 1 97.62 243 TRP B O 1
ATOM 5386 N N . VAL B 1 244 ? 3.279 -8.562 14.789 1 98.38 244 VAL B N 1
ATOM 5387 C CA . VAL B 1 244 ? 3.635 -7.801 15.984 1 98.38 244 VAL B CA 1
ATOM 5388 C C . VAL B 1 244 ? 3.023 -6.406 15.906 1 98.38 244 VAL B C 1
ATOM 5390 O O . VAL B 1 244 ? 2.471 -5.906 16.891 1 98.38 244 VAL B O 1
ATOM 5393 N N . LEU B 1 245 ? 3.117 -5.785 14.781 1 98.56 245 LEU B N 1
ATOM 5394 C CA . LEU B 1 245 ? 2.553 -4.453 14.578 1 98.56 245 LEU B CA 1
ATOM 5395 C C . LEU B 1 245 ? 1.055 -4.449 14.867 1 98.56 245 LEU B C 1
ATOM 5397 O O . LEU B 1 245 ? 0.558 -3.574 15.578 1 98.56 245 LEU B O 1
ATOM 5401 N N . ALA B 1 246 ? 0.367 -5.418 14.297 1 98 246 ALA B N 1
ATOM 5402 C CA . ALA B 1 246 ? -1.079 -5.496 14.492 1 98 246 ALA B CA 1
ATOM 5403 C C . ALA B 1 246 ? -1.427 -5.672 15.969 1 98 246 ALA B C 1
ATOM 5405 O O . ALA B 1 246 ? -2.354 -5.031 16.469 1 98 246 ALA B O 1
ATOM 5406 N N . LYS B 1 247 ? -0.7 -6.508 16.641 1 97.88 247 LYS B N 1
ATOM 5407 C CA . LYS B 1 247 ? -0.963 -6.766 18.047 1 97.88 247 LYS B CA 1
ATOM 5408 C C . LYS B 1 247 ? -0.725 -5.516 18.891 1 97.88 247 LYS B C 1
ATOM 5410 O O . LYS B 1 247 ? -1.523 -5.191 19.781 1 97.88 247 LYS B O 1
ATOM 5415 N N . ILE B 1 248 ? 0.335 -4.824 18.625 1 98.19 248 ILE B N 1
ATOM 5416 C CA . ILE B 1 248 ? 0.652 -3.613 19.359 1 98.19 248 ILE B CA 1
ATOM 5417 C C . ILE B 1 248 ? -0.385 -2.535 19.062 1 98.19 248 ILE B C 1
ATOM 5419 O O . ILE B 1 248 ? -0.839 -1.83 19.969 1 98.19 248 ILE B O 1
ATOM 5423 N N . GLU B 1 249 ? -0.667 -2.391 17.781 1 97.06 249 GLU B N 1
ATOM 5424 C CA . GLU B 1 249 ? -1.645 -1.385 17.391 1 97.06 249 GLU B CA 1
ATOM 5425 C C . GLU B 1 249 ? -2.99 -1.619 18.062 1 97.06 249 GLU B C 1
ATOM 5427 O O . GLU B 1 249 ? -3.598 -0.684 18.594 1 97.06 249 GLU B O 1
ATOM 5432 N N . ILE B 1 250 ? -3.461 -2.844 18.062 1 95.06 250 ILE B N 1
ATOM 5433 C CA . ILE B 1 250 ? -4.746 -3.199 18.641 1 95.06 250 ILE B CA 1
ATOM 5434 C C . ILE B 1 250 ? -4.715 -2.947 20.156 1 95.06 250 ILE B C 1
ATOM 5436 O O . ILE B 1 250 ? -5.672 -2.418 20.719 1 95.06 250 ILE B O 1
ATOM 5440 N N . PHE B 1 251 ? -3.639 -3.305 20.797 1 97.38 251 PHE B N 1
ATOM 5441 C CA . PHE B 1 251 ? -3.457 -3.078 22.219 1 97.38 251 PHE B CA 1
ATOM 5442 C C . PHE B 1 251 ? -3.523 -1.591 22.547 1 97.38 251 PHE B C 1
ATOM 5444 O O . PHE B 1 251 ? -4.23 -1.184 23.469 1 97.38 251 PHE B O 1
ATOM 5451 N N . LEU B 1 252 ? -2.832 -0.813 21.766 1 96.12 252 LEU B N 1
ATOM 5452 C CA . LEU B 1 252 ? -2.775 0.623 22.016 1 96.12 252 LEU B CA 1
ATOM 5453 C C . LEU B 1 252 ? -4.129 1.274 21.75 1 96.12 252 LEU B C 1
ATOM 5455 O O . LEU B 1 252 ? -4.523 2.207 22.453 1 96.12 252 LEU B O 1
ATOM 5459 N N . ARG B 1 253 ? -4.785 0.826 20.703 1 90.06 253 ARG B N 1
ATOM 5460 C CA . ARG B 1 253 ? -6.094 1.385 20.375 1 90.06 253 ARG B CA 1
ATOM 5461 C C . ARG B 1 253 ? -7.086 1.168 21.516 1 90.06 253 ARG B C 1
ATOM 5463 O O . ARG B 1 253 ? -7.965 2 21.734 1 90.06 253 ARG B O 1
ATOM 5470 N N . ARG B 1 254 ? -6.957 0.105 22.219 1 90.81 254 ARG B N 1
ATOM 5471 C CA . ARG B 1 254 ? -7.844 -0.224 23.328 1 90.81 254 ARG B CA 1
ATOM 5472 C C . ARG B 1 254 ? -7.48 0.581 24.578 1 90.81 254 ARG B C 1
ATOM 5474 O O . ARG B 1 254 ? -8.359 0.935 25.359 1 90.81 254 ARG B O 1
ATOM 5481 N N . LYS B 1 255 ? -6.27 0.933 24.703 1 94.88 255 LYS B N 1
ATOM 5482 C CA . LYS B 1 255 ? -5.793 1.529 25.953 1 94.88 255 LYS B CA 1
ATOM 5483 C C . LYS B 1 255 ? -5.73 3.051 25.844 1 94.88 255 LYS B C 1
ATOM 5485 O O . LYS B 1 255 ? -5.832 3.754 26.859 1 94.88 255 LYS B O 1
ATOM 5490 N N . VAL B 1 256 ? -5.461 3.561 24.672 1 90.06 256 VAL B N 1
ATOM 5491 C CA . VAL B 1 256 ? -5.254 4.992 24.484 1 90.06 256 VAL B CA 1
ATOM 5492 C C . VAL B 1 256 ? -6.594 5.684 24.25 1 90.06 256 VAL B C 1
ATOM 5494 O O . VAL B 1 256 ? -7.402 5.227 23.438 1 90.06 256 VAL B O 1
ATOM 5497 N N . PRO B 1 257 ? -6.77 6.781 24.969 1 81.94 257 PRO B N 1
ATOM 5498 C CA . PRO B 1 257 ? -8 7.539 24.75 1 81.94 257 PRO B CA 1
ATOM 5499 C C . PRO B 1 257 ? -8.125 8.062 23.328 1 81.94 257 PRO B C 1
ATOM 5501 O O . PRO B 1 257 ? -7.121 8.383 22.688 1 81.94 257 PRO B O 1
ATOM 5504 N N . ASP B 1 258 ? -9.281 8.219 22.781 1 73.31 258 ASP B N 1
ATOM 5505 C CA . ASP B 1 258 ? -9.609 8.562 21.406 1 73.31 258 ASP B CA 1
ATOM 5506 C C . ASP B 1 258 ? -8.93 9.867 20.984 1 73.31 258 ASP B C 1
ATOM 5508 O O . ASP B 1 258 ? -8.445 9.992 19.859 1 73.31 258 ASP B O 1
ATOM 5512 N N . SER B 1 259 ? -8.875 10.773 21.938 1 69.88 259 SER B N 1
ATOM 5513 C CA . SER B 1 259 ? -8.352 12.102 21.625 1 69.88 259 SER B CA 1
ATOM 5514 C C . SER B 1 259 ? -6.855 12.047 21.312 1 69.88 259 SER B C 1
ATOM 5516 O O . SER B 1 259 ? -6.316 12.945 20.656 1 69.88 259 SER B O 1
ATOM 5518 N N . PHE B 1 260 ? -6.195 10.898 21.719 1 79.69 260 PHE B N 1
ATOM 5519 C CA . PHE B 1 260 ? -4.75 10.82 21.578 1 79.69 260 PHE B CA 1
ATOM 5520 C C . PHE B 1 260 ? -4.367 9.711 20.594 1 79.69 260 PHE B C 1
ATOM 5522 O O . PHE B 1 260 ? -3.184 9.484 20.344 1 79.69 260 PHE B O 1
ATOM 5529 N N . GLN B 1 261 ? -5.281 9.102 20.031 1 81.88 261 GLN B N 1
ATOM 5530 C CA . GLN B 1 261 ? -5.004 7.906 19.234 1 81.88 261 GLN B CA 1
ATOM 5531 C C . GLN B 1 261 ? -4.16 8.25 18.016 1 81.88 261 GLN B C 1
ATOM 5533 O O . GLN B 1 261 ? -3.242 7.504 17.656 1 81.88 261 GLN B O 1
ATOM 5538 N N . LEU B 1 262 ? -4.445 9.391 17.391 1 77 262 LEU B N 1
ATOM 5539 C CA . LEU B 1 262 ? -3.721 9.766 16.172 1 77 262 LEU B CA 1
ATOM 5540 C C . LEU B 1 262 ? -2.248 10.023 16.484 1 77 262 LEU B C 1
ATOM 5542 O O . LEU B 1 262 ? -1.38 9.742 15.648 1 77 262 LEU B O 1
ATOM 5546 N N . LEU B 1 263 ? -1.965 10.43 17.734 1 82 263 LEU B N 1
ATOM 5547 C CA . LEU B 1 263 ? -0.621 10.852 18.109 1 82 263 LEU B CA 1
ATOM 5548 C C . LEU B 1 263 ? 0.168 9.695 18.703 1 82 263 LEU B C 1
ATOM 5550 O O . LEU B 1 263 ? 1.4 9.727 18.734 1 82 263 LEU B O 1
ATOM 5554 N N . VAL B 1 264 ? -0.557 8.758 19.188 1 90.38 264 VAL B N 1
ATOM 5555 C CA . VAL B 1 264 ? 0.143 7.777 20.016 1 90.38 264 VAL B CA 1
ATOM 5556 C C . VAL B 1 264 ? 0.126 6.414 19.328 1 90.38 264 VAL B C 1
ATOM 5558 O O . VAL B 1 264 ? 1.166 5.766 19.203 1 90.38 264 VAL B O 1
ATOM 5561 N N . VAL B 1 265 ? -0.973 6.035 18.812 1 93.19 265 VAL B N 1
ATOM 5562 C CA . VAL B 1 265 ? -1.162 4.648 18.406 1 93.19 265 VAL B CA 1
ATOM 5563 C C . VAL B 1 265 ? -0.24 4.324 17.234 1 93.19 265 VAL B C 1
ATOM 5565 O O . VAL B 1 265 ? 0.623 3.447 17.328 1 93.19 265 VAL B O 1
ATOM 5568 N N . ALA B 1 266 ? -0.324 5.074 16.141 1 94.31 266 ALA B N 1
ATOM 5569 C CA . ALA B 1 266 ? 0.453 4.766 14.945 1 94.31 266 ALA B CA 1
ATOM 5570 C C . ALA B 1 266 ? 1.941 5.012 15.18 1 94.31 266 ALA B C 1
ATOM 5572 O O . ALA B 1 266 ? 2.771 4.148 14.883 1 94.31 266 ALA B O 1
ATOM 5573 N N . PRO B 1 267 ? 2.326 6.152 15.805 1 94.12 267 PRO B N 1
ATOM 5574 C CA . PRO B 1 267 ? 3.752 6.418 16.016 1 94.12 267 PRO B CA 1
ATOM 5575 C C . PRO B 1 267 ? 4.414 5.402 16.938 1 94.12 267 PRO B C 1
ATOM 5577 O O . PRO B 1 267 ? 5.5 4.898 16.641 1 94.12 267 PRO B O 1
ATOM 5580 N N . VAL B 1 268 ? 3.73 5.055 18 1 97.06 268 VAL B N 1
ATOM 5581 C CA . VAL B 1 268 ? 4.309 4.125 18.953 1 97.06 268 VAL B CA 1
ATOM 5582 C C . VAL B 1 268 ? 4.324 2.715 18.375 1 97.06 268 VAL B C 1
ATOM 5584 O O . VAL B 1 268 ? 5.312 1.99 18.5 1 97.06 268 VAL B O 1
ATOM 5587 N N . ALA B 1 269 ? 3.246 2.346 17.734 1 97.94 269 ALA B N 1
ATOM 5588 C CA . ALA B 1 269 ? 3.16 1.012 17.141 1 97.94 269 ALA B CA 1
ATOM 5589 C C . ALA B 1 269 ? 4.242 0.809 16.094 1 97.94 269 ALA B C 1
ATOM 5591 O O . ALA B 1 269 ? 4.926 -0.218 16.078 1 97.94 269 ALA B O 1
ATOM 5592 N N . LEU B 1 270 ? 4.406 1.762 15.227 1 97.62 270 LEU B N 1
ATOM 5593 C CA . LEU B 1 270 ? 5.387 1.646 14.156 1 97.62 270 LEU B CA 1
ATOM 5594 C C . LEU B 1 270 ? 6.809 1.712 14.711 1 97.62 270 LEU B C 1
ATOM 5596 O O . LEU B 1 270 ? 7.691 0.985 14.25 1 97.62 270 LEU B O 1
ATOM 5600 N N . LEU B 1 271 ? 7.016 2.6 15.633 1 97.5 271 LEU B N 1
ATOM 5601 C CA . LEU B 1 271 ? 8.352 2.773 16.203 1 97.5 271 LEU B CA 1
ATOM 5602 C C . LEU B 1 271 ? 8.797 1.514 16.938 1 97.5 271 LEU B C 1
ATOM 5604 O O . LEU B 1 271 ? 9.891 1 16.688 1 97.5 271 LEU B O 1
ATOM 5608 N N . LEU B 1 272 ? 7.957 1.026 17.828 1 97.94 272 LEU B N 1
ATOM 5609 C CA . LEU B 1 272 ? 8.305 -0.151 18.609 1 97.94 272 LEU B CA 1
ATOM 5610 C C . LEU B 1 272 ? 8.484 -1.371 17.719 1 97.94 272 LEU B C 1
ATOM 5612 O O . LEU B 1 272 ? 9.453 -2.119 17.859 1 97.94 272 LEU B O 1
ATOM 5616 N N . THR B 1 273 ? 7.57 -1.582 16.812 1 98.38 273 THR B N 1
ATOM 5617 C CA . THR B 1 273 ? 7.66 -2.734 15.922 1 98.38 273 THR B CA 1
ATOM 5618 C C . THR B 1 273 ? 8.891 -2.629 15.031 1 98.38 273 THR B C 1
ATOM 5620 O O . THR B 1 273 ? 9.57 -3.629 14.773 1 98.38 273 THR B O 1
ATOM 5623 N N . GLY B 1 274 ? 9.117 -1.393 14.477 1 97.69 274 GLY B N 1
ATOM 5624 C CA . GLY B 1 274 ? 10.297 -1.193 13.648 1 97.69 274 GLY B CA 1
ATOM 5625 C C . GLY B 1 274 ? 11.594 -1.536 14.359 1 97.69 274 GLY B C 1
ATOM 5626 O O . GLY B 1 274 ? 12.43 -2.262 13.82 1 97.69 274 GLY B O 1
ATOM 5627 N N . ILE B 1 275 ? 11.719 -1.059 15.586 1 96.88 275 ILE B N 1
ATOM 5628 C CA . ILE B 1 275 ? 12.93 -1.29 16.375 1 96.88 275 ILE B CA 1
ATOM 5629 C C . ILE B 1 275 ? 13.07 -2.779 16.672 1 96.88 275 ILE B C 1
ATOM 5631 O O . ILE B 1 275 ? 14.141 -3.359 16.5 1 96.88 275 ILE B O 1
ATOM 5635 N N . ILE B 1 276 ? 12.016 -3.4 17.078 1 97.5 276 ILE B N 1
ATOM 5636 C CA . ILE B 1 276 ? 12.031 -4.824 17.391 1 97.5 276 ILE B CA 1
ATOM 5637 C C . ILE B 1 276 ? 12.352 -5.625 16.125 1 97.5 276 ILE B C 1
ATOM 5639 O O . ILE B 1 276 ? 13.039 -6.645 16.188 1 97.5 276 ILE B O 1
ATOM 5643 N N . SER B 1 277 ? 11.852 -5.168 14.992 1 97.31 277 SER B N 1
ATOM 5644 C CA . SER B 1 277 ? 12.086 -5.867 13.727 1 97.31 277 SER B CA 1
ATOM 5645 C C . SER B 1 277 ? 13.562 -5.836 13.344 1 97.31 277 SER B C 1
ATOM 5647 O O . SER B 1 277 ? 14.125 -6.848 12.922 1 97.31 277 SER B O 1
ATOM 5649 N N . PHE B 1 278 ? 14.203 -4.691 13.492 1 96.25 278 PHE B N 1
ATOM 5650 C CA . PHE B 1 278 ? 15.594 -4.547 13.102 1 96.25 278 PHE B CA 1
ATOM 5651 C C . PHE B 1 278 ? 16.516 -5.293 14.062 1 96.25 278 PHE B C 1
ATOM 5653 O O . PHE B 1 278 ? 17.547 -5.84 13.656 1 96.25 278 PHE B O 1
ATOM 5660 N N . ILE B 1 279 ? 16.125 -5.359 15.336 1 95.38 279 ILE B N 1
ATOM 5661 C CA . ILE B 1 279 ? 17.016 -5.895 16.359 1 95.38 279 ILE B CA 1
ATOM 5662 C C . ILE B 1 279 ? 16.781 -7.398 16.5 1 95.38 279 ILE B C 1
ATOM 5664 O O . ILE B 1 279 ? 17.734 -8.156 16.688 1 95.38 279 ILE B O 1
ATOM 5668 N N . VAL B 1 280 ? 15.5 -7.863 16.391 1 96.31 280 VAL B N 1
ATOM 5669 C CA . VAL B 1 280 ? 15.195 -9.234 16.781 1 96.31 280 VAL B CA 1
ATOM 5670 C C . VAL B 1 280 ? 14.547 -9.977 15.617 1 96.31 280 VAL B C 1
ATOM 5672 O O . VAL B 1 280 ? 15.125 -10.922 15.078 1 96.31 280 VAL B O 1
ATOM 5675 N N . ILE B 1 281 ? 13.469 -9.508 15.094 1 96.5 281 ILE B N 1
ATOM 5676 C CA . ILE B 1 281 ? 12.633 -10.25 14.148 1 96.5 281 ILE B CA 1
ATOM 5677 C C . ILE B 1 281 ? 13.406 -10.484 12.852 1 96.5 281 ILE B C 1
ATOM 5679 O O . ILE B 1 281 ? 13.477 -11.609 12.359 1 96.5 281 ILE B O 1
ATOM 5683 N N . GLY B 1 282 ? 13.93 -9.367 12.305 1 93.25 282 GLY B N 1
ATOM 5684 C CA . GLY B 1 282 ? 14.648 -9.461 11.039 1 93.25 282 GLY B CA 1
ATOM 5685 C C . GLY B 1 282 ? 15.75 -10.508 11.055 1 93.25 282 GLY B C 1
ATOM 5686 O O . GLY B 1 282 ? 15.711 -11.469 10.289 1 93.25 282 GLY B O 1
ATOM 5687 N N . PRO B 1 283 ? 16.703 -10.336 11.977 1 91.81 283 PRO B N 1
ATOM 5688 C CA . PRO B 1 283 ? 17.828 -11.273 12.039 1 91.81 283 PRO B CA 1
ATOM 5689 C C . PRO B 1 283 ? 17.391 -12.711 12.305 1 91.81 283 PRO B C 1
ATOM 5691 O O . PRO B 1 283 ? 17.875 -13.641 11.656 1 91.81 283 PRO B O 1
ATOM 5694 N N . ILE B 1 284 ? 16.422 -12.938 13.141 1 94.06 284 ILE B N 1
ATOM 5695 C CA . ILE B 1 284 ? 15.984 -14.281 13.484 1 94.06 284 ILE B CA 1
ATOM 5696 C C . ILE B 1 284 ? 15.242 -14.906 12.305 1 94.06 284 ILE B C 1
ATOM 5698 O O . ILE B 1 284 ? 15.5 -16.047 11.93 1 94.06 284 ILE B O 1
ATOM 5702 N N . MET B 1 285 ? 14.344 -14.148 11.75 1 92.06 285 MET B N 1
ATOM 5703 C CA . MET B 1 285 ? 13.523 -14.695 10.672 1 92.06 285 MET B CA 1
ATOM 5704 C C . MET B 1 285 ? 14.352 -14.867 9.398 1 92.06 285 MET B C 1
ATOM 5706 O O . MET B 1 285 ? 14.023 -15.695 8.547 1 92.06 285 MET B O 1
ATOM 5710 N N . PHE B 1 286 ? 15.352 -14.023 9.344 1 85.81 286 PHE B N 1
ATOM 5711 C CA . PHE B 1 286 ? 16.281 -14.203 8.234 1 85.81 286 PHE B CA 1
ATOM 5712 C C . PHE B 1 286 ? 17 -15.539 8.336 1 85.81 286 PHE B C 1
ATOM 5714 O O . PHE B 1 286 ? 17.141 -16.25 7.344 1 85.81 286 PHE B O 1
ATOM 5721 N N . ILE B 1 287 ? 17.453 -15.875 9.516 1 89.44 287 ILE B N 1
ATOM 5722 C CA . ILE B 1 287 ? 18.125 -17.141 9.781 1 89.44 287 ILE B CA 1
ATOM 5723 C C . ILE B 1 287 ? 17.156 -18.297 9.531 1 89.44 287 ILE B C 1
ATOM 5725 O O . ILE B 1 287 ? 17.5 -19.297 8.891 1 89.44 287 ILE B O 1
ATOM 5729 N N . VAL B 1 288 ? 15.945 -18.141 9.977 1 90.44 288 VAL B N 1
ATOM 5730 C CA . VAL B 1 288 ? 14.938 -19.172 9.805 1 90.44 288 VAL B CA 1
ATOM 5731 C C . VAL B 1 288 ? 14.633 -19.375 8.312 1 90.44 288 VAL B C 1
ATOM 5733 O O . VAL B 1 288 ? 14.523 -20.5 7.84 1 90.44 288 VAL B O 1
ATOM 5736 N N . GLY B 1 289 ? 14.461 -18.234 7.637 1 86.62 289 GLY B N 1
ATOM 5737 C CA . GLY B 1 289 ? 14.219 -18.312 6.207 1 86.62 289 GLY B CA 1
ATOM 5738 C C . GLY B 1 289 ? 15.328 -19.016 5.449 1 86.62 289 GLY B C 1
ATOM 5739 O O . GLY B 1 289 ? 15.062 -19.844 4.574 1 86.62 289 GLY B O 1
ATOM 5740 N N . ASN B 1 290 ? 16.547 -18.75 5.809 1 85.19 290 ASN B N 1
ATOM 5741 C CA . ASN B 1 290 ? 17.688 -19.391 5.18 1 85.19 290 ASN B CA 1
ATOM 5742 C C . ASN B 1 290 ? 17.734 -20.891 5.496 1 85.19 290 ASN B C 1
ATOM 5744 O O . ASN B 1 290 ? 18.062 -21.703 4.629 1 85.19 290 ASN B O 1
ATOM 5748 N N . ALA B 1 291 ? 17.406 -21.172 6.68 1 89.44 291 ALA B N 1
ATOM 5749 C CA . ALA B 1 291 ? 17.406 -22.578 7.082 1 89.44 291 ALA B CA 1
ATOM 5750 C C . ALA B 1 291 ? 16.359 -23.375 6.301 1 89.44 291 ALA B C 1
ATOM 5752 O O . ALA B 1 291 ? 16.609 -24.5 5.887 1 89.44 291 ALA B O 1
ATOM 5753 N N . ILE B 1 292 ? 15.242 -22.766 6.129 1 85.44 292 ILE B N 1
ATOM 5754 C CA . ILE B 1 292 ? 14.172 -23.422 5.379 1 85.44 292 ILE B CA 1
ATOM 5755 C C . ILE B 1 292 ? 14.609 -23.625 3.93 1 85.44 292 ILE B C 1
ATOM 5757 O O . ILE B 1 292 ? 14.469 -24.719 3.385 1 85.44 292 ILE B O 1
ATOM 5761 N N . THR B 1 293 ? 15.102 -22.594 3.35 1 86.12 293 THR B N 1
ATOM 5762 C CA . THR B 1 293 ? 15.523 -22.672 1.955 1 86.12 293 THR B CA 1
ATOM 5763 C C . THR B 1 293 ? 16.656 -23.688 1.784 1 86.12 293 THR B C 1
ATOM 5765 O O . THR B 1 293 ? 16.656 -24.453 0.816 1 86.12 293 THR B O 1
ATOM 5768 N N . ASP B 1 294 ? 17.562 -23.688 2.732 1 87.62 294 ASP B N 1
ATOM 5769 C CA . ASP B 1 294 ? 18.656 -24.656 2.691 1 87.62 294 ASP B CA 1
ATOM 5770 C C . ASP B 1 294 ? 18.141 -26.094 2.781 1 87.62 294 ASP B C 1
ATOM 5772 O O . ASP B 1 294 ? 18.672 -26.984 2.127 1 87.62 294 ASP B O 1
ATOM 5776 N N . GLY B 1 295 ? 17.203 -26.234 3.592 1 87.69 295 GLY B N 1
ATOM 5777 C CA . GLY B 1 295 ? 16.594 -27.547 3.707 1 87.69 295 GLY B CA 1
ATOM 5778 C C . GLY B 1 295 ? 15.953 -28.031 2.416 1 87.69 295 GLY B C 1
ATOM 5779 O O . GLY B 1 295 ? 16.156 -29.172 2.002 1 87.69 295 GLY B O 1
ATOM 5780 N N . PHE B 1 296 ? 15.289 -27.203 1.743 1 83.38 296 PHE B N 1
ATOM 5781 C CA . PHE B 1 296 ? 14.641 -27.562 0.49 1 83.38 296 PHE B CA 1
ATOM 5782 C C . PHE B 1 296 ? 15.672 -27.781 -0.61 1 83.38 296 PHE B C 1
ATOM 5784 O O . PHE B 1 296 ? 15.539 -28.719 -1.41 1 83.38 296 PHE B O 1
ATOM 5791 N N . VAL B 1 297 ? 16.656 -26.969 -0.631 1 85.25 297 VAL B N 1
ATOM 5792 C CA . VAL B 1 297 ? 17.703 -27.109 -1.628 1 85.25 297 VAL B CA 1
ATOM 5793 C C . VAL B 1 297 ? 18.453 -28.422 -1.423 1 85.25 297 VAL B C 1
ATOM 5795 O O . VAL B 1 297 ? 18.75 -29.125 -2.389 1 85.25 297 VAL B O 1
ATOM 5798 N N . ALA B 1 298 ? 18.656 -28.75 -0.186 1 86.88 298 ALA B N 1
ATOM 5799 C CA . ALA B 1 298 ? 19.328 -30 0.13 1 86.88 298 ALA B CA 1
ATOM 5800 C C . ALA B 1 298 ? 18.516 -31.203 -0.351 1 86.88 298 ALA B C 1
ATOM 5802 O O . ALA B 1 298 ? 19.078 -32.156 -0.906 1 86.88 298 ALA B O 1
ATOM 5803 N N . VAL B 1 299 ? 17.281 -31.109 -0.129 1 81.75 299 VAL B N 1
ATOM 5804 C CA . VAL B 1 299 ? 16.406 -32.188 -0.55 1 81.75 299 VAL B CA 1
ATOM 5805 C C . VAL B 1 299 ? 16.422 -32.312 -2.072 1 81.75 299 VAL B C 1
ATOM 5807 O O . VAL B 1 299 ? 16.531 -33.406 -2.619 1 81.75 299 VAL B O 1
ATOM 5810 N N . PHE B 1 300 ? 16.375 -31.25 -2.729 1 81.81 300 PHE B N 1
ATOM 5811 C CA . PHE B 1 300 ? 16.297 -31.25 -4.184 1 81.81 300 PHE B CA 1
ATOM 5812 C C . PHE B 1 300 ? 17.641 -31.641 -4.801 1 81.81 300 PHE B C 1
ATOM 5814 O O . PHE B 1 300 ? 17.672 -32.219 -5.887 1 81.81 300 PHE B O 1
ATOM 5821 N N . ASP B 1 301 ? 18.672 -31.312 -4.148 1 83.25 301 ASP B N 1
ATOM 5822 C CA . ASP B 1 301 ? 20 -31.656 -4.66 1 83.25 301 ASP B CA 1
ATOM 5823 C C . ASP B 1 301 ? 20.281 -33.156 -4.484 1 83.25 301 ASP B C 1
ATOM 5825 O O . ASP B 1 301 ? 21 -33.75 -5.289 1 83.25 301 ASP B O 1
ATOM 5829 N N . THR B 1 302 ? 19.672 -33.688 -3.477 1 85.56 302 THR B N 1
ATOM 5830 C CA . THR B 1 302 ? 19.969 -35.094 -3.174 1 85.56 302 THR B CA 1
ATOM 5831 C C . THR B 1 302 ? 18.969 -36 -3.867 1 85.56 302 THR B C 1
ATOM 5833 O O . THR B 1 302 ? 19.344 -37.031 -4.41 1 85.56 302 THR B O 1
ATOM 5836 N N . VAL B 1 303 ? 17.703 -35.531 -3.812 1 90.81 303 VAL B N 1
ATOM 5837 C CA . VAL B 1 303 ? 16.656 -36.406 -4.352 1 90.81 303 VAL B CA 1
ATOM 5838 C C . VAL B 1 303 ? 15.68 -35.562 -5.191 1 90.81 303 VAL B C 1
ATOM 5840 O O . VAL B 1 303 ? 14.469 -35.625 -4.98 1 90.81 303 VAL B O 1
ATOM 5843 N N . ALA B 1 304 ? 16.141 -34.938 -6.191 1 89.94 304 ALA B N 1
ATOM 5844 C CA . ALA B 1 304 ? 15.359 -34 -6.988 1 89.94 304 ALA B CA 1
ATOM 5845 C C . ALA B 1 304 ? 14.172 -34.719 -7.648 1 89.94 304 ALA B C 1
ATOM 5847 O O . ALA B 1 304 ? 13.039 -34.219 -7.586 1 89.94 304 ALA B O 1
ATOM 5848 N N . PRO B 1 305 ? 14.414 -35.906 -8.203 1 92.12 305 PRO B N 1
ATOM 5849 C CA . PRO B 1 305 ? 13.289 -36.594 -8.859 1 92.12 305 PRO B CA 1
ATOM 5850 C C . PRO B 1 305 ? 12.172 -36.938 -7.891 1 92.12 305 PRO B C 1
ATOM 5852 O O . PRO B 1 305 ? 10.992 -36.875 -8.242 1 92.12 305 PRO B O 1
ATOM 5855 N N . VAL B 1 306 ? 12.5 -37.281 -6.707 1 92.94 306 VAL B N 1
ATOM 5856 C CA . VAL B 1 306 ? 11.508 -37.625 -5.707 1 92.94 306 VAL B CA 1
ATOM 5857 C C . VAL B 1 306 ? 10.727 -36.375 -5.277 1 92.94 306 VAL B C 1
ATOM 5859 O O . VAL B 1 306 ? 9.508 -36.438 -5.102 1 92.94 306 VAL B O 1
ATOM 5862 N N . GLY B 1 307 ? 11.492 -35.344 -5.066 1 90.31 307 GLY B N 1
ATOM 5863 C CA . GLY B 1 307 ? 10.82 -34.094 -4.746 1 90.31 307 GLY B CA 1
ATOM 5864 C C . GLY B 1 307 ? 9.844 -33.656 -5.816 1 90.31 307 GLY B C 1
ATOM 5865 O O . GLY B 1 307 ? 8.734 -33.219 -5.508 1 90.31 307 GLY B O 1
ATOM 5866 N N . GLY B 1 308 ? 10.273 -33.75 -7.047 1 94.25 308 GLY B N 1
ATOM 5867 C CA . GLY B 1 308 ? 9.391 -33.406 -8.156 1 94.25 308 GLY B CA 1
ATOM 5868 C C . GLY B 1 308 ? 8.156 -34.281 -8.219 1 94.25 308 GLY B C 1
ATOM 5869 O O . GLY B 1 308 ? 7.062 -33.812 -8.523 1 94.25 308 GLY B O 1
ATOM 5870 N N . LEU B 1 309 ? 8.383 -35.594 -7.961 1 95.38 309 LEU B N 1
ATOM 5871 C CA . LEU B 1 309 ? 7.281 -36.531 -7.957 1 95.38 309 LEU B CA 1
ATOM 5872 C C . LEU B 1 309 ? 6.254 -36.188 -6.891 1 95.38 309 LEU B C 1
ATOM 5874 O O . LEU B 1 309 ? 5.055 -36.094 -7.176 1 95.38 309 LEU B O 1
ATOM 5878 N N . LEU B 1 310 ? 6.738 -35.906 -5.727 1 93.38 310 LEU B N 1
ATOM 5879 C CA . LEU B 1 310 ? 5.855 -35.625 -4.598 1 93.38 310 LEU B CA 1
ATOM 5880 C C . LEU B 1 310 ? 5.117 -34.312 -4.801 1 93.38 310 LEU B C 1
ATOM 5882 O O . LEU B 1 310 ? 3.9 -34.25 -4.621 1 93.38 310 LEU B O 1
ATOM 5886 N N . TYR B 1 311 ? 5.898 -33.312 -5.129 1 93.5 311 TYR B N 1
ATOM 5887 C CA . TYR B 1 311 ? 5.281 -32 -5.312 1 93.5 311 TYR B CA 1
ATOM 5888 C C . TYR B 1 311 ? 4.309 -32.031 -6.488 1 93.5 311 TYR B C 1
ATOM 5890 O O . TYR B 1 311 ? 3.225 -31.438 -6.41 1 93.5 311 TYR B O 1
ATOM 5898 N N . GLY B 1 312 ? 4.645 -32.688 -7.578 1 95.06 312 GLY B N 1
ATOM 5899 C CA . GLY B 1 312 ? 3.764 -32.812 -8.727 1 95.06 312 GLY B CA 1
ATOM 5900 C C . GLY B 1 312 ? 2.508 -33.594 -8.43 1 95.06 312 GLY B C 1
ATOM 5901 O O . GLY B 1 312 ? 1.432 -33.281 -8.945 1 95.06 312 GLY B O 1
ATOM 5902 N N . ALA B 1 313 ? 2.658 -34.531 -7.531 1 95.31 313 ALA B N 1
ATOM 5903 C CA . ALA B 1 313 ? 1.543 -35.406 -7.188 1 95.31 313 ALA B CA 1
ATOM 5904 C C . ALA B 1 313 ? 0.596 -34.75 -6.199 1 95.31 313 ALA B C 1
ATOM 5906 O O . ALA B 1 313 ? -0.601 -35.031 -6.18 1 95.31 313 ALA B O 1
ATOM 5907 N N . LEU B 1 314 ? 1.13 -33.812 -5.48 1 92.88 314 LEU B N 1
ATOM 5908 C CA . LEU B 1 314 ? 0.356 -33.312 -4.352 1 92.88 314 LEU B CA 1
ATOM 5909 C C . LEU B 1 314 ? -0.152 -31.891 -4.633 1 92.88 314 LEU B C 1
ATOM 5911 O O . LEU B 1 314 ? -1.09 -31.422 -3.984 1 92.88 314 LEU B O 1
ATOM 5915 N N . TYR B 1 315 ? 0.456 -31.234 -5.539 1 92.62 315 TYR B N 1
ATOM 5916 C CA . TYR B 1 315 ? 0.144 -29.812 -5.715 1 92.62 315 TYR B CA 1
ATOM 5917 C C . TYR B 1 315 ? -1.334 -29.625 -6.027 1 92.62 315 TYR B C 1
ATOM 5919 O O . TYR B 1 315 ? -1.975 -28.719 -5.484 1 92.62 315 TYR B O 1
ATOM 5927 N N . GLY B 1 316 ? -1.879 -30.453 -6.941 1 90.5 316 GLY B N 1
ATOM 5928 C CA . GLY B 1 316 ? -3.297 -30.344 -7.242 1 90.5 316 GLY B CA 1
ATOM 5929 C C . GLY B 1 316 ? -4.18 -30.484 -6.016 1 90.5 316 GLY B C 1
ATOM 5930 O O . GLY B 1 316 ? -5.199 -29.797 -5.898 1 90.5 316 GLY B O 1
ATOM 5931 N N . ALA B 1 317 ? -3.809 -31.297 -5.102 1 87.38 317 ALA B N 1
ATOM 5932 C CA . ALA B 1 317 ? -4.547 -31.5 -3.855 1 87.38 317 ALA B CA 1
ATOM 5933 C C . ALA B 1 317 ? -4.426 -30.266 -2.951 1 87.38 317 ALA B C 1
ATOM 5935 O O . ALA B 1 317 ? -5.363 -29.922 -2.232 1 87.38 317 ALA B O 1
ATOM 5936 N N . LEU B 1 318 ? -3.279 -29.719 -3.057 1 86.62 318 LEU B N 1
ATOM 5937 C CA . LEU B 1 318 ? -3.072 -28.5 -2.281 1 86.62 318 LEU B CA 1
ATOM 5938 C C . LEU B 1 318 ? -3.977 -27.375 -2.779 1 86.62 318 LEU B C 1
ATOM 5940 O O . LEU B 1 318 ? -4.445 -26.562 -1.988 1 86.62 318 LEU B O 1
ATOM 5944 N N . VAL B 1 319 ? -4.207 -27.391 -4.047 1 84.12 319 VAL B N 1
ATOM 5945 C CA . VAL B 1 319 ? -5.105 -26.391 -4.637 1 84.12 319 VAL B CA 1
ATOM 5946 C C . VAL B 1 319 ? -6.523 -26.594 -4.102 1 84.12 319 VAL B C 1
ATOM 5948 O O . VAL B 1 319 ? -7.219 -25.625 -3.791 1 84.12 319 VAL B O 1
ATOM 5951 N N . VAL B 1 320 ? -6.934 -27.828 -3.947 1 78.62 320 VAL B N 1
ATOM 5952 C CA . VAL B 1 320 ? -8.273 -28.172 -3.469 1 78.62 320 VAL B CA 1
ATOM 5953 C C . VAL B 1 320 ? -8.453 -27.656 -2.039 1 78.62 320 VAL B C 1
ATOM 5955 O O . VAL B 1 320 ? -9.516 -27.141 -1.687 1 78.62 320 VAL B O 1
ATOM 5958 N N . THR B 1 321 ? -7.418 -27.719 -1.323 1 71.19 321 THR B N 1
ATOM 5959 C CA . THR B 1 321 ? -7.5 -27.312 0.074 1 71.19 321 THR B CA 1
ATOM 5960 C C . THR B 1 321 ? -7.223 -25.812 0.213 1 71.19 321 THR B C 1
ATOM 5962 O O . THR B 1 321 ? -7.477 -25.234 1.267 1 71.19 321 THR B O 1
ATOM 5965 N N . GLY B 1 322 ? -6.727 -25.281 -0.792 1 71.56 322 GLY B N 1
ATOM 5966 C CA . GLY B 1 322 ? -6.375 -23.875 -0.726 1 71.56 322 GLY B CA 1
ATOM 5967 C C . GLY B 1 322 ? -4.992 -23.625 -0.15 1 71.56 322 GLY B C 1
ATOM 5968 O O . GLY B 1 322 ? -4.574 -22.484 0.008 1 71.56 322 GLY B O 1
ATOM 5969 N N . LEU B 1 323 ? -4.16 -24.609 0.119 1 75.56 323 LEU B N 1
ATOM 5970 C CA . LEU B 1 323 ? -2.869 -24.484 0.788 1 75.56 323 LEU B CA 1
ATOM 5971 C C . LEU B 1 323 ? -1.76 -24.203 -0.218 1 75.56 323 LEU B C 1
ATOM 5973 O O . LEU B 1 323 ? -0.628 -23.906 0.169 1 75.56 323 LEU B O 1
ATOM 5977 N N . HIS B 1 324 ? -2.111 -24.203 -1.51 1 83.38 324 HIS B N 1
ATOM 5978 C CA . HIS B 1 324 ? -1.087 -24.016 -2.531 1 83.38 324 HIS B CA 1
ATOM 5979 C C . HIS B 1 324 ? -0.513 -22.609 -2.492 1 83.38 324 HIS B C 1
ATOM 5981 O O . HIS B 1 324 ? 0.63 -22.391 -2.9 1 83.38 324 HIS B O 1
ATOM 5987 N N . HIS B 1 325 ? -1.18 -21.672 -1.953 1 77 325 HIS B N 1
ATOM 5988 C CA . HIS B 1 325 ? -0.697 -20.297 -1.858 1 77 325 HIS B CA 1
ATOM 5989 C C . HIS B 1 325 ? 0.471 -20.203 -0.884 1 77 325 HIS B C 1
ATOM 5991 O O . HIS B 1 325 ? 1.3 -19.297 -0.999 1 77 325 HIS B O 1
ATOM 5997 N N . THR B 1 326 ? 0.573 -21.094 0.005 1 78.31 326 THR B N 1
ATOM 5998 C CA . THR B 1 326 ? 1.692 -21.156 0.939 1 78.31 326 THR B CA 1
ATOM 5999 C C . THR B 1 326 ? 3.004 -21.391 0.197 1 78.31 326 THR B C 1
ATOM 6001 O O . THR B 1 326 ? 4.051 -20.875 0.591 1 78.31 326 THR B O 1
ATOM 6004 N N . PHE B 1 327 ? 2.881 -22.047 -0.803 1 85.31 327 PHE B N 1
ATOM 6005 C CA . PHE B 1 327 ? 4.098 -22.375 -1.536 1 85.31 327 PHE B CA 1
ATOM 6006 C C . PHE B 1 327 ? 4.559 -21.203 -2.385 1 85.31 327 PHE B C 1
ATOM 6008 O O . PHE B 1 327 ? 5.715 -21.141 -2.801 1 85.31 327 PHE B O 1
ATOM 6015 N N . LEU B 1 328 ? 3.633 -20.312 -2.58 1 85.44 328 LEU B N 1
ATOM 6016 C CA . LEU B 1 328 ? 4.055 -19.078 -3.229 1 85.44 328 LEU B CA 1
ATOM 6017 C C . LEU B 1 328 ? 5.078 -18.328 -2.373 1 85.44 328 LEU B C 1
ATOM 6019 O O . LEU B 1 328 ? 6.074 -17.828 -2.889 1 85.44 328 LEU B O 1
ATOM 6023 N N . ALA B 1 329 ? 4.805 -18.359 -1.093 1 85 329 ALA B N 1
ATOM 6024 C CA . ALA B 1 329 ? 5.742 -17.75 -0.158 1 85 329 ALA B CA 1
ATOM 6025 C C . ALA B 1 329 ? 7.109 -18.422 -0.231 1 85 329 ALA B C 1
ATOM 6027 O O . ALA B 1 329 ? 8.141 -17.75 -0.197 1 85 329 ALA B O 1
ATOM 6028 N N . LEU B 1 330 ? 7.023 -19.688 -0.324 1 86.88 330 LEU B N 1
ATOM 6029 C CA . LEU B 1 330 ? 8.266 -20.453 -0.394 1 86.88 330 LEU B CA 1
ATOM 6030 C C . LEU B 1 330 ? 9 -20.172 -1.7 1 86.88 330 LEU B C 1
ATOM 6032 O O . LEU B 1 330 ? 10.227 -20.062 -1.713 1 86.88 330 LEU B O 1
ATOM 6036 N N . ASP B 1 331 ? 8.273 -20.078 -2.779 1 91.19 331 ASP B N 1
ATOM 6037 C CA . ASP B 1 331 ? 8.867 -19.734 -4.07 1 91.19 331 ASP B CA 1
ATOM 6038 C C . ASP B 1 331 ? 9.586 -18.391 -4.008 1 91.19 331 ASP B C 1
ATOM 6040 O O . ASP B 1 331 ? 10.719 -18.266 -4.48 1 91.19 331 ASP B O 1
ATOM 6044 N N . LEU B 1 332 ? 8.969 -17.469 -3.41 1 88.88 332 LEU B N 1
ATOM 6045 C CA . LEU B 1 332 ? 9.539 -16.125 -3.324 1 88.88 332 LEU B CA 1
ATOM 6046 C C . LEU B 1 332 ? 10.781 -16.125 -2.434 1 88.88 332 LEU B C 1
ATOM 6048 O O . LEU B 1 332 ? 11.773 -15.469 -2.752 1 88.88 332 LEU B O 1
ATOM 6052 N N . GLN B 1 333 ? 10.695 -16.906 -1.383 1 86.62 333 GLN B N 1
ATOM 6053 C CA . GLN B 1 333 ? 11.844 -17.016 -0.488 1 86.62 333 GLN B CA 1
ATOM 6054 C C . GLN B 1 333 ? 13.023 -17.688 -1.188 1 86.62 333 GLN B C 1
ATOM 6056 O O . GLN B 1 333 ? 14.172 -17.266 -1.019 1 86.62 333 GLN B O 1
ATOM 6061 N N . LEU B 1 334 ? 12.789 -18.703 -1.972 1 89.38 334 LEU B N 1
ATOM 6062 C CA . LEU B 1 334 ? 13.828 -19.406 -2.725 1 89.38 334 LEU B CA 1
ATOM 6063 C C . LEU B 1 334 ? 14.484 -18.469 -3.738 1 89.38 334 LEU B C 1
ATOM 6065 O O . LEU B 1 334 ? 15.711 -18.453 -3.867 1 89.38 334 LEU B O 1
ATOM 6069 N N . ILE B 1 335 ? 13.68 -17.719 -4.414 1 87.94 335 ILE B N 1
ATOM 6070 C CA . ILE B 1 335 ? 14.195 -16.781 -5.418 1 87.94 335 ILE B CA 1
ATOM 6071 C C . ILE B 1 335 ? 15.062 -15.727 -4.746 1 87.94 335 ILE B C 1
ATOM 6073 O O . ILE B 1 335 ? 16.125 -15.375 -5.258 1 87.94 335 ILE B O 1
ATOM 6077 N N . ALA B 1 336 ? 14.617 -15.281 -3.607 1 83.88 336 ALA B N 1
ATOM 6078 C CA . ALA B 1 336 ? 15.359 -14.25 -2.881 1 83.88 336 ALA B CA 1
ATOM 6079 C C . ALA B 1 336 ? 16.719 -14.781 -2.42 1 83.88 336 ALA B C 1
ATOM 6081 O O . ALA B 1 336 ? 17.719 -14.055 -2.453 1 83.88 336 ALA B O 1
ATOM 6082 N N . ASN B 1 337 ? 16.766 -16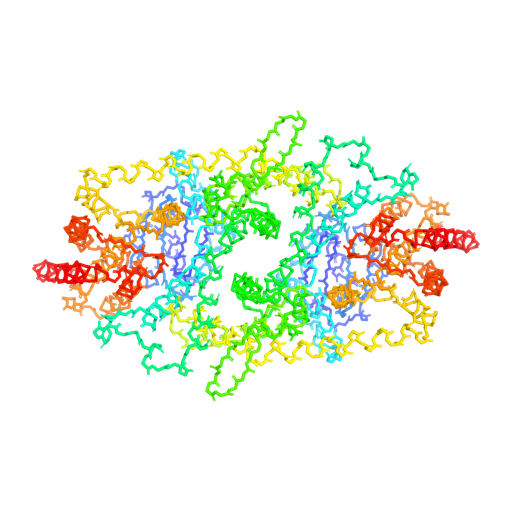.047 -2.053 1 83.75 337 ASN B N 1
ATOM 6083 C CA . ASN B 1 337 ? 17.969 -16.594 -1.44 1 83.75 337 ASN B CA 1
ATOM 6084 C C . ASN B 1 337 ? 18.906 -17.203 -2.484 1 83.75 337 ASN B C 1
ATOM 6086 O O . ASN B 1 337 ? 20.125 -17.172 -2.322 1 83.75 337 ASN B O 1
ATOM 6090 N N . THR B 1 338 ? 18.297 -17.719 -3.602 1 85.81 338 THR B N 1
ATOM 6091 C CA . THR B 1 338 ? 19.125 -18.516 -4.508 1 85.81 338 THR B CA 1
ATOM 6092 C C . THR B 1 338 ? 19.078 -17.938 -5.922 1 85.81 338 THR B C 1
ATOM 6094 O O . THR B 1 338 ? 19.844 -18.359 -6.797 1 85.81 338 THR B O 1
ATOM 6097 N N . GLY B 1 339 ? 18.125 -17.062 -6.16 1 86.38 339 GLY B N 1
ATOM 6098 C CA . GLY B 1 339 ? 17.984 -16.469 -7.48 1 86.38 339 GLY B CA 1
ATOM 6099 C C . GLY B 1 339 ? 17.016 -17.203 -8.375 1 86.38 339 GLY B C 1
ATOM 6100 O O . GLY B 1 339 ? 16.672 -16.734 -9.461 1 86.38 339 GLY B O 1
ATOM 6101 N N . ALA B 1 340 ? 16.578 -18.375 -7.879 1 90.88 340 ALA B N 1
ATOM 6102 C CA . ALA B 1 340 ? 15.656 -19.172 -8.688 1 90.88 340 ALA B CA 1
ATOM 6103 C C . ALA B 1 340 ? 14.828 -20.109 -7.805 1 90.88 340 ALA B C 1
ATOM 6105 O O . ALA B 1 340 ? 15.047 -20.188 -6.594 1 90.88 340 ALA B O 1
ATOM 6106 N N . THR B 1 341 ? 13.805 -20.688 -8.414 1 93.06 341 THR B N 1
ATOM 6107 C CA . THR B 1 341 ? 13 -21.672 -7.707 1 93.06 341 THR B CA 1
ATOM 6108 C C . THR B 1 341 ? 12.758 -22.906 -8.586 1 93.06 341 THR B C 1
ATOM 6110 O O . THR B 1 341 ? 12.609 -22.781 -9.805 1 93.06 341 THR B O 1
ATOM 6113 N N . PHE B 1 342 ? 12.781 -24.016 -7.977 1 93.44 342 PHE B N 1
ATOM 6114 C CA . PHE B 1 342 ? 12.508 -25.266 -8.688 1 93.44 342 PHE B CA 1
ATOM 6115 C C . PHE B 1 342 ? 11.07 -25.703 -8.461 1 93.44 342 PHE B C 1
ATOM 6117 O O . PHE B 1 342 ? 10.617 -26.688 -9.055 1 93.44 342 PHE B O 1
ATOM 6124 N N . LEU B 1 343 ? 10.336 -24.969 -7.633 1 93.06 343 LEU B N 1
ATOM 6125 C CA . LEU B 1 343 ? 8.969 -25.359 -7.305 1 93.06 343 LEU B CA 1
ATOM 6126 C C . LEU B 1 343 ? 7.984 -24.812 -8.336 1 93.06 343 LEU B C 1
ATOM 6128 O O . LEU B 1 343 ? 7.035 -25.5 -8.719 1 93.06 343 LEU B O 1
ATOM 6132 N N . TRP B 1 344 ? 8.188 -23.641 -8.836 1 93.88 344 TRP B N 1
ATOM 6133 C CA . TRP B 1 344 ? 7.246 -22.938 -9.703 1 93.88 344 TRP B CA 1
ATOM 6134 C C . TRP B 1 344 ? 7.051 -23.688 -11.016 1 93.88 344 TRP B C 1
ATOM 6136 O O . TRP B 1 344 ? 5.93 -23.766 -11.523 1 93.88 344 TRP B O 1
ATOM 6146 N N . PRO B 1 345 ? 8.156 -24.234 -11.57 1 96.12 345 PRO B N 1
ATOM 6147 C CA . PRO B 1 345 ? 7.957 -25 -12.805 1 96.12 345 PRO B CA 1
ATOM 6148 C C . PRO B 1 345 ? 7.027 -26.203 -12.617 1 96.12 345 PRO B C 1
ATOM 6150 O O . PRO B 1 345 ? 6.203 -26.484 -13.492 1 96.12 345 PRO B O 1
ATOM 6153 N N . ILE B 1 346 ? 7.164 -26.828 -11.516 1 95.62 346 ILE B N 1
ATOM 6154 C CA . ILE B 1 346 ? 6.34 -28 -11.25 1 95.62 346 ILE B CA 1
ATOM 6155 C C . ILE B 1 346 ? 4.887 -27.562 -11.055 1 95.62 346 ILE B C 1
ATOM 6157 O O . ILE B 1 346 ? 3.967 -28.234 -11.547 1 95.62 346 ILE B O 1
ATOM 6161 N N . LEU B 1 347 ? 4.727 -26.5 -10.352 1 95.5 347 LEU B N 1
ATOM 6162 C CA . LEU B 1 347 ? 3.398 -25.938 -10.148 1 95.5 347 LEU B CA 1
ATOM 6163 C C . LEU B 1 347 ? 2.74 -25.609 -11.492 1 95.5 347 LEU B C 1
ATOM 6165 O O . LEU B 1 347 ? 1.556 -25.891 -11.688 1 95.5 347 LEU B O 1
ATOM 6169 N N . ALA B 1 348 ? 3.436 -24.969 -12.391 1 95.81 348 ALA B N 1
ATOM 6170 C CA . ALA B 1 348 ? 2.908 -24.625 -13.703 1 95.81 348 ALA B CA 1
ATOM 6171 C C . ALA B 1 348 ? 2.451 -25.859 -14.461 1 95.81 348 ALA B C 1
ATOM 6173 O O . ALA B 1 348 ? 1.377 -25.875 -15.07 1 95.81 348 ALA B O 1
ATOM 6174 N N . LEU B 1 349 ? 3.26 -26.922 -14.383 1 97.56 349 LEU B N 1
ATOM 6175 C CA . LEU B 1 349 ? 2.916 -28.172 -15.062 1 97.56 349 LEU B CA 1
ATOM 6176 C C . LEU B 1 349 ? 1.672 -28.797 -14.445 1 97.56 349 LEU B C 1
ATOM 6178 O O . LEU B 1 349 ? 0.844 -29.375 -15.156 1 97.56 349 LEU B O 1
ATOM 6182 N N . SER B 1 350 ? 1.604 -28.703 -13.164 1 97.31 350 SER B N 1
ATOM 6183 C CA . SER B 1 350 ? 0.429 -29.234 -12.484 1 97.31 350 SER B CA 1
ATOM 6184 C C . SER B 1 350 ? -0.845 -28.547 -12.945 1 97.31 350 SER B C 1
ATOM 6186 O O . SER B 1 350 ? -1.862 -29.203 -13.195 1 97.31 350 SER B O 1
ATOM 6188 N N . ASN B 1 351 ? -0.802 -27.25 -13.062 1 96.19 351 ASN B N 1
ATOM 6189 C CA . ASN B 1 351 ? -1.955 -26.484 -13.516 1 96.19 351 ASN B CA 1
ATOM 6190 C C . ASN B 1 351 ? -2.33 -26.828 -14.953 1 96.19 351 ASN B C 1
ATOM 6192 O O . ASN B 1 351 ? -3.51 -26.984 -15.266 1 96.19 351 ASN B O 1
ATOM 6196 N N . ILE B 1 352 ? -1.349 -26.953 -15.766 1 97.62 352 ILE B N 1
ATOM 6197 C CA . ILE B 1 352 ? -1.576 -27.328 -17.156 1 97.62 352 ILE B CA 1
ATOM 6198 C C . ILE B 1 352 ? -2.205 -28.719 -17.219 1 97.62 352 ILE B C 1
ATOM 6200 O O . ILE B 1 352 ? -3.125 -28.953 -18.016 1 97.62 352 ILE B O 1
ATOM 6204 N N . SER B 1 353 ? -1.722 -29.578 -16.391 1 98.56 353 SER B N 1
ATOM 6205 C CA . SER B 1 353 ? -2.213 -30.953 -16.359 1 98.56 353 SER B CA 1
ATOM 6206 C C . SER B 1 353 ? -3.703 -31 -16.031 1 98.56 353 SER B C 1
ATOM 6208 O O . SER B 1 353 ? -4.465 -31.719 -16.688 1 98.56 353 SER B O 1
ATOM 6210 N N . GLN B 1 354 ? -4.062 -30.266 -15.055 1 97.44 354 GLN B N 1
ATOM 6211 C CA . GLN B 1 354 ? -5.469 -30.203 -14.664 1 97.44 354 GLN B CA 1
ATOM 6212 C C . GLN B 1 354 ? -6.328 -29.641 -15.797 1 97.44 354 GLN B C 1
ATOM 6214 O O . GLN B 1 354 ? -7.438 -30.125 -16.031 1 97.44 354 GLN B O 1
ATOM 6219 N N . GLY B 1 355 ? -5.828 -28.672 -16.438 1 97.75 355 GLY B N 1
ATOM 6220 C CA . GLY B 1 355 ? -6.523 -28.141 -17.594 1 97.75 355 GLY B CA 1
ATOM 6221 C C . GLY B 1 355 ? -6.668 -29.156 -18.719 1 97.75 355 GLY B C 1
ATOM 6222 O O . GLY B 1 355 ? -7.723 -29.234 -19.344 1 97.75 355 GLY B O 1
ATOM 6223 N N . SER B 1 356 ? -5.648 -29.844 -18.938 1 98.5 356 SER B N 1
ATOM 6224 C CA . SER B 1 356 ? -5.656 -30.844 -20 1 98.5 356 SER B CA 1
ATOM 6225 C C . SER B 1 356 ? -6.672 -31.938 -19.719 1 98.5 356 SER B C 1
ATOM 6227 O O . SER B 1 356 ? -7.316 -32.438 -20.641 1 98.5 356 SER B O 1
ATOM 6229 N N . ALA B 1 357 ? -6.734 -32.312 -18.516 1 98.38 357 ALA B N 1
ATOM 6230 C CA . ALA B 1 357 ? -7.762 -33.281 -18.141 1 98.38 357 ALA B CA 1
ATOM 6231 C C . ALA B 1 357 ? -9.156 -32.719 -18.422 1 98.38 357 ALA B C 1
ATOM 6233 O O . ALA B 1 357 ? -10.031 -33.469 -18.891 1 98.38 357 ALA B O 1
ATOM 6234 N N . THR B 1 358 ? -9.352 -31.516 -18.094 1 97.56 358 THR B N 1
ATOM 6235 C CA . THR B 1 358 ? -10.617 -30.844 -18.359 1 97.56 358 THR B CA 1
ATOM 6236 C C . THR B 1 358 ? -10.922 -30.828 -19.859 1 97.56 358 THR B C 1
ATOM 6238 O O . THR B 1 358 ? -12.078 -31 -20.266 1 97.56 358 THR B O 1
ATOM 6241 N N . LEU B 1 359 ? -9.922 -30.547 -20.625 1 97.81 359 LEU B N 1
ATOM 6242 C CA . LEU B 1 359 ? -10.055 -30.594 -22.078 1 97.81 359 LEU B CA 1
ATOM 6243 C C . LEU B 1 359 ? -10.508 -31.984 -22.531 1 97.81 359 LEU B C 1
ATOM 6245 O O . LEU B 1 359 ? -11.328 -32.094 -23.453 1 97.81 359 LEU B O 1
ATOM 6249 N N . GLY B 1 360 ? -9.992 -33 -21.938 1 97.69 360 GLY B N 1
ATOM 6250 C CA . GLY B 1 360 ? -10.438 -34.375 -22.234 1 97.69 360 GLY B CA 1
ATOM 6251 C C . GLY B 1 360 ? -11.922 -34.562 -21.984 1 97.69 360 GLY B C 1
ATOM 6252 O O . GLY B 1 360 ? -12.609 -35.188 -22.797 1 97.69 360 GLY B O 1
ATOM 6253 N N . VAL B 1 361 ? -12.398 -34.094 -20.891 1 96.44 361 VAL B N 1
ATOM 6254 C CA . VAL B 1 361 ? -13.812 -34.188 -20.562 1 96.44 361 VAL B CA 1
ATOM 6255 C C . VAL B 1 361 ? -14.641 -33.406 -21.578 1 96.44 361 VAL B C 1
ATOM 6257 O O . VAL B 1 361 ? -15.711 -33.844 -21.984 1 96.44 361 VAL B O 1
ATOM 6260 N N . MET B 1 362 ? -14.172 -32.25 -21.891 1 96.69 362 MET B N 1
ATOM 6261 C CA . MET B 1 362 ? -14.867 -31.375 -22.844 1 96.69 362 MET B CA 1
ATOM 6262 C C . MET B 1 362 ? -15.141 -32.094 -24.156 1 96.69 362 MET B C 1
ATOM 6264 O O . MET B 1 362 ? -16.25 -32.031 -24.688 1 96.69 362 MET B O 1
ATOM 6268 N N . LEU B 1 363 ? -14.156 -32.781 -24.641 1 96.5 363 LEU B N 1
ATOM 6269 C CA . LEU B 1 363 ? -14.266 -33.438 -25.938 1 96.5 363 LEU B CA 1
ATOM 6270 C C . LEU B 1 363 ? -15.094 -34.719 -25.844 1 96.5 363 LEU B C 1
ATOM 6272 O O . LEU B 1 363 ? -15.703 -35.156 -26.828 1 96.5 363 LEU B O 1
ATOM 6276 N N . ALA B 1 364 ? -15.141 -35.281 -24.703 1 96.06 364 ALA B N 1
ATOM 6277 C CA . ALA B 1 364 ? -15.828 -36.562 -24.516 1 96.06 364 ALA B CA 1
ATOM 6278 C C . ALA B 1 364 ? -17.312 -36.344 -24.25 1 96.06 364 ALA B C 1
ATOM 6280 O O . ALA B 1 364 ? -18.141 -37.188 -24.562 1 96.06 364 ALA B O 1
ATOM 6281 N N . THR B 1 365 ? -17.656 -35.25 -23.641 1 94.12 365 THR B N 1
ATOM 6282 C CA . THR B 1 365 ? -19.016 -35.062 -23.156 1 94.12 365 THR B CA 1
ATOM 6283 C C . THR B 1 365 ? -19.953 -34.719 -24.312 1 94.12 365 THR B C 1
ATOM 6285 O O . THR B 1 365 ? -19.547 -34.094 -25.297 1 94.12 365 THR B O 1
ATOM 6288 N N . LYS B 1 366 ? -21.234 -35.031 -24.141 1 91.44 366 LYS B N 1
ATOM 6289 C CA . LYS B 1 366 ? -22.281 -34.688 -25.094 1 91.44 366 LYS B CA 1
ATOM 6290 C C . LYS B 1 366 ? -23.188 -33.594 -24.516 1 91.44 366 LYS B C 1
ATOM 6292 O O . LYS B 1 366 ? -24.031 -33.062 -25.234 1 91.44 366 LYS B O 1
ATOM 6297 N N . ASP B 1 367 ? -22.969 -33.312 -23.297 1 90.19 367 ASP B N 1
ATOM 6298 C CA . ASP B 1 367 ? -23.719 -32.25 -22.641 1 90.19 367 ASP B CA 1
ATOM 6299 C C . ASP B 1 367 ? -23.172 -30.875 -22.984 1 90.19 367 ASP B C 1
ATOM 6301 O O . ASP B 1 367 ? -22.031 -30.562 -22.656 1 90.19 367 ASP B O 1
ATOM 6305 N N . GLU B 1 368 ? -24.016 -30.062 -23.547 1 88.12 368 GLU B N 1
ATOM 6306 C CA . GLU B 1 368 ? -23.594 -28.75 -24.016 1 88.12 368 GLU B CA 1
ATOM 6307 C C . GLU B 1 368 ? -23.203 -27.844 -22.844 1 88.12 368 GLU B C 1
ATOM 6309 O O . GLU B 1 368 ? -22.297 -27.031 -22.953 1 88.12 368 GLU B O 1
ATOM 6314 N N . LYS B 1 369 ? -23.938 -27.969 -21.734 1 82.56 369 LYS B N 1
ATOM 6315 C CA . LYS B 1 369 ? -23.625 -27.141 -20.562 1 82.56 369 LYS B CA 1
ATOM 6316 C C . LYS B 1 369 ? -22.266 -27.5 -19.984 1 82.56 369 LYS B C 1
ATOM 6318 O O . LYS B 1 369 ? -21.469 -26.625 -19.656 1 82.56 369 LYS B O 1
ATOM 6323 N N . LEU B 1 370 ? -22.031 -28.781 -19.906 1 88.25 370 LEU B N 1
ATOM 6324 C CA . LEU B 1 370 ? -20.734 -29.25 -19.391 1 88.25 370 LEU B CA 1
ATOM 6325 C C . LEU B 1 370 ? -19.609 -28.891 -20.359 1 88.25 370 LEU B C 1
ATOM 6327 O O . LEU B 1 370 ? -18.516 -28.547 -19.938 1 88.25 370 LEU B O 1
ATOM 6331 N N . ARG B 1 371 ? -19.875 -28.984 -21.609 1 93.56 371 ARG B N 1
ATOM 6332 C CA . ARG B 1 371 ? -18.891 -28.625 -22.625 1 93.56 371 ARG B CA 1
ATOM 6333 C C . ARG B 1 371 ? -18.516 -27.156 -22.531 1 93.56 371 ARG B C 1
ATOM 6335 O O . ARG B 1 371 ? -17.328 -26.812 -22.625 1 93.56 371 ARG B O 1
ATOM 6342 N N . GLY B 1 372 ? -19.5 -26.328 -22.375 1 88.12 372 GLY B N 1
ATOM 6343 C CA . GLY B 1 372 ? -19.25 -24.906 -22.219 1 88.12 372 GLY B CA 1
ATOM 6344 C C . GLY B 1 372 ? -18.438 -24.578 -20.969 1 88.12 372 GLY B C 1
ATOM 6345 O O . GLY B 1 372 ? -17.484 -23.781 -21.031 1 88.12 372 GLY B O 1
ATOM 6346 N N . LEU B 1 373 ? -18.75 -25.188 -19.906 1 84.5 373 LEU B N 1
ATOM 6347 C CA . LEU B 1 373 ? -18.016 -25 -18.656 1 84.5 373 LEU B CA 1
ATOM 6348 C C . LEU B 1 373 ? -16.594 -25.5 -18.781 1 84.5 373 LEU B C 1
ATOM 6350 O O . LEU B 1 373 ? -15.656 -24.859 -18.297 1 84.5 373 LEU B O 1
ATOM 6354 N N . SER B 1 374 ? -16.453 -26.625 -19.422 1 93.06 374 SER B N 1
ATOM 6355 C CA . SER B 1 374 ? -15.141 -27.234 -19.578 1 93.06 374 SER B CA 1
ATOM 6356 C C . SER B 1 374 ? -14.242 -26.375 -20.469 1 93.06 374 SER B C 1
ATOM 6358 O O . SER B 1 374 ? -13.023 -26.312 -20.25 1 93.06 374 SER B O 1
ATOM 6360 N N . LEU B 1 375 ? -14.797 -25.781 -21.422 1 92.31 375 LEU B N 1
ATOM 6361 C CA . LEU B 1 375 ? -14.023 -24.906 -22.312 1 92.31 375 LEU B CA 1
ATOM 6362 C C . LEU B 1 375 ? -13.422 -23.734 -21.531 1 92.31 375 LEU B C 1
ATOM 6364 O O . LEU B 1 375 ? -12.219 -23.484 -21.625 1 92.31 375 LEU B O 1
ATOM 6368 N N . THR B 1 376 ? -14.258 -23.094 -20.766 1 85.44 376 THR B N 1
ATOM 6369 C CA . THR B 1 376 ? -13.789 -21.922 -20.016 1 85.44 376 THR B CA 1
ATOM 6370 C C . THR B 1 376 ? -12.836 -22.344 -18.906 1 85.44 376 THR B C 1
ATOM 6372 O O . THR B 1 376 ? -11.852 -21.656 -18.641 1 85.44 376 THR B O 1
ATOM 6375 N N . ALA B 1 377 ? -13.094 -23.469 -18.344 1 89.19 377 ALA B N 1
ATOM 6376 C CA . ALA B 1 377 ? -12.289 -23.953 -17.234 1 89.19 377 ALA B CA 1
ATOM 6377 C C . ALA B 1 377 ? -10.914 -24.406 -17.703 1 89.19 377 ALA B C 1
ATOM 6379 O O . ALA B 1 377 ? -9.906 -24.188 -17.031 1 89.19 377 ALA B O 1
ATOM 6380 N N . TRP B 1 378 ? -10.906 -25.062 -18.875 1 95.44 378 TRP B N 1
ATOM 6381 C CA . TRP B 1 378 ? -9.641 -25.5 -19.453 1 95.44 378 TRP B CA 1
ATOM 6382 C C . TRP B 1 378 ? -8.734 -24.297 -19.734 1 95.44 378 TRP B C 1
ATOM 6384 O O . TRP B 1 378 ? -7.559 -24.312 -19.375 1 95.44 378 TRP B O 1
ATOM 6394 N N . ILE B 1 379 ? -9.289 -23.328 -20.344 1 90.44 379 ILE B N 1
ATOM 6395 C CA . ILE B 1 379 ? -8.531 -22.141 -20.703 1 90.44 379 ILE B CA 1
ATOM 6396 C C . ILE B 1 379 ? -8.023 -21.438 -19.438 1 90.44 379 ILE B C 1
ATOM 6398 O O . ILE B 1 379 ? -6.867 -21.031 -19.359 1 90.44 379 ILE B O 1
ATOM 6402 N N . SER B 1 380 ? -8.891 -21.344 -18.453 1 86.38 380 SER B N 1
ATOM 6403 C CA . SER B 1 380 ? -8.523 -20.719 -17.188 1 86.38 380 SER B CA 1
ATOM 6404 C C . SER B 1 380 ? -7.359 -21.453 -16.531 1 86.38 380 SER B C 1
ATOM 6406 O O . SER B 1 380 ? -6.426 -20.828 -16.031 1 86.38 380 SER B O 1
ATOM 6408 N N . ALA B 1 381 ? -7.348 -22.719 -16.547 1 92.75 381 ALA B N 1
ATOM 6409 C CA . ALA B 1 381 ? -6.297 -23.531 -15.93 1 92.75 381 ALA B CA 1
ATOM 6410 C C . ALA B 1 381 ? -4.969 -23.359 -16.672 1 92.75 381 ALA B C 1
ATOM 6412 O O . ALA B 1 381 ? -3.914 -23.266 -16.031 1 92.75 381 ALA B O 1
ATOM 6413 N N . TRP B 1 382 ? -4.996 -23.344 -17.969 1 94.62 382 TRP B N 1
ATOM 6414 C CA . TRP B 1 382 ? -3.789 -23.172 -18.781 1 94.62 382 TRP B CA 1
ATOM 6415 C C . TRP B 1 382 ? -3.213 -21.766 -18.609 1 94.62 382 TRP B C 1
ATOM 6417 O O . TRP B 1 382 ? -2.043 -21.531 -18.922 1 94.62 382 TRP B O 1
ATOM 6427 N N . LEU B 1 383 ? -4.098 -20.969 -18.062 1 86.5 383 LEU B N 1
ATOM 6428 C CA . LEU B 1 383 ? -3.635 -19.609 -17.812 1 86.5 383 LEU B CA 1
ATOM 6429 C C . LEU B 1 383 ? -3.291 -19.422 -16.328 1 86.5 383 LEU B C 1
ATOM 6431 O O . LEU B 1 383 ? -2.963 -18.312 -15.906 1 86.5 383 LEU B O 1
ATOM 6435 N N . GLY B 1 384 ? -3.379 -20.453 -15.562 1 87.19 384 GLY B N 1
ATOM 6436 C CA . GLY B 1 384 ? -2.846 -20.406 -14.211 1 87.19 384 GLY B CA 1
ATOM 6437 C C . GLY B 1 384 ? -3.924 -20.406 -13.141 1 87.19 384 GLY B C 1
ATOM 6438 O O . GLY B 1 384 ? -3.623 -20.406 -11.945 1 87.19 384 GLY B O 1
ATOM 6439 N N . VAL B 1 385 ? -5.219 -20.359 -13.516 1 83.31 385 VAL B N 1
ATOM 6440 C CA . VAL B 1 385 ? -6.336 -20.438 -12.578 1 83.31 385 VAL B CA 1
ATOM 6441 C C . VAL B 1 385 ? -7.023 -21.797 -12.695 1 83.31 385 VAL B C 1
ATOM 6443 O O . VAL B 1 385 ? -7.855 -22 -13.586 1 83.31 385 VAL B O 1
ATOM 6446 N N . THR B 1 386 ? -6.793 -22.562 -11.734 1 89.88 386 THR B N 1
ATOM 6447 C CA . THR B 1 386 ? -7.156 -23.969 -11.914 1 89.88 386 THR B CA 1
ATOM 6448 C C . THR B 1 386 ? -8.477 -24.281 -11.203 1 89.88 386 THR B C 1
ATOM 6450 O O . THR B 1 386 ? -9.094 -25.312 -11.461 1 89.88 386 THR B O 1
ATOM 6453 N N . GLU B 1 387 ? -8.969 -23.422 -10.383 1 78.38 387 GLU B N 1
ATOM 6454 C CA . GLU B 1 387 ? -10.117 -23.703 -9.523 1 78.38 387 GLU B CA 1
ATOM 6455 C C . GLU B 1 387 ? -11.359 -24.047 -10.344 1 78.38 387 GLU B C 1
ATOM 6457 O O . GLU B 1 387 ? -12.055 -25.016 -10.055 1 78.38 387 GLU B O 1
ATOM 6462 N N . PRO B 1 388 ? -11.656 -23.359 -11.422 1 80.44 388 PRO B N 1
ATOM 6463 C CA . PRO B 1 388 ? -12.82 -23.75 -12.227 1 80.44 388 PRO B CA 1
ATOM 6464 C C . PRO B 1 388 ? -12.68 -25.141 -12.82 1 80.44 388 PRO B C 1
ATOM 6466 O O . PRO B 1 388 ? -13.664 -25.891 -12.914 1 80.44 388 PRO B O 1
ATOM 6469 N N . ALA B 1 389 ? -11.5 -25.5 -13.164 1 92.12 389 ALA B N 1
ATOM 6470 C CA . ALA B 1 389 ? -11.266 -26.812 -13.75 1 92.12 389 ALA B CA 1
ATOM 6471 C C . ALA B 1 389 ? -11.344 -27.906 -12.688 1 92.12 389 ALA B C 1
ATOM 6473 O O . ALA B 1 389 ? -11.992 -28.938 -12.883 1 92.12 389 ALA B O 1
ATOM 6474 N N . VAL B 1 390 ? -10.711 -27.625 -11.594 1 90.44 390 VAL B N 1
ATOM 6475 C CA . VAL B 1 390 ? -10.602 -28.625 -10.539 1 90.44 390 VAL B CA 1
ATOM 6476 C C . VAL B 1 390 ? -11.969 -28.828 -9.891 1 90.44 390 VAL B C 1
ATOM 6478 O O . VAL B 1 390 ? -12.43 -29.969 -9.758 1 90.44 390 VAL B O 1
ATOM 6481 N N . PHE B 1 391 ? -12.664 -27.797 -9.602 1 77.44 391 PHE B N 1
ATOM 6482 C CA . PHE B 1 391 ? -13.914 -27.891 -8.859 1 77.44 391 PHE B CA 1
ATOM 6483 C C . PHE B 1 391 ? -15.094 -28.062 -9.805 1 77.44 391 PHE B C 1
ATOM 6485 O O . PHE B 1 391 ? -16.078 -28.719 -9.469 1 77.44 391 PHE B O 1
ATOM 6492 N N . GLY B 1 392 ? -15.016 -27.531 -10.891 1 81.06 392 GLY B N 1
ATOM 6493 C CA . GLY B 1 392 ? -16.156 -27.516 -11.797 1 81.06 392 GLY B CA 1
ATOM 6494 C C . GLY B 1 392 ? -16.266 -28.781 -12.625 1 81.06 392 GLY B C 1
ATOM 6495 O O . GLY B 1 392 ? -17.375 -29.203 -12.992 1 81.06 392 GLY B O 1
ATOM 6496 N N . VAL B 1 393 ? -15.117 -29.391 -12.859 1 90.44 393 VAL B N 1
ATOM 6497 C CA . VAL B 1 393 ? -15.172 -30.484 -13.82 1 90.44 393 VAL B CA 1
ATOM 6498 C C . VAL B 1 393 ? -14.438 -31.703 -13.258 1 90.44 393 VAL B C 1
ATOM 6500 O O . VAL B 1 393 ? -15.031 -32.75 -13.047 1 90.44 393 VAL B O 1
ATOM 6503 N N . ASN B 1 394 ? -13.172 -31.5 -12.914 1 94.06 394 ASN B N 1
ATOM 6504 C CA . ASN B 1 394 ? -12.305 -32.656 -12.656 1 94.06 394 ASN B CA 1
ATOM 6505 C C . ASN B 1 394 ? -12.742 -33.406 -11.414 1 94.06 394 ASN B C 1
ATOM 6507 O O . ASN B 1 394 ? -12.789 -34.656 -11.43 1 94.06 394 ASN B O 1
ATOM 6511 N N . LEU B 1 395 ? -13.07 -32.688 -10.398 1 87.62 395 LEU B N 1
ATOM 6512 C CA . LEU B 1 395 ? -13.422 -33.344 -9.156 1 87.62 395 LEU B CA 1
ATOM 6513 C C . LEU B 1 395 ? -14.852 -33.906 -9.227 1 87.62 395 LEU B C 1
ATOM 6515 O O . LEU B 1 395 ? -15.203 -34.812 -8.484 1 87.62 395 LEU B O 1
ATOM 6519 N N . ARG B 1 396 ? -15.648 -33.281 -10.07 1 83.12 396 ARG B N 1
ATOM 6520 C CA . ARG B 1 396 ? -17.016 -33.781 -10.273 1 83.12 396 ARG B CA 1
ATOM 6521 C C . ARG B 1 396 ? -17 -35.219 -10.695 1 83.12 396 ARG B C 1
ATOM 6523 O O . ARG B 1 396 ? -17.844 -36.031 -10.234 1 83.12 396 ARG B O 1
ATOM 6530 N N . PHE B 1 397 ? -16.078 -35.562 -11.469 1 90 397 PHE B N 1
ATOM 6531 C CA . PHE B 1 397 ? -16.016 -36.938 -11.984 1 90 397 PHE B CA 1
ATOM 6532 C C . PHE B 1 397 ? -14.867 -37.688 -11.344 1 90 397 PHE B C 1
ATOM 6534 O O . PHE B 1 397 ? -14.68 -38.875 -11.617 1 90 397 PHE B O 1
ATOM 6541 N N . ARG B 1 398 ? -13.992 -37.031 -10.562 1 90.5 398 ARG B N 1
ATOM 6542 C CA . ARG B 1 398 ? -12.938 -37.594 -9.719 1 90.5 398 ARG B CA 1
ATOM 6543 C C . ARG B 1 398 ? -11.766 -38.094 -10.555 1 90.5 398 ARG B C 1
ATOM 6545 O O . ARG B 1 398 ? -10.625 -37.688 -10.344 1 90.5 398 ARG B O 1
ATOM 6552 N N . TYR B 1 399 ? -12.078 -38.938 -11.57 1 93.44 399 TYR B N 1
ATOM 6553 C CA . TYR B 1 399 ? -10.977 -39.594 -12.273 1 93.44 399 TYR B CA 1
ATOM 6554 C C . TYR B 1 399 ? -10.133 -38.594 -13.031 1 93.44 399 TYR B C 1
ATOM 6556 O O . TYR B 1 399 ? -8.906 -38.719 -13.094 1 93.44 399 TYR B O 1
ATOM 6564 N N . PRO B 1 400 ? -10.758 -37.594 -13.68 1 96.69 400 PRO B N 1
ATOM 6565 C CA . PRO B 1 400 ? -9.883 -36.594 -14.344 1 96.69 400 PRO B CA 1
ATOM 6566 C C . PRO B 1 400 ? -8.883 -35.969 -13.391 1 96.69 400 PRO B C 1
ATOM 6568 O O . PRO B 1 400 ? -7.734 -35.719 -13.773 1 96.69 400 PRO B O 1
ATOM 6571 N N . PHE B 1 401 ? -9.25 -35.656 -12.188 1 96.44 401 PHE B N 1
ATOM 6572 C CA . PHE B 1 401 ? -8.391 -35.031 -11.195 1 96.44 401 PHE B CA 1
ATOM 6573 C C . PHE B 1 401 ? -7.18 -35.906 -10.898 1 96.44 401 PHE B C 1
ATOM 6575 O O . PHE B 1 401 ? -6.043 -35.438 -10.891 1 96.44 401 PHE B O 1
ATOM 6582 N N . PHE B 1 402 ? -7.422 -37.188 -10.742 1 96.69 402 PHE B N 1
ATOM 6583 C CA . PHE B 1 402 ? -6.363 -38.094 -10.352 1 96.69 402 PHE B CA 1
ATOM 6584 C C . PHE B 1 402 ? -5.457 -38.438 -11.531 1 96.69 402 PHE B C 1
ATOM 6586 O O . PHE B 1 402 ? -4.254 -38.625 -11.367 1 96.69 402 PHE B O 1
ATOM 6593 N N . LEU B 1 403 ? -6.027 -38.469 -12.688 1 97.44 403 LEU B N 1
ATOM 6594 C CA . LEU B 1 403 ? -5.215 -38.688 -13.883 1 97.44 403 LEU B CA 1
ATOM 6595 C C . LEU B 1 403 ? -4.285 -37.5 -14.125 1 97.44 403 LEU B C 1
ATOM 6597 O O . LEU B 1 403 ? -3.133 -37.688 -14.523 1 97.44 403 LEU B O 1
ATOM 6601 N N . ALA B 1 404 ? -4.824 -36.312 -13.875 1 98.25 404 ALA B N 1
ATOM 6602 C CA . ALA B 1 404 ? -4.008 -35.125 -13.984 1 98.25 404 ALA B CA 1
ATOM 6603 C C . ALA B 1 404 ? -2.891 -35.094 -12.945 1 98.25 404 ALA B C 1
ATOM 6605 O O . ALA B 1 404 ? -1.77 -34.688 -13.234 1 98.25 404 ALA B O 1
ATOM 6606 N N . LEU B 1 405 ? -3.164 -35.562 -11.734 1 97.62 405 LEU B N 1
ATOM 6607 C CA . LEU B 1 405 ? -2.152 -35.625 -10.68 1 97.62 405 LEU B CA 1
ATOM 6608 C C . LEU B 1 405 ? -1.026 -36.594 -11.086 1 97.62 405 LEU B C 1
ATOM 6610 O O . LEU B 1 405 ? 0.15 -36.281 -10.867 1 97.62 405 LEU B O 1
ATOM 6614 N N . GLY B 1 406 ? -1.436 -37.656 -11.602 1 97.62 406 GLY B N 1
ATOM 6615 C CA . GLY B 1 406 ? -0.45 -38.625 -12.047 1 97.62 406 GLY B CA 1
ATOM 6616 C C . GLY B 1 406 ? 0.479 -38.094 -13.117 1 97.62 406 GLY B C 1
ATOM 6617 O O . GLY B 1 406 ? 1.695 -38.281 -13.039 1 97.62 406 GLY B O 1
ATOM 6618 N N . ALA B 1 407 ? -0.128 -37.5 -14.117 1 98.19 407 ALA B N 1
ATOM 6619 C CA . ALA B 1 407 ? 0.674 -36.906 -15.195 1 98.19 407 ALA B CA 1
ATOM 6620 C C . ALA B 1 407 ? 1.608 -35.844 -14.656 1 98.19 407 ALA B C 1
ATOM 6622 O O . ALA B 1 407 ? 2.76 -35.719 -15.086 1 98.19 407 ALA B O 1
ATOM 6623 N N . SER B 1 408 ? 1.087 -35 -13.797 1 98 408 SER B N 1
ATOM 6624 C CA . SER B 1 408 ? 1.893 -33.938 -13.18 1 98 408 SER B CA 1
ATOM 6625 C C . SER B 1 408 ? 3.047 -34.531 -12.375 1 98 408 SER B C 1
ATOM 6627 O O . SER B 1 408 ? 4.152 -33.969 -12.375 1 98 408 SER B O 1
ATOM 6629 N N . ALA B 1 409 ? 2.803 -35.625 -11.688 1 98.06 409 ALA B N 1
ATOM 6630 C CA . ALA B 1 409 ? 3.846 -36.312 -10.93 1 98.06 409 ALA B CA 1
ATOM 6631 C C . ALA B 1 409 ? 4.977 -36.781 -11.836 1 98.06 409 ALA B C 1
ATOM 6633 O O . ALA B 1 409 ? 6.152 -36.594 -11.516 1 98.06 409 ALA B O 1
ATOM 6634 N N . VAL B 1 410 ? 4.621 -37.344 -12.922 1 98 410 VAL B N 1
ATOM 6635 C CA . VAL B 1 410 ? 5.598 -37.844 -13.883 1 98 410 VAL B CA 1
ATOM 6636 C C . VAL B 1 410 ? 6.391 -36.688 -14.477 1 98 410 VAL B C 1
ATOM 6638 O O . VAL B 1 410 ? 7.621 -36.719 -14.539 1 98 410 VAL B O 1
ATOM 6641 N N . ALA B 1 411 ? 5.707 -35.688 -14.914 1 98.12 411 ALA B N 1
ATOM 6642 C CA . ALA B 1 411 ? 6.371 -34.5 -15.484 1 98.12 411 ALA B CA 1
ATOM 6643 C C . ALA B 1 411 ? 7.25 -33.812 -14.453 1 98.12 411 ALA B C 1
ATOM 6645 O O . ALA B 1 411 ? 8.344 -33.344 -14.773 1 98.12 411 ALA B O 1
ATOM 6646 N N . GLY B 1 412 ? 6.699 -33.688 -13.227 1 97.31 412 GLY B N 1
ATOM 6647 C CA . GLY B 1 412 ? 7.488 -33.094 -12.148 1 97.31 412 GLY B CA 1
ATOM 6648 C C . GLY B 1 412 ? 8.781 -33.844 -11.891 1 97.31 412 GLY B C 1
ATOM 6649 O O . GLY B 1 412 ? 9.82 -33.219 -11.648 1 97.31 412 GLY B O 1
ATOM 6650 N N . THR B 1 413 ? 8.734 -35.156 -11.938 1 97.12 413 THR B N 1
ATOM 6651 C CA . THR B 1 413 ? 9.922 -36 -11.773 1 97.12 413 THR B CA 1
ATOM 6652 C C . THR B 1 413 ? 10.945 -35.688 -12.867 1 97.12 413 THR B C 1
ATOM 6654 O O . THR B 1 413 ? 12.133 -35.531 -12.586 1 97.12 413 THR B O 1
ATOM 6657 N N . PHE B 1 414 ? 10.5 -35.656 -14.062 1 97.38 414 PHE B N 1
ATOM 6658 C CA . PHE B 1 414 ? 11.375 -35.469 -15.211 1 97.38 414 PHE B CA 1
ATOM 6659 C C . PHE B 1 414 ? 12.07 -34.094 -15.141 1 97.38 414 PHE B C 1
ATOM 6661 O O . PHE B 1 414 ? 13.289 -34.031 -15.266 1 97.38 414 PHE B O 1
ATOM 6668 N N . ILE B 1 415 ? 11.297 -32.969 -14.891 1 96.88 415 ILE B N 1
ATOM 6669 C CA . ILE B 1 415 ? 11.906 -31.656 -14.945 1 96.88 415 ILE B CA 1
ATOM 6670 C C . ILE B 1 415 ? 12.789 -31.438 -13.727 1 96.88 415 ILE B C 1
ATOM 6672 O O . ILE B 1 415 ? 13.812 -30.75 -13.805 1 96.88 415 ILE B O 1
ATOM 6676 N N . ALA B 1 416 ? 12.367 -32.062 -12.609 1 95.69 416 ALA B N 1
ATOM 6677 C CA . ALA B 1 416 ? 13.242 -31.969 -11.445 1 95.69 416 ALA B CA 1
ATOM 6678 C C . ALA B 1 416 ? 14.562 -32.688 -11.703 1 95.69 416 ALA B C 1
ATOM 6680 O O . ALA B 1 416 ? 15.625 -32.188 -11.305 1 95.69 416 ALA B O 1
ATOM 6681 N N . TRP B 1 417 ? 14.5 -33.781 -12.391 1 95.06 417 TRP B N 1
ATOM 6682 C CA . TRP B 1 417 ? 15.695 -34.531 -12.75 1 95.06 417 TRP B CA 1
ATOM 6683 C C . TRP B 1 417 ? 16.594 -33.719 -13.68 1 95.06 417 TRP B C 1
ATOM 6685 O O . TRP B 1 417 ? 17.828 -33.812 -13.57 1 95.06 417 TRP B O 1
ATOM 6695 N N . ARG B 1 418 ? 16.016 -32.938 -14.477 1 95.38 418 ARG B N 1
ATOM 6696 C CA . ARG B 1 418 ? 16.766 -32.156 -15.438 1 95.38 418 ARG B CA 1
ATOM 6697 C C . ARG B 1 418 ? 17.188 -30.812 -14.836 1 95.38 418 ARG B C 1
ATOM 6699 O O . ARG B 1 418 ? 17.812 -29.984 -15.508 1 95.38 418 ARG B O 1
ATOM 6706 N N . GLY B 1 419 ? 16.781 -30.5 -13.648 1 93.62 419 GLY B N 1
ATOM 6707 C CA . GLY B 1 419 ? 17.219 -29.297 -12.945 1 93.62 419 GLY B CA 1
ATOM 6708 C C . GLY B 1 419 ? 16.562 -28.031 -13.461 1 93.62 419 GLY B C 1
ATOM 6709 O O . GLY B 1 419 ? 17.188 -26.984 -13.508 1 93.62 419 GLY B O 1
ATOM 6710 N N . VAL B 1 420 ? 15.32 -28.109 -13.891 1 95.31 420 VAL B N 1
ATOM 6711 C CA . VAL B 1 420 ? 14.594 -26.969 -14.414 1 95.31 420 VAL B CA 1
ATOM 6712 C C . VAL B 1 420 ? 14.266 -26 -13.281 1 95.31 420 VAL B C 1
ATOM 6714 O O . VAL B 1 420 ? 13.727 -26.406 -12.25 1 95.31 420 VAL B O 1
ATOM 6717 N N . GLU B 1 421 ? 14.609 -24.703 -13.477 1 94.25 421 GLU B N 1
ATOM 6718 C CA . GLU B 1 421 ? 14.328 -23.656 -12.5 1 94.25 421 GLU B CA 1
ATOM 6719 C C . GLU B 1 421 ? 13.719 -22.422 -13.172 1 94.25 421 GLU B C 1
ATOM 6721 O O . GLU B 1 421 ? 13.844 -22.25 -14.383 1 94.25 421 GLU B O 1
ATOM 6726 N N . ALA B 1 422 ? 13.008 -21.703 -12.383 1 92.94 422 ALA B N 1
ATOM 6727 C CA . ALA B 1 422 ? 12.414 -20.453 -12.844 1 92.94 422 ALA B CA 1
ATOM 6728 C C . ALA B 1 422 ? 13.016 -19.25 -12.102 1 92.94 422 ALA B C 1
ATOM 6730 O O . ALA B 1 422 ? 13.32 -19.344 -10.914 1 92.94 422 ALA B O 1
ATOM 6731 N N . SER B 1 423 ? 13.164 -18.125 -12.805 1 87.94 423 SER B N 1
ATOM 6732 C CA . SER B 1 423 ? 13.758 -16.922 -12.227 1 87.94 423 SER B CA 1
ATOM 6733 C C . SER B 1 423 ? 12.703 -16.062 -11.523 1 87.94 423 SER B C 1
ATOM 6735 O O . SER B 1 423 ? 13.039 -15.18 -10.734 1 87.94 423 SER B O 1
ATOM 6737 N N . SER B 1 424 ? 11.523 -16.25 -11.805 1 86 424 SER B N 1
ATOM 6738 C CA . SER B 1 424 ? 10.43 -15.492 -11.211 1 86 424 SER B CA 1
ATOM 6739 C C . SER B 1 424 ? 9.156 -16.328 -11.133 1 86 424 SER B C 1
ATOM 6741 O O . SER B 1 424 ? 9.062 -17.391 -11.75 1 86 424 SER B O 1
ATOM 6743 N N . VAL B 1 425 ? 8.32 -15.797 -10.227 1 86.94 425 VAL B N 1
ATOM 6744 C CA . VAL B 1 425 ? 6.977 -16.375 -10.188 1 86.94 425 VAL B CA 1
ATOM 6745 C C . VAL B 1 425 ? 6.035 -15.547 -11.07 1 86.94 425 VAL B C 1
ATOM 6747 O O . VAL B 1 425 ? 6.312 -14.383 -11.367 1 86.94 425 VAL B O 1
ATOM 6750 N N . GLY B 1 426 ? 5.043 -16.156 -11.68 1 80.62 426 GLY B N 1
ATOM 6751 C CA . GLY B 1 426 ? 4.074 -15.492 -12.539 1 80.62 426 GLY B CA 1
ATOM 6752 C C . GLY B 1 426 ? 2.846 -16.344 -12.82 1 80.62 426 GLY B C 1
ATOM 6753 O O . GLY B 1 426 ? 2.182 -16.797 -11.891 1 80.62 426 GLY B O 1
ATOM 6754 N N . ILE B 1 427 ? 2.703 -16.469 -14.086 1 78.44 427 ILE B N 1
ATOM 6755 C CA . ILE B 1 427 ? 1.567 -17.297 -14.484 1 78.44 427 ILE B CA 1
ATOM 6756 C C . ILE B 1 427 ? 1.937 -18.781 -14.375 1 78.44 427 ILE B C 1
ATOM 6758 O O . ILE B 1 427 ? 2.867 -19.234 -15.039 1 78.44 427 ILE B O 1
ATOM 6762 N N . GLY B 1 428 ? 1.211 -19.391 -13.508 1 87.94 428 GLY B N 1
ATOM 6763 C CA . GLY B 1 428 ? 1.439 -20.812 -13.305 1 87.94 428 GLY B CA 1
ATOM 6764 C C . GLY B 1 428 ? 0.726 -21.688 -14.32 1 87.94 428 GLY B C 1
ATOM 6765 O O . GLY B 1 428 ? -0.015 -22.609 -13.953 1 87.94 428 GLY B O 1
ATOM 6766 N N . GLY B 1 429 ? 0.927 -21.422 -15.578 1 91.81 429 GLY B N 1
ATOM 6767 C CA . GLY B 1 429 ? 0.344 -22.141 -16.688 1 91.81 429 GLY B CA 1
ATOM 6768 C C . GLY B 1 429 ? 1.231 -22.156 -17.922 1 91.81 429 GLY B C 1
ATOM 6769 O O . GLY B 1 429 ? 2.457 -22.219 -17.812 1 91.81 429 GLY B O 1
ATOM 6770 N N . VAL B 1 430 ? 0.612 -22.156 -19.047 1 90.75 430 VAL B N 1
ATOM 6771 C CA . VAL B 1 430 ? 1.321 -22.281 -20.328 1 90.75 430 VAL B CA 1
ATOM 6772 C C . VAL B 1 430 ? 2.256 -21.094 -20.516 1 90.75 430 VAL B C 1
ATOM 6774 O O . VAL B 1 430 ? 3.408 -21.25 -20.922 1 90.75 430 VAL B O 1
ATOM 6777 N N . PRO B 1 431 ? 1.818 -19.859 -20.109 1 85.44 431 PRO B N 1
ATOM 6778 C CA . PRO B 1 431 ? 2.738 -18.734 -20.266 1 85.44 431 PRO B CA 1
ATOM 6779 C C . PRO B 1 431 ? 3.91 -18.797 -19.281 1 85.44 431 PRO B C 1
ATOM 6781 O O . PRO B 1 431 ? 4.824 -17.969 -19.359 1 85.44 431 PRO B O 1
ATOM 6784 N N . GLY B 1 432 ? 3.891 -19.75 -18.391 1 87.25 432 GLY B N 1
ATOM 6785 C CA . GLY B 1 432 ? 4.938 -19.891 -17.391 1 87.25 432 GLY B CA 1
ATOM 6786 C C . GLY B 1 432 ? 6.301 -20.172 -17.984 1 87.25 432 GLY B C 1
ATOM 6787 O O . GLY B 1 432 ? 7.328 -19.969 -17.328 1 87.25 432 GLY B O 1
ATOM 6788 N N . ILE B 1 433 ? 6.344 -20.562 -19.25 1 86.69 433 ILE B N 1
ATOM 6789 C CA . ILE B 1 433 ? 7.598 -20.906 -19.922 1 86.69 433 ILE B CA 1
ATOM 6790 C C . ILE B 1 433 ? 8.5 -19.672 -19.953 1 86.69 433 ILE B C 1
ATOM 6792 O O . ILE B 1 433 ? 9.727 -19.797 -19.938 1 86.69 433 ILE B O 1
ATOM 6796 N N . PHE B 1 434 ? 7.914 -18.547 -19.859 1 81.56 434 PHE B N 1
ATOM 6797 C CA . PHE B 1 434 ? 8.695 -17.328 -19.984 1 81.56 434 PHE B CA 1
ATOM 6798 C C . PHE B 1 434 ? 9.391 -16.984 -18.688 1 81.56 434 PHE B C 1
ATOM 6800 O O . PHE B 1 434 ? 10.297 -16.156 -18.656 1 81.56 434 PHE B O 1
ATOM 6807 N N . SER B 1 435 ? 9.023 -17.688 -17.594 1 86.69 435 SER B N 1
ATOM 6808 C CA . SER B 1 435 ? 9.688 -17.484 -16.297 1 86.69 435 SER B CA 1
ATOM 6809 C C . SER B 1 435 ? 10.82 -18.484 -16.109 1 86.69 435 SER B C 1
ATOM 6811 O O . SER B 1 435 ? 11.609 -18.375 -15.172 1 86.69 435 SER B O 1
ATOM 6813 N N . ILE B 1 436 ? 10.906 -19.484 -17.078 1 90.88 436 ILE B N 1
ATOM 6814 C CA . ILE B 1 436 ? 11.891 -20.547 -16.969 1 90.88 436 ILE B CA 1
ATOM 6815 C C . ILE B 1 436 ? 13.242 -20.047 -17.469 1 90.88 436 ILE B C 1
ATOM 6817 O O . ILE B 1 436 ? 13.32 -19.312 -18.453 1 90.88 436 ILE B O 1
ATOM 6821 N N . LEU B 1 437 ? 14.227 -20.422 -16.781 1 88.25 437 LEU B N 1
ATOM 6822 C CA . LEU B 1 437 ? 15.57 -20.062 -17.203 1 88.25 437 LEU B CA 1
ATOM 6823 C C . LEU B 1 437 ? 15.852 -20.578 -18.609 1 88.25 437 LEU B C 1
ATOM 6825 O O . LEU B 1 437 ? 15.469 -21.703 -18.953 1 88.25 437 LEU B O 1
ATOM 6829 N N . PRO B 1 438 ? 16.453 -19.812 -19.438 1 81.94 438 PRO B N 1
ATOM 6830 C CA . PRO B 1 438 ? 16.625 -20.156 -20.859 1 81.94 438 PRO B CA 1
ATOM 6831 C C . PRO B 1 438 ? 17.328 -21.5 -21.062 1 81.94 438 PRO B C 1
ATOM 6833 O O . PRO B 1 438 ? 17 -22.234 -22 1 81.94 438 PRO B O 1
ATOM 6836 N N . GLY B 1 439 ? 18.188 -21.891 -20.281 1 82.38 439 GLY B N 1
ATOM 6837 C CA . GLY B 1 439 ? 18.891 -23.156 -20.438 1 82.38 439 GLY B CA 1
ATOM 6838 C C . GLY B 1 439 ? 18 -24.359 -20.188 1 82.38 439 GLY B C 1
ATOM 6839 O O . GLY B 1 439 ? 18.328 -25.484 -20.594 1 82.38 439 GLY B O 1
ATOM 6840 N N . SER B 1 440 ? 16.797 -24.141 -19.688 1 90.25 440 SER B N 1
ATOM 6841 C CA . SER B 1 440 ? 15.938 -25.25 -19.297 1 90.25 440 SER B CA 1
ATOM 6842 C C . SER B 1 440 ? 14.648 -25.266 -20.109 1 90.25 440 SER B C 1
ATOM 6844 O O . SER B 1 440 ? 13.703 -25.969 -19.766 1 90.25 440 SER B O 1
ATOM 6846 N N . TRP B 1 441 ? 14.562 -24.562 -21.188 1 90.25 441 TRP B N 1
ATOM 6847 C CA . TRP B 1 441 ? 13.328 -24.453 -21.969 1 90.25 441 TRP B CA 1
ATOM 6848 C C . TRP B 1 441 ? 12.961 -25.797 -22.609 1 90.25 441 TRP B C 1
ATOM 6850 O O . TRP B 1 441 ? 11.789 -26.156 -22.672 1 90.25 441 TRP B O 1
ATOM 6860 N N . GLY B 1 442 ? 14.031 -26.391 -23.094 1 92.38 442 GLY B N 1
ATOM 6861 C CA . GLY B 1 442 ? 13.781 -27.688 -23.719 1 92.38 442 GLY B CA 1
ATOM 6862 C C . GLY B 1 442 ? 13.164 -28.688 -22.781 1 92.38 442 GLY B C 1
ATOM 6863 O O . GLY B 1 442 ? 12.148 -29.312 -23.109 1 92.38 442 GLY B O 1
ATOM 6864 N N . ALA B 1 443 ? 13.82 -28.828 -21.641 1 96 443 ALA B N 1
ATOM 6865 C CA . ALA B 1 443 ? 13.312 -29.766 -20.641 1 96 443 ALA B CA 1
ATOM 6866 C C . ALA B 1 443 ? 11.906 -29.391 -20.188 1 96 443 ALA B C 1
ATOM 6868 O O . ALA B 1 443 ? 11.055 -30.25 -20 1 96 443 ALA B O 1
ATOM 6869 N N . PHE B 1 444 ? 11.688 -28.172 -19.984 1 96.38 444 PHE B N 1
ATOM 6870 C CA . PHE B 1 444 ? 10.367 -27.734 -19.547 1 96.38 444 PHE B CA 1
ATOM 6871 C C . PHE B 1 444 ? 9.32 -27.984 -20.625 1 96.38 444 PHE B C 1
ATOM 6873 O O . PHE B 1 444 ? 8.188 -28.359 -20.328 1 96.38 444 PHE B O 1
ATOM 6880 N N . ALA B 1 445 ? 9.672 -27.781 -21.891 1 95.19 445 ALA B N 1
ATOM 6881 C CA . ALA B 1 445 ? 8.758 -28.031 -23 1 95.19 445 ALA B CA 1
ATOM 6882 C C . ALA B 1 445 ? 8.328 -29.5 -23.031 1 95.19 445 ALA B C 1
ATOM 6884 O O . ALA B 1 445 ? 7.168 -29.812 -23.297 1 95.19 445 ALA B O 1
ATOM 6885 N N . ILE B 1 446 ? 9.266 -30.328 -22.812 1 97.19 446 ILE B N 1
ATOM 6886 C CA . ILE B 1 446 ? 8.945 -31.75 -22.766 1 97.19 446 ILE B CA 1
ATOM 6887 C C . ILE B 1 446 ? 7.965 -32.031 -21.625 1 97.19 446 ILE B C 1
ATOM 6889 O O . ILE B 1 446 ? 7.004 -32.781 -21.781 1 97.19 446 ILE B O 1
ATOM 6893 N N . GLY B 1 447 ? 8.281 -31.422 -20.453 1 97.69 447 GLY B N 1
ATOM 6894 C CA . GLY B 1 447 ? 7.332 -31.516 -19.359 1 97.69 447 GLY B CA 1
ATOM 6895 C C . GLY B 1 447 ? 5.938 -31.047 -19.719 1 97.69 447 GLY B C 1
ATOM 6896 O O . GLY B 1 447 ? 4.945 -31.672 -19.375 1 97.69 447 GLY B O 1
ATOM 6897 N N . MET B 1 448 ? 5.863 -29.969 -20.438 1 97.56 448 MET B N 1
ATOM 6898 C CA . MET B 1 448 ? 4.582 -29.422 -20.859 1 97.56 448 MET B CA 1
ATOM 6899 C C . MET B 1 448 ? 3.861 -30.406 -21.781 1 97.56 448 MET B C 1
ATOM 6901 O O . MET B 1 448 ? 2.65 -30.609 -21.672 1 97.56 448 MET B O 1
ATOM 6905 N N . VAL B 1 449 ? 4.562 -30.984 -22.703 1 97.81 449 VAL B N 1
ATOM 6906 C CA . VAL B 1 449 ? 3.971 -31.953 -23.625 1 97.81 449 VAL B CA 1
ATOM 6907 C C . VAL B 1 449 ? 3.383 -33.125 -22.844 1 97.81 449 VAL B C 1
ATOM 6909 O O . VAL B 1 449 ? 2.285 -33.594 -23.156 1 97.81 449 VAL B O 1
ATOM 6912 N N . ILE B 1 450 ? 4.09 -33.562 -21.859 1 98.19 450 ILE B N 1
ATOM 6913 C CA . ILE B 1 450 ? 3.623 -34.656 -21.031 1 98.19 450 ILE B CA 1
ATOM 6914 C C . ILE B 1 450 ? 2.295 -34.281 -20.375 1 98.19 450 ILE B C 1
ATOM 6916 O O . ILE B 1 450 ? 1.326 -35.062 -20.453 1 98.19 450 ILE B O 1
ATOM 6920 N N . VAL B 1 451 ? 2.24 -33.094 -19.797 1 98.5 451 VAL B N 1
ATOM 6921 C CA . VAL B 1 451 ? 1.071 -32.719 -19 1 98.5 451 VAL B CA 1
ATOM 6922 C C . VAL B 1 451 ? -0.052 -32.25 -19.906 1 98.5 451 VAL B C 1
ATOM 6924 O O . VAL B 1 451 ? -1.197 -32.094 -19.469 1 98.5 451 VAL B O 1
ATOM 6927 N N . ILE B 1 452 ? 0.228 -31.984 -21.141 1 98 452 ILE B N 1
ATOM 6928 C CA . ILE B 1 452 ? -0.825 -31.641 -22.094 1 98 452 ILE B CA 1
ATOM 6929 C C . ILE B 1 452 ? -1.415 -32.906 -22.703 1 98 452 ILE B C 1
ATOM 6931 O O . ILE B 1 452 ? -2.637 -33.062 -22.734 1 98 452 ILE B O 1
ATOM 6935 N N . VAL B 1 453 ? -0.595 -33.875 -23.047 1 98.25 453 VAL B N 1
ATOM 6936 C CA . VAL B 1 453 ? -1.011 -35.031 -23.828 1 98.25 453 VAL B CA 1
ATOM 6937 C C . VAL B 1 453 ? -1.54 -36.125 -22.906 1 98.25 453 VAL B C 1
ATOM 6939 O O . VAL B 1 453 ? -2.639 -36.656 -23.125 1 98.25 453 VAL B O 1
ATOM 6942 N N . VAL B 1 454 ? -0.85 -36.438 -21.875 1 98.12 454 VAL B N 1
ATOM 6943 C CA . VAL B 1 454 ? -1.16 -37.625 -21.062 1 98.12 454 VAL B CA 1
ATOM 6944 C C . VAL B 1 454 ? -2.514 -37.438 -20.391 1 98.12 454 VAL B C 1
ATOM 6946 O O . VAL B 1 454 ? -3.41 -38.281 -20.531 1 98.12 454 VAL B O 1
ATOM 6949 N N . PRO B 1 455 ? -2.668 -36.375 -19.641 1 98.19 455 PRO B N 1
ATOM 6950 C CA . PRO B 1 455 ? -3.969 -36.219 -18.984 1 98.19 455 PRO B CA 1
ATOM 6951 C C . PRO B 1 455 ? -5.117 -36.062 -19.969 1 98.19 455 PRO B C 1
ATOM 6953 O O . PRO B 1 455 ? -6.234 -36.531 -19.719 1 98.19 455 PRO B O 1
ATOM 6956 N N . PHE B 1 456 ? -4.898 -35.375 -21.047 1 98.12 456 PHE B N 1
ATOM 6957 C CA . PHE B 1 456 ? -5.918 -35.188 -22.078 1 98.12 456 PHE B CA 1
ATOM 6958 C C . PHE B 1 456 ? -6.359 -36.562 -22.641 1 98.12 456 PHE B C 1
ATOM 6960 O O . PHE B 1 456 ? -7.547 -36.875 -22.609 1 98.12 456 PHE B O 1
ATOM 6967 N N . VAL B 1 457 ? -5.441 -37.375 -23.078 1 98 457 VAL B N 1
ATOM 6968 C CA . VAL B 1 457 ? -5.719 -38.656 -23.734 1 98 457 VAL B CA 1
ATOM 6969 C C . VAL B 1 457 ? -6.32 -39.625 -22.75 1 98 457 VAL B C 1
ATOM 6971 O O . VAL B 1 457 ? -7.316 -40.312 -23.047 1 98 457 VAL B O 1
ATOM 6974 N N . THR B 1 458 ? -5.734 -39.75 -21.578 1 97.81 458 THR B N 1
ATOM 6975 C CA . THR B 1 458 ? -6.215 -40.719 -20.594 1 97.81 458 THR B CA 1
ATOM 6976 C C . THR B 1 458 ? -7.617 -40.344 -20.109 1 97.81 458 THR B C 1
ATOM 6978 O O . THR B 1 458 ? -8.477 -41.219 -19.984 1 97.81 458 THR B O 1
ATOM 6981 N N . THR B 1 459 ? -7.824 -39.062 -19.859 1 97.44 459 THR B N 1
ATOM 6982 C CA . THR B 1 459 ? -9.148 -38.625 -19.406 1 97.44 459 THR B CA 1
ATOM 6983 C C . THR B 1 459 ? -10.188 -38.844 -20.5 1 97.44 459 THR B C 1
ATOM 6985 O O . THR B 1 459 ? -11.289 -39.344 -20.219 1 97.44 459 THR B O 1
ATOM 6988 N N . TYR B 1 460 ? -9.859 -38.5 -21.734 1 97.06 460 TYR B N 1
ATOM 6989 C CA . TYR B 1 460 ? -10.773 -38.688 -22.859 1 97.06 460 TYR B CA 1
ATOM 6990 C C . TYR B 1 460 ? -11.148 -40.156 -23.016 1 97.06 460 TYR B C 1
ATOM 6992 O O . TYR B 1 460 ? -12.328 -40.5 -23.188 1 97.06 460 TYR B O 1
ATOM 7000 N N . LEU B 1 461 ? -10.164 -41.062 -22.938 1 96.62 461 LEU B N 1
ATOM 7001 C CA . LEU B 1 461 ? -10.398 -42.5 -23.125 1 96.62 461 LEU B CA 1
ATOM 7002 C C . LEU B 1 461 ? -11.25 -43.062 -21.984 1 96.62 461 LEU B C 1
ATOM 7004 O O . LEU B 1 461 ? -12.172 -43.844 -22.234 1 96.62 461 LEU B O 1
ATOM 7008 N N . VAL B 1 462 ? -10.93 -42.656 -20.781 1 96.12 462 VAL B N 1
ATOM 7009 C CA . VAL B 1 462 ? -11.695 -43.156 -19.641 1 96.12 462 VAL B CA 1
ATOM 7010 C C . VAL B 1 462 ? -13.117 -42.594 -19.688 1 96.12 462 VAL B C 1
ATOM 7012 O O . VAL B 1 462 ? -14.078 -43.312 -19.375 1 96.12 462 VAL B O 1
ATOM 7015 N N . ALA B 1 463 ? -13.258 -41.375 -20.016 1 94.06 463 ALA B N 1
ATOM 7016 C CA . ALA B 1 463 ? -14.57 -40.719 -20.109 1 94.06 463 ALA B CA 1
ATOM 7017 C C . ALA B 1 463 ? -15.438 -41.406 -21.156 1 94.06 463 ALA B C 1
ATOM 7019 O O . ALA B 1 463 ? -16.641 -41.625 -20.953 1 94.06 463 ALA B O 1
ATOM 7020 N N . LYS B 1 464 ? -14.852 -41.719 -22.281 1 92.5 464 LYS B N 1
ATOM 7021 C CA . LYS B 1 464 ? -15.578 -42.406 -23.344 1 92.5 464 LYS B CA 1
ATOM 7022 C C . LYS B 1 464 ? -15.992 -43.812 -22.922 1 92.5 464 LYS B C 1
ATOM 7024 O O . LYS B 1 464 ? -17.047 -44.312 -23.328 1 92.5 464 LYS B O 1
ATOM 7029 N N . ARG B 1 465 ? -15.141 -44.375 -22.188 1 90.75 465 ARG B N 1
ATOM 7030 C CA . ARG B 1 465 ? -15.414 -45.719 -21.734 1 90.75 465 ARG B CA 1
ATOM 7031 C C . ARG B 1 465 ? -16.5 -45.75 -20.672 1 90.75 465 ARG B C 1
ATOM 7033 O O . ARG B 1 465 ? -17.391 -46.594 -20.703 1 90.75 465 ARG B O 1
ATOM 7040 N N . LYS B 1 466 ? -16.422 -44.844 -19.75 1 86.69 466 LYS B N 1
ATOM 7041 C CA . LYS B 1 466 ? -17.344 -44.844 -18.625 1 86.69 466 LYS B CA 1
ATOM 7042 C C . LYS B 1 466 ? -18.688 -44.219 -19.031 1 86.69 466 LYS B C 1
ATOM 7044 O O . LYS B 1 466 ? -19.719 -44.5 -18.422 1 86.69 466 LYS B O 1
ATOM 7049 N N . LYS B 1 467 ? -18.734 -43.5 -20 1 78.31 467 LYS B N 1
ATOM 7050 C CA . LYS B 1 467 ? -19.938 -42.844 -20.531 1 78.31 467 LYS B CA 1
ATOM 7051 C C . LYS B 1 467 ? -20.641 -42.031 -19.453 1 78.31 467 LYS B C 1
ATOM 7053 O O . LYS B 1 467 ? -21.875 -42.094 -19.344 1 78.31 467 LYS B O 1
ATOM 7058 N N . ASN B 1 468 ? -19.922 -41.438 -18.531 1 75.69 468 ASN B N 1
ATOM 7059 C CA . ASN B 1 468 ? -20.547 -40.719 -17.438 1 75.69 468 ASN B CA 1
ATOM 7060 C C . ASN B 1 468 ? -20.438 -39.219 -17.609 1 75.69 468 ASN B C 1
ATOM 7062 O O . ASN B 1 468 ? -20.797 -38.438 -16.719 1 75.69 468 ASN B O 1
ATOM 7066 N N . VAL B 1 469 ? -19.875 -38.812 -18.781 1 81.81 469 VAL B N 1
ATOM 7067 C CA . VAL B 1 469 ? -19.828 -37.406 -19.078 1 81.81 469 VAL B CA 1
ATOM 7068 C C . VAL B 1 469 ? -20.75 -37.094 -20.25 1 81.81 469 VAL B C 1
ATOM 7070 O O . VAL B 1 469 ? -21.016 -37.938 -21.078 1 81.81 469 VAL B O 1
#

Secondary structure (DSSP, 8-state):
--HHHHHHHHHHHTT-GGGEEEEEE-SSEEEEEES-GGG--HHHHHTSTT--EEEEETTEEEEE--TTHHHHHHHHHHHHHT-----HHHHHHHHHTTS-HHHHHHHHHHHHHGGGHHHHHHHHHHHHHHHHHH-TTSSSSS--HHHH-GGGHHHHHHHHHHHHHHHHTHHHHHHHHHHHHHTS-HHHHHHHHHHTT-TTSBPHHHHHHHHHHT---EEEETTEEEE-B--TT-SHHHHHHHHHHHHHHHHHHHHS-GGGHHHHHHHHHHHHHHHHIIIIIHHHHHHHHHHHHHHHHHHHHHHHHHHHHHHHHHHHHHHHHTTHHHHHHHHHHHHHHHS-BSHHHHHHHHHHHHHHHHHHHHHH---HHHHHHHHHHHHHHHTT--HHHIIIIIHHHSHHHHHHHHHHHHHHHHHHHTT--BSS---SSGGGGGGB-GGGHHHHHHHHHHHHHHHHHHHHHHHHHHT--/--HHHHHHHHHHHTT-GGGEEEEEE-SSEEEEEES-GGG--HHHHHTSTT--EEEEETTEEEEE--TTHHHHHHHHHHHHHT-----HHHHHHHHHTTS-HHHHHHHHHHHHHGGGHHHHHHHHHHHHHHHHHH-TTSSSSS--HHHH-GGGHHHHHHHHHHHHHHHHTHHHHHHHHHHHHHTS-HHHHHHHHHHTT-TTSBPHHHHHHHHHHT---EEEETTEEEE-B--TT-SHHHHHHHHHHHHHHHHHHHHS-GGGHHHHHHHHHHHHHHHHIIIIIHHHHHHHHHHHHHHHHHHHHHHHHHHHHHHHHHHHHHHHHTTHHHHHHHHHHHHHHHS-BSHHHHHHHHHHHHHHHHHHHHHH---HHHHHHHHHHHHHHHTT--HHHIIIIIHHHSHHHHHHHHHHHHHHHHHHHTT--BSS---SSGGGGGGB-GGGHHHHHHHHHHHHHHHHHHHHHHHHHHT--

Foldseek 3Di:
DPLLVLLVQQQVQQQHLQQFDAWDDDQFKIKTQGVDNVNHNQVSLCPRPQFLHWDDALNIIITGRHGPSRVVSRVSNCVRSVPPHDDPVRRNVVRLVPDPPVLSVLVLLLQLCVVCQVLQQQLLLLVLVLCQQAPPCPPHNGGGNCRVPVVCVVVSVVSNCSSCVCQQLVLLSSQLSLLVSLPAHSVLRSVLSCLLQPPVAAEPVCQVVCVVVVNQDWDQDVNDTFGRHHQRLANQLSNVLSNQLSVQLVVCVVVPDPVCNVPDRSVVSSVVSSVCSRHPSVVVSVVVLVVVLVVVVVCLVVQLLVVLLVLLLCLLVCVRNSSNSSVVNVQSSNCSVPQWALNLLLQLLLLLLLLLLLLLCLVQDPDPVSVVLSVVQSVCSQQARNCSSVRSPCVVVVVLSNQSSNLSSNLRSQLSVVVWIFSGHHGSHNSCLSRTDPVSSVSSVVSNCSSNPRSNPVSNVVCNVVVPD/DPLLVLLVQQQVQQQHLQQFDAWDADQFKIKTQGNDNVNHNQVSLCPRPQFLHWDDALNIIITGRGGPSRVVSRVSNCVRSVPDHDDPVRRNVVRLVPDPPVLSVLVLLLQLCVVCQVLQQQLLLLVLVLCQQAPPCPPHNGGGNCRVPVVCVVVSVVSNCSSCVCQQQVLLSSQLSLLVSLPAHSVLRSVLSCLLQPPVAAEPVCQVVCVVVVNFDWDQDVNDTFGRHHQRLANQLSNVLSNQLSVQLVVCVVVPDPVCSVPDRSVVSSVVSSVCSRHPSVVVSVVVLVVVLVVVVVCLVVQLLVVLLVLLLCLLVCVRNSSNSSVVNVQSSNCSVPQWALNLLLQLLLLLLLLLLLLLLLVQDPDPVSVVLSVVQSVCSQQARNCSSVRSPCVVVVPLSNQSSNLSSNLRSQLSVVVWIFNGHHGSHNSSLSRTDPVSSVSSVVSNCSSNPRSNVVSNVVCNVVVPD

Nearest PDB structures (foldseek):
  3bp3-assembly2_B  TM=9.223E-01  e=1.449E-04  Escherichia coli
  3ipj-assembly2_B  TM=9.063E-01  e=1.791E-04  Clostridioides difficile 630
  1o2f-assembly1_B  TM=9.245E-01  e=5.393E-04  Escherichia coli
  3bp8-assembly1_C  TM=9.307E-01  e=1.430E-03  unclassified
  9b3l-assembly1_A  TM=1.526E-01  e=4.310E+00  Staphylococcus aureus

Radius of gyration: 30.59 Å; Cα contacts (8 Å, |Δi|>4): 1818; chains: 2; bounding box: 75×86×67 Å

pLDDT: mean 87.66, std 9.69, range [52.66, 98.56]